Protein 4JIM (pdb70)

B-factor: mean 51.51, std 18.64, range [7.22, 147.42]

InterPro domains:
  IPR000559 Formate-tetrahydrofolate ligase, FTHFS [MF_01543] (4-559)
  IPR000559 Formate-tetrahydrofolate ligase, FTHFS [PF01268] (6-559)
  IPR000559 Formate-tetrahydrofolate ligase, FTHFS [cd00477] (19-558)
  IPR020628 Formate-tetrahydrofolate ligase, FTHFS, conserved site [PS00721] (106-116)
  IPR020628 Formate-tetrahydrofolate ligase, FTHFS, conserved site [PS00722] (331-342)
  IPR027417 P-loop containing nucleoside triphosphate hydrolase [G3DSA:3.40.50.300] (6-428)
  IPR027417 P-loop containing nucleoside triphosphate hydrolase [SSF52540] (7-557)

Solvent-accessible surface area: 37444 Å² total; per-residue (Å²): 245,42,59,62,44,48,44,10,13,135,88,27,82,58,92,44,0,45,103,19,0,140,57,12,44,2,75,86,126,12,19,30,35,37,7,110,67,14,0,3,0,20,26,84,0,40,114,101,27,129,138,114,116,79,17,84,4,0,0,0,0,4,0,0,27,12,87,32,36,16,33,34,35,12,0,0,0,0,0,0,0,0,0,36,127,45,68,71,108,6,0,0,0,4,63,4,47,17,3,1,50,2,1,2,136,42,15,36,19,14,18,5,0,73,0,0,0,2,19,6,29,47,0,5,15,36,16,12,23,2,7,7,3,0,1,1,0,9,1,1,0,0,1,9,1,6,8,35,11,49,59,57,29,128,54,69,0,12,17,200,46,22,88,14,68,1,1,11,1,4,7,5,30,1,4,35,58,4,32,0,1,50,63,49,194,70,22,8,44,86,11,148,15,0,2,22,4,0,11,13,4,26,0,1,3,0,0,0,4,0,47,58,26,49,40,0,33,75,36,0,21,133,0,16,0,0,45,22,115,112,44,128,38,3,26,0,23,70,11,102,0,46,4,0,0,0,1,1,0,50,48,3,6,50,1,0,0,0,0,1,25,60,37,6,19,0,0,0,0,1,6,11,38,7,18,33,6,0,0,0,0,0,6,0,0,0,27,3,0,3,32,4,5,79,30,0,0,0,4,0,3,46,0,5,0,0,0,0,1,0,0,0,0,0,0,2,50,67,35,58,12,142,0,29,0,0,0,0,0,0,12,0,48,0,0,2,20,6,10,64,15,73,136,104,75,6,53,93,79,54,67,144,7,0,129,109,0,10,30,0,0,53,11,0,16,75,4,1,44,87,3,28,6,8,8,0,0,0,0,16,38,88,124,57,19,45,123,48,1,14,69,18,0,59,116,10,0,70,164,29,58,6,78,17,0,43,2,57,1,113,41,106,2,0,105,10,0,44,90,0,0,126,45,0,17,96,4,14,129,84,110,119,29,100,19,110,48,17,3,95,54,110,57,49,0,79,79,0,0,34,70,0,0,53,55,2,3,28,6,92,22,25,87,44,42,86,114,0,58,46,19,7,83,163,28,71,92,69,60,45,10,85,40,3,0,0,0,0,0,27,36,82,1,0,2,46,54,118,107,80,59,5,59,22,162,132,10,60,0,30,0,126,40,6,133,31,18,10,2,0,12,1,0,4,0,8,6,32,95,34,100,35,2,50,20,7,46,81,79,8,13,0,49,102,5,58,0,59,86,130,26,86,46,81,39,3,90,126,49,43,38,96,15,12,126,88,24,86,56,84,46,0,59,97,17,0,124,61,12,43,0,72,45,117,13,16,64,34,37,19,114,63,25,0,2,0,23,39,88,0,58,61,102,38,62,137,36,114,80,18,88,3,0,0,0,0,4,1,0,23,14,113,34,38,18,32,30,37,12,0,0,0,0,0,0,0,0,0,37,128,46,70,81,103,6,0,0,0,5,64,5,51,14,2,1,41,1,1,2,133,37,11,38,21,19,16,5,2,88,0,0,0,2,19,5,41,33,1,8,8,38,15,10,23,2,8,7,4,0,1,0,0,9,4,2,0,0,1,7,0,6,7,33,11,50,64,62,29,125,56,67,0,13,18,195,49,23,82,13,68,2,1,7,1,4,10,5,29,1,0,35,57,3,34,0,0,48,62,41,198,72,22,9,45,82,12,146,14,0,4,22,4,0,12,14,5,24,0,1,5,0,0,0,3,0,47,64,23,46,39,0,34,85,32,0,24,136,0,16,0,0,20,18,119,123,37,46,39,4,25,0,20,74,11,94,0,40,5,0,0,0,2,1,0,70,61,2,5,45,1,0,0,0,0,0,25,57,38,7,20,0,0,0,0,1,6,9,38,8,18,34,6,0,0,0,0,0,5,2,0,0,28,4,0,4,29,3,6,74,31,0,0,0,3,0,3,50,0,5,0,0,0,1,0,0,0,0,0,0,0,1,46,66,36,63,14,81,0,28,0,0,0,0,0,0,8,5,16,0,0,12,20,12,27,58,18,78,59,109,68,26,86,98,47,68,58,80,14,1,47,64,0,17,34,0,0,22,5,0,20,95,4,2,47,84,4,24,6,14,12,0,0,0,6,19,24,115,117,42,22,44,146,74,12,34,92,40,1,85,99,34,0,70,81,51,63,13,58,28,1,38,1,64,0,124,52,130,2,0,51,8,0,42,89,0,0,136,18,0,30,105,0,18,95,80,92,124,30,121,29,114,27,34,8,91,65,128,69,47,0,76,71,0,0,38,31,0,0,60,77,1,1,19,8,98,17,30,80,47,31,86,110,0,58,57,8,6,122,91,16,71,88,61,65,42,11,93,42,3,0,0,0,0,2,28,33,81,1,1,1,42,51,110,106,84,62,12,51,20,153,129,13,64,0,41,0,139,53,6,110,29,16,8,1,0,11,1,0,5,0,8,14,31,112,36,117,22,3,44,24,8,44,171,80,8,16,0,38,107,5,56,3,60,88,129,37,86,37,79,41,5,82

Structure (mmCIF, N/CA/C/O backbone):
data_4JIM
#
_entry.id   4JIM
#
_cell.length_a   161.192
_cell.length_b   161.192
_cell.length_c   256.903
_cell.angle_alpha   90.00
_cell.angle_beta   90.00
_cell.angle_gamma   120.00
#
_symmetry.space_group_name_H-M   'H 3 2'
#
loop_
_entity.id
_entity.type
_entity.pdbx_description
1 polymer 'Formate--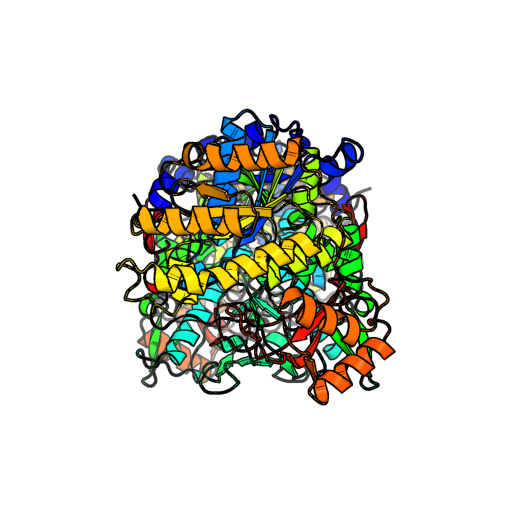tetrahydrofolate ligase'
2 non-polymer 2-[2-(2-METHOXY-ETHOXY)-ETHOXY]-ETHOXYL
3 non-polymer 'SULFATE ION'
4 water water
#
loop_
_atom_site.group_PDB
_atom_site.id
_atom_site.type_symbol
_atom_site.label_atom_id
_atom_site.label_alt_id
_atom_site.label_comp_id
_atom_site.label_asym_id
_atom_site.label_entity_id
_atom_site.label_seq_id
_atom_site.pdbx_PDB_ins_code
_atom_site.Cartn_x
_atom_site.Cartn_y
_atom_site.Cartn_z
_atom_site.occupancy
_atom_site.B_iso_or_equiv
_atom_site.auth_seq_id
_atom_site.auth_comp_id
_atom_site.auth_asym_id
_atom_site.auth_atom_id
_atom_site.pdbx_PDB_model_num
ATOM 1 N N . LYS A 1 3 ? 6.158 92.600 -24.409 1.00 61.92 3 LYS A N 1
ATOM 2 C CA . LYS A 1 3 ? 4.733 92.318 -23.972 1.00 61.71 3 LYS A CA 1
ATOM 3 C C . LYS A 1 3 ? 4.637 91.138 -22.970 1.00 59.29 3 LYS A C 1
ATOM 4 O O . LYS A 1 3 ? 4.653 91.374 -21.743 1.00 60.64 3 LYS A O 1
ATOM 10 N N . VAL A 1 4 ? 4.636 89.887 -23.499 1.00 54.26 4 VAL A N 1
ATOM 11 C CA . VAL A 1 4 ? 4.151 88.663 -22.790 1.00 50.01 4 VAL A CA 1
ATOM 12 C C . VAL A 1 4 ? 4.817 88.368 -21.435 1.00 49.62 4 VAL A C 1
ATOM 13 O O . VAL A 1 4 ? 6.014 88.060 -21.409 1.00 50.27 4 VAL A O 1
ATOM 17 N N . PRO A 1 5 ? 4.027 88.406 -20.317 1.00 48.53 5 PRO A N 1
ATOM 18 C CA . PRO A 1 5 ? 4.540 88.235 -18.958 1.00 47.20 5 PRO A CA 1
ATOM 19 C C . PRO A 1 5 ? 5.131 86.887 -18.843 1.00 46.50 5 PRO A C 1
ATOM 20 O O . PRO A 1 5 ? 5.097 86.142 -19.835 1.00 46.10 5 PRO A O 1
ATOM 24 N N . SER A 1 6 ? 5.597 86.557 -17.638 1.00 46.61 6 SER A N 1
ATOM 25 C CA . SER A 1 6 ? 6.230 85.243 -17.382 1.00 46.25 6 SER A CA 1
ATOM 26 C C . SER A 1 6 ? 5.136 84.258 -17.315 1.00 45.92 6 SER A C 1
ATOM 27 O O . SER A 1 6 ? 3.987 84.703 -17.285 1.00 46.04 6 SER A O 1
ATOM 30 N N . ASP A 1 7 ? 5.458 82.966 -17.180 1.00 45.56 7 ASP A N 1
ATOM 31 C CA . ASP A 1 7 ? 4.437 81.906 -17.211 1.00 45.23 7 ASP A CA 1
ATOM 32 C C . ASP A 1 7 ? 3.692 81.821 -15.905 1.00 45.43 7 ASP A C 1
ATOM 33 O O . ASP A 1 7 ? 2.458 81.616 -15.892 1.00 45.38 7 ASP A O 1
ATOM 38 N N . ILE A 1 8 ? 4.425 81.939 -14.801 1.00 45.66 8 ILE A N 1
ATOM 39 C CA . ILE A 1 8 ? 3.794 81.818 -13.464 1.00 45.88 8 ILE A CA 1
ATOM 40 C C . ILE A 1 8 ? 3.061 83.142 -13.161 1.00 46.35 8 ILE A C 1
ATOM 41 O O . ILE A 1 8 ? 2.054 83.137 -12.432 1.00 46.53 8 ILE A O 1
ATOM 46 N N . GLU A 1 9 ? 3.541 84.266 -13.715 1.00 46.58 9 GLU A N 1
ATOM 47 C CA . GLU A 1 9 ? 2.788 85.531 -13.626 1.00 47.01 9 GLU A CA 1
ATOM 48 C C . GLU A 1 9 ? 1.414 85.329 -14.333 1.00 46.82 9 GLU A C 1
ATOM 49 O O . GLU A 1 9 ? 0.361 85.735 -13.771 1.00 47.10 9 GLU A O 1
ATOM 51 N N . ILE A 1 10 ? 1.420 84.699 -15.534 1.00 46.37 10 ILE A N 1
ATOM 52 C CA . ILE A 1 10 ? 0.188 84.489 -16.319 1.00 46.18 10 ILE A CA 1
ATOM 53 C C . ILE A 1 10 ? -0.758 83.673 -15.494 1.00 46.14 10 ILE A C 1
ATOM 54 O O . ILE A 1 10 ? -1.955 84.016 -15.354 1.00 46.33 10 ILE A O 1
ATOM 59 N N . ALA A 1 11 ? -0.234 82.583 -14.961 1.00 45.91 11 ALA A N 1
ATOM 60 C CA . ALA A 1 11 ? -1.083 81.643 -14.285 1.00 45.82 11 ALA A CA 1
ATOM 61 C C . ALA A 1 11 ? -1.730 82.270 -13.054 1.00 46.31 11 ALA A C 1
ATOM 62 O O . ALA A 1 11 ? -2.903 81.941 -12.789 1.00 46.36 11 ALA A O 1
ATOM 64 N N . GLN A 1 12 ? -0.977 83.126 -12.308 1.00 46.69 12 GLN A N 1
ATOM 65 C CA . GLN A 1 12 ? -1.508 83.839 -11.088 1.00 47.24 12 GLN A CA 1
ATOM 66 C C . GLN A 1 12 ? -2.695 84.714 -11.427 1.00 47.51 12 GLN A C 1
ATOM 67 O O . GLN A 1 12 ? -3.705 84.722 -10.730 1.00 47.78 12 GLN A O 1
ATOM 73 N N . ALA A 1 13 ? -2.545 85.521 -12.463 1.00 47.50 13 ALA A N 1
ATOM 74 C CA . ALA A 1 13 ? -3.645 86.348 -12.950 1.00 47.73 13 ALA A CA 1
ATOM 75 C C . ALA A 1 13 ? -4.832 85.580 -13.554 1.00 47.43 13 ALA A C 1
ATOM 76 O O . ALA A 1 13 ? -5.863 86.206 -13.863 1.00 47.64 13 ALA A O 1
ATOM 78 N N . ALA A 1 14 ? -4.728 84.251 -13.730 1.00 46.96 14 ALA A N 1
ATOM 79 C CA . ALA A 1 14 ? -5.823 83.506 -14.399 1.00 46.68 14 ALA A CA 1
ATOM 80 C C . ALA A 1 14 ? -7.087 83.640 -13.607 1.00 47.05 14 ALA A C 1
ATOM 81 O O . ALA A 1 14 ? -7.046 83.615 -12.384 1.00 47.35 14 ALA A O 1
ATOM 83 N N . LYS A 1 15 ? -8.215 83.745 -14.279 1.00 47.04 15 LYS A N 1
ATOM 84 C CA . LYS A 1 15 ? -9.478 83.719 -13.593 1.00 47.37 15 LYS A CA 1
ATOM 85 C C . LYS A 1 15 ? -10.063 82.358 -13.847 1.00 47.00 15 LYS A C 1
ATOM 86 O O . LYS A 1 15 ? -10.558 82.111 -14.916 1.00 46.73 15 LYS A O 1
ATOM 88 N N . MET A 1 16 ? -10.036 81.491 -12.850 1.00 47.02 16 MET A N 1
ATOM 89 C CA . MET A 1 16 ? -10.562 80.148 -12.983 1.00 46.72 16 MET A CA 1
ATOM 90 C C . MET A 1 16 ? -12.037 80.059 -12.633 1.00 47.03 16 MET A C 1
ATOM 91 O O . MET A 1 16 ? -12.499 80.734 -11.737 1.00 47.53 16 MET A O 1
ATOM 96 N N . LYS A 1 17 ? -12.761 79.185 -13.306 1.00 46.76 17 LYS A N 1
ATOM 97 C CA . LYS A 1 17 ? -14.100 78.865 -12.905 1.00 47.04 17 LYS A CA 1
ATOM 98 C C . LYS A 1 17 ? -14.090 77.699 -11.948 1.00 47.03 17 LYS A C 1
ATOM 99 O O . LYS A 1 17 ? -13.302 76.778 -12.108 1.00 46.63 17 LYS A O 1
ATOM 105 N N . PRO A 1 18 ? -15.012 77.696 -10.972 1.00 47.50 18 PRO A N 1
ATOM 106 C CA . PRO A 1 18 ? -15.129 76.507 -10.129 1.00 47.50 18 PRO A CA 1
ATOM 107 C C . PRO A 1 18 ? -15.390 75.243 -10.978 1.00 47.05 18 PRO A C 1
ATOM 108 O O . PRO A 1 18 ? -16.239 75.267 -11.878 1.00 46.98 18 PRO A O 1
ATOM 112 N N . VAL A 1 19 ? -14.653 74.162 -10.723 1.00 46.75 19 VAL A N 1
ATOM 113 C CA . VAL A 1 19 ? -14.713 73.026 -11.654 1.00 46.29 19 VAL A CA 1
ATOM 114 C C . VAL A 1 19 ? -16.068 72.373 -11.605 1.00 46.49 19 VAL A C 1
ATOM 115 O O . VAL A 1 19 ? -16.470 71.742 -12.584 1.00 46.21 19 VAL A O 1
ATOM 119 N N . MET A 1 20 ? -16.801 72.535 -10.504 1.00 46.99 20 MET A N 1
ATOM 120 C CA . MET A 1 20 ? -18.151 71.984 -10.461 1.00 47.24 20 MET A CA 1
ATOM 121 C C . MET A 1 20 ? -19.042 72.601 -11.531 1.00 47.26 20 MET A C 1
ATOM 122 O O . MET A 1 20 ? -19.899 71.903 -12.106 1.00 47.20 20 MET A O 1
ATOM 127 N N . GLU A 1 21 ? -18.850 73.884 -11.834 1.00 47.35 21 GLU A N 1
ATOM 128 C CA . GLU A 1 21 ? -19.636 74.505 -12.934 1.00 47.34 21 GLU A CA 1
ATOM 129 C C . GLU A 1 21 ? -19.208 73.872 -14.252 1.00 46.76 21 GLU A C 1
ATOM 130 O O . GLU A 1 21 ? -20.041 73.552 -15.083 1.00 46.69 21 GLU A O 1
ATOM 136 N N . LEU A 1 22 ? -17.899 73.647 -14.437 1.00 46.36 22 LEU A N 1
ATOM 137 C CA . LEU A 1 22 ? -17.461 73.068 -15.706 1.00 45.85 22 LEU A CA 1
ATOM 138 C C . LEU A 1 22 ? -18.043 71.670 -15.849 1.00 45.73 22 LEU A C 1
ATOM 139 O O . LEU A 1 22 ? -18.520 71.279 -16.899 1.00 45.53 22 LEU A O 1
ATOM 144 N N . ALA A 1 23 ? -18.044 70.927 -14.761 1.00 45.89 23 ALA A N 1
ATOM 145 C CA . ALA A 1 23 ? -18.551 69.580 -14.809 1.00 45.82 23 ALA A CA 1
ATOM 146 C C . ALA A 1 23 ? -20.050 69.514 -15.142 1.00 46.09 23 ALA A C 1
ATOM 147 O O . ALA A 1 23 ? -20.489 68.751 -15.984 1.00 45.91 23 ALA A O 1
ATOM 149 N N . ARG A 1 24 ? -20.855 70.283 -14.442 1.00 46.58 24 ARG A N 1
ATOM 150 C CA . ARG A 1 24 ? -22.266 70.285 -14.764 1.00 46.87 24 ARG A CA 1
ATOM 151 C C . ARG A 1 24 ? -22.456 70.764 -16.201 1.00 46.61 24 ARG A C 1
ATOM 152 O O . ARG A 1 24 ? -23.283 70.224 -16.922 1.00 46.59 24 ARG A O 1
ATOM 160 N N . GLY A 1 25 ? -21.625 71.687 -16.655 1.00 46.40 25 GLY A N 1
ATOM 161 C CA . GLY A 1 25 ? -21.675 72.091 -18.051 1.00 46.12 25 GLY A CA 1
ATOM 162 C C . GLY A 1 25 ? -21.469 70.986 -19.078 1.00 45.69 25 GLY A C 1
ATOM 163 O O . GLY A 1 25 ? -21.923 71.111 -20.218 1.00 45.56 25 GLY A O 1
ATOM 164 N N . LEU A 1 26 ? -20.697 69.955 -18.688 1.00 45.46 26 LEU A N 1
ATOM 165 C CA . LEU A 1 26 ? -20.345 68.841 -19.559 1.00 45.07 26 LEU A CA 1
ATOM 166 C C . LEU A 1 26 ? -21.391 67.784 -19.457 1.00 45.25 26 LEU A C 1
ATOM 167 O O . LEU A 1 26 ? -21.361 66.812 -20.203 1.00 45.00 26 LEU A O 1
ATOM 172 N N . GLY A 1 27 ? -22.329 67.983 -18.531 1.00 45.71 27 GLY A N 1
ATOM 173 C CA . GLY A 1 27 ? -23.365 67.009 -18.215 1.00 45.97 27 GLY A CA 1
ATOM 174 C C . GLY A 1 27 ? -22.949 65.993 -17.170 1.00 46.02 27 GLY A C 1
ATOM 175 O O . GLY A 1 27 ? -23.572 64.958 -17.036 1.00 46.15 27 GLY A O 1
ATOM 176 N N . ILE A 1 28 ? -21.886 66.275 -16.414 1.00 45.93 28 ILE A N 1
ATOM 177 C CA . ILE A 1 28 ? -21.512 65.414 -15.317 1.00 46.02 28 ILE A CA 1
ATOM 178 C C . ILE A 1 28 ? -22.367 65.833 -14.144 1.00 46.59 28 ILE A C 1
ATOM 179 O O . ILE A 1 28 ? -22.536 67.046 -13.889 1.00 46.81 28 ILE A O 1
ATOM 184 N N . GLN A 1 29 ? -22.860 64.823 -13.417 1.00 46.84 29 GLN A N 1
ATOM 185 C CA . GLN A 1 29 ? -23.698 64.997 -12.240 1.00 47.42 29 GLN A CA 1
ATOM 186 C C . GLN A 1 29 ? -22.923 65.356 -10.999 1.00 47.57 29 GLN A C 1
ATOM 187 O O . GLN A 1 29 ? -21.740 64.985 -10.835 1.00 47.22 29 GLN A O 1
ATOM 193 N N . GLU A 1 30 ? -23.591 66.043 -10.094 1.00 48.10 30 GLU A N 1
ATOM 194 C CA . GLU A 1 30 ? -22.953 66.487 -8.871 1.00 48.32 30 GLU A CA 1
ATOM 195 C C . GLU A 1 30 ? -22.397 65.300 -8.080 1.00 48.27 30 GLU A C 1
ATOM 196 O O . GLU A 1 30 ? -21.297 65.393 -7.502 1.00 48.11 30 GLU A O 1
ATOM 202 N N . ASP A 1 31 ? -23.093 64.173 -8.099 1.00 48.38 31 ASP A N 1
ATOM 203 C CA . ASP A 1 31 ? -22.615 62.993 -7.338 1.00 48.36 31 ASP A CA 1
ATOM 204 C C . ASP A 1 31 ? -21.459 62.188 -8.001 1.00 47.73 31 ASP A C 1
ATOM 205 O O . ASP A 1 31 ? -21.001 61.209 -7.459 1.00 47.68 31 ASP A O 1
ATOM 210 N N . GLU A 1 32 ? -21.047 62.612 -9.186 1.00 47.29 32 GLU A N 1
ATOM 211 C CA . GLU A 1 32 ? -19.973 62.007 -9.923 1.00 46.73 32 GLU A CA 1
ATOM 212 C C . GLU A 1 32 ? -18.750 62.849 -9.742 1.00 46.49 32 GLU A C 1
ATOM 213 O O . GLU A 1 32 ? -17.755 62.527 -10.311 1.00 46.04 32 GLU A O 1
ATOM 219 N N . VAL A 1 33 ? -18.818 63.922 -8.956 1.00 46.81 33 VAL A N 1
ATOM 220 C CA . VAL A 1 33 ? -17.714 64.869 -8.805 1.00 46.65 33 VAL A CA 1
ATOM 221 C C . VAL A 1 33 ? -17.189 64.868 -7.366 1.00 46.92 33 VAL A C 1
ATOM 222 O O . VAL A 1 33 ? -17.965 65.116 -6.454 1.00 47.43 33 VAL A O 1
ATOM 226 N N . GLU A 1 34 ? -15.885 64.628 -7.163 1.00 46.60 34 GLU A N 1
ATOM 227 C CA . GLU A 1 34 ? -15.229 64.777 -5.854 1.00 46.83 34 GLU A CA 1
ATOM 228 C C . GLU A 1 34 ? -14.246 65.926 -5.899 1.00 46.71 34 GLU A C 1
ATOM 229 O O . GLU A 1 34 ? -13.154 65.828 -6.493 1.00 46.27 34 GLU A O 1
ATOM 231 N N . LEU A 1 35 ? -14.596 66.999 -5.218 1.00 47.15 35 LEU A N 1
ATOM 232 C CA . LEU A 1 35 ? -13.793 68.205 -5.237 1.00 47.12 35 LEU A CA 1
ATOM 233 C C . LEU A 1 35 ? -12.532 68.060 -4.402 1.00 47.06 35 LEU A C 1
ATOM 234 O O . LEU A 1 35 ? -12.515 67.349 -3.418 1.00 47.24 35 LEU A O 1
ATOM 239 N N . TYR A 1 36 ? -11.480 68.735 -4.844 1.00 46.79 36 TYR A N 1
ATOM 240 C CA . TYR A 1 36 ? -10.242 68.940 -4.109 1.00 46.78 36 TYR A CA 1
ATOM 241 C C . TYR A 1 36 ? -10.049 70.441 -4.209 1.00 46.98 36 TYR A C 1
ATOM 242 O O . TYR A 1 36 ? -9.462 70.964 -5.203 1.00 46.66 36 TYR A O 1
ATOM 251 N N . GLY A 1 37 ? -10.599 71.163 -3.245 1.00 47.53 37 GLY A N 1
ATOM 252 C CA . GLY A 1 37 ? -10.755 72.606 -3.404 1.00 47.81 37 GLY A CA 1
ATOM 253 C C . GLY A 1 37 ? -11.772 72.906 -4.499 1.00 47.74 37 GLY A C 1
ATOM 254 O O . GLY A 1 37 ? -12.499 72.007 -4.993 1.00 47.56 37 GLY A O 1
ATOM 255 N N . LYS A 1 38 ? -11.853 74.168 -4.908 1.00 47.89 38 LYS A N 1
ATOM 256 C CA . LYS A 1 38 ? -12.853 74.466 -5.888 1.00 47.86 38 LYS A CA 1
ATOM 257 C C . LYS A 1 38 ? -12.375 74.387 -7.329 1.00 47.30 38 LYS A C 1
ATOM 258 O O . LYS A 1 38 ? -13.221 74.443 -8.216 1.00 47.22 38 LYS A O 1
ATOM 264 N N . TYR A 1 39 ? -11.074 74.193 -7.566 1.00 46.93 39 TYR A N 1
ATOM 265 C CA . TYR A 1 39 ? -10.537 74.271 -8.919 1.00 46.46 39 TYR A CA 1
ATOM 266 C C . TYR A 1 39 ? -9.911 72.974 -9.446 1.00 45.94 39 TYR A C 1
ATOM 267 O O . TYR A 1 39 ? -9.204 72.986 -10.472 1.00 45.56 39 TYR A O 1
ATOM 276 N N . LYS A 1 40 ? -10.156 71.881 -8.716 1.00 45.98 40 LYS A N 1
ATOM 277 C CA . LYS A 1 40 ? -9.741 70.525 -9.124 1.00 45.55 40 LYS A CA 1
ATOM 278 C C . LYS A 1 40 ? -10.820 69.572 -8.710 1.00 45.70 40 LYS A C 1
ATOM 279 O O . LYS A 1 40 ? -11.401 69.778 -7.666 1.00 46.13 40 LYS A O 1
ATOM 285 N N . ALA A 1 41 ? -11.094 68.545 -9.500 1.00 45.39 41 ALA A N 1
ATOM 286 C CA . ALA A 1 41 ? -12.000 67.475 -9.088 1.00 45.53 41 ALA A CA 1
ATOM 287 C C . ALA A 1 41 ? -11.654 66.133 -9.695 1.00 45.13 41 ALA A C 1
ATOM 288 O O . ALA A 1 41 ? -11.041 66.086 -10.743 1.00 44.75 41 ALA A O 1
ATOM 290 N N . LYS A 1 42 ? -12.076 65.052 -9.045 1.00 45.25 42 LYS A N 1
ATOM 291 C CA . LYS A 1 42 ? -11.956 63.722 -9.593 1.00 44.95 42 LYS A CA 1
ATOM 292 C C . LYS A 1 42 ? -13.333 63.326 -10.038 1.00 45.10 42 LYS A C 1
ATOM 293 O O . LYS A 1 42 ? -14.283 63.564 -9.324 1.00 45.52 42 LYS A O 1
ATOM 299 N N . ILE A 1 43 ? -13.432 62.762 -11.237 1.00 44.79 43 ILE A N 1
ATOM 300 C CA . ILE A 1 43 ? -14.698 62.382 -11.828 1.00 44.91 43 ILE A CA 1
ATOM 301 C C . ILE A 1 43 ? -14.881 60.885 -11.864 1.00 44.85 43 ILE A C 1
ATOM 302 O O . ILE A 1 43 ? -13.974 60.150 -12.244 1.00 44.52 43 ILE A O 1
ATOM 307 N N . SER A 1 44 ? -16.086 60.424 -11.555 1.00 45.18 44 SER A N 1
ATOM 308 C CA . SER A 1 44 ? -16.331 59.005 -11.407 1.00 45.21 44 SER A CA 1
ATOM 309 C C . SER A 1 44 ? -16.333 58.278 -12.745 1.00 44.89 44 SER A C 1
ATOM 310 O O . SER A 1 44 ? -16.782 58.814 -13.771 1.00 44.80 44 SER A O 1
ATOM 313 N N . LEU A 1 45 ? -15.892 57.034 -12.721 1.00 44.76 45 LEU A N 1
ATOM 314 C CA . LEU A 1 45 ? -15.940 56.202 -13.901 1.00 44.53 45 LEU A CA 1
ATOM 315 C C . LEU A 1 45 ? -17.377 55.793 -14.194 1.00 44.83 45 LEU A C 1
ATOM 316 O O . LEU A 1 45 ? -17.652 55.171 -15.202 1.00 44.71 45 LEU A O 1
ATOM 321 N N . ASP A 1 46 ? -18.294 56.122 -13.304 1.00 45.25 46 ASP A N 1
ATOM 322 C CA . ASP A 1 46 ? -19.716 55.969 -13.667 1.00 45.56 46 ASP A CA 1
ATOM 323 C C . ASP A 1 46 ? -20.165 56.811 -14.849 1.00 45.43 46 ASP A C 1
ATOM 324 O O . ASP A 1 46 ? -21.140 56.454 -15.521 1.00 45.56 46 ASP A O 1
ATOM 329 N N . VAL A 1 47 ? -19.482 57.925 -15.087 1.00 45.20 47 VAL A N 1
ATOM 330 C CA . VAL A 1 47 ? -19.841 58.797 -16.180 1.00 45.07 47 VAL A CA 1
ATOM 331 C C . VAL A 1 47 ? -19.644 58.040 -17.468 1.00 44.76 47 VAL A C 1
ATOM 332 O O . VAL A 1 47 ? -20.553 57.989 -18.287 1.00 44.85 47 VAL A O 1
ATOM 336 N N . TYR A 1 48 ? -18.465 57.415 -17.624 1.00 44.44 48 TYR A N 1
ATOM 337 C CA . TYR A 1 48 ? -18.217 56.622 -18.824 1.00 44.18 48 TYR A CA 1
ATOM 338 C C . TYR A 1 48 ? -19.255 55.546 -18.962 1.00 44.43 48 TYR A C 1
ATOM 339 O O . TYR A 1 48 ? -19.796 55.337 -20.031 1.00 44.40 48 TYR A O 1
ATOM 348 N N . ARG A 1 49 ? -19.519 54.856 -17.867 1.00 44.71 49 ARG A N 1
ATOM 349 C CA . ARG A 1 49 ? -20.448 53.736 -17.882 1.00 44.99 49 ARG A CA 1
ATOM 350 C C . ARG A 1 49 ? -21.783 54.181 -18.304 1.00 45.27 49 ARG A C 1
ATOM 351 O O . ARG A 1 49 ? -22.348 53.565 -19.199 1.00 45.30 49 ARG A O 1
ATOM 356 N N . ARG A 1 50 ? -22.318 55.252 -17.738 1.00 45.48 50 ARG A N 1
ATOM 357 C CA . ARG A 1 50 ? -23.664 55.607 -18.178 1.00 45.78 50 ARG A CA 1
ATOM 358 C C . ARG A 1 50 ? -23.702 56.228 -19.598 1.00 45.50 50 ARG A C 1
ATOM 359 O O . ARG A 1 50 ? -24.744 56.222 -20.226 1.00 45.69 50 ARG A O 1
ATOM 367 N N . LEU A 1 51 ? -22.568 56.686 -20.138 1.00 45.07 51 LEU A N 1
ATOM 368 C CA . LEU A 1 51 ? -22.529 57.256 -21.491 1.00 44.82 51 LEU A CA 1
ATOM 369 C C . LEU A 1 51 ? -21.924 56.324 -22.550 1.00 44.52 51 LEU A C 1
ATOM 370 O O . LEU A 1 51 ? -21.644 56.756 -23.676 1.00 44.27 51 LEU A O 1
ATOM 375 N N . LYS A 1 52 ? -21.781 55.053 -22.167 1.00 44.59 52 LYS A N 1
ATOM 376 C CA . LYS A 1 52 ? -20.997 54.037 -22.866 1.00 44.35 52 LYS A CA 1
ATOM 377 C C . LYS A 1 52 ? -21.484 53.837 -24.279 1.00 44.30 52 LYS A C 1
ATOM 378 O O . LYS A 1 52 ? -20.697 53.550 -25.150 1.00 44.02 52 LYS A O 1
ATOM 384 N N . ASP A 1 53 ? -22.782 53.981 -24.501 1.00 44.59 53 ASP A N 1
ATOM 385 C CA . ASP A 1 53 ? -23.353 53.762 -25.814 1.00 44.60 53 ASP A CA 1
ATOM 386 C C . ASP A 1 53 ? -23.541 55.048 -26.619 1.00 44.46 53 ASP A C 1
ATOM 387 O O . ASP A 1 53 ? -23.959 54.973 -27.769 1.00 44.44 53 ASP A O 1
ATOM 392 N N . LYS A 1 54 ? -23.288 56.226 -26.034 1.00 44.40 54 LYS A N 1
ATOM 393 C CA . LYS A 1 54 ? -23.219 57.451 -26.850 1.00 44.22 54 LYS A CA 1
ATOM 394 C C . LYS A 1 54 ? -22.046 57.410 -27.859 1.00 43.82 54 LYS A C 1
ATOM 395 O O . LYS A 1 54 ? -21.043 56.727 -27.684 1.00 43.64 54 LYS A O 1
ATOM 401 N N . PRO A 1 55 ? -22.168 58.166 -28.936 1.00 43.70 55 PRO A N 1
ATOM 402 C CA . PRO A 1 55 ? -21.073 58.189 -29.896 1.00 43.37 55 PRO A CA 1
ATOM 403 C C . PRO A 1 55 ? -19.854 59.007 -29.393 1.00 43.13 55 PRO A C 1
ATOM 404 O O . PRO A 1 55 ? -19.979 59.934 -28.603 1.00 43.21 55 PRO A O 1
ATOM 408 N N . ASP A 1 56 ? -18.688 58.598 -29.829 1.00 42.88 56 ASP A N 1
ATOM 409 C CA . ASP A 1 56 ? -17.441 59.266 -29.511 1.00 42.65 56 ASP A CA 1
ATOM 410 C C . ASP A 1 56 ? -17.286 60.536 -30.309 1.00 42.54 56 ASP A C 1
ATOM 411 O O . ASP A 1 56 ? -17.616 60.556 -31.446 1.00 42.52 56 ASP A O 1
ATOM 416 N N . GLY A 1 57 ? -16.726 61.574 -29.716 1.00 42.49 57 GLY A N 1
ATOM 417 C CA . GLY A 1 57 ? -16.313 62.763 -30.472 1.00 42.36 57 GLY A CA 1
ATOM 418 C C . GLY A 1 57 ? -15.121 62.501 -31.378 1.00 42.12 57 GLY A C 1
ATOM 419 O O . GLY A 1 57 ? -14.666 61.393 -31.511 1.00 42.05 57 GLY A O 1
ATOM 420 N N . LYS A 1 58 ? -14.642 63.529 -32.032 1.00 42.03 58 LYS A N 1
ATOM 421 C CA . LYS A 1 58 ? -13.473 63.444 -32.830 1.00 41.84 58 LYS A CA 1
ATOM 422 C C . LYS A 1 58 ? -12.221 63.464 -31.953 1.00 41.73 58 LYS A C 1
ATOM 423 O O . LYS A 1 58 ? -12.141 64.208 -30.986 1.00 41.79 58 LYS A O 1
ATOM 429 N N . LEU A 1 59 ? -11.261 62.636 -32.316 1.00 41.60 59 LEU A N 1
ATOM 430 C CA . LEU A 1 59 ? -10.005 62.508 -31.582 1.00 41.51 59 LEU A CA 1
ATOM 431 C C . LEU A 1 59 ? -8.803 63.096 -32.354 1.00 41.39 59 LEU A C 1
ATOM 432 O O . LEU A 1 59 ? -8.432 62.669 -33.456 1.00 41.33 59 LEU A O 1
ATOM 437 N N . ILE A 1 60 ? -8.192 64.089 -31.736 1.00 41.39 60 ILE A N 1
ATOM 438 C CA . ILE A 1 60 ? -7.073 64.788 -32.324 1.00 41.32 60 ILE A CA 1
ATOM 439 C C . ILE A 1 60 ? -5.824 64.592 -31.499 1.00 41.27 60 ILE A C 1
ATOM 440 O O . ILE A 1 60 ? -5.723 65.067 -30.351 1.00 41.32 60 ILE A O 1
ATOM 445 N N . LEU A 1 61 ? -4.880 63.860 -32.056 1.00 41.19 61 LEU A N 1
ATOM 446 C CA . LEU A 1 61 ? -3.610 63.694 -31.384 1.00 41.15 61 LEU A CA 1
ATOM 447 C C . LEU A 1 61 ? -2.689 64.860 -31.756 1.00 41.17 61 LEU A C 1
ATOM 448 O O . LEU A 1 61 ? -2.587 65.195 -32.921 1.00 41.18 61 LEU A O 1
ATOM 453 N N . VAL A 1 62 ? -2.004 65.409 -30.764 1.00 41.21 62 VAL A N 1
ATOM 454 C CA . VAL A 1 62 ? -0.904 66.315 -30.985 1.00 41.25 62 VAL A CA 1
ATOM 455 C C . VAL A 1 62 ? 0.448 65.672 -30.722 1.00 41.22 62 VAL A C 1
ATOM 456 O O . VAL A 1 62 ? 0.683 65.100 -29.674 1.00 41.19 62 VAL A O 1
ATOM 460 N N . THR A 1 63 ? 1.330 65.805 -31.694 1.00 41.24 63 THR A N 1
ATOM 461 C CA . THR A 1 63 ? 2.701 65.265 -31.611 1.00 41.24 63 THR A CA 1
ATOM 462 C C . THR A 1 63 ? 3.675 66.323 -32.134 1.00 41.36 63 THR A C 1
ATOM 463 O O . THR A 1 63 ? 3.267 67.474 -32.355 1.00 41.43 63 THR A O 1
ATOM 467 N N . ALA A 1 64 ? 4.941 65.946 -32.321 1.00 41.40 64 ALA A N 1
ATOM 468 C CA . ALA A 1 64 ? 5.986 66.873 -32.777 1.00 41.56 64 ALA A CA 1
ATOM 469 C C . ALA A 1 64 ? 7.088 66.217 -33.609 1.00 41.63 64 ALA A C 1
ATOM 470 O O . ALA A 1 64 ? 7.174 64.999 -33.714 1.00 41.56 64 ALA A O 1
ATOM 472 N N . ILE A 1 65 ? 7.903 67.051 -34.197 1.00 41.80 65 ILE A N 1
ATOM 473 C CA . ILE A 1 65 ? 9.094 66.615 -34.796 1.00 41.92 65 ILE A CA 1
ATOM 474 C C . ILE A 1 65 ? 10.089 66.140 -33.728 1.00 41.93 65 ILE A C 1
ATOM 475 O O . ILE A 1 65 ? 9.847 66.250 -32.535 1.00 41.85 65 ILE A O 1
ATOM 480 N N . THR A 1 66 ? 11.199 65.602 -34.189 1.00 42.06 66 THR A N 1
ATOM 481 C CA . THR A 1 66 ? 12.205 65.072 -33.307 1.00 42.09 66 THR A CA 1
ATOM 482 C C . THR A 1 66 ? 12.644 66.227 -32.383 1.00 42.18 66 THR A C 1
ATOM 483 O O . THR A 1 66 ? 13.034 67.287 -32.856 1.00 42.36 66 THR A O 1
ATOM 487 N N . PRO A 1 67 ? 12.567 66.016 -31.073 1.00 42.08 67 PRO A N 1
ATOM 488 C CA . PRO A 1 67 ? 13.003 67.064 -30.170 1.00 42.19 67 PRO A CA 1
ATOM 489 C C . PRO A 1 67 ? 14.510 67.437 -30.315 1.00 42.45 67 PRO A C 1
ATOM 490 O O . PRO A 1 67 ? 15.322 66.645 -30.726 1.00 42.51 67 PRO A O 1
ATOM 494 N N . THR A 1 68 ? 14.775 68.706 -30.055 1.00 42.62 68 THR A N 1
ATOM 495 C CA . THR A 1 68 ? 16.100 69.361 -30.183 1.00 42.92 68 THR A CA 1
ATOM 496 C C . THR A 1 68 ? 16.335 70.375 -29.063 1.00 43.05 68 THR A C 1
ATOM 497 O O . THR A 1 68 ? 15.390 70.827 -28.459 1.00 42.95 68 THR A O 1
ATOM 501 N N . PRO A 1 69 ? 17.604 70.793 -28.839 1.00 43.32 69 PRO A N 1
ATOM 502 C CA . PRO A 1 69 ? 17.842 71.929 -27.901 1.00 43.51 69 PRO A CA 1
ATOM 503 C C . PRO A 1 69 ? 17.033 73.195 -28.164 1.00 43.60 69 PRO A C 1
ATOM 504 O O . PRO A 1 69 ? 16.686 73.869 -27.192 1.00 43.65 69 PRO A O 1
ATOM 508 N N . ALA A 1 70 ? 16.654 73.488 -29.418 1.00 43.62 70 ALA A N 1
ATOM 509 C CA . ALA A 1 70 ? 15.799 74.652 -29.707 1.00 43.69 70 ALA A CA 1
ATOM 510 C C . ALA A 1 70 ? 14.361 74.643 -29.162 1.00 43.45 70 ALA A C 1
ATOM 511 O O . ALA A 1 70 ? 13.758 75.702 -28.992 1.00 43.56 70 ALA A O 1
ATOM 513 N N . GLY A 1 71 ? 13.777 73.479 -28.945 1.00 43.15 71 GLY A N 1
ATOM 514 C CA . GLY A 1 71 ? 12.423 73.398 -28.390 1.00 42.95 71 GLY A CA 1
ATOM 515 C C . GLY A 1 71 ? 11.436 73.540 -29.563 1.00 42.86 71 GLY A C 1
ATOM 516 O O . GLY A 1 71 ? 11.719 74.231 -30.609 1.00 43.02 71 GLY A O 1
ATOM 517 N N . GLU A 1 72 ? 10.266 72.907 -29.380 1.00 42.62 72 GLU A N 1
ATOM 518 C CA . GLU A 1 72 ? 9.206 72.874 -30.426 1.00 42.51 72 GLU A CA 1
ATOM 519 C C . GLU A 1 72 ? 7.789 73.405 -29.963 1.00 42.45 72 GLU A C 1
ATOM 520 O O . GLU A 1 72 ? 6.947 73.741 -30.825 1.00 42.43 72 GLU A O 1
ATOM 526 N N . GLY A 1 73 ? 7.552 73.499 -28.636 1.00 42.46 73 GLY A N 1
ATOM 527 C CA . GLY A 1 73 ? 6.261 73.981 -28.062 1.00 42.46 73 GLY A CA 1
ATOM 528 C C . GLY A 1 73 ? 5.004 73.054 -28.155 1.00 42.24 73 GLY A C 1
ATOM 529 O O . GLY A 1 73 ? 3.830 73.576 -28.354 1.00 42.25 73 GLY A O 1
ATOM 530 N N . LYS A 1 74 ? 5.201 71.737 -27.963 1.00 42.05 74 LYS A N 1
ATOM 531 C CA . LYS A 1 74 ? 4.057 70.757 -28.078 1.00 41.86 74 LYS A CA 1
ATOM 532 C C . LYS A 1 74 ? 2.833 70.919 -27.161 1.00 41.88 74 LYS A C 1
ATOM 533 O O . LYS A 1 74 ? 1.735 71.051 -27.632 1.00 41.85 74 LYS A O 1
ATOM 539 N N . THR A 1 75 ? 2.991 70.829 -25.851 1.00 41.94 75 THR A N 1
ATOM 540 C CA . THR A 1 75 ? 1.836 70.975 -24.957 1.00 42.00 75 THR A CA 1
ATOM 541 C C . THR A 1 75 ? 1.140 72.339 -25.076 1.00 42.19 75 THR A C 1
ATOM 542 O O . THR A 1 75 ? -0.048 72.424 -24.944 1.00 42.22 75 THR A O 1
ATOM 546 N N . THR A 1 76 ? 1.913 73.378 -25.329 1.00 42.34 76 THR A N 1
ATOM 547 C CA . THR A 1 76 ? 1.380 74.708 -25.560 1.00 42.54 76 THR A CA 1
ATOM 548 C C . THR A 1 76 ? 0.463 74.678 -26.738 1.00 42.44 76 THR A C 1
ATOM 549 O O . THR A 1 76 ? -0.617 75.228 -26.694 1.00 42.54 76 THR A O 1
ATOM 553 N N . THR A 1 77 ? 0.897 73.992 -27.783 1.00 42.26 77 THR A N 1
ATOM 554 C CA . THR A 1 77 ? 0.068 73.838 -28.945 1.00 42.16 77 THR A CA 1
ATOM 555 C C . THR A 1 77 ? -1.203 73.085 -28.659 1.00 42.06 77 THR A C 1
ATOM 556 O O . THR A 1 77 ? -2.235 73.521 -29.059 1.00 42.11 77 THR A O 1
ATOM 560 N N . SER A 1 78 ? -1.110 71.994 -27.914 1.00 41.95 78 SER A N 1
ATOM 561 C CA . SER A 1 78 ? -2.291 71.238 -27.493 1.00 41.90 78 SER A CA 1
ATOM 562 C C . SER A 1 78 ? -3.333 72.113 -26.786 1.00 42.10 78 SER A C 1
ATOM 563 O O . SER A 1 78 ? -4.539 72.035 -27.092 1.00 42.11 78 SER A O 1
ATOM 566 N N . VAL A 1 79 ? -2.861 72.898 -25.816 1.00 42.28 79 VAL A N 1
ATOM 567 C CA . VAL A 1 79 ? -3.796 73.695 -25.019 1.00 42.51 79 VAL A CA 1
ATOM 568 C C . VAL A 1 79 ? -4.391 74.794 -25.887 1.00 42.63 79 VAL A C 1
ATOM 569 O O . VAL A 1 79 ? -5.557 75.032 -25.845 1.00 42.73 79 VAL A O 1
ATOM 573 N N . GLY A 1 80 ? -3.518 75.396 -26.681 1.00 42.62 80 GLY A N 1
ATOM 574 C CA . GLY A 1 80 ? -3.818 76.479 -27.588 1.00 42.73 80 GLY A CA 1
ATOM 575 C C . GLY A 1 80 ? -4.823 76.091 -28.656 1.00 42.60 80 GLY A C 1
ATOM 576 O O . GLY A 1 80 ? -5.753 76.816 -28.912 1.00 42.74 80 GLY A O 1
ATOM 577 N N . LEU A 1 81 ? -4.633 74.922 -29.233 1.00 42.36 81 LEU A N 1
ATOM 578 C CA . LEU A 1 81 ? -5.604 74.348 -30.155 1.00 42.24 81 LEU A CA 1
ATOM 579 C C . LEU A 1 81 ? -7.014 74.176 -29.540 1.00 42.33 81 LEU A C 1
ATOM 580 O O . LEU A 1 81 ? -8.032 74.443 -30.202 1.00 42.37 81 LEU A O 1
ATOM 585 N N . THR A 1 82 ? -7.020 73.692 -28.300 1.00 42.36 82 THR A N 1
ATOM 586 C CA . THR A 1 82 ? -8.187 73.392 -27.531 1.00 42.48 82 THR A CA 1
ATOM 587 C C . THR A 1 82 ? -8.992 74.674 -27.301 1.00 42.75 82 THR A C 1
ATOM 588 O O . THR A 1 82 ? -10.183 74.718 -27.568 1.00 42.83 82 THR A O 1
ATOM 592 N N . ASP A 1 83 ? -8.290 75.706 -26.863 1.00 42.91 83 ASP A N 1
ATOM 593 C CA . ASP A 1 83 ? -8.845 77.024 -26.661 1.00 43.20 83 ASP A CA 1
ATOM 594 C C . ASP A 1 83 ? -9.373 77.669 -27.933 1.00 43.21 83 ASP A C 1
ATOM 595 O O . ASP A 1 83 ? -10.438 78.305 -27.916 1.00 43.41 83 ASP A O 1
ATOM 600 N N . ALA A 1 84 ? -8.633 77.495 -29.019 1.00 43.00 84 ALA A N 1
ATOM 601 C CA . ALA A 1 84 ? -9.078 77.961 -30.310 1.00 42.98 84 ALA A CA 1
ATOM 602 C C . ALA A 1 84 ? -10.378 77.266 -30.721 1.00 42.92 84 ALA A C 1
ATOM 603 O O . ALA A 1 84 ? -11.351 77.933 -31.137 1.00 43.06 84 ALA A O 1
ATOM 605 N N . LEU A 1 85 ? -10.415 75.953 -30.602 1.00 42.72 85 LEU A N 1
ATOM 606 C CA . LEU A 1 85 ? -11.650 75.228 -30.896 1.00 42.69 85 LEU A CA 1
ATOM 607 C C . LEU A 1 85 ? -12.841 75.699 -30.052 1.00 42.96 85 LEU A C 1
ATOM 608 O O . LEU A 1 85 ? -13.915 75.918 -30.583 1.00 43.05 85 LEU A O 1
ATOM 613 N N . ALA A 1 86 ? -12.644 75.817 -28.752 1.00 43.11 86 ALA A N 1
ATOM 614 C CA . ALA A 1 86 ? -13.627 76.457 -27.894 1.00 43.43 86 ALA A CA 1
ATOM 615 C C . ALA A 1 86 ? -14.105 77.864 -28.379 1.00 43.66 86 ALA A C 1
ATOM 616 O O . ALA A 1 86 ? -15.291 78.091 -28.471 1.00 43.83 86 ALA A O 1
ATOM 618 N N . ARG A 1 87 ? -13.199 78.776 -28.705 1.00 43.67 87 ARG A N 1
ATOM 619 C CA . ARG A 1 87 ? -13.565 80.085 -29.304 1.00 43.87 87 ARG A CA 1
ATOM 620 C C . ARG A 1 87 ? -14.389 79.949 -30.591 1.00 43.77 87 ARG A C 1
ATOM 621 O O . ARG A 1 87 ? -15.191 80.813 -30.889 1.00 43.99 87 ARG A O 1
ATOM 629 N N . LEU A 1 88 ? -14.181 78.871 -31.347 1.00 43.47 88 LEU A N 1
ATOM 630 C CA . LEU A 1 88 ? -14.943 78.612 -32.567 1.00 43.37 88 LEU A CA 1
ATOM 631 C C . LEU A 1 88 ? -16.263 77.917 -32.291 1.00 43.44 88 LEU A C 1
ATOM 632 O O . LEU A 1 88 ? -16.929 77.479 -33.214 1.00 43.36 88 LEU A O 1
ATOM 637 N N . GLY A 1 89 ? -16.602 77.801 -31.012 1.00 43.62 89 GLY A N 1
ATOM 638 C CA . GLY A 1 89 ? -17.905 77.359 -30.607 1.00 43.79 89 GLY A CA 1
ATOM 639 C C . GLY A 1 89 ? -18.011 75.862 -30.417 1.00 43.61 89 GLY A C 1
ATOM 640 O O . GLY A 1 89 ? -19.083 75.345 -30.138 1.00 43.75 89 GLY A O 1
ATOM 641 N N . LYS A 1 90 ? -16.883 75.164 -30.517 1.00 43.34 90 LYS A N 1
ATOM 642 C CA . LYS A 1 90 ? -16.889 73.716 -30.421 1.00 43.16 90 LYS A CA 1
ATOM 643 C C . LYS A 1 90 ? -16.935 73.209 -28.995 1.00 43.29 90 LYS A C 1
ATOM 644 O O . LYS A 1 90 ? -16.408 73.810 -28.082 1.00 43.40 90 LYS A O 1
ATOM 650 N N . ARG A 1 91 ? -17.576 72.072 -28.822 1.00 43.28 91 ARG A N 1
ATOM 651 C CA . ARG A 1 91 ? -17.611 71.406 -27.523 1.00 43.39 91 ARG A CA 1
ATOM 652 C C . ARG A 1 91 ? -16.363 70.478 -27.392 1.00 43.11 91 ARG A C 1
ATOM 653 O O . ARG A 1 91 ? -16.283 69.388 -28.001 1.00 42.92 91 ARG A O 1
ATOM 661 N N . VAL A 1 92 ? -15.390 70.945 -26.626 1.00 43.10 92 VAL A N 1
ATOM 662 C CA . VAL A 1 92 ? -14.044 70.390 -26.677 1.00 42.84 92 VAL A CA 1
ATOM 663 C C . VAL A 1 92 ? -13.433 70.224 -25.292 1.00 42.92 92 VAL A C 1
ATOM 664 O O . VAL A 1 92 ? -13.714 71.010 -24.397 1.00 43.17 92 VAL A O 1
ATOM 668 N N . MET A 1 93 ? -12.591 69.200 -25.168 1.00 42.71 93 MET A N 1
ATOM 669 C CA . MET A 1 93 ? -11.741 68.993 -24.012 1.00 42.73 93 MET A CA 1
ATOM 670 C C . MET A 1 93 ? -10.333 68.640 -24.470 1.00 42.46 93 MET A C 1
ATOM 671 O O . MET A 1 93 ? -10.163 68.036 -25.510 1.00 42.26 93 MET A O 1
ATOM 676 N N . VAL A 1 94 ? -9.359 68.971 -23.647 1.00 42.48 94 VAL A N 1
ATOM 677 C CA . VAL A 1 94 ? -8.006 68.475 -23.802 1.00 42.26 94 VAL A CA 1
ATOM 678 C C . VAL A 1 94 ? -7.689 67.484 -22.683 1.00 42.27 94 VAL A C 1
ATOM 679 O O . VAL A 1 94 ? -8.053 67.680 -21.546 1.00 42.47 94 VAL A O 1
ATOM 683 N N . CYS A 1 95 ? -6.982 66.425 -23.018 1.00 42.06 95 CYS A N 1
ATOM 684 C CA . CYS A 1 95 ? -6.419 65.472 -22.039 1.00 42.03 95 CYS A CA 1
ATOM 685 C C . CYS A 1 95 ? -4.885 65.520 -22.060 1.00 41.90 95 CYS A C 1
ATOM 686 O O . CYS A 1 95 ? -4.250 65.509 -23.134 1.00 41.74 95 CYS A O 1
ATOM 689 N N . LEU A 1 96 ? -4.317 65.610 -20.865 1.00 41.99 96 LEU A N 1
ATOM 690 C CA . LEU A 1 96 ? -2.904 65.737 -20.693 1.00 41.92 96 LEU A CA 1
ATOM 691 C C . LEU A 1 96 ? -2.359 64.874 -19.562 1.00 41.92 96 LEU A C 1
ATOM 692 O O . LEU A 1 96 ? -3.116 64.417 -18.710 1.00 42.04 96 LEU A O 1
ATOM 697 N N . ARG A 1 97 ? -1.032 64.713 -19.560 1.00 41.83 97 ARG A N 1
ATOM 698 C CA . ARG A 1 97 ? -0.297 63.974 -18.525 1.00 41.83 97 ARG A CA 1
ATOM 699 C C . ARG A 1 97 ? -0.009 64.819 -17.309 1.00 42.04 97 ARG A C 1
ATOM 700 O O . ARG A 1 97 ? 0.203 66.055 -17.416 1.00 42.15 97 ARG A O 1
ATOM 708 N N . GLU A 1 98 ? 0.042 64.149 -16.157 1.00 42.12 98 GLU A N 1
ATOM 709 C CA . GLU A 1 98 ? 0.484 64.797 -14.917 1.00 42.33 98 GLU A CA 1
ATOM 710 C C . GLU A 1 98 ? 2.009 64.764 -14.864 1.00 42.24 98 GLU A C 1
ATOM 711 O O . GLU A 1 98 ? 2.579 63.745 -15.046 1.00 42.08 98 GLU A O 1
ATOM 717 N N . PRO A 1 99 ? 2.656 65.915 -14.656 1.00 42.38 99 PRO A N 1
ATOM 718 C CA . PRO A 1 99 ? 4.118 65.846 -14.490 1.00 42.34 99 PRO A CA 1
ATOM 719 C C . PRO A 1 99 ? 4.580 65.199 -13.185 1.00 42.42 99 PRO A C 1
ATOM 720 O O . PRO A 1 99 ? 3.899 65.233 -12.147 1.00 42.60 99 PRO A O 1
ATOM 724 N N . SER A 1 100 ? 5.777 64.663 -13.261 1.00 42.31 100 SER A N 1
ATOM 725 C CA . SER A 1 100 ? 6.447 64.178 -12.083 1.00 42.39 100 SER A CA 1
ATOM 726 C C . SER A 1 100 ? 6.776 65.378 -11.205 1.00 42.67 100 SER A C 1
ATOM 727 O O . SER A 1 100 ? 7.090 66.471 -11.712 1.00 42.75 100 SER A O 1
ATOM 730 N N . LEU A 1 101 ? 6.727 65.156 -9.891 1.00 42.85 101 LEU A N 1
ATOM 731 C CA . LEU A 1 101 ? 7.111 66.161 -8.933 1.00 43.14 101 LEU A CA 1
ATOM 732 C C . LEU A 1 101 ? 8.627 66.434 -8.986 1.00 43.15 101 LEU A C 1
ATOM 733 O O . LEU A 1 101 ? 9.055 67.567 -8.843 1.00 43.36 101 LEU A O 1
ATOM 738 N N . GLY A 1 102 ? 9.430 65.410 -9.231 1.00 42.94 102 GLY A N 1
ATOM 739 C CA . GLY A 1 102 ? 10.863 65.563 -9.115 1.00 42.99 102 GLY A CA 1
ATOM 740 C C . GLY A 1 102 ? 11.551 66.729 -9.836 1.00 43.08 102 GLY A C 1
ATOM 741 O O . GLY A 1 102 ? 12.332 67.447 -9.221 1.00 43.32 102 GLY A O 1
ATOM 742 N N . PRO A 1 103 ? 11.298 66.911 -11.140 1.00 42.93 103 PRO A N 1
ATOM 743 C CA . PRO A 1 103 ? 11.913 68.005 -11.905 1.00 43.03 103 PRO A CA 1
ATOM 744 C C . PRO A 1 103 ? 11.722 69.404 -11.347 1.00 43.35 103 PRO A C 1
ATOM 745 O O . PRO A 1 103 ? 12.605 70.257 -11.548 1.00 43.52 103 PRO A O 1
ATOM 749 N N . SER A 1 104 ? 10.636 69.650 -10.618 1.00 43.47 104 SER A N 1
ATOM 750 C CA . SER A 1 104 ? 10.493 70.946 -9.942 1.00 43.83 104 SER A CA 1
ATOM 751 C C . SER A 1 104 ? 11.711 71.308 -9.076 1.00 44.08 104 SER A C 1
ATOM 752 O O . SER A 1 104 ? 12.066 72.492 -8.947 1.00 44.37 104 SER A O 1
ATOM 755 N N . PHE A 1 105 ? 12.325 70.313 -8.447 1.00 43.99 105 PHE A N 1
ATOM 756 C CA . PHE A 1 105 ? 13.405 70.585 -7.519 1.00 44.23 105 PHE A CA 1
ATOM 757 C C . PHE A 1 105 ? 14.789 70.443 -8.144 1.00 44.16 105 PHE A C 1
ATOM 758 O O . PHE A 1 105 ? 15.791 70.771 -7.519 1.00 44.39 105 PHE A O 1
ATOM 766 N N . GLY A 1 106 ? 14.802 70.078 -9.415 1.00 43.90 106 GLY A N 1
ATOM 767 C CA . GLY A 1 106 ? 16.019 69.825 -10.156 1.00 43.82 106 GLY A CA 1
ATOM 768 C C . GLY A 1 106 ? 16.253 70.956 -11.096 1.00 43.95 106 GLY A C 1
ATOM 769 O O . GLY A 1 106 ? 17.029 71.846 -10.810 1.00 44.25 106 GLY A O 1
ATOM 770 N N . ILE A 1 107 ? 15.598 70.932 -12.231 1.00 43.76 107 ILE A N 1
ATOM 771 C CA . ILE A 1 107 ? 15.747 72.030 -13.168 1.00 43.90 107 ILE A CA 1
ATOM 772 C C . ILE A 1 107 ? 14.472 72.874 -13.304 1.00 44.44 107 ILE A C 1
ATOM 773 O O . ILE A 1 107 ? 14.541 74.116 -13.292 1.00 46.88 107 ILE A O 1
ATOM 778 N N . LYS A 1 108 ? 13.325 72.199 -13.498 1.00 46.04 108 LYS A N 1
ATOM 779 C CA . LYS A 1 108 ? 12.021 72.835 -13.822 1.00 45.35 108 LYS A CA 1
ATOM 780 C C . LYS A 1 108 ? 11.443 73.471 -12.522 1.00 46.45 108 LYS A C 1
ATOM 781 O O . LYS A 1 108 ? 12.241 74.011 -11.734 1.00 49.28 108 LYS A O 1
ATOM 783 N N . GLY A 1 109 ? 10.120 73.493 -12.254 1.00 45.10 109 GLY A N 1
ATOM 784 C CA . GLY A 1 109 ? 9.054 72.961 -13.133 1.00 43.73 109 GLY A CA 1
ATOM 785 C C . GLY A 1 109 ? 8.681 74.060 -14.115 1.00 43.82 109 GLY A C 1
ATOM 786 O O . GLY A 1 109 ? 9.421 75.043 -14.288 1.00 44.04 109 GLY A O 1
ATOM 787 N N . GLY A 1 110 ? 7.539 73.916 -14.767 1.00 43.67 110 GLY A N 1
ATOM 788 C CA . GLY A 1 110 ? 7.111 74.912 -15.755 1.00 43.74 110 GLY A CA 1
ATOM 789 C C . GLY A 1 110 ? 5.642 74.694 -15.980 1.00 43.64 110 GLY A C 1
ATOM 790 O O . GLY A 1 110 ? 5.060 73.733 -15.454 1.00 43.51 110 GLY A O 1
ATOM 791 N N . ALA A 1 111 ? 5.018 75.571 -16.759 1.00 43.72 111 ALA A N 1
ATOM 792 C CA . ALA A 1 111 ? 3.548 75.431 -16.972 1.00 43.66 111 ALA A CA 1
ATOM 793 C C . ALA A 1 111 ? 3.188 74.122 -17.624 1.00 43.29 111 ALA A C 1
ATOM 794 O O . ALA A 1 111 ? 4.032 73.496 -18.258 1.00 43.08 111 ALA A O 1
ATOM 796 N N . ALA A 1 112 ? 1.934 73.685 -17.451 1.00 43.25 112 ALA A N 1
ATOM 797 C CA . ALA A 1 112 ? 1.380 72.660 -18.331 1.00 42.95 112 ALA A CA 1
ATOM 798 C C . ALA A 1 112 ? 0.926 73.447 -19.538 1.00 42.95 112 ALA A C 1
ATOM 799 O O . ALA A 1 112 ? -0.237 73.869 -19.621 1.00 43.05 112 ALA A O 1
ATOM 801 N N . GLY A 1 113 ? 1.892 73.679 -20.437 1.00 42.86 113 GLY A N 1
ATOM 802 C CA . GLY A 1 113 ? 1.734 74.490 -21.607 1.00 42.88 113 GLY A CA 1
ATOM 803 C C . GLY A 1 113 ? 2.774 75.580 -21.500 1.00 43.10 113 GLY A C 1
ATOM 804 O O . GLY A 1 113 ? 3.904 75.322 -21.139 1.00 43.10 113 GLY A O 1
ATOM 805 N N . GLY A 1 114 ? 2.407 76.805 -21.795 1.00 43.32 114 GLY A N 1
ATOM 806 C CA . GLY A 1 114 ? 3.331 77.909 -21.745 1.00 43.58 114 GLY A CA 1
ATOM 807 C C . GLY A 1 114 ? 2.571 79.181 -22.088 1.00 43.82 114 GLY A C 1
ATOM 808 O O . GLY A 1 114 ? 1.534 79.122 -22.749 1.00 43.72 114 GLY A O 1
ATOM 809 N N . GLY A 1 115 ? 3.092 80.325 -21.657 1.00 44.16 115 GLY A N 1
ATOM 810 C CA . GLY A 1 115 ? 2.508 81.642 -21.978 1.00 44.44 115 GLY A CA 1
ATOM 811 C C . GLY A 1 115 ? 0.995 81.687 -21.813 1.00 44.46 115 GLY A C 1
ATOM 812 O O . GLY A 1 115 ? 0.506 81.282 -20.786 1.00 44.51 115 GLY A O 1
ATOM 813 N N . TYR A 1 116 ? 0.268 82.121 -22.849 1.00 44.43 116 TYR A N 1
ATOM 814 C CA . TYR A 1 116 ? -1.226 82.190 -22.771 1.00 44.47 116 TYR A CA 1
ATOM 815 C C . TYR A 1 116 ? -1.982 80.862 -23.089 1.00 44.12 116 TYR A C 1
ATOM 816 O O . TYR A 1 116 ? -3.244 80.853 -23.198 1.00 44.14 116 TYR A O 1
ATOM 825 N N . ALA A 1 117 ? -1.225 79.758 -23.202 1.00 43.83 117 ALA A N 1
ATOM 826 C CA . ALA A 1 117 ? -1.802 78.406 -23.396 1.00 43.51 117 ALA A CA 1
ATOM 827 C C . ALA A 1 117 ? -1.433 77.452 -22.258 1.00 43.44 117 ALA A C 1
ATOM 828 O O . ALA A 1 117 ? -0.484 76.669 -22.367 1.00 43.25 117 ALA A O 1
ATOM 830 N N . GLN A 1 118 ? -2.149 77.539 -21.150 1.00 43.64 118 GLN A N 1
ATOM 831 C CA . GLN A 1 118 ? -1.844 76.737 -20.002 1.00 43.62 118 GLN A CA 1
ATOM 832 C C . GLN A 1 118 ? -3.056 76.088 -19.410 1.00 43.64 118 GLN A C 1
ATOM 833 O O . GLN A 1 118 ? -4.162 76.606 -19.516 1.00 43.80 118 GLN A O 1
ATOM 839 N N . VAL A 1 119 ? -2.812 75.003 -18.690 1.00 43.53 119 VAL A N 1
ATOM 840 C CA . VAL A 1 119 ? -3.765 74.381 -17.826 1.00 43.62 119 VAL A CA 1
ATOM 841 C C . VAL A 1 119 ? -3.390 74.691 -16.382 1.00 43.90 119 VAL A C 1
ATOM 842 O O . VAL A 1 119 ? -2.171 74.672 -16.012 1.00 43.87 119 VAL A O 1
ATOM 846 N N . VAL A 1 120 ? -4.440 74.937 -15.582 1.00 44.19 120 VAL A N 1
ATOM 847 C CA . VAL A 1 120 ? -4.326 75.462 -14.196 1.00 44.56 120 VAL A CA 1
ATOM 848 C C . VAL A 1 120 ? -5.302 74.791 -13.232 1.00 44.73 120 VAL A C 1
ATOM 849 O O . VAL A 1 120 ? -6.297 74.227 -13.653 1.00 44.64 120 VAL A O 1
ATOM 853 N N . PRO A 1 121 ? -5.010 74.853 -11.910 1.00 45.01 121 PRO A N 1
ATOM 854 C CA . PRO A 1 121 ? -3.886 75.538 -11.206 1.00 45.19 121 PRO A CA 1
ATOM 855 C C . PRO A 1 121 ? -2.480 74.950 -11.372 1.00 44.89 121 PRO A C 1
ATOM 856 O O . PRO A 1 121 ? -2.250 73.776 -11.065 1.00 44.68 121 PRO A O 1
ATOM 860 N N . MET A 1 122 ? -1.546 75.802 -11.784 1.00 44.91 122 MET A N 1
ATOM 861 C CA . MET A 1 122 ? -0.209 75.359 -12.191 1.00 44.62 122 MET A CA 1
ATOM 862 C C . MET A 1 122 ? 0.613 74.754 -11.050 1.00 44.67 122 MET A C 1
ATOM 863 O O . MET A 1 122 ? 1.242 73.688 -11.241 1.00 44.36 122 MET A O 1
ATOM 868 N N . GLU A 1 123 ? 0.632 75.432 -9.891 1.00 45.07 123 GLU A N 1
ATOM 869 C CA . GLU A 1 123 ? 1.440 74.978 -8.768 1.00 45.17 123 GLU A CA 1
ATOM 870 C C . GLU A 1 123 ? 0.991 73.616 -8.297 1.00 44.99 123 GLU A C 1
ATOM 871 O O . GLU A 1 123 ? 1.839 72.735 -8.060 1.00 44.79 123 GLU A O 1
ATOM 873 N N . ASP A 1 124 ? -0.317 73.422 -8.175 1.00 45.08 124 ASP A N 1
ATOM 874 C CA . ASP A 1 124 ? -0.840 72.156 -7.706 1.00 44.97 124 ASP A CA 1
ATOM 875 C C . ASP A 1 124 ? -0.505 71.009 -8.653 1.00 44.50 124 ASP A C 1
ATOM 876 O O . ASP A 1 124 ? -0.164 69.916 -8.226 1.00 44.35 124 ASP A O 1
ATOM 881 N N . ILE A 1 125 ? -0.677 71.277 -9.949 1.00 44.28 125 ILE A N 1
ATOM 882 C CA . ILE A 1 125 ? -0.415 70.278 -11.002 1.00 43.85 125 ILE A CA 1
ATOM 883 C C . ILE A 1 125 ? 1.006 69.752 -10.935 1.00 43.67 125 ILE A C 1
ATOM 884 O O . ILE A 1 125 ? 1.219 68.565 -11.086 1.00 43.42 125 ILE A O 1
ATOM 889 N N . ASN A 1 126 ? 1.950 70.643 -10.679 1.00 43.82 126 ASN A N 1
ATOM 890 C CA . ASN A 1 126 ? 3.346 70.325 -10.574 1.00 43.70 126 ASN A CA 1
ATOM 891 C C . ASN A 1 126 ? 3.806 69.681 -9.306 1.00 43.80 126 ASN A C 1
ATOM 892 O O . ASN A 1 126 ? 4.906 69.095 -9.290 1.00 43.65 126 ASN A O 1
ATOM 897 N N . LEU A 1 127 ? 3.035 69.825 -8.241 1.00 44.08 127 LEU A N 1
ATOM 898 C CA . LEU A 1 127 ? 3.434 69.269 -6.979 1.00 44.22 127 LEU A CA 1
ATOM 899 C C . LEU A 1 127 ? 2.631 68.030 -6.664 1.00 44.12 127 LEU A C 1
ATOM 900 O O . LEU A 1 127 ? 2.714 67.052 -7.401 1.00 43.79 127 LEU A O 1
ATOM 905 N N . HIS A 1 128 ? 1.853 68.049 -5.579 1.00 44.43 128 HIS A N 1
ATOM 906 C CA . HIS A 1 128 ? 1.133 66.844 -5.170 1.00 44.38 128 HIS A CA 1
ATOM 907 C C . HIS A 1 128 ? -0.110 66.534 -6.005 1.00 44.27 128 HIS A C 1
ATOM 908 O O . HIS A 1 128 ? -0.581 65.392 -6.058 1.00 44.14 128 HIS A O 1
ATOM 915 N N . PHE A 1 129 ? -0.649 67.589 -6.617 1.00 44.36 129 PHE A N 1
ATOM 916 C CA . PHE A 1 129 ? -1.898 67.575 -7.378 1.00 44.32 129 PHE A CA 1
ATOM 917 C C . PHE A 1 129 ? -3.020 66.919 -6.591 1.00 44.54 129 PHE A C 1
ATOM 918 O O . PHE A 1 129 ? -3.315 67.382 -5.505 1.00 44.92 129 PHE A O 1
ATOM 926 N N . THR A 1 130 ? -3.634 65.866 -7.092 1.00 44.35 130 THR A N 1
ATOM 927 C CA . THR A 1 130 ? -4.645 65.161 -6.350 1.00 44.58 130 THR A CA 1
ATOM 928 C C . THR A 1 130 ? -4.134 63.854 -5.765 1.00 44.47 130 THR A C 1
ATOM 929 O O . THR A 1 130 ? -4.928 62.983 -5.437 1.00 44.57 130 THR A O 1
ATOM 933 N N . GLY A 1 131 ? -2.810 63.711 -5.686 1.00 44.28 131 GLY A N 1
ATOM 934 C CA . GLY A 1 131 ? -2.190 62.553 -5.020 1.00 44.21 131 GLY A CA 1
ATOM 935 C C . GLY A 1 131 ? -2.002 61.240 -5.802 1.00 43.86 131 GLY A C 1
ATOM 936 O O . GLY A 1 131 ? -1.601 60.232 -5.210 1.00 43.84 131 GLY A O 1
ATOM 937 N N . ASP A 1 132 ? -2.290 61.263 -7.103 1.00 43.62 132 ASP A N 1
ATOM 938 C CA . ASP A 1 132 ? -2.200 60.069 -7.955 1.00 43.32 132 ASP A CA 1
ATOM 939 C C . ASP A 1 132 ? -0.796 59.466 -7.977 1.00 43.09 132 ASP A C 1
ATOM 940 O O . ASP A 1 132 ? -0.671 58.266 -7.928 1.00 43.00 132 ASP A O 1
ATOM 945 N N . ILE A 1 133 ? 0.236 60.292 -8.018 1.00 43.04 133 ILE A N 1
ATOM 946 C CA . ILE A 1 133 ? 1.595 59.728 -8.070 1.00 42.85 133 ILE A CA 1
ATOM 947 C C . ILE A 1 133 ? 1.961 59.125 -6.716 1.00 43.01 133 ILE A C 1
ATOM 948 O O . ILE A 1 133 ? 2.734 58.152 -6.670 1.00 42.87 133 ILE A O 1
ATOM 953 N N . HIS A 1 134 ? 1.391 59.643 -5.612 1.00 43.33 134 HIS A N 1
ATOM 954 C CA . HIS A 1 134 ? 1.653 59.000 -4.332 1.00 43.51 134 HIS A CA 1
ATOM 955 C C . HIS A 1 134 ? 1.029 57.646 -4.245 1.00 43.48 134 HIS A C 1
ATOM 956 O O . HIS A 1 134 ? 1.636 56.708 -3.727 1.00 43.45 134 HIS A O 1
ATOM 963 N N . ALA A 1 135 ? -0.154 57.525 -4.816 1.00 43.50 135 ALA A N 1
ATOM 964 C CA . ALA A 1 135 ? -0.820 56.240 -4.890 1.00 43.49 135 ALA A CA 1
ATOM 965 C C . ALA A 1 135 ? -0.001 55.230 -5.685 1.00 43.17 135 ALA A C 1
ATOM 966 O O . ALA A 1 135 ? 0.156 54.125 -5.260 1.00 43.19 135 ALA A O 1
ATOM 968 N N . VAL A 1 136 ? 0.466 55.633 -6.861 1.00 42.91 136 VAL A N 1
ATOM 969 C CA . VAL A 1 136 ? 1.329 54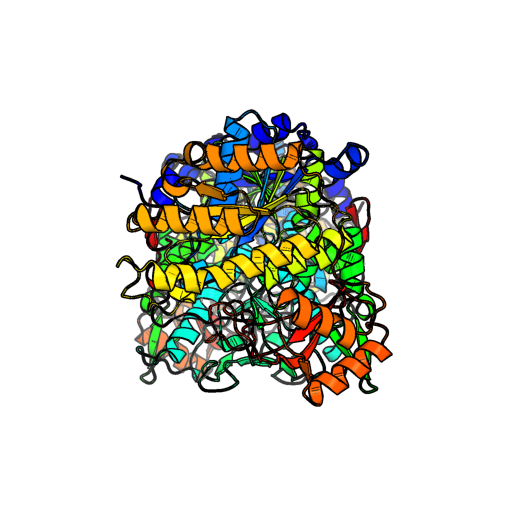.807 -7.721 1.00 42.63 136 VAL A CA 1
ATOM 970 C C . VAL A 1 136 ? 2.568 54.357 -6.898 1.00 42.63 136 VAL A C 1
ATOM 971 O O . VAL A 1 136 ? 2.850 53.211 -6.864 1.00 42.57 136 VAL A O 1
ATOM 975 N N . THR A 1 137 ? 3.223 55.296 -6.223 1.00 42.72 137 THR A N 1
ATOM 976 C CA . THR A 1 137 ? 4.425 55.039 -5.454 1.00 42.73 137 THR A CA 1
ATOM 977 C C . THR A 1 137 ? 4.214 53.976 -4.389 1.00 42.89 137 THR A C 1
ATOM 978 O O . THR A 1 137 ? 5.007 53.053 -4.215 1.00 42.81 137 THR A O 1
ATOM 982 N N . TYR A 1 138 ? 3.107 54.109 -3.686 1.00 43.14 138 TYR A N 1
ATOM 983 C CA . TYR A 1 138 ? 2.790 53.196 -2.615 1.00 43.35 138 TYR A CA 1
ATOM 984 C C . TYR A 1 138 ? 2.299 51.848 -3.063 1.00 43.27 138 TYR A C 1
ATOM 985 O O . TYR A 1 138 ? 2.662 50.882 -2.476 1.00 43.32 138 TYR A O 1
ATOM 994 N N . ALA A 1 139 ? 1.503 51.761 -4.103 1.00 43.17 139 ALA A N 1
ATOM 995 C CA . ALA A 1 139 ? 1.127 50.485 -4.672 1.00 43.10 139 ALA A CA 1
ATOM 996 C C . ALA A 1 139 ? 2.376 49.687 -5.120 1.00 42.87 139 ALA A C 1
ATOM 997 O O . ALA A 1 139 ? 2.505 48.487 -4.890 1.00 42.90 139 ALA A O 1
ATOM 999 N N . HIS A 1 140 ? 3.247 50.397 -5.807 1.00 42.66 140 HIS A N 1
ATOM 1000 C CA . HIS A 1 140 ? 4.505 49.862 -6.291 1.00 42.46 140 HIS A CA 1
ATOM 1001 C C . HIS A 1 140 ? 5.394 49.379 -5.144 1.00 42.56 140 HIS A C 1
ATOM 1002 O O . HIS A 1 140 ? 5.873 48.247 -5.173 1.00 42.52 140 HIS A O 1
ATOM 1009 N N . ASN A 1 141 ? 5.569 50.237 -4.145 1.00 42.70 141 ASN A N 1
ATOM 1010 C CA . ASN A 1 141 ? 6.430 49.909 -3.025 1.00 42.81 141 ASN A CA 1
ATOM 1011 C C . ASN A 1 141 ? 5.799 48.880 -2.081 1.00 43.03 141 ASN A C 1
ATOM 1012 O O . ASN A 1 141 ? 6.505 48.117 -1.455 1.00 43.07 141 ASN A O 1
ATOM 1017 N N . LEU A 1 142 ? 4.474 48.833 -2.008 1.00 43.18 142 LEU A N 1
ATOM 1018 C CA . LEU A 1 142 ? 3.830 47.750 -1.273 1.00 43.39 142 LEU A CA 1
ATOM 1019 C C . LEU A 1 142 ? 4.178 46.393 -1.870 1.00 43.26 142 LEU A C 1
ATOM 1020 O O . LEU A 1 142 ? 4.498 45.475 -1.161 1.00 43.37 142 LEU A O 1
ATOM 1025 N N . LEU A 1 143 ? 4.131 46.303 -3.189 1.00 43.04 143 LEU A N 1
ATOM 1026 C CA . LEU A 1 143 ? 4.484 45.078 -3.836 1.00 42.94 143 LEU A CA 1
ATOM 1027 C C . LEU A 1 143 ? 5.933 44.701 -3.522 1.00 42.86 143 LEU A C 1
ATOM 1028 O O . LEU A 1 143 ? 6.208 43.544 -3.203 1.00 42.93 143 LEU A O 1
ATOM 1033 N N . ALA A 1 144 ? 6.844 45.657 -3.596 1.00 42.72 144 ALA A N 1
ATOM 1034 C CA . ALA A 1 144 ? 8.251 45.345 -3.255 1.00 42.67 144 ALA A CA 1
ATOM 1035 C C . ALA A 1 144 ? 8.365 44.854 -1.817 1.00 42.89 144 ALA A C 1
ATOM 1036 O O . ALA A 1 144 ? 9.026 43.886 -1.570 1.00 42.91 144 ALA A O 1
ATOM 1038 N N . ALA A 1 145 ? 7.709 45.527 -0.874 1.00 43.08 145 ALA A N 1
ATOM 1039 C CA . ALA A 1 145 ? 7.728 45.120 0.530 1.00 43.33 145 ALA A CA 1
ATOM 1040 C C . ALA A 1 145 ? 7.251 43.692 0.716 1.00 43.45 145 ALA A C 1
ATOM 1041 O O . ALA A 1 145 ? 7.812 42.959 1.498 1.00 43.56 145 ALA A O 1
ATOM 1043 N N . MET A 1 146 ? 6.265 43.302 -0.086 1.00 43.44 146 MET A N 1
ATOM 1044 C CA . MET A 1 146 ? 5.679 41.981 -0.013 1.00 43.59 146 MET A CA 1
ATOM 1045 C C . MET A 1 146 ? 6.597 40.924 -0.572 1.00 43.45 146 MET A C 1
ATOM 1046 O O . MET A 1 146 ? 6.620 39.852 -0.077 1.00 43.61 146 MET A O 1
ATOM 1051 N N . VAL A 1 147 ? 7.318 41.242 -1.623 1.00 43.19 147 VAL A N 1
ATOM 1052 C CA . VAL A 1 147 ? 8.318 40.335 -2.192 1.00 43.08 147 VAL A CA 1
ATOM 1053 C C . VAL A 1 147 ? 9.410 40.058 -1.160 1.00 43.15 147 VAL A C 1
ATOM 1054 O O . VAL A 1 147 ? 9.732 38.932 -0.898 1.00 43.25 147 VAL A O 1
ATOM 1058 N N . ASP A 1 148 ? 9.930 41.126 -0.572 1.00 43.12 148 ASP A N 1
ATOM 1059 C CA . ASP A 1 148 ? 10.938 41.005 0.450 1.00 43.20 148 ASP A CA 1
ATOM 1060 C C . ASP A 1 148 ? 10.478 40.259 1.681 1.00 43.47 148 ASP A C 1
ATOM 1061 O O . ASP A 1 148 ? 11.217 39.389 2.165 1.00 43.54 148 ASP A O 1
ATOM 1066 N N . ASN A 1 149 ? 9.263 40.535 2.123 1.00 43.64 149 ASN A N 1
ATOM 1067 C CA . ASN A 1 149 ? 8.700 39.797 3.220 1.00 43.94 149 ASN A CA 1
ATOM 1068 C C . ASN A 1 149 ? 8.561 38.305 2.903 1.00 44.00 149 ASN A C 1
ATOM 1069 O O . ASN A 1 149 ? 8.803 37.461 3.734 1.00 44.19 149 ASN A O 1
ATOM 1074 N N . HIS A 1 150 ? 8.209 38.002 1.674 1.00 43.86 150 HIS A N 1
ATOM 1075 C CA . HIS A 1 150 ? 8.050 36.631 1.274 1.00 43.95 150 HIS A CA 1
ATOM 1076 C C . HIS A 1 150 ? 9.358 35.818 1.444 1.00 43.92 150 HIS A C 1
ATOM 1077 O O . HIS A 1 150 ? 9.321 34.707 1.917 1.00 44.12 150 HIS A O 1
ATOM 1084 N N . LEU A 1 151 ? 10.456 36.424 1.011 1.00 43.69 151 LEU A N 1
ATOM 1085 C CA . LEU A 1 151 ? 11.784 35.911 1.198 1.00 43.65 151 LEU A CA 1
ATOM 1086 C C . LEU A 1 151 ? 12.032 35.716 2.669 1.00 43.86 151 LEU A C 1
ATOM 1087 O O . LEU A 1 151 ? 12.473 34.686 3.064 1.00 43.99 151 LEU A O 1
ATOM 1092 N N . GLN A 1 152 ? 11.700 36.715 3.468 1.00 43.92 152 GLN A N 1
ATOM 1093 C CA . GLN A 1 152 ? 11.990 36.681 4.874 1.00 44.12 152 GLN A CA 1
ATOM 1094 C C . GLN A 1 152 ? 11.231 35.561 5.539 1.00 44.41 152 GLN A C 1
ATOM 1095 O O . GLN A 1 152 ? 11.769 34.928 6.388 1.00 44.56 152 GLN A O 1
ATOM 1101 N N . GLN A 1 153 ? 10.010 35.279 5.107 1.00 44.50 153 GLN A N 1
ATOM 1102 C CA . GLN A 1 153 ? 9.164 34.371 5.850 1.00 44.83 153 GLN A CA 1
ATOM 1103 C C . GLN A 1 153 ? 9.351 32.950 5.401 1.00 44.89 153 GLN A C 1
ATOM 1104 O O . GLN A 1 153 ? 8.449 32.206 5.532 1.00 45.12 153 GLN A O 1
ATOM 1110 N N . GLY A 1 154 ? 10.485 32.581 4.829 1.00 44.70 154 GLY A N 1
ATOM 1111 C CA . GLY A 1 154 ? 10.702 31.219 4.385 1.00 44.79 154 GLY A CA 1
ATOM 1112 C C . GLY A 1 154 ? 10.640 30.922 2.897 1.00 44.63 154 GLY A C 1
ATOM 1113 O O . GLY A 1 154 ? 10.852 29.798 2.487 1.00 44.73 154 GLY A O 1
ATOM 1114 N N . ASN A 1 155 ? 10.325 31.933 2.084 1.00 44.40 155 ASN A N 1
ATOM 1115 C CA . ASN A 1 155 ? 10.463 31.867 0.626 1.00 44.21 155 ASN A CA 1
ATOM 1116 C C . ASN A 1 155 ? 9.803 30.646 0.074 1.00 44.40 155 ASN A C 1
ATOM 1117 O O . ASN A 1 155 ? 10.417 29.863 -0.614 1.00 44.39 155 ASN A O 1
ATOM 1122 N N . VAL A 1 156 ? 8.530 30.491 0.422 1.00 44.60 156 VAL A N 1
ATOM 1123 C CA . VAL A 1 156 ? 7.715 29.359 -0.011 1.00 44.84 156 VAL A CA 1
ATOM 1124 C C . VAL A 1 156 ? 7.623 29.226 -1.524 1.00 44.71 156 VAL A C 1
ATOM 1125 O O . VAL A 1 156 ? 7.609 28.152 -2.057 1.00 44.86 156 VAL A O 1
ATOM 1129 N N . LEU A 1 157 ? 7.557 30.346 -2.222 1.00 44.43 157 LEU A N 1
ATOM 1130 C CA . LEU A 1 157 ? 7.495 30.323 -3.694 1.00 44.30 157 LEU A CA 1
ATOM 1131 C C . LEU A 1 157 ? 8.865 30.026 -4.309 1.00 44.17 157 LEU A C 1
ATOM 1132 O O . LEU A 1 157 ? 8.986 29.812 -5.518 1.00 44.11 157 LEU A O 1
ATOM 1137 N N . ASN A 1 158 ? 9.904 30.026 -3.462 1.00 44.14 158 ASN A N 1
ATOM 1138 C CA . ASN A 1 158 ? 11.223 29.685 -3.944 1.00 44.07 158 ASN A CA 1
ATOM 1139 C C . ASN A 1 158 ? 11.733 30.664 -5.034 1.00 43.78 158 ASN A C 1
ATOM 1140 O O . ASN A 1 158 ? 12.288 30.248 -6.042 1.00 43.77 158 ASN A O 1
ATOM 1145 N N . ILE A 1 159 ? 11.532 31.945 -4.777 1.00 43.59 159 ILE A N 1
ATOM 1146 C CA . ILE A 1 159 ? 12.074 33.004 -5.609 1.00 43.34 159 ILE A CA 1
ATOM 1147 C C . ILE A 1 159 ? 13.594 33.057 -5.465 1.00 43.27 159 ILE A C 1
ATOM 1148 O O . ILE A 1 159 ? 14.082 33.078 -4.357 1.00 43.32 159 ILE A O 1
ATOM 1153 N N . ASP A 1 160 ? 14.334 33.072 -6.560 1.00 43.19 160 ASP A N 1
ATOM 1154 C CA . ASP A 1 160 ? 15.764 33.415 -6.486 1.00 43.12 160 ASP A CA 1
ATOM 1155 C C . ASP A 1 160 ? 15.913 34.959 -6.371 1.00 42.91 160 ASP A C 1
ATOM 1156 O O . ASP A 1 160 ? 15.652 35.661 -7.330 1.00 42.78 160 ASP A O 1
ATOM 1161 N N . PRO A 1 161 ? 16.389 35.463 -5.198 1.00 42.90 161 PRO A N 1
ATOM 1162 C CA . PRO A 1 161 ? 16.343 36.920 -4.960 1.00 42.75 161 PRO A CA 1
ATOM 1163 C C . PRO A 1 161 ? 17.171 37.689 -5.939 1.00 42.61 161 PRO A C 1
ATOM 1164 O O . PRO A 1 161 ? 16.903 38.832 -6.201 1.00 42.49 161 PRO A O 1
ATOM 1168 N N . ARG A 1 162 ? 18.137 37.007 -6.529 1.00 42.67 162 ARG A N 1
ATOM 1169 C CA . ARG A 1 162 ? 19.053 37.614 -7.455 1.00 42.60 162 ARG A CA 1
ATOM 1170 C C . ARG A 1 162 ? 18.480 37.822 -8.823 1.00 42.52 162 ARG A C 1
ATOM 1171 O O . ARG A 1 162 ? 19.151 38.391 -9.660 1.00 42.47 162 ARG A O 1
ATOM 1179 N N . THR A 1 163 ? 17.267 37.353 -9.027 1.00 42.53 163 THR A N 1
ATOM 1180 C CA . THR A 1 163 ? 16.538 37.477 -10.288 1.00 42.47 163 THR A CA 1
ATOM 1181 C C . THR A 1 163 ? 15.351 38.424 -10.238 1.00 42.34 163 THR A C 1
ATOM 1182 O O . THR A 1 163 ? 14.660 38.590 -11.246 1.00 42.29 163 THR A O 1
ATOM 1186 N N . ILE A 1 164 ? 15.161 39.056 -9.085 1.00 42.31 164 ILE A N 1
ATOM 1187 C CA . ILE A 1 164 ? 14.076 39.993 -8.904 1.00 42.23 164 ILE A CA 1
ATOM 1188 C C . ILE A 1 164 ? 14.259 41.264 -9.743 1.00 42.07 164 ILE A C 1
ATOM 1189 O O . ILE A 1 164 ? 15.241 41.969 -9.654 1.00 42.03 164 ILE A O 1
ATOM 1194 N N . THR A 1 165 ? 13.270 41.522 -10.580 1.00 42.01 165 THR A N 1
ATOM 1195 C CA . THR A 1 165 ? 13.263 42.649 -11.498 1.00 41.88 165 THR A CA 1
ATOM 1196 C C . THR A 1 165 ? 12.412 43.813 -10.991 1.00 41.82 165 THR A C 1
ATOM 1197 O O . THR A 1 165 ? 12.535 44.923 -11.465 1.00 41.73 165 THR A O 1
ATOM 1201 N N . TRP A 1 166 ? 11.542 43.538 -10.023 1.00 41.90 166 TRP A N 1
ATOM 1202 C CA . TRP A 1 166 ? 10.711 44.576 -9.419 1.00 41.90 166 TRP A CA 1
ATOM 1203 C C . TRP A 1 166 ? 11.541 45.470 -8.496 1.00 41.91 166 TRP A C 1
ATOM 1204 O O . TRP A 1 166 ? 11.972 45.046 -7.421 1.00 42.01 166 TRP A O 1
ATOM 1215 N N . ARG A 1 167 ? 11.794 46.700 -8.921 1.00 41.83 167 ARG A N 1
ATOM 1216 C CA . ARG A 1 167 ? 12.588 47.636 -8.119 1.00 41.86 167 ARG A CA 1
ATOM 1217 C C . ARG A 1 167 ? 11.660 48.438 -7.211 1.00 41.96 167 ARG A C 1
ATOM 1218 O O . ARG A 1 167 ? 10.537 48.103 -7.089 1.00 42.00 167 ARG A O 1
ATOM 1226 N N . ARG A 1 168 ? 12.142 49.443 -6.539 1.00 42.02 168 ARG A N 1
ATOM 1227 C CA . ARG A 1 168 ? 11.300 50.378 -5.781 1.00 42.14 168 ARG A CA 1
ATOM 1228 C C . ARG A 1 168 ? 11.220 51.686 -6.534 1.00 42.07 168 ARG A C 1
ATOM 1229 O O . ARG A 1 168 ? 11.891 51.827 -7.531 1.00 41.95 168 ARG A O 1
ATOM 1237 N N . VAL A 1 169 ? 10.361 52.604 -6.083 1.00 42.18 169 VAL A N 1
ATOM 1238 C CA . VAL A 1 169 ? 10.277 53.931 -6.676 1.00 42.16 169 VAL A CA 1
ATOM 1239 C C . VAL A 1 169 ? 10.147 55.051 -5.655 1.00 42.37 169 VAL A C 1
ATOM 1240 O O . VAL A 1 169 ? 9.746 54.830 -4.511 1.00 42.54 169 VAL A O 1
ATOM 1244 N N . ILE A 1 170 ? 10.527 56.243 -6.104 1.00 42.37 170 ILE A N 1
ATOM 1245 C CA . ILE A 1 170 ? 10.303 57.480 -5.407 1.00 42.58 170 ILE A CA 1
ATOM 1246 C C . ILE A 1 170 ? 10.236 58.593 -6.459 1.00 42.52 170 ILE A C 1
ATOM 1247 O O . ILE A 1 170 ? 10.936 58.512 -7.490 1.00 42.35 170 ILE A O 1
ATOM 1252 N N . ASP A 1 171 ? 9.395 59.609 -6.247 1.00 42.67 171 ASP A N 1
ATOM 1253 C CA . ASP A 1 171 ? 9.217 60.634 -7.289 1.00 42.62 171 ASP A CA 1
ATOM 1254 C C . ASP A 1 171 ? 10.156 61.830 -7.203 1.00 42.76 171 ASP A C 1
ATOM 1255 O O . ASP A 1 171 ? 9.769 62.963 -7.407 1.00 42.88 171 ASP A O 1
ATOM 1260 N N . LEU A 1 172 ? 11.407 61.554 -6.879 1.00 42.77 172 LEU A N 1
ATOM 1261 C CA . LEU A 1 172 ? 12.446 62.553 -6.758 1.00 42.92 172 LEU A CA 1
ATOM 1262 C C . LEU A 1 172 ? 13.630 62.068 -7.574 1.00 42.76 172 LEU A C 1
ATOM 1263 O O . LEU A 1 172 ? 13.853 60.860 -7.714 1.00 42.59 172 LEU A O 1
ATOM 1268 N N . ASN A 1 173 ? 14.417 63.023 -8.043 1.00 42.84 173 ASN A N 1
ATOM 1269 C CA . ASN A 1 173 ? 15.606 62.722 -8.795 1.00 42.76 173 ASN A CA 1
ATOM 1270 C C . ASN A 1 173 ? 16.720 62.369 -7.861 1.00 42.88 173 ASN A C 1
ATOM 1271 O O . ASN A 1 173 ? 17.319 63.250 -7.291 1.00 43.11 173 ASN A O 1
ATOM 1276 N N . ASP A 1 174 ? 16.980 61.075 -7.671 1.00 42.75 174 ASP A N 1
ATOM 1277 C CA . ASP A 1 174 ? 17.977 60.719 -6.688 1.00 42.88 174 ASP A CA 1
ATOM 1278 C C . ASP A 1 174 ? 18.878 59.621 -7.190 1.00 42.74 174 ASP A C 1
ATOM 1279 O O . ASP A 1 174 ? 18.566 58.436 -7.050 1.00 42.60 174 ASP A O 1
ATOM 1284 N N . ARG A 1 175 ? 20.021 60.028 -7.734 1.00 42.82 175 ARG A N 1
ATOM 1285 C CA . ARG A 1 175 ? 20.897 59.102 -8.396 1.00 42.73 175 ARG A CA 1
ATOM 1286 C C . ARG A 1 175 ? 21.504 58.057 -7.419 1.00 42.75 175 ARG A C 1
ATOM 1287 O O . ARG A 1 175 ? 21.832 56.963 -7.807 1.00 42.64 175 ARG A O 1
ATOM 1295 N N . ALA A 1 176 ? 21.612 58.410 -6.149 1.00 42.92 176 ALA A N 1
ATOM 1296 C CA . ALA A 1 176 ? 22.197 57.499 -5.159 1.00 42.98 176 ALA A CA 1
ATOM 1297 C C . ALA A 1 176 ? 21.331 56.286 -4.892 1.00 42.81 176 ALA A C 1
ATOM 1298 O O . ALA A 1 176 ? 21.781 55.334 -4.305 1.00 42.82 176 ALA A O 1
ATOM 1300 N N . LEU A 1 177 ? 20.091 56.305 -5.335 1.00 42.68 177 LEU A N 1
ATOM 1301 C CA . LEU A 1 177 ? 19.208 55.168 -5.170 1.00 42.55 177 LEU A CA 1
ATOM 1302 C C . LEU A 1 177 ? 19.171 54.287 -6.430 1.00 42.35 177 LEU A C 1
ATOM 1303 O O . LEU A 1 177 ? 18.443 53.312 -6.451 1.00 42.25 177 LEU A O 1
ATOM 1308 N N . ARG A 1 178 ? 19.959 54.594 -7.452 1.00 42.33 178 ARG A N 1
ATOM 1309 C CA . ARG A 1 178 ? 19.968 53.758 -8.658 1.00 42.18 178 ARG A CA 1
ATOM 1310 C C . ARG A 1 178 ? 20.450 52.345 -8.391 1.00 42.17 178 ARG A C 1
ATOM 1311 O O . ARG A 1 178 ? 19.870 51.414 -8.873 1.00 42.06 178 ARG A O 1
ATOM 1319 N N . ASN A 1 179 ? 21.521 52.201 -7.624 1.00 42.30 179 ASN A N 1
ATOM 1320 C CA . ASN A 1 179 ? 22.120 50.879 -7.354 1.00 42.32 179 ASN A CA 1
ATOM 1321 C C . ASN A 1 179 ? 22.383 50.785 -5.865 1.00 42.44 179 ASN A C 1
ATOM 1322 O O . ASN A 1 179 ? 23.199 51.520 -5.329 1.00 42.58 179 ASN A O 1
ATOM 1327 N N . ILE A 1 180 ? 21.614 49.947 -5.205 1.00 42.40 180 ILE A N 1
ATOM 1328 C CA . ILE A 1 180 ? 21.712 49.738 -3.790 1.00 42.53 180 ILE A CA 1
ATOM 1329 C C . ILE A 1 180 ? 21.749 48.228 -3.445 1.00 42.52 180 ILE A C 1
ATOM 1330 O O . ILE A 1 180 ? 21.462 47.378 -4.268 1.00 42.42 180 ILE A O 1
ATOM 1335 N N . VAL A 1 181 ? 22.080 47.955 -2.195 1.00 42.65 181 VAL A N 1
ATOM 1336 C CA . VAL A 1 181 ? 21.959 46.675 -1.589 1.00 42.68 181 VAL A CA 1
ATOM 1337 C C . VAL A 1 181 ? 21.117 46.829 -0.337 1.00 42.78 181 VAL A C 1
ATOM 1338 O O . VAL A 1 181 ? 21.428 47.643 0.526 1.00 42.92 181 VAL A O 1
ATOM 1342 N N . ILE A 1 182 ? 20.052 46.050 -0.263 1.00 42.75 182 ILE A N 1
ATOM 1343 C CA . ILE A 1 182 ? 19.128 46.086 0.862 1.00 42.88 182 ILE A CA 1
ATOM 1344 C C . ILE A 1 182 ? 19.190 44.756 1.650 1.00 42.98 182 ILE A C 1
ATOM 1345 O O . ILE A 1 182 ? 19.880 43.847 1.286 1.00 42.94 182 ILE A O 1
ATOM 1350 N N . GLY A 1 183 ? 18.401 44.668 2.706 1.00 43.13 183 GLY A N 1
ATOM 1351 C CA . GLY A 1 183 ? 18.241 43.434 3.470 1.00 43.25 183 GLY A CA 1
ATOM 1352 C C . GLY A 1 183 ? 19.398 43.089 4.354 1.00 43.37 183 GLY A C 1
ATOM 1353 O O . GLY A 1 183 ? 19.617 41.944 4.624 1.00 43.43 183 GLY A O 1
ATOM 1354 N N . LEU A 1 184 ? 20.111 44.101 4.804 1.00 43.44 184 LEU A N 1
ATOM 1355 C CA . LEU A 1 184 ? 21.272 43.931 5.637 1.00 43.57 184 LEU A CA 1
ATOM 1356 C C . LEU A 1 184 ? 20.966 44.004 7.143 1.00 43.82 184 LEU A C 1
ATOM 1357 O O . LEU A 1 184 ? 19.884 44.472 7.560 1.00 43.91 184 LEU A O 1
ATOM 1362 N N . GLY A 1 185 ? 21.898 43.518 7.942 1.00 43.95 185 GLY A N 1
ATOM 1363 C CA . GLY A 1 185 ? 21.730 43.540 9.382 1.00 44.21 185 GLY A CA 1
ATOM 1364 C C . GLY A 1 185 ? 21.494 42.204 10.083 1.00 44.33 185 GLY A C 1
ATOM 1365 O O . GLY A 1 185 ? 21.438 42.171 11.285 1.00 44.56 185 GLY A O 1
ATOM 1366 N N . GLY A 1 186 ? 21.380 41.105 9.345 1.00 44.20 186 GLY A N 1
ATOM 1367 C CA . GLY A 1 186 ? 21.326 39.794 9.945 1.00 44.32 186 GLY A CA 1
ATOM 1368 C C . GLY A 1 186 ? 19.923 39.251 9.816 1.00 44.35 186 GLY A C 1
ATOM 1369 O O . GLY A 1 186 ? 19.077 39.862 9.181 1.00 44.25 186 GLY A O 1
ATOM 1370 N N . LYS A 1 187 ? 19.680 38.106 10.435 1.00 44.51 187 LYS A N 1
ATOM 1371 C CA . LYS A 1 187 ? 18.484 37.332 10.134 1.00 44.55 187 LYS A CA 1
ATOM 1372 C C . LYS A 1 187 ? 17.168 37.961 10.550 1.00 44.68 187 LYS A C 1
ATOM 1373 O O . LYS A 1 187 ? 16.136 37.585 10.025 1.00 44.66 187 LYS A O 1
ATOM 1379 N N . ALA A 1 188 ? 17.187 38.954 11.410 1.00 44.81 188 ALA A N 1
ATOM 1380 C CA . ALA A 1 188 ? 15.941 39.643 11.694 1.00 44.95 188 ALA A CA 1
ATOM 1381 C C . ALA A 1 188 ? 15.573 40.709 10.663 1.00 44.73 188 ALA A C 1
ATOM 1382 O O . ALA A 1 188 ? 14.472 41.246 10.705 1.00 44.82 188 ALA A O 1
ATOM 1384 N N . ASN A 1 189 ? 16.482 41.047 9.762 1.00 44.47 189 ASN A N 1
ATOM 1385 C CA . ASN A 1 189 ? 16.284 42.229 8.950 1.00 44.30 189 ASN A CA 1
ATOM 1386 C C . ASN A 1 189 ? 16.151 42.017 7.459 1.00 44.02 189 ASN A C 1
ATOM 1387 O O . ASN A 1 189 ? 16.369 42.973 6.679 1.00 43.85 189 ASN A O 1
ATOM 1392 N N . GLY A 1 190 ? 15.797 40.813 7.052 1.00 43.99 190 GLY A N 1
ATOM 1393 C CA . GLY A 1 190 ? 15.600 40.522 5.642 1.00 43.76 190 GLY A CA 1
ATOM 1394 C C . GLY A 1 190 ? 16.699 39.760 4.970 1.00 43.63 190 GLY A C 1
ATOM 1395 O O . GLY A 1 190 ? 17.573 39.216 5.627 1.00 43.72 190 GLY A O 1
ATOM 1396 N N . VAL A 1 191 ? 16.622 39.724 3.650 1.00 43.43 191 VAL A N 1
ATOM 1397 C CA . VAL A 1 191 ? 17.526 38.940 2.839 1.00 43.33 191 VAL A CA 1
ATOM 1398 C C . VAL A 1 191 ? 18.376 39.910 2.045 1.00 43.16 191 VAL A C 1
ATOM 1399 O O . VAL A 1 191 ? 17.843 40.682 1.258 1.00 43.03 191 VAL A O 1
ATOM 1403 N N . PRO A 1 192 ? 19.691 39.877 2.243 1.00 43.17 192 PRO A N 1
ATOM 1404 C CA . PRO A 1 192 ? 20.534 40.695 1.404 1.00 43.05 192 PRO A CA 1
ATOM 1405 C C . PRO A 1 192 ? 20.308 40.533 -0.118 1.00 42.89 192 PRO A C 1
ATOM 1406 O O . PRO A 1 192 ? 20.299 39.413 -0.660 1.00 42.90 192 PRO A O 1
ATOM 1410 N N . ARG A 1 193 ? 20.103 41.647 -0.780 1.00 42.77 193 ARG A N 1
ATOM 1411 C CA . ARG A 1 193 ? 19.962 41.638 -2.202 1.00 42.63 193 ARG A CA 1
ATOM 1412 C C . ARG A 1 193 ? 20.200 42.984 -2.904 1.00 42.53 193 ARG A C 1
ATOM 1413 O O . ARG A 1 193 ? 20.103 44.016 -2.297 1.00 42.55 193 ARG A O 1
ATOM 1421 N N . GLU A 1 194 ? 20.552 42.878 -4.192 1.00 42.45 194 GLU A N 1
ATOM 1422 C CA . GLU A 1 194 ? 20.871 44.001 -5.057 1.00 42.36 194 GLU A CA 1
ATOM 1423 C C . GLU A 1 194 ? 19.604 44.484 -5.775 1.00 42.24 194 GLU A C 1
ATOM 1424 O O . GLU A 1 194 ? 18.867 43.692 -6.342 1.00 42.20 194 GLU A O 1
ATOM 1430 N N . THR A 1 195 ? 19.364 45.776 -5.711 1.00 42.21 195 THR A N 1
ATOM 1431 C CA . THR A 1 195 ? 18.176 46.350 -6.272 1.00 42.11 195 THR A CA 1
ATOM 1432 C C . THR A 1 195 ? 18.418 47.856 -6.460 1.00 42.10 195 THR A C 1
ATOM 1433 O O . THR A 1 195 ? 19.541 48.263 -6.636 1.00 42.14 195 THR A O 1
ATOM 1437 N N . GLY A 1 196 ? 17.361 48.660 -6.444 1.00 42.06 196 GLY A N 1
ATOM 1438 C CA . GLY A 1 196 ? 17.459 50.113 -6.637 1.00 42.07 196 GLY A CA 1
ATOM 1439 C C . GLY A 1 196 ? 16.081 50.737 -6.797 1.00 42.03 196 GLY A C 1
ATOM 1440 O O . GLY A 1 196 ? 15.070 50.040 -6.726 1.00 42.00 196 GLY A O 1
ATOM 1441 N N . PHE A 1 197 ? 16.079 52.044 -6.971 1.00 42.05 197 PHE A N 1
ATOM 1442 C CA . PHE A 1 197 ? 14.848 52.819 -7.170 1.00 42.03 197 PHE A CA 1
ATOM 1443 C C . PHE A 1 197 ? 14.796 53.386 -8.590 1.00 41.91 197 PHE A C 1
ATOM 1444 O O . PHE A 1 197 ? 15.790 53.762 -9.142 1.00 41.91 197 PHE A O 1
ATOM 1452 N N . ASP A 1 198 ? 13.613 53.457 -9.146 1.00 41.84 198 ASP A N 1
ATOM 1453 C CA . ASP A 1 198 ? 13.341 54.289 -10.314 1.00 41.76 198 ASP A CA 1
ATOM 1454 C C . ASP A 1 198 ? 12.467 55.441 -9.917 1.00 41.84 198 ASP A C 1
ATOM 1455 O O . ASP A 1 198 ? 11.921 55.482 -8.818 1.00 41.96 198 ASP A O 1
ATOM 1460 N N . ILE A 1 199 ? 12.440 56.437 -10.767 1.00 41.82 199 ILE A N 1
ATOM 1461 C CA . ILE A 1 199 ? 11.516 57.558 -10.538 1.00 41.90 199 ILE A CA 1
ATOM 1462 C C . ILE A 1 199 ? 10.061 57.017 -10.692 1.00 41.84 199 ILE A C 1
ATOM 1463 O O . ILE A 1 199 ? 9.772 56.198 -11.566 1.00 41.71 199 ILE A O 1
ATOM 1468 N N . SER A 1 200 ? 9.181 57.423 -9.784 1.00 41.99 200 SER A N 1
ATOM 1469 C CA . SER A 1 200 ? 7.781 56.901 -9.741 1.00 41.99 200 SER A CA 1
ATOM 1470 C C . SER A 1 200 ? 7.008 56.886 -11.074 1.00 41.85 200 SER A C 1
ATOM 1471 O O . SER A 1 200 ? 6.279 55.969 -11.311 1.00 41.80 200 SER A O 1
ATOM 1474 N N . VAL A 1 201 ? 7.183 57.888 -11.919 1.00 41.81 201 VAL A N 1
ATOM 1475 C CA . VAL A 1 201 ? 6.481 57.972 -13.199 1.00 41.69 201 VAL A CA 1
ATOM 1476 C C . VAL A 1 201 ? 6.991 56.940 -14.208 1.00 41.52 201 VAL A C 1
ATOM 1477 O O . VAL A 1 201 ? 6.289 56.600 -15.141 1.00 41.44 201 VAL A O 1
ATOM 1481 N N . ALA A 1 202 ? 8.182 56.400 -13.963 1.00 41.50 202 ALA A N 1
ATOM 1482 C CA . ALA A 1 202 ? 8.689 55.270 -14.729 1.00 41.40 202 ALA A CA 1
ATOM 1483 C C . ALA A 1 202 ? 8.106 53.922 -14.258 1.00 41.40 202 ALA A C 1
ATOM 1484 O O . ALA A 1 202 ? 8.344 52.902 -14.880 1.00 41.34 202 ALA A O 1
ATOM 1486 N N . SER A 1 203 ? 7.324 53.924 -13.179 1.00 41.51 203 SER A N 1
ATOM 1487 C CA . SER A 1 203 ? 6.728 52.687 -12.655 1.00 41.56 203 SER A CA 1
ATOM 1488 C C . SER A 1 203 ? 5.815 51.914 -13.635 1.00 41.50 203 SER A C 1
ATOM 1489 O O . SER A 1 203 ? 4.963 52.485 -14.295 1.00 41.48 203 SER A O 1
ATOM 1492 N N . GLU A 1 204 ? 5.980 50.592 -13.704 1.00 41.50 204 GLU A N 1
ATOM 1493 C CA . GLU A 1 204 ? 5.020 49.820 -14.456 1.00 41.51 204 GLU A CA 1
ATOM 1494 C C . GLU A 1 204 ? 3.581 50.093 -13.903 1.00 41.62 204 GLU A C 1
ATOM 1495 O O . GLU A 1 204 ? 2.607 49.983 -14.630 1.00 41.63 204 GLU A O 1
ATOM 1501 N N . VAL A 1 205 ? 3.482 50.380 -12.602 1.00 41.75 205 VAL A N 1
ATOM 1502 C CA . VAL A 1 205 ? 2.196 50.692 -12.017 1.00 41.90 205 VAL A CA 1
ATOM 1503 C C . VAL A 1 205 ? 1.562 51.939 -12.721 1.00 41.86 205 VAL A C 1
ATOM 1504 O O . VAL A 1 205 ? 0.381 51.954 -13.062 1.00 41.93 205 VAL A O 1
ATOM 1508 N N . MET A 1 206 ? 2.368 52.952 -12.961 1.00 41.77 206 MET A N 1
ATOM 1509 C CA . MET A 1 206 ? 1.942 54.101 -13.732 1.00 41.72 206 MET A CA 1
ATOM 1510 C C . MET A 1 206 ? 1.456 53.707 -15.121 1.00 41.61 206 MET A C 1
ATOM 1511 O O . MET A 1 206 ? 0.422 54.199 -15.545 1.00 41.65 206 MET A O 1
ATOM 1516 N N . ALA A 1 207 ? 2.203 52.847 -15.831 1.00 41.50 207 ALA A N 1
ATOM 1517 C CA . ALA A 1 207 ? 1.816 52.376 -17.166 1.00 41.42 207 ALA A CA 1
ATOM 1518 C C . ALA A 1 207 ? 0.518 51.598 -17.082 1.00 41.53 207 ALA A C 1
ATOM 1519 O O . ALA A 1 207 ? -0.328 51.726 -17.952 1.00 41.53 207 ALA A O 1
ATOM 1521 N N . CYS A 1 208 ? 0.349 50.828 -16.021 1.00 41.66 208 CYS A N 1
ATOM 1522 C CA . CYS A 1 208 ? -0.896 50.092 -15.803 1.00 41.82 208 CYS A CA 1
ATOM 1523 C C . CYS A 1 208 ? -2.131 50.980 -15.638 1.00 41.93 208 CYS A C 1
ATOM 1524 O O . CYS A 1 208 ? -3.170 50.718 -16.180 1.00 42.00 208 CYS A O 1
ATOM 1527 N N . LEU A 1 209 ? -1.956 52.010 -14.846 1.00 41.97 209 LEU A N 1
ATOM 1528 C CA . LEU A 1 209 ? -2.992 52.979 -14.594 1.00 42.10 209 LEU A CA 1
ATOM 1529 C C . LEU A 1 209 ? -3.408 53.601 -15.925 1.00 41.98 209 LEU A C 1
ATOM 1530 O O . LEU A 1 209 ? -4.597 53.713 -16.201 1.00 42.09 209 LEU A O 1
ATOM 1535 N N . CYS A 1 210 ? -2.419 53.978 -16.735 1.00 41.78 210 CYS A N 1
ATOM 1536 C CA . CYS A 1 210 ? -2.682 54.670 -17.988 1.00 41.68 210 CYS A CA 1
ATOM 1537 C C . CYS A 1 210 ? -3.315 53.795 -19.054 1.00 41.66 210 CYS A C 1
ATOM 1538 O O . CYS A 1 210 ? -3.822 54.312 -20.042 1.00 41.61 210 CYS A O 1
ATOM 1541 N N . LEU A 1 211 ? -3.271 52.479 -18.869 1.00 41.70 211 LEU A N 1
ATOM 1542 C CA . LEU A 1 211 ? -3.812 51.546 -19.868 1.00 41.71 211 LEU A CA 1
ATOM 1543 C C . LEU A 1 211 ? -5.042 50.761 -19.408 1.00 41.93 211 LEU A C 1
ATOM 1544 O O . LEU A 1 211 ? -5.652 50.036 -20.195 1.00 41.98 211 LEU A O 1
ATOM 1549 N N . ALA A 1 212 ? -5.390 50.903 -18.135 1.00 42.08 212 ALA A N 1
ATOM 1550 C CA . ALA A 1 212 ? -6.515 50.176 -17.561 1.00 42.33 212 ALA A CA 1
ATOM 1551 C C . ALA A 1 212 ? -7.835 50.811 -18.009 1.00 42.44 212 ALA A C 1
ATOM 1552 O O . ALA A 1 212 ? -7.911 52.014 -18.173 1.00 42.38 212 ALA A O 1
ATOM 1554 N N . SER A 1 213 ? -8.856 49.984 -18.152 1.00 42.64 213 SER A N 1
ATOM 1555 C CA . SER A 1 213 ? -10.229 50.412 -18.486 1.00 42.81 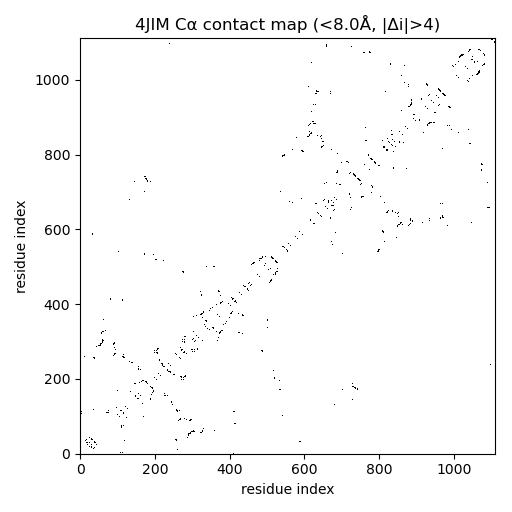213 SER A CA 1
ATOM 1556 C C . SER A 1 213 ? -11.036 50.821 -17.265 1.00 43.07 213 SER A C 1
ATOM 1557 O O . SER A 1 213 ? -11.918 51.670 -17.375 1.00 43.18 213 SER A O 1
ATOM 1560 N N . ASP A 1 214 ? -10.766 50.171 -16.137 1.00 43.21 214 ASP A N 1
ATOM 1561 C CA . ASP A 1 214 ? -11.428 50.438 -14.855 1.00 43.51 214 ASP A CA 1
ATOM 1562 C C . ASP A 1 214 ? -10.615 49.848 -13.672 1.00 43.55 214 ASP A C 1
ATOM 1563 O O . ASP A 1 214 ? -9.531 49.258 -13.856 1.00 43.34 214 ASP A O 1
ATOM 1568 N N . LEU A 1 215 ? -11.154 49.979 -12.472 1.00 43.85 215 LEU A N 1
ATOM 1569 C CA . LEU A 1 215 ? -10.435 49.525 -11.302 1.00 43.92 215 LEU A CA 1
ATOM 1570 C C . LEU A 1 215 ? -10.230 48.007 -11.314 1.00 43.96 215 LEU A C 1
ATOM 1571 O O . LEU A 1 215 ? -9.110 47.550 -11.032 1.00 43.80 215 LEU A O 1
ATOM 1576 N N . MET A 1 216 ? -11.257 47.238 -11.710 1.00 44.17 216 MET A N 1
ATOM 1577 C CA . MET A 1 216 ? -11.105 45.774 -11.808 1.00 44.23 216 MET A CA 1
ATOM 1578 C C . MET A 1 216 ? -10.089 45.317 -12.880 1.00 43.90 216 MET A C 1
ATOM 1579 O O . MET A 1 216 ? -9.410 44.288 -12.705 1.00 43.88 216 MET A O 1
ATOM 1584 N N . ASP A 1 217 ? -9.985 46.078 -13.958 1.00 43.65 217 ASP A N 1
ATOM 1585 C CA . ASP A 1 217 ? -8.996 45.793 -14.976 1.00 43.36 217 ASP A CA 1
ATOM 1586 C C . ASP A 1 217 ? -7.581 46.102 -14.448 1.00 43.14 217 ASP A C 1
ATOM 1587 O O . ASP A 1 217 ? -6.683 45.351 -14.685 1.00 43.02 217 ASP A O 1
ATOM 1592 N N . LEU A 1 218 ? -7.433 47.215 -13.747 1.00 43.11 218 LEU A N 1
ATOM 1593 C CA . LEU A 1 218 ? -6.200 47.564 -13.105 1.00 42.96 218 LEU A CA 1
ATOM 1594 C C . LEU A 1 218 ? -5.718 46.446 -12.162 1.00 43.08 218 LEU A C 1
ATOM 1595 O O . LEU A 1 218 ? -4.522 46.072 -12.181 1.00 42.91 218 LEU A O 1
ATOM 1600 N N . LYS A 1 219 ? -6.664 45.885 -11.394 1.00 43.39 219 LYS A N 1
ATOM 1601 C CA . LYS A 1 219 ? -6.380 44.821 -10.451 1.00 43.56 219 LYS A CA 1
ATOM 1602 C C . LYS A 1 219 ? -5.880 43.549 -11.170 1.00 43.49 219 LYS A C 1
ATOM 1603 O O . LYS A 1 219 ? -4.908 42.911 -10.728 1.00 43.44 219 LYS A O 1
ATOM 1609 N N . GLU A 1 220 ? -6.535 43.222 -12.281 1.00 43.50 220 GLU A N 1
ATOM 1610 C CA . GLU A 1 220 ? -6.131 42.094 -13.076 1.00 43.46 220 GLU A CA 1
ATOM 1611 C C . GLU A 1 220 ? -4.715 42.278 -13.600 1.00 43.15 220 GLU A C 1
ATOM 1612 O O . GLU A 1 220 ? -3.895 41.367 -13.495 1.00 43.14 220 GLU A O 1
ATOM 1618 N N . ARG A 1 221 ? -4.447 43.459 -14.133 1.00 42.92 221 ARG A N 1
ATOM 1619 C CA . ARG A 1 221 ? -3.144 43.768 -14.721 1.00 42.64 221 ARG A CA 1
ATOM 1620 C C . ARG A 1 221 ? -2.069 43.630 -13.622 1.00 42.61 221 ARG A C 1
ATOM 1621 O O . ARG A 1 221 ? -1.065 42.993 -13.843 1.00 42.53 221 ARG A O 1
ATOM 1629 N N . PHE A 1 222 ? -2.346 44.188 -12.434 1.00 42.72 222 PHE A N 1
ATOM 1630 C CA . PHE A 1 222 ? -1.481 44.055 -11.283 1.00 42.74 222 PHE A CA 1
ATOM 1631 C C . PHE A 1 222 ? -1.158 42.578 -11.049 1.00 42.86 222 PHE A C 1
ATOM 1632 O O . PHE A 1 222 ? -0.007 42.245 -10.853 1.00 42.76 222 PHE A O 1
ATOM 1640 N N . SER A 1 223 ? -2.152 41.692 -11.119 1.00 43.09 223 SER A N 1
ATOM 1641 C CA . SER A 1 223 ? -1.911 40.279 -10.798 1.00 43.25 223 SER A CA 1
ATOM 1642 C C . SER A 1 223 ? -0.960 39.614 -11.799 1.00 43.10 223 SER A C 1
ATOM 1643 O O . SER A 1 223 ? -0.338 38.573 -11.473 1.00 43.19 223 SER A O 1
ATOM 1646 N N . ARG A 1 224 ? -0.831 40.209 -12.990 1.00 42.90 224 ARG A N 1
ATOM 1647 C CA . ARG A 1 224 ? 0.032 39.661 -14.036 1.00 42.79 224 ARG A CA 1
ATOM 1648 C C . ARG A 1 224 ? 1.460 40.139 -14.056 1.00 42.57 224 ARG A C 1
ATOM 1649 O O . ARG A 1 224 ? 2.252 39.627 -14.801 1.00 42.53 224 ARG A O 1
ATOM 1657 N N . ILE A 1 225 ? 1.738 41.179 -13.296 1.00 42.47 225 ILE A N 1
ATOM 1658 C CA . ILE A 1 225 ? 3.087 41.726 -13.128 1.00 42.29 225 ILE A CA 1
ATOM 1659 C C . ILE A 1 225 ? 4.063 40.650 -12.686 1.00 42.36 225 ILE A C 1
ATOM 1660 O O . ILE A 1 225 ? 3.850 40.021 -11.668 1.00 42.52 225 ILE A O 1
ATOM 1665 N N . VAL A 1 226 ? 5.112 40.453 -13.474 1.00 42.26 226 VAL A N 1
ATOM 1666 C CA . VAL A 1 226 ? 6.204 39.541 -13.108 1.00 42.32 226 VAL A CA 1
ATOM 1667 C C . VAL A 1 226 ? 7.273 40.268 -12.281 1.00 42.22 226 VAL A C 1
ATOM 1668 O O . VAL A 1 226 ? 7.858 41.269 -12.719 1.00 42.06 226 VAL A O 1
ATOM 1672 N N . VAL A 1 227 ? 7.516 39.745 -11.097 1.00 42.33 227 VAL A N 1
ATOM 1673 C CA . VAL A 1 227 ? 8.454 40.336 -10.181 1.00 42.27 227 VAL A CA 1
ATOM 1674 C C . VAL A 1 227 ? 9.838 39.694 -10.180 1.00 42.28 227 VAL A C 1
ATOM 1675 O O . VAL A 1 227 ? 10.775 40.324 -9.751 1.00 42.20 227 VAL A O 1
ATOM 1679 N N . GLY A 1 228 ? 9.932 38.439 -10.590 1.00 42.40 228 GLY A N 1
ATOM 1680 C CA . GLY A 1 228 ? 11.206 37.704 -10.646 1.00 42.44 228 GLY A CA 1
ATOM 1681 C C . GLY A 1 228 ? 10.958 36.258 -11.046 1.00 42.63 228 GLY A C 1
ATOM 1682 O O . GLY A 1 228 ? 9.892 35.929 -11.588 1.00 42.70 228 GLY A O 1
ATOM 1683 N N . TYR A 1 229 ? 11.923 35.404 -10.728 1.00 42.74 229 TYR A N 1
ATOM 1684 C CA . TYR A 1 229 ? 11.894 33.980 -11.093 1.00 42.96 229 TYR A CA 1
ATOM 1685 C C . TYR A 1 229 ? 12.259 33.065 -9.944 1.00 43.13 229 TYR A C 1
ATOM 1686 O O . TYR A 1 229 ? 12.951 33.488 -9.003 1.00 43.07 229 TYR A O 1
ATOM 1695 N N . THR A 1 230 ? 11.778 31.827 -10.025 1.00 43.36 230 THR A N 1
ATOM 1696 C CA . THR A 1 230 ? 12.201 30.804 -9.080 1.00 43.56 230 THR A CA 1
ATOM 1697 C C . THR A 1 230 ? 13.626 30.313 -9.370 1.00 43.60 230 THR A C 1
ATOM 1698 O O . THR A 1 230 ? 14.207 30.620 -10.388 1.00 43.53 230 THR A O 1
ATOM 1702 N N . TYR A 1 231 ? 14.182 29.558 -8.447 1.00 43.75 231 TYR A N 1
ATOM 1703 C CA . TYR A 1 231 ? 15.478 28.947 -8.683 1.00 43.85 231 TYR A CA 1
ATOM 1704 C C . TYR A 1 231 ? 15.452 28.074 -9.931 1.00 44.03 231 TYR A C 1
ATOM 1705 O O . TYR A 1 231 ? 16.477 27.989 -10.592 1.00 44.06 231 TYR A O 1
ATOM 1714 N N . ASP A 1 232 ? 14.319 27.468 -10.281 1.00 44.18 232 ASP A N 1
ATOM 1715 C CA . ASP A 1 232 ? 14.210 26.752 -11.578 1.00 44.36 232 ASP A CA 1
ATOM 1716 C C . ASP A 1 232 ? 13.899 27.587 -12.795 1.00 44.20 232 ASP A C 1
ATOM 1717 O O . ASP A 1 232 ? 13.725 27.031 -13.863 1.00 44.36 232 ASP A O 1
ATOM 1722 N N . GLY A 1 233 ? 13.755 28.886 -12.657 1.00 43.90 233 GLY A N 1
ATOM 1723 C CA . GLY A 1 233 ? 13.503 29.741 -13.841 1.00 43.75 233 GLY A CA 1
ATOM 1724 C C . GLY A 1 233 ? 12.031 29.985 -14.193 1.00 43.72 233 GLY A C 1
ATOM 1725 O O . GLY A 1 233 ? 11.734 30.577 -15.233 1.00 43.62 233 GLY A O 1
ATOM 1726 N N . LYS A 1 234 ? 11.090 29.541 -13.369 1.00 43.82 234 LYS A N 1
ATOM 1727 C CA . LYS A 1 234 ? 9.675 29.931 -13.580 1.00 43.79 234 LYS A CA 1
ATOM 1728 C C . LYS A 1 234 ? 9.340 31.359 -13.117 1.00 43.50 234 LYS A C 1
ATOM 1729 O O . LYS A 1 234 ? 9.782 31.771 -12.071 1.00 43.41 234 LYS A O 1
ATOM 1735 N N . PRO A 1 235 ? 8.492 32.075 -13.868 1.00 43.39 235 PRO A N 1
ATOM 1736 C CA . PRO A 1 235 ? 8.106 33.420 -13.442 1.00 43.16 235 PRO A CA 1
ATOM 1737 C C . PRO A 1 235 ? 7.269 33.431 -12.183 1.00 43.23 235 PRO A C 1
ATOM 1738 O O . PRO A 1 235 ? 6.453 32.570 -11.978 1.00 43.45 235 PRO A O 1
ATOM 1742 N N . VAL A 1 236 ? 7.505 34.424 -11.360 1.00 43.07 236 VAL A N 1
ATOM 1743 C CA . VAL A 1 236 ? 6.707 34.653 -10.205 1.00 43.14 236 VAL A CA 1
ATOM 1744 C C . VAL A 1 236 ? 5.999 35.998 -10.351 1.00 42.98 236 VAL A C 1
ATOM 1745 O O . VAL A 1 236 ? 6.630 36.992 -10.675 1.00 42.76 236 VAL A O 1
ATOM 1749 N N . THR A 1 237 ? 4.712 36.014 -10.068 1.00 43.11 237 THR A N 1
ATOM 1750 C CA . THR A 1 237 ? 3.891 37.202 -10.253 1.00 43.00 237 THR A CA 1
ATOM 1751 C C . THR A 1 237 ? 3.395 37.812 -8.956 1.00 43.07 237 THR A C 1
ATOM 1752 O O . THR A 1 237 ? 3.420 37.194 -7.883 1.00 43.25 237 THR A O 1
ATOM 1756 N N . ALA A 1 238 ? 2.894 39.029 -9.086 1.00 42.96 238 ALA A N 1
ATOM 1757 C CA . ALA A 1 238 ? 2.172 39.676 -8.024 1.00 43.07 238 ALA A CA 1
ATOM 1758 C C . ALA A 1 238 ? 0.945 38.843 -7.598 1.00 43.38 238 ALA A C 1
ATOM 1759 O O . ALA A 1 238 ? 0.665 38.715 -6.419 1.00 43.58 238 ALA A O 1
ATOM 1761 N N . GLY A 1 239 ? 0.253 38.259 -8.557 1.00 43.44 239 GLY A N 1
ATOM 1762 C CA . GLY A 1 239 ? -0.868 37.366 -8.289 1.00 43.76 239 GLY A CA 1
ATOM 1763 C C . GLY A 1 239 ? -0.456 36.199 -7.403 1.00 43.97 239 GLY A C 1
ATOM 1764 O O . GLY A 1 239 ? -1.209 35.831 -6.486 1.00 44.26 239 GLY A O 1
ATOM 1765 N N . ASP A 1 240 ? 0.746 35.655 -7.653 1.00 43.85 240 ASP A N 1
ATOM 1766 C CA . ASP A 1 240 ? 1.315 34.572 -6.838 1.00 44.02 240 ASP A CA 1
ATOM 1767 C C . ASP A 1 240 ? 1.514 35.033 -5.381 1.00 44.09 240 ASP A C 1
ATOM 1768 O O . ASP A 1 240 ? 1.402 34.226 -4.482 1.00 44.34 240 ASP A O 1
ATOM 1773 N N . LEU A 1 241 ? 1.811 36.311 -5.174 1.00 43.89 241 LEU A N 1
ATOM 1774 C CA . LEU A 1 241 ? 2.004 36.857 -3.845 1.00 43.96 241 LEU A CA 1
ATOM 1775 C C . LEU A 1 241 ? 0.736 37.440 -3.263 1.00 44.17 241 LEU A C 1
ATOM 1776 O O . LEU A 1 241 ? 0.789 37.926 -2.148 1.00 44.28 241 LEU A O 1
ATOM 1781 N N . GLU A 1 242 ? -0.360 37.442 -4.037 1.00 44.23 242 GLU A N 1
ATOM 1782 C CA . GLU A 1 242 ? -1.655 37.974 -3.591 1.00 44.46 242 GLU A CA 1
ATOM 1783 C C . GLU A 1 242 ? -1.664 39.429 -3.180 1.00 44.36 242 GLU A C 1
ATOM 1784 O O . GLU A 1 242 ? -2.347 39.825 -2.246 1.00 44.62 242 GLU A O 1
ATOM 1790 N N . ALA A 1 243 ? -0.897 40.214 -3.926 1.00 44.02 243 ALA A N 1
ATOM 1791 C CA . ALA A 1 243 ? -0.726 41.634 -3.691 1.00 43.90 243 ALA A CA 1
ATOM 1792 C C . ALA A 1 243 ? -1.749 42.543 -4.447 1.00 43.87 243 ALA A C 1
ATOM 1793 O O . ALA A 1 243 ? -1.917 43.695 -4.112 1.00 43.88 243 ALA A O 1
ATOM 1795 N N . GLN A 1 244 ? -2.388 42.023 -5.473 1.00 43.86 244 GLN A N 1
ATOM 1796 C CA . GLN A 1 244 ? -3.169 42.857 -6.384 1.00 43.78 244 GLN A CA 1
ATOM 1797 C C . GLN A 1 244 ? -4.393 43.546 -5.735 1.00 44.05 244 GLN A C 1
ATOM 1798 O O . GLN A 1 244 ? -4.775 44.650 -6.138 1.00 43.97 244 GLN A O 1
ATOM 1804 N N . GLY A 1 245 ? -4.993 42.897 -4.752 1.00 44.39 245 GLY A N 1
ATOM 1805 C CA . GLY A 1 245 ? -6.105 43.497 -4.058 1.00 44.71 245 GLY A CA 1
ATOM 1806 C C . GLY A 1 245 ? -5.700 44.741 -3.297 1.00 44.69 245 GLY A C 1
ATOM 1807 O O . GLY A 1 245 ? -6.355 45.762 -3.378 1.00 44.76 245 GLY A O 1
ATOM 1808 N N . SER A 1 246 ? -4.609 44.637 -2.552 1.00 44.62 246 SER A N 1
ATOM 1809 C CA . SER A 1 246 ? -4.064 45.788 -1.824 1.00 44.61 246 SER A CA 1
ATOM 1810 C C . SER A 1 246 ? -3.569 46.927 -2.700 1.00 44.29 246 SER A C 1
ATOM 1811 O O . SER A 1 246 ? -3.804 48.088 -2.395 1.00 44.36 246 SER A O 1
ATOM 1814 N N . MET A 1 247 ? -2.851 46.578 -3.773 1.00 43.95 247 MET A N 1
ATOM 1815 C CA . MET A 1 247 ? -2.454 47.545 -4.795 1.00 43.65 247 MET A CA 1
ATOM 1816 C C . MET A 1 247 ? -3.665 48.287 -5.366 1.00 43.73 247 MET A C 1
ATOM 1817 O O . MET A 1 247 ? -3.678 49.497 -5.450 1.00 43.69 247 MET A O 1
ATOM 1822 N N . ALA A 1 248 ? -4.665 47.537 -5.778 1.00 43.86 248 ALA A N 1
ATOM 1823 C CA . ALA A 1 248 ? -5.924 48.111 -6.269 1.00 43.98 248 ALA A CA 1
ATOM 1824 C C . ALA A 1 248 ? -6.535 49.072 -5.263 1.00 44.27 248 ALA A C 1
ATOM 1825 O O . ALA A 1 248 ? -6.910 50.177 -5.620 1.00 44.25 248 ALA A O 1
ATOM 1827 N N . LEU A 1 249 ? -6.601 48.650 -4.006 1.00 44.56 249 LEU A N 1
ATOM 1828 C CA . LEU A 1 249 ? -7.164 49.485 -2.958 1.00 44.90 249 LEU A CA 1
ATOM 1829 C C . LEU A 1 249 ? -6.423 50.811 -2.838 1.00 44.76 249 LEU A C 1
ATOM 1830 O O . LEU A 1 249 ? -7.028 51.875 -2.850 1.00 44.89 249 LEU A O 1
ATOM 1835 N N . LEU A 1 250 ? -5.111 50.756 -2.767 1.00 44.51 250 LEU A N 1
ATOM 1836 C CA . LEU A 1 250 ? -4.303 51.974 -2.785 1.00 44.36 250 LEU A CA 1
ATOM 1837 C C . LEU A 1 250 ? -4.551 52.951 -3.971 1.00 44.16 250 LEU A C 1
ATOM 1838 O O . LEU A 1 250 ? -4.253 54.124 -3.889 1.00 44.16 250 LEU A O 1
ATOM 1843 N N . MET A 1 251 ? -5.052 52.407 -5.072 1.00 44.00 251 MET A N 1
ATOM 1844 C CA . MET A 1 251 ? -5.303 53.106 -6.332 1.00 43.79 251 MET A CA 1
ATOM 1845 C C . MET A 1 251 ? -6.807 53.463 -6.533 1.00 44.04 251 MET A C 1
ATOM 1846 O O . MET A 1 251 ? -7.223 53.907 -7.616 1.00 43.90 251 MET A O 1
ATOM 1851 N N . LYS A 1 252 ? -7.620 53.283 -5.499 1.00 44.42 252 LYS A N 1
ATOM 1852 C CA . LYS A 1 252 ? -9.080 53.400 -5.696 1.00 44.69 252 LYS A CA 1
ATOM 1853 C C . LYS A 1 252 ? -9.560 54.837 -5.992 1.00 44.75 252 LYS A C 1
ATOM 1854 O O . LYS A 1 252 ? -10.556 55.016 -6.659 1.00 44.82 252 LYS A O 1
ATOM 1860 N N . ASP A 1 253 ? -8.820 55.845 -5.538 1.00 44.73 253 ASP A N 1
ATOM 1861 C CA . ASP A 1 253 ? -9.042 57.187 -6.023 1.00 44.72 253 ASP A CA 1
ATOM 1862 C C . ASP A 1 253 ? -8.186 57.632 -7.219 1.00 44.29 253 ASP A C 1
ATOM 1863 O O . ASP A 1 253 ? -8.681 58.403 -8.077 1.00 44.23 253 ASP A O 1
ATOM 1868 N N . ALA A 1 254 ? -6.921 57.196 -7.250 1.00 44.02 254 ALA A N 1
ATOM 1869 C CA . ALA A 1 254 ? -6.059 57.419 -8.410 1.00 43.63 254 ALA A CA 1
ATOM 1870 C C . ALA A 1 254 ? -6.623 56.945 -9.768 1.00 43.44 254 ALA A C 1
ATOM 1871 O O . ALA A 1 254 ? -6.261 57.505 -10.782 1.00 43.21 254 ALA A O 1
ATOM 1873 N N . ILE A 1 255 ? -7.481 55.934 -9.780 1.00 43.55 255 ILE A N 1
ATOM 1874 C CA . ILE A 1 255 ? -8.104 55.452 -11.012 1.00 43.42 255 ILE A CA 1
ATOM 1875 C C . ILE A 1 255 ? -9.041 56.505 -11.666 1.00 43.49 255 ILE A C 1
ATOM 1876 O O . ILE A 1 255 ? -9.330 56.423 -12.842 1.00 43.33 255 ILE A O 1
ATOM 1881 N N . LYS A 1 256 ? -9.477 57.512 -10.915 1.00 43.75 256 LYS A N 1
ATOM 1882 C CA . LYS A 1 256 ? -10.329 58.600 -11.457 1.00 43.85 256 LYS A CA 1
ATOM 1883 C C . LYS A 1 256 ? -9.566 59.761 -12.099 1.00 43.63 256 LYS A C 1
ATOM 1884 O O . LYS A 1 256 ? -8.643 60.252 -11.519 1.00 43.61 256 LYS A O 1
ATOM 1890 N N . PRO A 1 257 ? -10.009 60.241 -13.266 1.00 43.51 257 PRO A N 1
ATOM 1891 C CA . PRO A 1 257 ? -9.320 61.377 -13.892 1.00 43.34 257 PRO A CA 1
ATOM 1892 C C . PRO A 1 257 ? -9.643 62.683 -13.226 1.00 43.62 257 PRO A C 1
ATOM 1893 O O . PRO A 1 257 ? -10.685 62.809 -12.677 1.00 43.92 257 PRO A O 1
ATOM 1897 N N . ASN A 1 258 ? -8.718 63.620 -13.319 1.00 43.52 258 ASN A N 1
ATOM 1898 C CA . ASN A 1 258 ? -8.766 64.875 -12.641 1.00 43.79 258 ASN A CA 1
ATOM 1899 C C . ASN A 1 258 ? -9.251 66.006 -13.568 1.00 43.80 258 ASN A C 1
ATOM 1900 O O . ASN A 1 258 ? -8.614 66.333 -14.532 1.00 43.54 258 ASN A O 1
ATOM 1905 N N . LEU A 1 259 ? -10.391 66.591 -13.269 1.00 44.12 259 LEU A N 1
ATOM 1906 C CA . LEU A 1 259 ? -10.879 67.717 -14.041 1.00 44.17 259 LEU A CA 1
ATOM 1907 C C . LEU A 1 259 ? -10.280 69.036 -13.587 1.00 44.34 259 LEU A C 1
ATOM 1908 O O . LEU A 1 259 ? -10.329 69.391 -12.395 1.00 44.67 259 LEU A O 1
ATOM 1913 N N . VAL A 1 260 ? -9.706 69.750 -14.548 1.00 44.15 260 VAL A N 1
ATOM 1914 C CA . VAL A 1 260 ? -9.116 71.082 -14.379 1.00 44.30 260 VAL A CA 1
ATOM 1915 C C . VAL A 1 260 ? -9.475 71.918 -15.652 1.00 44.22 260 VAL A C 1
ATOM 1916 O O . VAL A 1 260 ? -10.452 71.601 -16.354 1.00 44.17 260 VAL A O 1
ATOM 1920 N N . GLN A 1 261 ? -8.717 72.951 -15.969 1.00 44.22 261 GLN A N 1
ATOM 1921 C CA . GLN A 1 261 ? -9.086 73.813 -17.069 1.00 44.20 261 GLN A CA 1
ATOM 1922 C C . GLN A 1 261 ? -7.935 74.600 -17.598 1.00 44.10 261 GLN A C 1
ATOM 1923 O O . GLN A 1 261 ? -6.948 74.799 -16.916 1.00 44.16 261 GLN A O 1
ATOM 1929 N N . THR A 1 262 ? -8.138 75.104 -18.812 1.00 43.99 262 THR A N 1
ATOM 1930 C CA . THR A 1 262 ? -7.257 76.056 -19.432 1.00 43.97 262 THR A CA 1
ATOM 1931 C C . THR A 1 262 ? -7.430 77.472 -18.835 1.00 44.38 262 THR A C 1
ATOM 1932 O O . THR A 1 262 ? -8.313 77.696 -18.040 1.00 44.68 262 THR A O 1
ATOM 1936 N N . LEU A 1 263 ? -6.520 78.374 -19.198 1.00 44.42 263 LEU A N 1
ATOM 1937 C CA . LEU A 1 263 ? -6.616 79.776 -18.820 1.00 44.82 263 LEU A CA 1
ATOM 1938 C C . LEU A 1 263 ? -7.928 80.379 -19.349 1.00 44.99 263 LEU A C 1
ATOM 1939 O O . LEU A 1 263 ? -8.497 81.273 -18.731 1.00 45.39 263 LEU A O 1
ATOM 1944 N N . GLU A 1 264 ? -8.426 79.886 -20.477 1.00 44.71 264 GLU A N 1
ATOM 1945 C CA . GLU A 1 264 ? -9.690 80.401 -21.012 1.00 44.85 264 GLU A CA 1
ATOM 1946 C C . GLU A 1 264 ? -10.850 79.579 -20.526 1.00 44.90 264 GLU A C 1
ATOM 1947 O O . GLU A 1 264 ? -11.913 79.653 -21.087 1.00 44.94 264 GLU A O 1
ATOM 1953 N N . ASN A 1 265 ? -10.653 78.835 -19.444 1.00 44.92 265 ASN A N 1
ATOM 1954 C CA . ASN A 1 265 ? -11.684 78.004 -18.845 1.00 45.01 265 ASN A CA 1
ATOM 1955 C C . ASN A 1 265 ? -12.239 76.876 -19.726 1.00 44.68 265 ASN A C 1
ATOM 1956 O O . ASN A 1 265 ? -13.354 76.440 -19.512 1.00 44.81 265 ASN A O 1
ATOM 1961 N N . THR A 1 266 ? -11.491 76.404 -20.701 1.00 44.30 266 THR A N 1
ATOM 1962 C CA . THR A 1 266 ? -11.921 75.201 -21.409 1.00 44.01 266 THR A CA 1
ATOM 1963 C C . THR A 1 266 ? -11.610 73.976 -20.528 1.00 43.92 266 THR A C 1
ATOM 1964 O O . THR A 1 266 ? -10.520 73.869 -19.986 1.00 43.85 266 THR A O 1
ATOM 1968 N N . PRO A 1 267 ? -12.550 73.046 -20.384 1.00 43.93 267 PRO A N 1
ATOM 1969 C CA . PRO A 1 267 ? -12.289 71.931 -19.473 1.00 43.89 267 PRO A CA 1
ATOM 1970 C C . PRO A 1 267 ? -11.178 71.024 -19.960 1.00 43.51 267 PRO A C 1
ATOM 1971 O O . PRO A 1 267 ? -10.983 70.884 -21.155 1.00 43.27 267 PRO A O 1
ATOM 1975 N N . ALA A 1 268 ? -10.490 70.415 -18.998 1.00 43.50 268 ALA A N 1
ATOM 1976 C CA . ALA A 1 268 ? -9.283 69.606 -19.230 1.00 43.19 268 ALA A CA 1
ATOM 1977 C C . ALA A 1 268 ? -9.155 68.500 -18.207 1.00 43.21 268 ALA A C 1
ATOM 1978 O O . ALA A 1 268 ? -9.491 68.686 -17.032 1.00 43.48 268 ALA A O 1
ATOM 1980 N N . PHE A 1 269 ? -8.699 67.355 -18.675 1.00 42.94 269 PHE A N 1
ATOM 1981 C CA . PHE A 1 269 ? -8.381 66.252 -17.814 1.00 42.92 269 PHE A CA 1
ATOM 1982 C C . PHE A 1 269 ? -6.890 66.125 -17.782 1.00 42.72 269 PHE A C 1
ATOM 1983 O O . PHE A 1 269 ? -6.227 66.196 -18.813 1.00 42.50 269 PHE A O 1
ATOM 1991 N N . ILE A 1 270 ? -6.393 65.866 -16.598 1.00 42.82 270 ILE A N 1
ATOM 1992 C CA . ILE A 1 270 ? -5.007 65.498 -16.358 1.00 42.66 270 ILE A CA 1
ATOM 1993 C C . ILE A 1 270 ? -5.021 64.190 -15.580 1.00 42.66 270 ILE A C 1
ATOM 1994 O O . ILE A 1 270 ? -5.620 64.106 -14.496 1.00 42.90 270 ILE A O 1
ATOM 1999 N N . HIS A 1 271 ? -4.416 63.157 -16.160 1.00 42.41 271 HIS A N 1
ATOM 2000 C CA . HIS A 1 271 ? -4.465 61.851 -15.580 1.00 42.40 271 HIS A CA 1
ATOM 2001 C C . HIS A 1 271 ? -3.374 60.892 -16.062 1.00 42.15 271 HIS A C 1
ATOM 2002 O O . HIS A 1 271 ? -3.386 60.439 -17.202 1.00 41.97 271 HIS A O 1
ATOM 2009 N N . GLY A 1 272 ? -2.481 60.541 -15.148 1.00 42.16 272 GLY A N 1
ATOM 2010 C CA . GLY A 1 272 ? -1.382 59.673 -15.469 1.00 41.97 272 GLY A CA 1
ATOM 2011 C C . GLY A 1 272 ? -0.291 60.391 -16.208 1.00 41.83 272 GLY A C 1
ATOM 2012 O O . GLY A 1 272 ? -0.473 61.473 -16.754 1.00 41.85 272 GLY A O 1
ATOM 2013 N N . GLY A 1 273 ? 0.863 59.767 -16.232 1.00 41.71 273 GLY A N 1
ATOM 2014 C CA . GLY A 1 273 ? 1.983 60.388 -16.887 1.00 41.61 273 GLY A CA 1
ATOM 2015 C C . GLY A 1 273 ? 3.172 59.446 -16.890 1.00 41.50 273 GLY A C 1
ATOM 2016 O O . GLY A 1 273 ? 4.022 59.607 -16.046 1.00 41.57 273 GLY A O 1
ATOM 2017 N N . PRO A 1 274 ? 3.228 58.464 -17.828 1.00 41.37 274 PRO A N 1
ATOM 2018 C CA . PRO A 1 274 ? 4.307 57.453 -17.928 1.00 41.29 274 PRO A CA 1
ATOM 2019 C C . PRO A 1 274 ? 5.476 58.006 -18.693 1.00 41.24 274 PRO A C 1
ATOM 2020 O O . PRO A 1 274 ? 5.369 59.048 -19.306 1.00 41.24 274 PRO A O 1
ATOM 2024 N N . PHE A 1 275 ? 6.591 57.335 -18.617 1.00 41.21 275 PHE A N 1
ATOM 2025 C CA . PHE A 1 275 ? 7.713 57.575 -19.509 1.00 41.18 275 PHE A CA 1
ATOM 2026 C C . PHE A 1 275 ? 7.274 57.210 -20.964 1.00 41.10 275 PHE A C 1
ATOM 2027 O O . PHE A 1 275 ? 6.334 56.456 -21.199 1.00 41.07 275 PHE A O 1
ATOM 2035 N N . ALA A 1 276 ? 8.008 57.736 -21.913 1.00 41.11 276 ALA A N 1
ATOM 2036 C CA . ALA A 1 276 ? 7.707 57.551 -23.330 1.00 41.07 276 ALA A CA 1
ATOM 2037 C C . ALA A 1 276 ? 8.768 56.716 -24.060 1.00 41.09 276 ALA A C 1
ATOM 2038 O O . ALA A 1 276 ? 8.694 56.587 -25.269 1.00 41.10 276 ALA A O 1
ATOM 2040 N N . ASN A 1 277 ? 9.774 56.217 -23.338 1.00 41.13 277 ASN A N 1
ATOM 2041 C CA . ASN A 1 277 ? 10.747 55.264 -23.898 1.00 41.18 277 ASN A CA 1
ATOM 2042 C C . ASN A 1 277 ? 10.457 53.825 -23.435 1.00 41.16 277 ASN A C 1
ATOM 2043 O O . ASN A 1 277 ? 10.132 52.966 -24.246 1.00 41.17 277 ASN A O 1
ATOM 2048 N N . ILE A 1 278 ? 10.559 53.569 -22.136 1.00 41.16 278 ILE A N 1
ATOM 2049 C CA . ILE A 1 278 ? 10.169 52.279 -21.549 1.00 41.16 278 ILE A CA 1
ATOM 2050 C C . ILE A 1 278 ? 8.660 52.115 -21.356 1.00 41.12 278 ILE A C 1
ATOM 2051 O O . ILE A 1 278 ? 8.185 51.070 -20.940 1.00 41.14 278 ILE A O 1
ATOM 2056 N N . ALA A 1 279 ? 7.907 53.179 -21.583 1.00 41.08 279 ALA A N 1
ATOM 2057 C CA . ALA A 1 279 ? 6.451 53.036 -21.726 1.00 41.06 279 ALA A CA 1
ATOM 2058 C C . ALA A 1 279 ? 5.955 53.902 -22.931 1.00 41.03 279 ALA A C 1
ATOM 2059 O O . ALA A 1 279 ? 6.759 54.399 -23.728 1.00 41.03 279 ALA A O 1
ATOM 2061 N N . HIS A 1 280 ? 4.653 54.123 -22.999 1.00 41.02 280 HIS A N 1
ATOM 2062 C CA . HIS A 1 280 ? 4.014 54.614 -24.201 1.00 41.00 280 HIS A CA 1
ATOM 2063 C C . HIS A 1 280 ? 3.740 56.113 -24.200 1.00 40.99 280 HIS A C 1
ATOM 2064 O O . HIS A 1 280 ? 3.343 56.700 -25.191 1.00 40.98 280 HIS A O 1
ATOM 2071 N N . GLY A 1 281 ? 3.996 56.763 -23.077 1.00 41.02 281 GLY A N 1
ATOM 2072 C CA . GLY A 1 281 ? 4.102 58.208 -23.079 1.00 41.04 281 GLY A CA 1
ATOM 2073 C C . GLY A 1 281 ? 2.799 58.976 -23.322 1.00 41.06 281 GLY A C 1
ATOM 2074 O O . GLY A 1 281 ? 2.840 60.085 -23.855 1.00 41.08 281 GLY A O 1
ATOM 2075 N N . CYS A 1 282 ? 1.688 58.394 -22.882 1.00 41.09 282 CYS A N 1
ATOM 2076 C CA . CYS A 1 282 ? 0.362 58.979 -23.036 1.00 41.14 282 CYS A CA 1
ATOM 2077 C C . CYS A 1 282 ? -0.343 59.226 -21.725 1.00 41.26 282 CYS A C 1
ATOM 2078 O O . CYS A 1 282 ? -0.028 58.580 -20.756 1.00 41.29 282 CYS A O 1
ATOM 2081 N N . ASN A 1 283 ? -1.359 60.087 -21.700 1.00 41.34 283 ASN A N 1
ATOM 2082 C CA . ASN A 1 283 ? -2.244 60.067 -20.536 1.00 41.50 283 ASN A CA 1
ATOM 2083 C C . ASN A 1 283 ? -3.188 58.862 -20.593 1.00 41.53 283 ASN A C 1
ATOM 2084 O O . ASN A 1 283 ? -3.264 58.126 -21.584 1.00 41.43 283 ASN A O 1
ATOM 2089 N N . SER A 1 284 ? -3.932 58.700 -19.521 1.00 41.69 284 SER A N 1
ATOM 2090 C CA . SER A 1 284 ? -4.799 57.566 -19.329 1.00 41.78 284 SER A CA 1
ATOM 2091 C C . SER A 1 284 ? -5.887 57.370 -20.389 1.00 41.79 284 SER A C 1
ATOM 2092 O O . SER A 1 284 ? -6.470 58.319 -20.907 1.00 41.81 284 SER A O 1
A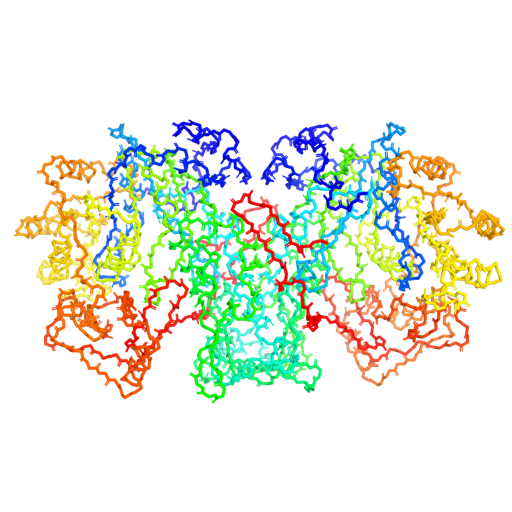TOM 2095 N N . ILE A 1 285 ? -6.141 56.099 -20.661 1.00 41.79 285 ILE A N 1
ATOM 2096 C CA . ILE A 1 285 ? -7.263 55.649 -21.450 1.00 41.86 285 ILE A CA 1
ATOM 2097 C C . ILE A 1 285 ? -8.563 56.105 -20.766 1.00 42.09 285 ILE A C 1
ATOM 2098 O O . ILE A 1 285 ? -9.461 56.581 -21.444 1.00 42.14 285 ILE A O 1
ATOM 2103 N N . ILE A 1 286 ? -8.606 56.006 -19.437 1.00 42.24 286 ILE A N 1
ATOM 2104 C CA . ILE A 1 286 ? -9.763 56.405 -18.695 1.00 42.51 286 ILE A CA 1
ATOM 2105 C C . ILE A 1 286 ? -10.164 57.848 -18.964 1.00 42.54 286 ILE A C 1
ATOM 2106 O O . ILE A 1 286 ? -11.321 58.115 -19.266 1.00 42.69 286 ILE A O 1
ATOM 2111 N N . ALA A 1 287 ? -9.189 58.742 -18.937 1.00 42.41 287 ALA A N 1
ATOM 2112 C CA . ALA A 1 287 ? -9.422 60.151 -19.237 1.00 42.44 287 ALA A CA 1
ATOM 2113 C C . ALA A 1 287 ? -9.887 60.358 -20.689 1.00 42.33 287 ALA A C 1
ATOM 2114 O O . ALA A 1 287 ? -10.948 60.930 -20.913 1.00 42.48 287 ALA A O 1
ATOM 2116 N N . THR A 1 288 ? -9.093 59.865 -21.648 1.00 42.09 288 THR A N 1
ATOM 2117 C CA . THR A 1 288 ? -9.412 60.056 -23.058 1.00 41.99 288 THR A CA 1
ATOM 2118 C C . THR A 1 288 ? -10.805 59.495 -23.403 1.00 42.13 288 THR A C 1
ATOM 2119 O O . THR A 1 288 ? -11.565 60.152 -24.060 1.00 42.18 288 THR A O 1
ATOM 2123 N N . LYS A 1 289 ? -11.135 58.284 -22.945 1.00 42.22 289 LYS A N 1
ATOM 2124 C CA . LYS A 1 289 ? -12.437 57.652 -23.284 1.00 42.39 289 LYS A CA 1
ATOM 2125 C C . LYS A 1 289 ? -13.650 58.377 -22.671 1.00 42.66 289 LYS A C 1
ATOM 2126 O O . LYS A 1 289 ? -14.737 58.414 -23.292 1.00 42.79 289 LYS A O 1
ATOM 2132 N N . THR A 1 290 ? -13.447 58.914 -21.468 1.00 42.78 290 THR A N 1
ATOM 2133 C CA . THR A 1 290 ? -14.451 59.740 -20.809 1.00 43.06 290 THR A CA 1
ATOM 2134 C C . THR A 1 290 ? -14.658 61.048 -21.573 1.00 43.02 290 THR A C 1
ATOM 2135 O O . THR A 1 290 ? -15.818 61.455 -21.826 1.00 43.21 290 THR A O 1
ATOM 2139 N N . ALA A 1 291 ? -13.542 61.679 -21.941 1.00 42.79 291 ALA A N 1
ATOM 2140 C CA . ALA A 1 291 ? -13.562 62.932 -22.683 1.00 42.74 291 ALA A CA 1
ATOM 2141 C C . ALA A 1 291 ? -14.307 62.827 -24.037 1.00 42.68 291 ALA A C 1
ATOM 2142 O O . ALA A 1 291 ? -15.089 63.678 -24.388 1.00 42.81 291 ALA A O 1
ATOM 2144 N N . LEU A 1 292 ? -14.144 61.697 -24.697 1.00 42.55 292 LEU A N 1
ATOM 2145 C CA . LEU A 1 292 ? -14.760 61.413 -25.964 1.00 42.50 292 LEU A CA 1
ATOM 2146 C C . LEU A 1 292 ? -16.301 61.233 -25.911 1.00 42.78 292 LEU A C 1
ATOM 2147 O O . LEU A 1 292 ? -16.990 61.467 -26.924 1.00 42.79 292 LEU A O 1
ATOM 2152 N N . LYS A 1 293 ? -16.805 60.788 -24.758 1.00 43.00 293 LYS A N 1
ATOM 2153 C CA . LYS A 1 293 ? -18.245 60.783 -24.505 1.00 43.32 293 LYS A CA 1
ATOM 2154 C C . LYS A 1 293 ? -18.802 62.148 -24.130 1.00 43.51 293 LYS A C 1
ATOM 2155 O O . LYS A 1 293 ? -19.945 62.447 -24.450 1.00 43.72 293 LYS A O 1
ATOM 2161 N N . LEU A 1 294 ? -18.019 62.950 -23.419 1.00 43.47 294 LEU A N 1
ATOM 2162 C CA . LEU A 1 294 ? -18.450 64.233 -22.940 1.00 43.68 294 LEU A CA 1
ATOM 2163 C C . LEU A 1 294 ? -18.362 65.350 -23.973 1.00 43.56 294 LEU A C 1
ATOM 2164 O O . LEU A 1 294 ? -19.106 66.323 -23.861 1.00 43.79 294 LEU A O 1
ATOM 2169 N N . ALA A 1 295 ? -17.449 65.231 -24.941 1.00 43.23 295 ALA A N 1
ATOM 2170 C CA . ALA A 1 295 ? -17.120 66.311 -25.865 1.00 43.11 295 ALA A CA 1
ATOM 2171 C C . ALA A 1 295 ? -17.249 65.838 -27.305 1.00 42.92 295 ALA A C 1
ATOM 2172 O O . ALA A 1 295 ? -17.144 64.653 -27.553 1.00 42.82 295 ALA A O 1
ATOM 2174 N N . ASP A 1 296 ? -17.478 66.760 -28.241 1.00 42.90 296 ASP A N 1
ATOM 2175 C CA . ASP A 1 296 ? -17.482 66.455 -29.676 1.00 42.73 296 ASP A CA 1
ATOM 2176 C C . ASP A 1 296 ? -16.068 66.468 -30.242 1.00 42.45 296 ASP A C 1
ATOM 2177 O O . ASP A 1 296 ? -15.868 66.011 -31.368 1.00 42.31 296 ASP A O 1
ATOM 2182 N N . TYR A 1 297 ? -15.124 67.023 -29.491 1.00 42.41 297 TYR A N 1
ATOM 2183 C CA . TYR A 1 297 ? -13.739 67.099 -29.926 1.00 42.19 297 TYR A CA 1
ATOM 2184 C C . TYR A 1 297 ? -12.806 66.919 -28.755 1.00 42.16 297 TYR A C 1
ATOM 2185 O O . TYR A 1 297 ? -12.958 67.579 -27.736 1.00 42.33 297 TYR A O 1
ATOM 2194 N N . VAL A 1 298 ? -11.848 66.010 -28.911 1.00 41.98 298 VAL A N 1
ATOM 2195 C CA . VAL A 1 298 ? -10.888 65.747 -27.852 1.00 41.94 298 VAL A CA 1
ATOM 2196 C C . VAL A 1 298 ? -9.444 65.855 -28.379 1.00 41.76 298 VAL A C 1
ATOM 2197 O O . VAL A 1 298 ? -9.060 65.187 -29.338 1.00 41.62 298 VAL A O 1
ATOM 2201 N N . VAL A 1 299 ? -8.676 66.713 -27.740 1.00 41.79 299 VAL A N 1
ATOM 2202 C CA . VAL A 1 299 ? -7.278 66.930 -28.059 1.00 41.67 299 VAL A CA 1
ATOM 2203 C C . VAL A 1 299 ? -6.418 66.261 -26.972 1.00 41.63 299 VAL A C 1
ATOM 2204 O O . VAL A 1 299 ? -6.605 66.466 -25.779 1.00 41.76 299 VAL A O 1
ATOM 2208 N N . THR A 1 300 ? -5.495 65.437 -27.404 1.00 42.16 300 THR A N 1
ATOM 2209 C CA . THR A 1 300 ? -4.546 64.817 -26.499 1.00 42.11 300 THR A CA 1
ATOM 2210 C C . THR A 1 300 ? -3.159 64.813 -27.167 1.00 41.99 300 THR A C 1
ATOM 2211 O O . THR A 1 300 ? -3.003 65.109 -28.344 1.00 41.94 300 THR A O 1
ATOM 2215 N N . GLU A 1 301 ? -2.152 64.506 -26.375 1.00 41.96 301 GLU A N 1
ATOM 2216 C CA . GLU A 1 301 ? -0.837 64.401 -26.888 1.00 41.86 301 GLU A CA 1
ATOM 2217 C C . GLU A 1 301 ? -0.068 63.200 -26.338 1.00 41.83 301 GLU A C 1
ATOM 2218 O O . GLU A 1 301 ? -0.517 62.496 -25.419 1.00 41.89 301 GLU A O 1
ATOM 2224 N N . ALA A 1 302 ? 1.093 62.987 -26.943 1.00 41.75 302 ALA A N 1
ATOM 2225 C CA . ALA A 1 302 ? 2.003 61.936 -26.558 1.00 41.72 302 ALA A CA 1
ATOM 2226 C C . ALA A 1 302 ? 3.467 62.456 -26.456 1.00 41.69 302 ALA A C 1
ATOM 2227 O O . ALA A 1 302 ? 3.879 63.376 -27.155 1.00 41.66 302 ALA A O 1
ATOM 2229 N N . GLY A 1 303 ? 4.212 61.869 -25.532 1.00 41.71 303 GLY A N 1
ATOM 2230 C CA . GLY A 1 303 ? 5.606 62.197 -25.308 1.00 41.70 303 GLY A CA 1
ATOM 2231 C C . GLY A 1 303 ? 6.553 62.052 -26.483 1.00 41.64 303 GLY A C 1
ATOM 2232 O O . GLY A 1 303 ? 6.346 61.260 -27.370 1.00 41.61 303 GLY A O 1
ATOM 2233 N N . PHE A 1 304 ? 7.617 62.862 -26.457 1.00 41.64 304 PHE A N 1
ATOM 2234 C CA . PHE A 1 304 ? 8.689 62.797 -27.443 1.00 41.61 304 PHE A CA 1
ATOM 2235 C C . PHE A 1 304 ? 8.185 63.149 -28.859 1.00 41.58 304 PHE A C 1
ATOM 2236 O O . PHE A 1 304 ? 7.122 63.741 -29.002 1.00 41.58 304 PHE A O 1
ATOM 2244 N N . GLY A 1 305 ? 8.967 62.808 -29.887 1.00 41.57 305 GLY A N 1
ATOM 2245 C CA . GLY A 1 305 ? 8.567 63.076 -31.242 1.00 41.57 305 GLY A CA 1
ATOM 2246 C C . GLY A 1 305 ? 7.572 62.011 -31.692 1.00 41.55 305 GLY A C 1
ATOM 2247 O O . GLY A 1 305 ? 7.293 61.058 -30.965 1.00 41.54 305 GLY A O 1
ATOM 2248 N N . ALA A 1 306 ? 7.090 62.177 -32.905 1.00 41.56 306 ALA A N 1
ATOM 2249 C CA . ALA A 1 306 ? 6.109 61.280 -33.489 1.00 41.57 306 ALA A CA 1
ATOM 2250 C C . ALA A 1 306 ? 6.629 59.856 -33.720 1.00 41.57 306 ALA A C 1
ATOM 2251 O O . ALA A 1 306 ? 5.865 58.940 -33.705 1.00 41.57 306 ALA A O 1
ATOM 2253 N N . ASP A 1 307 ? 7.925 59.703 -33.932 1.00 41.58 307 ASP A N 1
ATOM 2254 C CA . ASP A 1 307 ? 8.576 58.396 -33.992 1.00 41.59 307 ASP A CA 1
ATOM 2255 C C . ASP A 1 307 ? 8.412 57.511 -32.748 1.00 41.58 307 ASP A C 1
ATOM 2256 O O . ASP A 1 307 ? 8.337 56.298 -32.858 1.00 41.60 307 ASP A O 1
ATOM 2261 N N . LEU A 1 308 ? 8.294 58.125 -31.581 1.00 41.56 308 LEU A N 1
ATOM 2262 C CA . LEU A 1 308 ? 8.069 57.425 -30.322 1.00 41.57 308 LEU A CA 1
ATOM 2263 C C . LEU A 1 308 ? 6.615 57.562 -29.764 1.00 41.57 308 LEU A C 1
ATOM 2264 O O . LEU A 1 308 ? 5.892 56.602 -29.735 1.00 41.59 308 LEU A O 1
ATOM 2269 N N . GLY A 1 309 ? 6.264 58.758 -29.307 1.00 41.56 309 GLY A N 1
ATOM 2270 C CA . GLY A 1 309 ? 4.982 59.030 -28.733 1.00 41.58 309 GLY A CA 1
ATOM 2271 C C . GLY A 1 309 ? 3.799 58.676 -29.629 1.00 41.59 309 GLY A C 1
ATOM 2272 O O . GLY A 1 309 ? 2.958 57.937 -29.224 1.00 41.62 309 GLY A O 1
ATOM 2273 N N . ALA A 1 310 ? 3.795 59.197 -30.862 1.00 41.57 310 ALA A N 1
ATOM 2274 C CA . ALA A 1 310 ? 2.680 58.964 -31.770 1.00 41.59 310 ALA A CA 1
ATOM 2275 C C . ALA A 1 310 ? 2.582 57.489 -32.112 1.00 41.61 310 ALA A C 1
ATOM 2276 O O . ALA A 1 310 ? 1.503 56.956 -32.067 1.00 41.64 310 ALA A O 1
ATOM 2278 N N . GLU A 1 311 ? 3.699 56.854 -32.462 1.00 41.60 311 GLU A N 1
ATOM 2279 C CA . GLU A 1 311 ? 3.685 55.404 -32.767 1.00 41.62 311 GLU A CA 1
ATOM 2280 C C . GLU A 1 311 ? 3.072 54.552 -31.631 1.00 41.65 311 GLU A C 1
ATOM 2281 O O . GLU A 1 311 ? 2.278 53.675 -31.873 1.00 41.69 311 GLU A O 1
ATOM 2287 N N . LYS A 1 312 ? 3.432 54.873 -30.405 1.00 41.64 312 LYS A N 1
ATOM 2288 C CA . LYS A 1 312 ? 2.936 54.168 -29.272 1.00 41.69 312 LYS A CA 1
ATOM 2289 C C . LYS A 1 312 ? 1.481 54.564 -28.918 1.00 41.73 312 LYS A C 1
ATOM 2290 O O . LYS A 1 312 ? 0.696 53.737 -28.482 1.00 41.79 312 LYS A O 1
ATOM 2296 N N . PHE A 1 313 ? 1.141 55.829 -29.113 1.00 41.71 313 PHE A N 1
ATOM 2297 C CA . PHE A 1 313 ? -0.251 56.252 -29.021 1.00 41.76 313 PHE A CA 1
ATOM 2298 C C . PHE A 1 313 ? -1.118 55.383 -29.941 1.00 41.79 313 PHE A C 1
ATOM 2299 O O . PHE A 1 313 ? -2.124 54.842 -29.509 1.00 41.87 313 PHE A O 1
ATOM 2307 N N . TYR A 1 314 ? -0.686 55.227 -31.183 1.00 41.76 314 TYR A N 1
ATOM 2308 C CA . TYR A 1 314 ? -1.436 54.445 -32.154 1.00 41.81 314 TYR A CA 1
ATOM 2309 C C . TYR A 1 314 ? -1.396 52.935 -31.813 1.00 41.85 314 TYR A C 1
ATOM 2310 O O . TYR A 1 314 ? -2.415 52.253 -31.796 1.00 41.92 314 TYR A O 1
ATOM 2319 N N . ASP A 1 315 ? -0.205 52.440 -31.561 1.00 41.81 315 ASP A N 1
ATOM 2320 C CA . ASP A 1 315 ? 0.032 50.989 -31.544 1.00 41.86 315 ASP A CA 1
ATOM 2321 C C . ASP A 1 315 ? -0.200 50.333 -30.175 1.00 41.91 315 ASP A C 1
ATOM 2322 O O . ASP A 1 315 ? -0.225 49.102 -30.084 1.00 41.97 315 ASP A O 1
ATOM 2327 N N . VAL A 1 316 ? -0.239 51.132 -29.115 1.00 41.90 316 VAL A N 1
ATOM 2328 C CA . VAL A 1 316 ? -0.585 50.629 -27.787 1.00 41.98 316 VAL A CA 1
ATOM 2329 C C . VAL A 1 316 ? -1.931 51.196 -27.304 1.00 42.05 316 VAL A C 1
ATOM 2330 O O . VAL A 1 316 ? -2.895 50.489 -27.194 1.00 42.14 316 VAL A O 1
ATOM 2334 N N . LYS A 1 317 ? -1.978 52.482 -27.018 1.00 42.02 317 LYS A N 1
ATOM 2335 C CA . LYS A 1 317 ? -3.190 53.091 -26.426 1.00 42.10 317 LYS A CA 1
ATOM 2336 C C . LYS A 1 317 ? -4.443 52.896 -27.289 1.00 42.14 317 LYS A C 1
ATOM 2337 O O . LYS A 1 317 ? -5.425 52.392 -26.808 1.00 42.26 317 LYS A O 1
ATOM 2343 N N . CYS A 1 318 ? -4.380 53.309 -28.549 1.00 42.08 318 CYS A N 1
ATOM 2344 C CA . CYS A 1 318 ? -5.509 53.161 -29.449 1.00 42.13 318 CYS A CA 1
ATOM 2345 C C . CYS A 1 318 ? -5.837 51.689 -29.674 1.00 42.20 318 CYS A C 1
ATOM 2346 O O . CYS A 1 318 ? -6.996 51.341 -29.796 1.00 42.30 318 CYS A O 1
ATOM 2349 N N . ARG A 1 319 ? -4.825 50.835 -29.707 1.00 42.16 319 ARG A N 1
ATOM 2350 C CA . ARG A 1 319 ? -5.062 49.429 -29.971 1.00 42.23 319 ARG A CA 1
ATOM 2351 C C . ARG A 1 319 ? -5.906 48.835 -28.790 1.00 42.36 319 ARG A C 1
ATOM 2352 O O . ARG A 1 319 ? -6.944 48.240 -28.998 1.00 42.46 319 ARG A O 1
ATOM 2360 N N . TYR A 1 320 ? -5.485 49.107 -27.567 1.00 42.36 320 TYR A N 1
ATOM 2361 C CA . TYR A 1 320 ? -6.182 48.627 -26.385 1.00 42.50 320 TYR A CA 1
ATOM 2362 C C . TYR A 1 320 ? -7.562 49.228 -26.248 1.00 42.60 320 TYR A C 1
ATOM 2363 O O . TYR A 1 320 ? -8.441 48.570 -25.858 1.00 42.73 320 TYR A O 1
ATOM 2372 N N . ALA A 1 321 ? -7.695 50.514 -26.516 1.00 42.53 321 ALA A N 1
ATOM 2373 C CA . ALA A 1 321 ? -8.929 51.233 -26.235 1.00 42.64 321 ALA A CA 1
ATOM 2374 C C . ALA A 1 321 ? -10.002 51.116 -27.314 1.00 42.69 321 ALA A C 1
ATOM 2375 O O . ALA A 1 321 ? -11.152 51.498 -27.093 1.00 42.81 321 ALA A O 1
ATOM 2377 N N . GLY A 1 322 ? -9.596 50.677 -28.487 1.00 42.61 322 GLY A N 1
ATOM 2378 C CA . GLY A 1 322 ? -10.431 50.737 -29.654 1.00 42.65 322 GLY A CA 1
ATOM 2379 C C . GLY A 1 322 ? -10.593 52.132 -30.216 1.00 42.60 322 GLY A C 1
ATOM 2380 O O . GLY A 1 322 ? -11.554 52.373 -30.906 1.00 42.68 322 GLY A O 1
ATOM 2381 N N . PHE A 1 323 ? -9.680 53.056 -29.957 1.00 42.48 323 PHE A N 1
ATOM 2382 C CA . PHE A 1 323 ? -9.832 54.396 -30.554 1.00 42.45 323 PHE A CA 1
ATOM 2383 C C . PHE A 1 323 ? -9.465 54.381 -32.023 1.00 42.39 323 PHE A C 1
ATOM 2384 O O . PHE A 1 323 ? -8.663 53.544 -32.466 1.00 42.33 323 PHE A O 1
ATOM 2392 N N . LYS A 1 324 ? -10.002 55.360 -32.741 1.00 42.42 324 LYS A N 1
ATOM 2393 C CA . LYS A 1 324 ? -9.648 55.608 -34.127 1.00 42.38 324 LYS A CA 1
ATOM 2394 C C . LYS A 1 324 ? -9.456 57.105 -34.341 1.00 42.34 324 LYS A C 1
ATOM 2395 O O . LYS A 1 324 ? -10.408 57.826 -34.630 1.00 42.43 324 LYS A O 1
ATOM 2401 N N . PRO A 1 325 ? -8.223 57.567 -34.190 1.00 42.22 325 PRO A N 1
ATOM 2402 C CA . PRO A 1 325 ? -7.971 59.000 -34.282 1.00 42.19 325 PRO A CA 1
ATOM 2403 C C . PRO A 1 325 ? -8.346 59.545 -35.622 1.00 42.25 325 PRO A C 1
ATOM 2404 O O . PRO A 1 325 ? -8.163 58.890 -36.648 1.00 42.26 325 PRO A O 1
ATOM 2408 N N . ASP A 1 326 ? -8.857 60.761 -35.567 1.00 42.30 326 ASP A N 1
ATOM 2409 C CA . ASP A 1 326 ? -9.407 61.435 -36.716 1.00 42.38 326 ASP A CA 1
ATOM 2410 C C . ASP A 1 326 ? -8.434 62.327 -37.438 1.00 42.33 326 ASP A C 1
ATOM 2411 O O . ASP A 1 326 ? -8.501 62.425 -38.670 1.00 42.40 326 ASP A O 1
ATOM 2416 N N . ALA A 1 327 ? -7.541 62.949 -36.679 1.00 42.24 327 ALA A N 1
ATOM 2417 C CA . ALA A 1 327 ? -6.481 63.793 -37.212 1.00 42.19 327 ALA A CA 1
ATOM 2418 C C . ALA A 1 327 ? -5.302 63.809 -36.288 1.00 42.07 327 ALA A C 1
ATOM 2419 O O . ALA A 1 327 ? -5.415 63.432 -35.130 1.00 42.04 327 ALA A O 1
ATOM 2421 N N . THR A 1 328 ? -4.193 64.291 -36.799 1.00 42.03 328 THR A N 1
ATOM 2422 C CA . THR A 1 328 ? -2.987 64.451 -35.991 1.00 41.93 328 THR A CA 1
ATOM 2423 C C . THR A 1 328 ? -2.274 65.734 -36.377 1.00 41.94 328 THR A C 1
ATOM 2424 O O . THR A 1 328 ? -2.090 66.000 -37.555 1.00 41.99 328 THR A O 1
ATOM 2428 N N . VAL A 1 329 ? -1.947 66.545 -35.380 1.00 41.92 329 VAL A N 1
ATOM 2429 C CA . VAL A 1 329 ? -1.197 67.761 -35.547 1.00 41.93 329 VAL A CA 1
ATOM 2430 C C . VAL A 1 329 ? 0.272 67.502 -35.186 1.00 41.84 329 VAL A C 1
ATOM 2431 O O . VAL A 1 329 ? 0.557 66.968 -34.157 1.00 41.79 329 VAL A O 1
ATOM 2435 N N . ILE A 1 330 ? 1.171 67.850 -36.078 1.00 41.86 330 ILE A N 1
ATOM 2436 C CA . ILE A 1 330 ? 2.621 67.776 -35.872 1.00 41.81 330 ILE A CA 1
ATOM 2437 C C . ILE A 1 330 ? 3.184 69.188 -35.653 1.00 41.84 330 ILE A C 1
ATOM 2438 O O . ILE A 1 330 ? 3.087 70.019 -36.527 1.00 41.92 330 ILE A O 1
ATOM 2443 N N . VAL A 1 331 ? 3.768 69.400 -34.492 1.00 41.80 331 VAL A N 1
ATOM 2444 C CA . VAL A 1 331 ? 4.299 70.684 -34.091 1.00 41.84 331 VAL A CA 1
ATOM 2445 C C . VAL A 1 331 ? 5.728 70.758 -34.525 1.00 41.85 331 VAL A C 1
ATOM 2446 O O . VAL A 1 331 ? 6.480 69.840 -34.315 1.00 41.80 331 VAL A O 1
ATOM 2450 N N . ALA A 1 332 ? 6.081 71.855 -35.157 1.00 41.92 332 ALA A N 1
ATOM 2451 C CA . ALA A 1 332 ? 7.454 72.110 -35.541 1.00 41.95 332 ALA A CA 1
ATOM 2452 C C . ALA A 1 332 ? 7.817 73.589 -35.347 1.00 42.03 332 ALA A C 1
ATOM 2453 O O . ALA A 1 332 ? 6.933 74.414 -35.304 1.00 42.08 332 ALA A O 1
ATOM 2455 N N . THR A 1 333 ? 9.114 73.886 -35.259 1.00 42.06 333 THR A N 1
ATOM 2456 C CA . THR A 1 333 ? 9.632 75.248 -35.309 1.00 42.16 333 THR A CA 1
ATOM 2457 C C . THR A 1 333 ? 10.722 75.403 -36.349 1.00 42.25 333 THR A C 1
ATOM 2458 O O . THR A 1 333 ? 11.452 74.454 -36.654 1.00 42.22 333 THR A O 1
ATOM 2462 N N . VAL A 1 334 ? 10.826 76.623 -36.868 1.00 42.36 334 VAL A N 1
ATOM 2463 C CA . VAL A 1 334 ? 11.944 77.008 -37.722 1.00 42.48 334 VAL A CA 1
ATOM 2464 C C . VAL A 1 334 ? 13.306 76.711 -37.074 1.00 42.47 334 VAL A C 1
ATOM 2465 O O . VAL A 1 334 ? 14.119 76.055 -37.718 1.00 42.50 334 VAL A O 1
ATOM 2469 N N . ARG A 1 335 ? 13.504 77.123 -35.841 0.50 42.44 335 ARG A N 1
ATOM 2470 C CA A ARG A 1 335 ? 14.754 76.941 -35.358 0.00 17.60 335 ARG A CA 1
ATOM 2471 C CA B ARG A 1 335 ? 14.768 76.961 -35.214 0.50 42.45 335 ARG A CA 1
ATOM 2472 C C . ARG A 1 335 ? 15.140 75.509 -35.067 0.50 42.36 335 ARG A C 1
ATOM 2473 O O . ARG A 1 335 ? 16.252 75.122 -35.311 0.50 42.41 335 ARG A O 1
ATOM 2488 N N . ALA A 1 336 ? 14.172 74.700 -34.703 1.00 42.25 336 ALA A N 1
ATOM 2489 C CA . ALA A 1 336 ? 14.407 73.246 -34.515 1.00 42.16 336 ALA A CA 1
ATOM 2490 C C . ALA A 1 336 ? 14.768 72.571 -35.823 1.00 42.20 336 ALA A C 1
ATOM 2491 O O . ALA A 1 336 ? 15.658 71.767 -35.858 1.00 42.21 336 ALA A O 1
ATOM 2493 N N . LEU A 1 337 ? 14.095 72.940 -36.894 1.00 42.25 337 LEU A N 1
ATOM 2494 C CA . LEU A 1 337 ? 14.396 72.383 -38.176 1.00 42.31 337 LEU A CA 1
ATOM 2495 C C . LEU A 1 337 ? 15.790 72.792 -38.655 1.00 42.45 337 LEU A C 1
ATOM 2496 O O . LEU A 1 337 ? 16.484 71.994 -39.279 1.00 42.49 337 LEU A O 1
ATOM 2501 N N . LYS A 1 338 ? 16.208 74.022 -38.342 1.00 42.52 338 LYS A N 1
ATOM 2502 C CA . LYS A 1 338 ? 17.569 74.467 -38.693 1.00 42.67 338 LYS A CA 1
ATOM 2503 C C . LYS A 1 338 ? 18.595 73.644 -37.960 1.00 42.63 338 LYS A C 1
ATOM 2504 O O . LYS A 1 338 ? 19.598 73.309 -38.520 1.00 42.74 338 LYS A O 1
ATOM 2510 N N . MET A 1 339 ? 18.292 73.259 -36.733 1.00 42.51 339 MET A N 1
ATOM 2511 C CA . MET A 1 339 ? 19.176 72.392 -35.977 1.00 42.48 339 MET A CA 1
ATOM 2512 C C . MET A 1 339 ? 19.297 71.050 -36.667 1.00 42.46 339 MET A C 1
ATOM 2513 O O . MET A 1 339 ? 20.387 70.519 -36.755 1.00 42.53 339 MET A O 1
ATOM 2518 N N . HIS A 1 340 ? 18.172 70.525 -37.135 1.00 42.38 340 HIS A N 1
ATOM 2519 C CA . HIS A 1 340 ? 18.142 69.285 -37.896 1.00 42.38 340 HIS A CA 1
ATOM 2520 C C . HIS A 1 340 ? 18.858 69.392 -39.227 1.00 42.54 340 HIS A C 1
ATOM 2521 O O . HIS A 1 340 ? 19.138 68.376 -39.838 1.00 42.57 340 HIS A O 1
ATOM 2528 N N . GLY A 1 341 ? 19.112 70.616 -39.676 1.00 42.65 341 GLY A N 1
ATOM 2529 C CA . GLY A 1 341 ? 19.865 70.846 -40.873 1.00 42.83 341 GLY A CA 1
ATOM 2530 C C . GLY A 1 341 ? 21.273 71.290 -40.547 1.00 42.95 341 GLY A C 1
ATOM 2531 O O . GLY A 1 341 ? 21.901 71.846 -41.373 1.00 43.12 341 GLY A O 1
ATOM 2532 N N . GLY A 1 342 ? 21.736 71.054 -39.319 1.00 42.87 342 GLY A N 1
ATOM 2533 C CA . GLY A 1 342 ? 23.130 71.253 -38.952 1.00 42.99 342 GLY A CA 1
ATOM 2534 C C . GLY A 1 342 ? 23.521 72.610 -38.319 1.00 43.05 342 GLY A C 1
ATOM 2535 O O . GLY A 1 342 ? 24.674 72.804 -38.009 1.00 43.16 342 GLY A O 1
ATOM 2536 N N . VAL A 1 343 ? 22.575 73.528 -38.118 1.00 42.99 343 VAL A N 1
ATOM 2537 C CA . VAL A 1 343 ? 22.878 74.791 -37.442 1.00 43.05 343 VAL A CA 1
ATOM 2538 C C . VAL A 1 343 ? 23.078 74.600 -35.924 1.00 42.95 343 VAL A C 1
ATOM 2539 O O . VAL A 1 343 ? 22.278 73.936 -35.251 1.00 42.80 343 VAL A O 1
ATOM 2543 N N . PRO A 1 344 ? 24.202 75.127 -35.388 1.00 43.07 344 PRO A N 1
ATOM 2544 C CA . PRO A 1 344 ? 24.353 74.951 -33.947 1.00 43.01 344 PRO A CA 1
ATOM 2545 C C . PRO A 1 344 ? 23.400 75.874 -33.215 1.00 42.94 344 PRO A C 1
ATOM 2546 O O . PRO A 1 344 ? 22.967 76.890 -33.768 1.00 42.99 344 PRO A O 1
ATOM 2550 N N . LYS A 1 345 ? 23.120 75.516 -31.977 1.00 42.85 345 LYS A N 1
ATOM 2551 C CA . LYS A 1 345 ? 22.152 76.240 -31.153 1.00 42.78 345 LYS A CA 1
ATOM 2552 C C . LYS A 1 345 ? 22.442 77.744 -31.075 1.00 42.92 345 LYS A C 1
ATOM 2553 O O . LYS A 1 345 ? 21.554 78.590 -31.274 1.00 42.91 345 LYS A O 1
ATOM 2559 N N . SER A 1 346 ? 23.702 78.064 -30.910 1.00 43.06 346 SER A N 1
ATOM 2560 C CA . SER A 1 346 ? 24.156 79.470 -30.791 1.00 43.21 346 SER A CA 1
ATOM 2561 C C . SER A 1 346 ? 23.904 80.375 -32.016 1.00 43.30 346 SER A C 1
ATOM 2562 O O . SER A 1 346 ? 23.962 81.567 -31.870 1.00 43.40 346 SER A O 1
ATOM 2565 N N . ASP A 1 347 ? 23.617 79.815 -33.191 1.00 43.26 347 ASP A N 1
ATOM 2566 C CA . ASP A 1 347 ? 23.467 80.561 -34.465 1.00 43.37 347 ASP A CA 1
ATOM 2567 C C . ASP A 1 347 ? 22.039 80.427 -35.097 1.00 43.25 347 ASP A C 1
ATOM 2568 O O . ASP A 1 347 ? 21.827 80.665 -36.289 1.00 43.32 347 ASP A O 1
ATOM 2573 N N . LEU A 1 348 ? 21.057 80.062 -34.302 1.00 43.09 348 LEU A N 1
ATOM 2574 C CA . LEU A 1 348 ? 19.734 79.764 -34.823 1.00 42.98 348 LEU A CA 1
ATOM 2575 C C . LEU A 1 348 ? 18.899 80.950 -35.292 1.00 43.04 348 LEU A C 1
ATOM 2576 O O . LEU A 1 348 ? 17.982 80.781 -36.098 1.00 43.01 348 LEU A O 1
ATOM 2581 N N . ALA A 1 349 ? 19.228 82.147 -34.792 1.00 43.16 349 ALA A N 1
ATOM 2582 C CA . ALA A 1 349 ? 18.538 83.379 -35.197 1.00 43.25 349 ALA A CA 1
ATOM 2583 C C . ALA A 1 349 ? 18.891 83.824 -36.598 1.00 43.40 349 ALA A C 1
ATOM 2584 O O . ALA A 1 349 ? 18.113 84.507 -37.229 1.00 43.46 349 ALA A O 1
ATOM 2586 N N . THR A 1 350 ? 20.074 83.470 -37.067 1.00 43.49 350 THR A N 1
ATOM 2587 C CA . THR A 1 350 ? 20.500 83.913 -38.386 1.00 43.67 350 THR A CA 1
ATOM 2588 C C . THR A 1 350 ? 19.704 83.149 -39.421 1.00 43.61 350 THR A C 1
ATOM 2589 O O . THR A 1 350 ? 19.622 81.922 -39.337 1.00 43.48 350 THR A O 1
ATOM 2593 N N . GLU A 1 351 ? 19.133 83.873 -40.388 1.00 43.73 351 GLU A N 1
ATOM 2594 C CA . GLU A 1 351 ? 18.364 83.253 -41.458 1.00 43.72 351 GLU A CA 1
ATOM 2595 C C . GLU A 1 351 ? 19.241 82.295 -42.206 1.00 43.77 351 GLU A C 1
ATOM 2596 O O . GLU A 1 351 ? 20.382 82.593 -42.473 1.00 43.93 351 GLU A O 1
ATOM 2602 N N . ASN A 1 352 ? 18.720 81.115 -42.483 1.00 43.64 352 ASN A N 1
ATOM 2603 C CA . ASN A 1 352 ? 19.441 80.154 -43.247 1.00 43.70 352 ASN A CA 1
ATOM 2604 C C . ASN A 1 352 ? 18.435 79.213 -43.942 1.00 43.62 352 ASN A C 1
ATOM 2605 O O . ASN A 1 352 ? 18.021 78.208 -43.407 1.00 43.44 352 ASN A O 1
ATOM 2610 N N . LEU A 1 353 ? 18.048 79.593 -45.142 1.00 43.78 353 LEU A N 1
ATOM 2611 C CA . LEU A 1 353 ? 17.010 78.899 -45.865 1.00 43.74 353 LEU A CA 1
ATOM 2612 C C . LEU A 1 353 ? 17.480 77.498 -46.275 1.00 43.71 353 LEU A C 1
ATOM 2613 O O . LEU A 1 353 ? 16.709 76.561 -46.267 1.00 43.58 353 LEU A O 1
ATOM 2618 N N . GLU A 1 354 ? 18.760 77.385 -46.634 1.00 43.86 354 GLU A N 1
ATOM 2619 C CA . GLU A 1 354 ? 19.358 76.129 -47.030 1.00 43.87 354 GLU A CA 1
ATOM 2620 C C . GLU A 1 354 ? 19.358 75.123 -45.872 1.00 43.63 354 GLU A C 1
ATOM 2621 O O . GLU A 1 354 ? 19.097 73.936 -46.093 1.00 43.56 354 GLU A O 1
ATOM 2627 N N . ALA A 1 355 ? 19.689 75.559 -44.660 1.00 43.53 355 ALA A N 1
ATOM 2628 C CA . ALA A 1 355 ? 19.653 74.619 -43.548 1.00 43.32 355 ALA A CA 1
ATOM 2629 C C . ALA A 1 355 ? 18.201 74.276 -43.185 1.00 43.14 355 ALA A C 1
ATOM 2630 O O . ALA A 1 355 ? 17.936 73.199 -42.678 1.00 42.99 355 ALA A O 1
ATOM 2632 N N . LEU A 1 356 ? 17.288 75.224 -43.383 1.00 43.15 356 LEU A N 1
ATOM 2633 C CA . LEU A 1 356 ? 15.864 74.974 -43.106 1.00 43.01 356 LEU A CA 1
ATOM 2634 C C . LEU A 1 356 ? 15.296 73.932 -44.070 1.00 43.02 356 LEU A C 1
ATOM 2635 O O . LEU A 1 356 ? 14.601 73.019 -43.647 1.00 42.87 356 LEU A O 1
ATOM 2640 N N . ARG A 1 357 ? 15.617 74.099 -45.350 1.00 43.21 357 ARG A N 1
ATOM 2641 C CA . ARG A 1 357 ? 15.252 73.127 -46.391 1.00 43.26 357 ARG A CA 1
ATOM 2642 C C . ARG A 1 357 ? 15.794 71.726 -46.045 1.00 43.17 357 ARG A C 1
ATOM 2643 O O . ARG A 1 357 ? 15.055 70.792 -46.088 1.00 43.08 357 ARG A O 1
ATOM 2651 N N . GLU A 1 358 ? 17.064 71.637 -45.650 1.00 43.20 358 GLU A N 1
ATOM 2652 C CA . GLU A 1 358 ? 17.673 70.377 -45.324 1.00 43.14 358 GLU A CA 1
ATOM 2653 C C . GLU A 1 358 ? 17.009 69.747 -44.080 1.00 42.90 358 GLU A C 1
ATOM 2654 O O . GLU A 1 358 ? 16.718 68.583 -44.085 1.00 42.83 358 GLU A O 1
ATOM 2660 N N . GLY A 1 359 ? 16.772 70.536 -43.039 1.00 42.80 359 GLY A N 1
ATOM 2661 C CA . GLY A 1 359 ? 16.213 70.033 -41.777 1.00 42.61 359 GLY A CA 1
ATOM 2662 C C . GLY A 1 359 ? 14.742 69.626 -41.877 1.00 42.51 359 GLY A C 1
ATOM 2663 O O . GLY A 1 359 ? 14.276 68.827 -41.116 1.00 42.38 359 GLY A O 1
ATOM 2664 N N . PHE A 1 360 ? 14.055 70.180 -42.855 1.00 42.60 360 PHE A N 1
ATOM 2665 C CA . PHE A 1 360 ? 12.686 69.855 -43.094 1.00 42.54 360 PHE A CA 1
ATOM 2666 C C . PHE A 1 360 ? 12.575 68.354 -43.358 1.00 42.50 360 PHE A C 1
ATOM 2667 O O . PHE A 1 360 ? 11.547 67.829 -43.130 1.00 42.41 360 PHE A O 1
ATOM 2675 N N . ALA A 1 361 ? 13.631 67.699 -43.850 1.00 42.58 361 ALA A N 1
ATOM 2676 C CA . ALA A 1 361 ? 13.590 66.227 -44.020 1.00 42.55 361 ALA A CA 1
ATOM 2677 C C . ALA A 1 361 ? 13.105 65.474 -42.764 1.00 42.37 361 ALA A C 1
ATOM 2678 O O . ALA A 1 361 ? 12.440 64.436 -42.895 1.00 42.32 361 ALA A O 1
ATOM 2680 N N . ASN A 1 362 ? 13.395 66.029 -41.582 1.00 42.28 362 ASN A N 1
ATOM 2681 C CA . ASN A 1 362 ? 12.901 65.485 -40.324 1.00 42.13 362 ASN A CA 1
ATOM 2682 C C . ASN A 1 362 ? 11.369 65.542 -40.295 1.00 42.07 362 ASN A C 1
ATOM 2683 O O . ASN A 1 362 ? 10.719 64.541 -40.079 1.00 42.00 362 ASN A O 1
ATOM 2688 N N . LEU A 1 363 ? 10.828 66.721 -40.570 1.00 42.10 363 LEU A N 1
ATOM 2689 C CA . LEU A 1 363 ? 9.414 66.938 -40.553 1.00 42.07 363 LEU A CA 1
ATOM 2690 C C . LEU A 1 363 ? 8.749 66.097 -41.625 1.00 42.12 363 LEU A C 1
ATOM 2691 O O . LEU A 1 363 ? 7.741 65.493 -41.389 1.00 42.07 363 LEU A O 1
ATOM 2696 N N . GLU A 1 364 ? 9.348 66.053 -42.795 1.00 42.25 364 GLU A N 1
ATOM 2697 C CA . GLU A 1 364 ? 8.757 65.307 -43.872 1.00 42.33 364 GLU A CA 1
ATOM 2698 C C . GLU A 1 364 ? 8.550 63.826 -43.508 1.00 42.25 364 GLU A C 1
ATOM 2699 O O . GLU A 1 364 ? 7.543 63.277 -43.795 1.00 42.25 364 GLU A O 1
ATOM 2705 N N . LYS A 1 365 ? 9.533 63.225 -42.868 1.00 42.19 365 LYS A N 1
ATOM 2706 C CA . LYS A 1 365 ? 9.474 61.834 -42.474 1.00 42.13 365 LYS A CA 1
ATOM 2707 C C . LYS A 1 365 ? 8.391 61.598 -41.415 1.00 42.01 365 LYS A C 1
ATOM 2708 O O . LYS A 1 365 ? 7.635 60.640 -41.527 1.00 42.00 365 LYS A O 1
ATOM 2714 N N . HIS A 1 366 ? 8.279 62.492 -40.424 1.00 41.93 366 HIS A N 1
ATOM 2715 C CA . HIS A 1 366 ? 7.147 62.393 -39.475 1.00 41.85 366 HIS A CA 1
ATOM 2716 C C . HIS A 1 366 ? 5.781 62.469 -40.176 1.00 41.89 366 HIS A C 1
ATOM 2717 O O . HIS A 1 366 ? 4.898 61.679 -39.885 1.00 41.86 366 HIS A O 1
ATOM 2724 N N . ILE A 1 367 ? 5.645 63.366 -41.129 1.00 41.98 367 ILE A N 1
ATOM 2725 C CA . ILE A 1 367 ? 4.418 63.511 -41.916 1.00 42.05 367 ILE A CA 1
ATOM 2726 C C . ILE A 1 367 ? 4.106 62.178 -42.635 1.00 42.10 367 ILE A C 1
ATOM 2727 O O . ILE A 1 367 ? 3.065 61.613 -42.447 1.00 42.08 367 ILE A O 1
ATOM 2732 N N . GLU A 1 368 ? 5.046 61.678 -43.412 1.00 42.17 368 GLU A N 1
ATOM 2733 C CA . GLU A 1 368 ? 4.932 60.365 -44.020 1.00 42.22 368 GLU A CA 1
ATOM 2734 C C . GLU A 1 368 ? 4.525 59.281 -43.057 1.00 42.12 368 GLU A C 1
ATOM 2735 O O . GLU A 1 368 ? 3.634 58.529 -43.343 1.00 42.15 368 GLU A O 1
ATOM 2741 N N . ASN A 1 369 ? 5.165 59.225 -41.906 1.00 42.01 369 ASN A N 1
ATOM 2742 C CA . ASN A 1 369 ? 4.858 58.215 -40.925 1.00 41.93 369 ASN A CA 1
ATOM 2743 C C . ASN A 1 369 ? 3.426 58.242 -40.389 1.00 41.90 369 ASN A C 1
ATOM 2744 O O . ASN A 1 369 ? 2.815 57.201 -40.270 1.00 41.91 369 ASN A O 1
ATOM 2749 N N . ILE A 1 370 ? 2.914 59.438 -40.071 1.00 41.88 370 ILE A N 1
ATOM 2750 C CA . ILE A 1 370 ? 1.562 59.598 -39.610 1.00 41.88 370 ILE A CA 1
ATOM 2751 C C . ILE A 1 370 ? 0.602 59.031 -40.663 1.00 41.97 370 ILE A C 1
ATOM 2752 O O . ILE A 1 370 ? -0.371 58.377 -40.337 1.00 41.98 370 ILE A O 1
ATOM 2757 N N . GLY A 1 371 ? 0.908 59.309 -41.928 1.00 42.07 371 GLY A N 1
ATOM 2758 C CA . GLY A 1 371 ? 0.164 58.739 -43.047 1.00 42.19 371 GLY A CA 1
ATOM 2759 C C . GLY A 1 371 ? 0.115 57.228 -43.051 1.00 42.19 371 GLY A C 1
ATOM 2760 O O . GLY A 1 371 ? -0.831 56.671 -43.523 1.00 42.27 371 GLY A O 1
ATOM 2761 N N . LYS A 1 372 ? 1.136 56.561 -42.513 1.00 42.13 372 LYS A N 1
ATOM 2762 C CA . LYS A 1 372 ? 1.177 55.106 -42.515 1.00 42.15 372 LYS A CA 1
ATOM 2763 C C . LYS A 1 372 ? 0.113 54.484 -41.603 1.00 42.11 372 LYS A C 1
ATOM 2764 O O . LYS A 1 372 ? -0.189 53.348 -41.730 1.00 42.16 372 LYS A O 1
ATOM 2770 N N . PHE A 1 373 ? -0.392 55.239 -40.635 1.00 42.04 373 PHE A N 1
ATOM 2771 C CA . PHE A 1 373 ? -1.481 54.782 -39.780 1.00 42.03 373 PHE A CA 1
ATOM 2772 C C . PHE A 1 373 ? -2.864 55.194 -40.358 1.00 42.12 373 PHE A C 1
ATOM 2773 O O . PHE A 1 373 ? -3.859 54.994 -39.742 1.00 42.14 373 PHE A O 1
ATOM 2781 N N . GLY A 1 374 ? -2.870 55.774 -41.556 1.00 42.20 374 GLY A N 1
ATOM 2782 C CA . GLY A 1 374 ? -4.095 56.232 -42.228 1.00 42.31 374 GLY A CA 1
ATOM 2783 C C . GLY A 1 374 ? -4.808 57.444 -41.607 1.00 42.29 374 GLY A C 1
ATOM 2784 O O . GLY A 1 374 ? -6.044 57.567 -41.658 1.00 42.37 374 GLY A O 1
ATOM 2785 N N . VAL A 1 375 ? -4.020 58.305 -40.987 1.00 42.19 375 VAL A N 1
ATOM 2786 C CA . VAL A 1 375 ? -4.496 59.489 -40.304 1.00 42.17 375 VAL A CA 1
ATOM 2787 C C . VAL A 1 375 ? -3.983 60.717 -41.054 1.00 42.20 375 VAL A C 1
ATOM 2788 O O . VAL A 1 375 ? -2.815 60.786 -41.388 1.00 42.17 375 VAL A O 1
ATOM 2792 N N . PRO A 1 376 ? -4.869 61.688 -41.325 1.00 42.28 376 PRO A N 1
ATOM 2793 C CA . PRO A 1 376 ? -4.438 62.909 -41.967 1.00 42.32 376 PRO A CA 1
ATOM 2794 C C . PRO A 1 376 ? -3.752 63.868 -40.965 1.00 42.23 376 PRO A C 1
ATOM 2795 O O . PRO A 1 376 ? -4.144 63.944 -39.778 1.00 42.17 376 PRO A O 1
ATOM 2799 N N . ALA A 1 377 ? -2.736 64.549 -41.486 1.00 42.23 377 ALA A N 1
ATOM 2800 C CA . ALA A 1 377 ? -1.786 65.255 -40.689 1.00 42.14 377 ALA A CA 1
ATOM 2801 C C . ALA A 1 377 ? -1.880 66.747 -41.002 1.00 42.22 377 ALA A C 1
ATOM 2802 O O . ALA A 1 377 ? -1.986 67.119 -42.140 1.00 42.33 377 ALA A O 1
ATOM 2804 N N . VAL A 1 378 ? -1.752 67.577 -39.982 1.00 42.17 378 VAL A N 1
ATOM 2805 C CA . VAL A 1 378 ? -1.727 69.027 -40.128 1.00 42.23 378 VAL A CA 1
ATOM 2806 C C . VAL A 1 378 ? -0.499 69.550 -39.350 1.00 42.15 378 VAL A C 1
ATOM 2807 O O . VAL A 1 378 ? -0.278 69.160 -38.206 1.00 42.06 378 VAL A O 1
ATOM 2811 N N . VAL A 1 379 ? 0.277 70.427 -39.957 1.00 42.21 379 VAL A N 1
ATOM 2812 C CA . VAL A 1 379 ? 1.477 70.932 -39.349 1.00 42.16 379 VAL A CA 1
ATOM 2813 C C . VAL A 1 379 ? 1.171 72.240 -38.633 1.00 42.19 379 VAL A C 1
ATOM 2814 O O . VAL A 1 379 ? 0.536 73.107 -39.206 1.00 42.30 379 VAL A O 1
ATOM 2818 N N . ALA A 1 380 ? 1.555 72.322 -37.374 1.00 42.11 380 ALA A N 1
ATOM 2819 C CA . ALA A 1 380 ? 1.457 73.529 -36.582 1.00 42.15 380 ALA A CA 1
ATOM 2820 C C . ALA A 1 380 ? 2.889 74.155 -36.427 1.00 42.14 380 ALA A C 1
ATOM 2821 O O . ALA A 1 380 ? 3.757 73.539 -35.853 1.00 42.07 380 ALA A O 1
ATOM 2823 N N . ILE A 1 381 ? 3.129 75.334 -36.997 1.00 42.25 381 ILE A N 1
ATOM 2824 C CA . ILE A 1 381 ? 4.420 76.023 -36.850 1.00 42.27 381 ILE A CA 1
ATOM 2825 C C . ILE A 1 381 ? 4.318 77.004 -35.697 1.00 42.29 381 ILE A C 1
ATOM 2826 O O . ILE A 1 381 ? 3.677 78.014 -35.800 1.00 42.38 381 ILE A O 1
ATOM 2831 N N . ASN A 1 382 ? 4.943 76.650 -34.604 1.00 42.21 382 ASN A N 1
ATOM 2832 C CA . ASN A 1 382 ? 5.136 77.530 -33.476 1.00 42.25 382 ASN A CA 1
ATOM 2833 C C . ASN A 1 382 ? 5.966 78.791 -33.770 1.00 42.35 382 ASN A C 1
ATOM 2834 O O . ASN A 1 382 ? 7.184 78.731 -33.972 1.00 42.35 382 ASN A O 1
ATOM 2839 N N . ALA A 1 383 ? 5.292 79.929 -33.764 1.00 42.45 383 ALA A N 1
ATOM 2840 C CA . ALA A 1 383 ? 5.914 81.203 -34.083 1.00 42.57 383 ALA A CA 1
ATOM 2841 C C . ALA A 1 383 ? 7.027 81.494 -33.138 1.00 42.57 383 ALA A C 1
ATOM 2842 O O . ALA A 1 383 ? 6.919 81.213 -31.937 1.00 42.52 383 ALA A O 1
ATOM 2844 N N . PHE A 1 384 ? 8.106 82.077 -33.668 1.00 42.65 384 PHE A N 1
ATOM 2845 C CA . PHE A 1 384 ? 9.171 82.613 -32.802 1.00 42.69 384 PHE A CA 1
ATOM 2846 C C . PHE A 1 384 ? 9.666 83.959 -33.351 1.00 42.85 384 PHE A C 1
ATOM 2847 O O . PHE A 1 384 ? 9.790 84.121 -34.594 1.00 42.91 384 PHE A O 1
ATOM 2855 N N . PRO A 1 385 ? 9.965 84.933 -32.447 1.00 42.93 385 PRO A N 1
ATOM 2856 C CA . PRO A 1 385 ? 10.252 86.339 -32.918 1.00 43.11 385 PRO A CA 1
ATOM 2857 C C . PRO A 1 385 ? 11.338 86.460 -34.006 1.00 43.18 385 PRO A C 1
ATOM 2858 O O . PRO A 1 385 ? 11.176 87.247 -34.943 1.00 43.31 385 PRO A O 1
ATOM 2862 N N . THR A 1 386 ? 12.364 85.621 -33.937 1.00 43.11 386 THR A N 1
ATOM 2863 C CA . THR A 1 386 ? 13.492 85.710 -34.881 1.00 43.20 386 THR A CA 1
ATOM 2864 C C . THR A 1 386 ? 13.300 85.113 -36.266 1.00 43.20 386 THR A C 1
ATOM 2865 O O . THR A 1 386 ? 14.091 85.375 -37.160 1.00 43.32 386 THR A O 1
ATOM 2869 N N . ASP A 1 387 ? 12.261 84.300 -36.449 1.00 43.08 387 ASP A N 1
ATOM 2870 C CA . ASP A 1 387 ? 11.998 83.751 -37.742 1.00 43.10 387 ASP A CA 1
ATOM 2871 C C . ASP A 1 387 ? 11.745 84.865 -38.729 1.00 43.28 387 ASP A C 1
ATOM 2872 O O . ASP A 1 387 ? 11.059 85.773 -38.411 1.00 43.34 387 ASP A O 1
ATOM 2877 N N . THR A 1 388 ? 12.271 84.748 -39.935 1.00 43.38 388 THR A N 1
ATOM 2878 C CA . THR A 1 388 ? 12.015 85.702 -40.993 1.00 43.58 388 THR A CA 1
ATOM 2879 C C . THR A 1 388 ? 10.832 85.239 -41.772 1.00 43.56 388 THR A C 1
ATOM 2880 O O . THR A 1 388 ? 10.483 84.077 -41.761 1.00 43.42 388 THR A O 1
ATOM 2884 N N . GLU A 1 389 ? 10.248 86.160 -42.506 1.00 43.73 389 GLU A N 1
ATOM 2885 C CA . GLU A 1 389 ? 9.170 85.829 -43.419 1.00 43.77 389 GLU A CA 1
ATOM 2886 C C . GLU A 1 389 ? 9.602 84.859 -44.510 1.00 43.79 389 GLU A C 1
ATOM 2887 O O . GLU A 1 389 ? 8.873 83.940 -44.878 1.00 43.72 389 GLU A O 1
ATOM 2893 N N . ALA A 1 390 ? 10.789 85.099 -45.042 1.00 43.92 390 ALA A N 1
ATOM 2894 C CA . ALA A 1 390 ? 11.300 84.212 -46.036 1.00 43.97 390 ALA A CA 1
ATOM 2895 C C . ALA A 1 390 ? 11.425 82.737 -45.514 1.00 43.75 390 ALA A C 1
ATOM 2896 O O . ALA A 1 390 ? 11.219 81.794 -46.260 1.00 43.74 390 ALA A O 1
ATOM 2898 N N . GLU A 1 391 ? 11.790 82.575 -44.243 1.00 43.58 391 GLU A N 1
ATOM 2899 C CA . GLU A 1 391 ? 11.925 81.231 -43.632 1.00 43.38 391 GLU A CA 1
ATOM 2900 C C . GLU A 1 391 ? 10.537 80.583 -43.516 1.00 43.26 391 GLU A C 1
ATOM 2901 O O . GLU A 1 391 ? 10.293 79.475 -43.958 1.00 43.20 391 GLU A O 1
ATOM 2907 N N . LEU A 1 392 ? 9.633 81.341 -42.933 1.00 43.24 392 LEU A N 1
ATOM 2908 C CA . LEU A 1 392 ? 8.274 80.881 -42.777 1.00 43.15 392 LEU A CA 1
ATOM 2909 C C . LEU A 1 392 ? 7.665 80.530 -44.122 1.00 43.26 392 LEU A C 1
ATOM 2910 O O . LEU A 1 392 ? 7.114 79.443 -44.242 1.00 43.16 392 LEU A O 1
ATOM 2915 N N . ASN A 1 393 ? 7.824 81.388 -45.140 1.00 43.47 393 ASN A N 1
ATOM 2916 C CA . ASN A 1 393 ? 7.170 81.092 -46.400 1.00 43.59 393 ASN A CA 1
ATOM 2917 C C . ASN A 1 393 ? 7.762 79.841 -47.027 1.00 43.57 393 ASN A C 1
ATOM 2918 O O . ASN A 1 393 ? 7.010 78.996 -47.520 1.00 43.55 393 ASN A O 1
ATOM 2923 N N . LEU A 1 394 ? 9.077 79.654 -46.921 1.00 43.56 394 LEU A N 1
ATOM 2924 C CA . LEU A 1 394 ? 9.682 78.432 -47.443 1.00 43.55 394 LEU A CA 1
ATOM 2925 C C . LEU A 1 394 ? 9.097 77.202 -46.726 1.00 43.33 394 LEU A C 1
ATOM 2926 O O . LEU A 1 394 ? 8.627 76.234 -47.356 1.00 43.33 394 LEU A O 1
ATOM 2931 N N . LEU A 1 395 ? 9.076 77.263 -45.405 1.00 43.16 39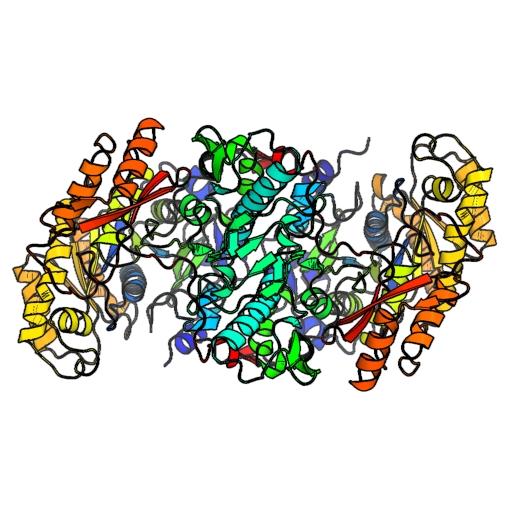5 LEU A N 1
ATOM 2932 C CA . LEU A 1 395 ? 8.482 76.188 -44.645 1.00 42.96 395 LEU A CA 1
ATOM 2933 C C . LEU A 1 395 ? 7.037 75.858 -45.051 1.00 42.97 395 LEU A C 1
ATOM 2934 O O . LEU A 1 395 ? 6.684 74.677 -45.237 1.00 42.90 395 LEU A O 1
ATOM 2939 N N . TYR A 1 396 ? 6.198 76.873 -45.220 1.00 43.06 396 TYR A N 1
ATOM 2940 C CA . TYR A 1 396 ? 4.831 76.621 -45.727 1.00 43.10 396 TYR A CA 1
ATOM 2941 C C . TYR A 1 396 ? 4.821 75.927 -47.084 1.00 43.22 396 TYR A C 1
ATOM 2942 O O . TYR A 1 396 ? 4.032 75.001 -47.261 1.00 43.18 396 TYR A O 1
ATOM 2951 N N . GLU A 1 397 ? 5.678 76.358 -48.010 1.00 43.39 397 GLU A N 1
ATOM 2952 C CA . GLU A 1 397 ? 5.762 75.773 -49.365 1.00 43.55 397 GLU A CA 1
ATOM 2953 C C . GLU A 1 397 ? 6.254 74.310 -49.274 1.00 43.43 397 GLU A C 1
ATOM 2954 O O . GLU A 1 397 ? 5.731 73.435 -49.942 1.00 43.47 397 GLU A O 1
ATOM 2960 N N . LEU A 1 398 ? 7.225 74.041 -48.404 1.00 43.29 398 LEU A N 1
ATOM 2961 C CA . LEU A 1 398 ? 7.699 72.673 -48.231 1.00 43.19 398 LEU A CA 1
ATOM 2962 C C . LEU A 1 398 ? 6.600 71.728 -47.665 1.00 43.03 398 LEU A C 1
ATOM 2963 O O . LEU A 1 398 ? 6.469 70.589 -48.103 1.00 43.03 398 LEU A O 1
ATOM 2968 N N . CYS A 1 399 ? 5.815 72.228 -46.713 1.00 42.92 399 CYS A N 1
ATOM 2969 C CA . CYS A 1 399 ? 4.701 71.484 -46.140 1.00 42.80 399 CYS A CA 1
ATOM 2970 C C . CYS A 1 399 ? 3.638 71.158 -47.214 1.00 42.93 399 CYS A C 1
ATOM 2971 O O . CYS A 1 399 ? 3.204 70.018 -47.355 1.00 42.89 399 CYS A O 1
ATOM 2974 N N . ALA A 1 400 ? 3.288 72.156 -48.017 1.00 43.10 400 ALA A N 1
ATOM 2975 C CA . ALA A 1 400 ? 2.310 71.931 -49.091 1.00 43.25 400 ALA A CA 1
ATOM 2976 C C . ALA A 1 400 ? 2.843 70.966 -50.118 1.00 43.35 400 ALA A C 1
ATOM 2977 O O . ALA A 1 400 ? 2.085 70.115 -50.599 1.00 43.39 400 ALA A O 1
ATOM 2979 N N . LYS A 1 401 ? 4.138 71.060 -50.449 1.00 43.40 401 LYS A N 1
ATOM 2980 C CA . LYS A 1 401 ? 4.743 70.077 -51.346 1.00 43.50 401 LYS A CA 1
ATOM 2981 C C . LYS A 1 401 ? 4.632 68.654 -50.802 1.00 43.34 401 LYS A C 1
ATOM 2982 O O . LYS A 1 401 ? 4.504 67.676 -51.566 1.00 43.43 401 LYS A O 1
ATOM 2988 N N . ALA A 1 402 ? 4.658 68.540 -49.478 1.00 43.13 402 ALA A N 1
ATOM 2989 C CA . ALA A 1 402 ? 4.551 67.278 -48.802 1.00 42.97 402 ALA A CA 1
ATOM 2990 C C . ALA A 1 402 ? 3.121 66.795 -48.581 1.00 42.93 402 ALA A C 1
ATOM 2991 O O . ALA A 1 402 ? 2.940 65.743 -47.981 1.00 42.81 402 ALA A O 1
ATOM 2993 N N . GLY A 1 403 ? 2.124 67.586 -49.005 1.00 43.03 403 GLY A N 1
ATOM 2994 C CA . GLY A 1 403 ? 0.724 67.165 -48.971 1.00 43.03 403 GLY A CA 1
ATOM 2995 C C . GLY A 1 403 ? 0.049 67.424 -47.640 1.00 42.87 403 GLY A C 1
ATOM 2996 O O . GLY A 1 403 ? -1.011 66.873 -47.332 1.00 42.84 403 GLY A O 1
ATOM 2997 N N . ALA A 1 404 ? 0.634 68.307 -46.849 1.00 42.79 404 ALA A N 1
ATOM 2998 C CA . ALA A 1 404 ? 0.052 68.598 -45.560 1.00 42.66 404 ALA A CA 1
ATOM 2999 C C . ALA A 1 404 ? -0.409 70.044 -45.482 1.00 42.73 404 ALA A C 1
ATOM 3000 O O . ALA A 1 404 ? 0.317 70.951 -45.825 1.00 42.80 404 ALA A O 1
ATOM 3002 N N . GLU A 1 405 ? -1.592 70.251 -44.953 1.00 42.72 405 GLU A N 1
ATOM 3003 C CA . GLU A 1 405 ? -1.951 71.588 -44.476 1.00 42.76 405 GLU A CA 1
ATOM 3004 C C . GLU A 1 405 ? -0.946 72.056 -43.356 1.00 42.63 405 GLU A C 1
ATOM 3005 O O . GLU A 1 405 ? -0.321 71.215 -42.652 1.00 42.49 405 GLU A O 1
ATOM 3011 N N . VAL A 1 406 ? -0.819 73.382 -43.238 1.00 42.69 406 VAL A N 1
ATOM 3012 C CA . VAL A 1 406 ? 0.058 74.013 -42.269 1.00 42.61 406 VAL A CA 1
ATOM 3013 C C . VAL A 1 406 ? -0.513 75.340 -41.774 1.00 42.68 406 VAL A C 1
ATOM 3014 O O . VAL A 1 406 ? -1.122 76.071 -42.530 1.00 42.82 406 VAL A O 1
ATOM 3018 N N . ALA A 1 407 ? -0.311 75.628 -40.505 1.00 42.59 407 ALA A N 1
ATOM 3019 C CA . ALA A 1 407 ? -0.766 76.848 -39.935 1.00 42.65 407 ALA A CA 1
ATOM 3020 C C . ALA A 1 407 ? 0.282 77.348 -38.988 1.00 42.59 407 ALA A C 1
ATOM 3021 O O . ALA A 1 407 ? 0.941 76.558 -38.276 1.00 42.46 407 ALA A O 1
ATOM 3023 N N . LEU A 1 408 ? 0.409 78.668 -38.969 1.00 42.69 408 LEU A N 1
ATOM 3024 C CA . LEU A 1 408 ? 1.243 79.353 -38.006 1.00 42.66 408 LEU A CA 1
ATOM 3025 C C . LEU A 1 408 ? 0.442 79.389 -36.722 1.00 42.63 408 LEU A C 1
ATOM 3026 O O . LEU A 1 408 ? -0.750 79.703 -36.760 1.00 42.70 408 LEU A O 1
ATOM 3031 N N . SER A 1 409 ? 1.078 79.113 -35.603 1.00 42.53 409 SER A N 1
ATOM 3032 C CA . SER A 1 409 ? 0.431 79.117 -34.324 1.00 42.51 409 SER A CA 1
ATOM 3033 C C . SER A 1 409 ? 1.061 80.155 -33.400 1.00 42.56 409 SER A C 1
ATOM 3034 O O . SER A 1 409 ? 2.248 80.127 -33.132 1.00 42.51 409 SER A O 1
ATOM 3037 N N . GLU A 1 410 ? 0.264 81.022 -32.858 1.00 42.66 410 GLU A N 1
ATOM 3038 C CA . GLU A 1 410 ? 0.796 82.030 -31.962 1.00 42.72 410 GLU A CA 1
ATOM 3039 C C . GLU A 1 410 ? 0.051 81.969 -30.681 1.00 42.74 410 GLU A C 1
ATOM 3040 O O . GLU A 1 410 ? -0.257 82.990 -30.091 1.00 42.86 410 GLU A O 1
ATOM 3046 N N . VAL A 1 411 ? -0.238 80.761 -30.227 1.00 42.65 411 VAL A N 1
ATOM 3047 C CA . VAL A 1 411 ? -1.012 80.590 -28.989 1.00 42.68 411 VAL A CA 1
ATOM 3048 C C . VAL A 1 411 ? -0.269 81.000 -27.693 1.00 42.71 411 VAL A C 1
ATOM 3049 O O . VAL A 1 411 ? -0.876 81.331 -26.695 1.00 42.81 411 VAL A O 1
ATOM 3053 N N . TRP A 1 412 ? 1.050 80.888 -27.717 1.00 42.64 412 TRP A N 1
ATOM 3054 C CA . TRP A 1 412 ? 1.895 81.260 -26.591 1.00 42.68 412 TRP A CA 1
ATOM 3055 C C . TRP A 1 412 ? 1.643 82.729 -26.227 1.00 42.84 412 TRP A C 1
ATOM 3056 O O . TRP A 1 412 ? 1.402 83.058 -25.080 1.00 42.93 412 TRP A O 1
ATOM 3067 N N . ALA A 1 413 ? 1.614 83.569 -27.251 1.00 42.89 413 ALA A N 1
ATOM 3068 C CA . ALA A 1 413 ? 1.495 85.017 -27.105 1.00 43.06 413 ALA A CA 1
ATOM 3069 C C . ALA A 1 413 ? 0.050 85.500 -27.054 1.00 43.17 413 ALA A C 1
ATOM 3070 O O . ALA A 1 413 ? -0.271 86.488 -26.378 1.00 43.33 413 ALA A O 1
ATOM 3072 N N . LYS A 1 414 ? -0.811 84.805 -27.789 1.00 43.12 414 LYS A N 1
ATOM 3073 C CA . LYS A 1 414 ? -2.165 85.294 -28.029 1.00 43.24 414 LYS A CA 1
ATOM 3074 C C . LYS A 1 414 ? -3.233 84.352 -27.598 1.00 43.22 414 LYS A C 1
ATOM 3075 O O . LYS A 1 414 ? -4.388 84.600 -27.856 1.00 43.32 414 LYS A O 1
ATOM 3081 N N . GLY A 1 415 ? -2.869 83.277 -26.913 1.00 43.11 415 GLY A N 1
ATOM 3082 C CA . GLY A 1 415 ? -3.823 82.312 -26.494 1.00 43.09 415 GLY A CA 1
ATOM 3083 C C . GLY A 1 415 ? -4.642 81.746 -27.644 1.00 43.06 415 GLY A C 1
ATOM 3084 O O . GLY A 1 415 ? -4.172 81.573 -28.770 1.00 42.97 415 GLY A O 1
ATOM 3085 N N . GLY A 1 416 ? -5.879 81.441 -27.342 1.00 43.14 416 GLY A N 1
ATOM 3086 C CA . GLY A 1 416 ? -6.769 80.846 -28.307 1.00 43.12 416 GLY A CA 1
ATOM 3087 C C . GLY A 1 416 ? -6.896 81.572 -29.631 1.00 43.17 416 GLY A C 1
ATOM 3088 O O . GLY A 1 416 ? -7.046 80.957 -30.696 1.00 43.11 416 GLY A O 1
ATOM 3089 N N . GLU A 1 417 ? -6.850 82.898 -29.560 1.00 43.30 417 GLU A N 1
ATOM 3090 C CA . GLU A 1 417 ? -6.835 83.702 -30.751 1.00 43.37 417 GLU A CA 1
ATOM 3091 C C . GLU A 1 417 ? -5.692 83.284 -31.670 1.00 43.23 417 GLU A C 1
ATOM 3092 O O . GLU A 1 417 ? -5.842 83.288 -32.868 1.00 43.25 417 GLU A O 1
ATOM 3098 N N . GLY A 1 418 ? -4.549 82.914 -31.105 1.00 43.10 418 GLY A N 1
ATOM 3099 C CA . GLY A 1 418 ? -3.409 82.500 -31.899 1.00 42.99 418 GLY A CA 1
ATOM 3100 C C . GLY A 1 418 ? -3.517 81.130 -32.531 1.00 42.86 418 GLY A C 1
ATOM 3101 O O . GLY A 1 418 ? -2.672 80.760 -33.316 1.00 42.79 418 GLY A O 1
ATOM 3102 N N . GLY A 1 419 ? -4.548 80.392 -32.163 1.00 42.86 419 GLY A N 1
ATOM 3103 C CA . GLY A 1 419 ? -4.769 79.023 -32.627 1.00 42.76 419 GLY A CA 1
ATOM 3104 C C . GLY A 1 419 ? -5.865 78.883 -33.674 1.00 42.84 419 GLY A C 1
ATOM 3105 O O . GLY A 1 419 ? -6.190 77.768 -34.085 1.00 42.78 419 GLY A O 1
ATOM 3106 N N . LEU A 1 420 ? -6.471 80.017 -34.050 1.00 43.00 420 LEU A N 1
ATOM 3107 C CA . LEU A 1 420 ? -7.702 79.958 -34.859 1.00 43.11 420 LEU A CA 1
ATOM 3108 C C . LEU A 1 420 ? -7.405 79.408 -36.247 1.00 43.08 420 LEU A C 1
ATOM 3109 O O . LEU A 1 420 ? -8.168 78.631 -36.758 1.00 43.10 420 LEU A O 1
ATOM 3114 N N . GLU A 1 421 ? -6.277 79.812 -36.823 1.00 43.05 421 GLU A N 1
ATOM 3115 C CA . GLU A 1 421 ? -5.938 79.346 -38.168 1.00 43.04 421 GLU A CA 1
ATOM 3116 C C . GLU A 1 421 ? -5.659 77.825 -38.130 1.00 42.89 421 GLU A C 1
ATOM 3117 O O . GLU A 1 421 ? -6.140 77.110 -38.969 1.00 42.92 421 GLU A O 1
ATOM 3123 N N . LEU A 1 422 ? -4.938 77.376 -37.125 1.00 42.76 422 LEU A N 1
ATOM 3124 C CA . LEU A 1 422 ? -4.693 75.964 -36.937 1.00 42.62 422 LEU A CA 1
ATOM 3125 C C . LEU A 1 422 ? -6.018 75.165 -36.719 1.00 42.65 422 LEU A C 1
ATOM 3126 O O . LEU A 1 422 ? -6.273 74.157 -37.367 1.00 42.63 422 LEU A O 1
ATOM 3131 N N . ALA A 1 423 ? -6.850 75.672 -35.830 1.00 42.72 423 ALA A N 1
ATOM 3132 C CA . ALA A 1 423 ? -8.100 75.027 -35.556 1.00 42.77 423 ALA A CA 1
ATOM 3133 C C . ALA A 1 423 ? -8.955 74.928 -36.810 1.00 42.88 423 ALA A C 1
ATOM 3134 O O . ALA A 1 423 ? -9.500 73.868 -37.084 1.00 42.87 423 ALA A O 1
ATOM 3136 N N . ARG A 1 424 ? -9.046 76.012 -37.578 1.00 43.00 424 ARG A N 1
ATOM 3137 C CA . ARG A 1 424 ? -9.819 75.946 -38.812 1.00 43.13 424 ARG A CA 1
ATOM 3138 C C . ARG A 1 424 ? -9.259 74.898 -39.833 1.00 43.06 424 ARG A C 1
ATOM 3139 O O . ARG A 1 424 ? -10.018 74.208 -40.458 1.00 43.12 424 ARG A O 1
ATOM 3147 N N . LYS A 1 425 ? -7.934 74.808 -39.960 1.00 42.95 425 LYS A N 1
ATOM 3148 C CA . LYS A 1 425 ? -7.304 73.827 -40.834 1.00 42.89 425 LYS A CA 1
ATOM 3149 C C . LYS A 1 425 ? -7.616 72.428 -40.318 1.00 42.79 425 LYS A C 1
ATOM 3150 O O . LYS A 1 425 ? -7.936 71.586 -41.081 1.00 42.82 425 LYS A O 1
ATOM 3156 N N . VAL A 1 426 ? -7.569 72.217 -39.014 1.00 42.69 426 VAL A N 1
ATOM 3157 C CA . VAL A 1 426 ? -7.987 70.961 -38.418 1.00 42.62 426 VAL A CA 1
ATOM 3158 C C . VAL A 1 426 ? -9.455 70.634 -38.726 1.00 42.75 426 VAL A C 1
ATOM 3159 O O . VAL A 1 426 ? -9.749 69.513 -39.154 1.00 42.75 426 VAL A O 1
ATOM 3163 N N . LEU A 1 427 ? -10.349 71.600 -38.554 1.00 42.88 427 LEU A N 1
ATOM 3164 C CA . LEU A 1 427 ? -11.741 71.367 -38.808 1.00 43.02 427 LEU A CA 1
ATOM 3165 C C . LEU A 1 427 ? -11.953 71.078 -40.287 1.00 43.11 427 LEU A C 1
ATOM 3166 O O . LEU A 1 427 ? -12.660 70.140 -40.598 1.00 43.16 427 LEU A O 1
ATOM 3171 N N . GLN A 1 428 ? -11.270 71.804 -41.179 1.00 43.14 428 GLN A N 1
ATOM 3172 C CA . GLN A 1 428 ? -11.398 71.509 -42.609 1.00 43.25 428 GLN A CA 1
ATOM 3173 C C . GLN A 1 428 ? -10.920 70.066 -42.884 1.00 43.15 428 GLN A C 1
ATOM 3174 O O . GLN A 1 428 ? -11.548 69.353 -43.610 1.00 43.24 428 GLN A O 1
ATOM 3180 N N . THR A 1 429 ? -9.839 69.638 -42.235 1.00 42.97 429 THR A N 1
ATOM 3181 C CA . THR A 1 429 ? -9.368 68.258 -42.385 1.00 42.88 429 THR A CA 1
ATOM 3182 C C . THR A 1 429 ? -10.391 67.248 -41.877 1.00 42.89 429 THR A C 1
ATOM 3183 O O . THR A 1 429 ? -10.651 66.252 -42.567 1.00 42.94 429 THR A O 1
ATOM 3187 N N . LEU A 1 430 ? -10.967 67.489 -40.694 1.00 42.87 430 LEU A N 1
ATOM 3188 C CA . LEU A 1 430 ? -11.963 66.548 -40.128 1.00 42.91 430 LEU A CA 1
ATOM 3189 C C . LEU A 1 430 ? -13.191 66.441 -41.000 1.00 43.09 430 LEU A C 1
ATOM 3190 O O . LEU A 1 430 ? -13.793 65.408 -41.086 1.00 43.13 430 LEU A O 1
ATOM 3195 N N . GLU A 1 431 ? -13.556 67.524 -41.652 1.00 43.22 431 GLU A N 1
ATOM 3196 C CA . GLU A 1 431 ? -14.729 67.532 -42.515 1.00 43.42 431 GLU A CA 1
ATOM 3197 C C . GLU A 1 431 ? -14.488 66.875 -43.872 1.00 43.48 431 GLU A C 1
ATOM 3198 O O . GLU A 1 431 ? -15.375 66.236 -44.378 1.00 43.61 431 GLU A O 1
ATOM 3204 N N . SER A 1 432 ? -13.294 66.979 -44.437 1.00 43.40 432 SER A N 1
ATOM 3205 C CA . SER A 1 432 ? -13.120 66.499 -45.796 1.00 43.50 432 SER A CA 1
ATOM 3206 C C . SER A 1 432 ? -12.212 65.314 -46.030 1.00 43.39 432 SER A C 1
ATOM 3207 O O . SER A 1 432 ? -12.213 64.803 -47.127 1.00 43.50 432 SER A O 1
ATOM 3210 N N . ARG A 1 433 ? -11.435 64.886 -45.025 1.00 43.19 433 ARG A N 1
ATOM 3211 C CA . ARG A 1 433 ? -10.532 63.726 -45.109 1.00 43.09 433 ARG A CA 1
ATOM 3212 C C . ARG A 1 433 ? -10.728 62.782 -43.909 1.00 42.97 433 ARG A C 1
ATOM 3213 O O . ARG A 1 433 ? -9.975 62.805 -42.981 1.00 42.82 433 ARG A O 1
ATOM 3221 N N . PRO A 1 434 ? -11.812 62.000 -43.921 1.00 43.06 434 PRO A N 1
ATOM 3222 C CA . PRO A 1 434 ? -12.003 61.074 -42.827 1.00 42.98 434 PRO A CA 1
ATOM 3223 C C . PRO A 1 434 ? -10.752 60.158 -42.698 1.00 42.84 434 PRO A C 1
ATOM 3224 O O . PRO A 1 434 ? -10.158 59.793 -43.719 1.00 42.86 434 PRO A O 1
ATOM 3228 N N . SER A 1 435 ? -10.321 59.867 -41.470 1.00 42.70 435 SER A N 1
ATOM 3229 C CA . SER A 1 435 ? -9.226 58.923 -41.294 1.00 42.59 435 SER A CA 1
ATOM 3230 C C . SER A 1 435 ? -9.646 57.469 -41.610 1.00 42.65 435 SER A C 1
ATOM 3231 O O . SER A 1 435 ? -10.812 57.088 -41.537 1.00 42.76 435 SER A O 1
ATOM 3234 N N . ASN A 1 436 ? -8.633 56.663 -41.901 1.00 42.59 436 ASN A N 1
ATOM 3235 C CA . ASN A 1 436 ? -8.801 55.254 -42.077 1.00 42.64 436 ASN A CA 1
ATOM 3236 C C . ASN A 1 436 ? -7.783 54.547 -41.143 1.00 42.50 436 ASN A C 1
ATOM 3237 O O . ASN A 1 436 ? -6.838 53.932 -41.596 1.00 42.47 436 ASN A O 1
ATOM 3242 N N . PHE A 1 437 ? -7.974 54.705 -39.830 1.00 42.43 437 PHE A N 1
ATOM 3243 C CA . PHE A 1 437 ? -6.947 54.338 -38.884 1.00 42.31 437 PHE A CA 1
ATOM 3244 C C . PHE A 1 437 ? -6.656 52.845 -38.885 1.00 42.32 437 PHE A C 1
ATOM 3245 O O . PHE A 1 437 ? -7.600 52.093 -38.972 1.00 42.42 437 PHE A O 1
ATOM 3253 N N . HIS A 1 438 ? -5.397 52.436 -38.808 0.50 42.25 438 HIS A N 1
ATOM 3254 C CA A HIS A 1 438 ? -5.021 51.220 -38.698 0.00 17.33 438 HIS A CA 1
ATOM 3255 C CA B HIS A 1 438 ? -5.057 51.075 -38.474 0.50 42.25 438 HIS A CA 1
ATOM 3256 C C . HIS A 1 438 ? -3.709 51.097 -37.848 0.50 42.14 438 HIS A C 1
ATOM 3257 O O . HIS A 1 438 ? -2.855 51.867 -38.220 0.50 42.09 438 HIS A O 1
ATOM 3270 N N . VAL A 1 439 ? -3.540 50.195 -36.904 1.00 42.13 439 VAL A N 1
ATOM 3271 C CA . VAL A 1 439 ? -2.226 49.964 -36.256 1.00 42.05 439 VAL A CA 1
ATOM 3272 C C . VAL A 1 439 ? -1.203 49.506 -37.270 1.00 42.06 439 VAL A C 1
ATOM 3273 O O . VAL A 1 439 ? -1.553 49.067 -38.339 1.00 42.14 439 VAL A O 1
ATOM 3277 N N . LEU A 1 440 ? 0.063 49.681 -36.922 1.00 42.00 440 LEU A N 1
ATOM 3278 C CA . LEU A 1 440 ? 1.148 49.429 -37.831 1.00 42.01 440 LEU A CA 1
ATOM 3279 C C . LEU A 1 440 ? 1.452 47.943 -38.023 1.00 42.08 440 LEU A C 1
ATOM 3280 O O . LEU A 1 440 ? 1.918 47.550 -39.067 1.00 42.15 440 LEU A O 1
ATOM 3285 N N . TYR A 1 441 ? 1.185 47.154 -36.992 1.00 42.09 441 TYR A N 1
ATOM 3286 C CA . TYR A 1 441 ? 1.578 45.795 -36.930 1.00 42.16 441 TYR A CA 1
ATOM 3287 C C . TYR A 1 441 ? 0.591 44.947 -36.143 1.00 42.21 441 TYR A C 1
ATOM 3288 O O . TYR A 1 441 ? -0.011 45.353 -35.178 1.00 42.18 441 TYR A O 1
ATOM 3297 N N . ASN A 1 442 ? 0.477 43.729 -36.629 1.00 42.31 442 ASN A N 1
ATOM 3298 C CA . ASN A 1 442 ? -0.322 42.691 -36.037 1.00 42.40 442 ASN A CA 1
ATOM 3299 C C . ASN A 1 442 ? 0.451 42.057 -34.867 1.00 42.39 442 ASN A C 1
ATOM 3300 O O . ASN A 1 442 ? 1.663 41.792 -34.954 1.00 42.38 442 ASN A O 1
ATOM 3305 N N . LEU A 1 443 ? -0.272 41.801 -33.782 1.00 42.42 443 LEU A N 1
ATOM 3306 C CA . LEU A 1 443 ? 0.326 41.260 -32.564 1.00 42.44 443 LEU A CA 1
ATOM 3307 C C . LEU A 1 443 ? 0.880 39.835 -32.738 1.00 42.55 443 LEU A C 1
ATOM 3308 O O . LEU A 1 443 ? 1.701 39.451 -31.999 1.00 42.56 443 LEU A O 1
ATOM 3313 N N . ASP A 1 444 ? 0.438 39.099 -33.748 1.00 42.63 444 ASP A N 1
ATOM 3314 C CA . ASP A 1 444 ? 0.870 37.718 -33.910 1.00 42.75 444 ASP A CA 1
ATOM 3315 C C . ASP A 1 444 ? 2.165 37.564 -34.654 1.00 42.74 444 ASP A C 1
ATOM 3316 O O . ASP A 1 444 ? 2.683 36.492 -34.684 1.00 42.84 444 ASP A O 1
ATOM 3321 N N . LEU A 1 445 ? 2.728 38.635 -35.171 1.00 42.64 445 LEU A N 1
ATOM 3322 C CA . LEU A 1 445 ? 4.102 38.615 -35.581 1.00 42.63 445 LEU A CA 1
ATOM 3323 C C . LEU A 1 445 ? 5.011 38.239 -34.390 1.00 42.64 445 LEU A C 1
ATOM 3324 O O . LEU A 1 445 ? 4.664 38.443 -33.251 1.00 42.60 445 LEU A O 1
ATOM 3329 N N . SER A 1 446 ? 6.157 37.629 -34.674 1.00 42.70 446 SER A N 1
ATOM 3330 C CA . SER A 1 446 ? 7.252 37.512 -33.711 1.00 42.70 446 SER A CA 1
ATOM 3331 C C . SER A 1 446 ? 7.754 38.887 -33.198 1.00 42.57 446 SER A C 1
ATOM 3332 O O . SER A 1 446 ? 7.608 39.923 -33.840 1.00 42.48 446 SER A O 1
ATOM 3335 N N . ILE A 1 447 ? 8.342 38.855 -32.026 1.00 42.57 447 ILE A N 1
ATOM 3336 C CA . ILE A 1 447 ? 8.914 40.019 -31.438 1.00 42.47 447 ILE A CA 1
ATOM 3337 C C . ILE A 1 447 ? 9.903 40.702 -32.402 1.00 42.43 447 ILE A C 1
ATOM 3338 O O . ILE A 1 447 ? 9.824 41.905 -32.588 1.00 42.33 447 ILE A O 1
ATOM 3343 N N . LYS A 1 448 ? 10.791 39.914 -33.035 1.00 42.53 448 LYS A N 1
ATOM 3344 C CA . LYS A 1 448 ? 11.730 40.509 -33.994 1.00 42.52 448 LYS A CA 1
ATOM 3345 C C . LYS A 1 448 ? 11.096 41.149 -35.228 1.00 42.48 448 LYS A C 1
ATOM 3346 O O . LYS A 1 448 ? 11.564 42.227 -35.681 1.00 42.42 448 LYS A O 1
ATOM 3352 N N . ASP A 1 449 ? 10.079 40.467 -35.765 1.00 42.52 449 ASP A N 1
ATOM 3353 C CA . ASP A 1 449 ? 9.326 41.002 -36.872 1.00 42.50 449 ASP A CA 1
ATOM 3354 C C . ASP A 1 449 ? 8.666 42.369 -36.486 1.00 42.36 449 ASP A C 1
ATOM 3355 O O . ASP A 1 449 ? 8.684 43.271 -37.291 1.00 42.33 449 ASP A O 1
ATOM 3360 N N . LYS A 1 450 ? 8.129 42.465 -35.283 1.00 42.30 450 LYS A N 1
ATOM 3361 C CA . LYS A 1 450 ? 7.450 43.665 -34.830 1.00 42.19 450 LYS A CA 1
ATOM 3362 C C . LYS A 1 450 ? 8.440 44.836 -34.653 1.00 42.12 450 LYS A C 1
ATOM 3363 O O . LYS A 1 450 ? 8.195 45.923 -35.143 1.00 42.06 450 LYS A O 1
ATOM 3369 N N . ILE A 1 451 ? 9.566 44.550 -33.998 1.00 42.14 451 ILE A N 1
ATOM 3370 C CA . ILE A 1 451 ? 10.688 45.464 -33.851 1.00 42.11 451 ILE A CA 1
ATOM 3371 C C . ILE A 1 451 ? 11.150 45.974 -35.217 1.00 42.13 451 ILE A C 1
ATOM 3372 O O . ILE A 1 451 ? 11.236 47.190 -35.413 1.00 42.06 451 ILE A O 1
ATOM 3377 N N . ALA A 1 452 ? 11.346 45.074 -36.176 1.00 42.22 452 ALA A N 1
ATOM 3378 C CA . ALA A 1 452 ? 11.771 45.462 -37.497 1.00 42.28 452 ALA A CA 1
ATOM 3379 C C . ALA A 1 452 ? 10.740 46.290 -38.279 1.00 42.23 452 ALA A C 1
ATOM 3380 O O . ALA A 1 452 ? 11.106 47.222 -38.971 1.00 42.23 452 ALA A O 1
ATOM 3382 N N . LYS A 1 453 ? 9.459 45.978 -38.152 1.00 42.21 453 LYS A N 1
ATOM 3383 C CA . LYS A 1 453 ? 8.454 46.848 -38.765 1.00 42.17 453 LYS A CA 1
ATOM 3384 C C . LYS A 1 453 ? 8.555 48.306 -38.295 1.00 42.06 453 LYS A C 1
ATOM 3385 O O . LYS A 1 453 ? 8.522 49.181 -39.075 1.00 42.07 453 LYS A O 1
ATOM 3391 N N . ILE A 1 454 ? 8.611 48.467 -36.986 1.00 41.99 454 ILE A N 1
ATOM 3392 C CA . ILE A 1 454 ? 8.719 49.759 -36.379 1.00 41.90 454 ILE A CA 1
ATOM 3393 C C . ILE A 1 454 ? 10.006 50.445 -36.859 1.00 41.92 454 ILE A C 1
ATOM 3394 O O . ILE A 1 454 ? 9.966 51.536 -37.339 1.00 41.90 454 ILE A O 1
ATOM 3399 N N . ALA A 1 455 ? 11.124 49.739 -36.740 1.00 41.98 455 ALA A N 1
ATOM 3400 C CA . ALA A 1 455 ? 12.441 50.311 -37.050 1.00 42.02 455 ALA A CA 1
ATOM 3401 C C . ALA A 1 455 ? 12.607 50.713 -38.496 1.00 42.09 455 ALA A C 1
ATOM 3402 O O . ALA A 1 455 ? 13.153 51.785 -38.774 1.00 42.09 455 ALA A O 1
ATOM 3404 N N . THR A 1 456 ? 12.143 49.861 -39.396 1.00 42.17 456 THR A N 1
ATOM 3405 C CA . THR A 1 456 ? 12.292 50.119 -40.812 1.00 42.27 456 THR A CA 1
ATOM 3406 C C . THR A 1 456 ? 11.233 51.088 -41.325 1.00 42.23 456 THR A C 1
ATOM 3407 O O . THR A 1 456 ? 11.558 51.986 -42.059 1.00 42.28 456 THR A O 1
ATOM 3411 N N . GLU A 1 457 ? 9.982 50.886 -40.977 1.00 42.17 457 GLU A N 1
ATOM 3412 C CA . GLU A 1 457 ? 8.932 51.780 -41.452 1.00 42.15 457 GLU A CA 1
ATOM 3413 C C . GLU A 1 457 ? 8.891 53.191 -40.804 1.00 42.05 457 GLU A C 1
ATOM 3414 O O . GLU A 1 457 ? 8.616 54.171 -41.496 1.00 42.07 457 GLU A O 1
ATOM 3420 N N . ILE A 1 458 ? 9.106 53.252 -39.492 1.00 41.95 458 ILE A N 1
ATOM 3421 C CA . ILE A 1 458 ? 8.980 54.499 -38.752 1.00 41.87 458 ILE A CA 1
ATOM 3422 C C . ILE A 1 458 ? 10.342 55.217 -38.671 1.00 41.88 458 ILE A C 1
ATOM 3423 O O . ILE A 1 458 ? 10.441 56.357 -39.060 1.00 41.89 458 ILE A O 1
ATOM 3428 N N . TYR A 1 459 ? 11.372 54.526 -38.202 1.00 41.90 459 TYR A N 1
ATOM 3429 C CA . TYR A 1 459 ? 12.689 55.127 -38.035 1.00 41.93 459 TYR A CA 1
ATOM 3430 C C . TYR A 1 459 ? 13.486 55.286 -39.311 1.00 42.05 459 TYR A C 1
ATOM 3431 O O . TYR A 1 459 ? 14.329 56.182 -39.400 1.00 42.08 459 TYR A O 1
ATOM 3440 N N . GLY A 1 460 ? 13.166 54.481 -40.312 1.00 42.13 460 GLY A N 1
ATOM 3441 C CA . GLY A 1 460 ? 13.913 54.414 -41.555 1.00 42.27 460 GLY A CA 1
ATOM 3442 C C . GLY A 1 460 ? 15.225 53.642 -41.442 1.00 42.36 460 GLY A C 1
ATOM 3443 O O . GLY A 1 460 ? 16.128 53.809 -42.227 1.00 42.48 460 GLY A O 1
ATOM 3444 N N . ALA A 1 461 ? 15.344 52.790 -40.445 1.00 42.30 461 ALA A N 1
ATOM 3445 C CA . ALA A 1 461 ? 16.518 52.010 -40.289 1.00 42.39 461 ALA A CA 1
ATOM 3446 C C . ALA A 1 461 ? 16.615 50.976 -41.435 1.00 42.54 461 ALA A C 1
ATOM 3447 O O . ALA A 1 461 ? 15.599 50.587 -42.030 1.00 42.54 461 ALA A O 1
ATOM 3449 N N . ASP A 1 462 ? 17.828 50.567 -41.743 1.00 42.67 462 ASP A N 1
ATOM 3450 C CA . ASP A 1 462 ? 17.982 49.458 -42.667 1.00 42.82 462 ASP A CA 1
ATOM 3451 C C . ASP A 1 462 ? 17.461 48.186 -41.992 1.00 42.78 462 ASP A C 1
ATOM 3452 O O . ASP A 1 462 ? 16.517 47.509 -42.558 1.00 42.80 462 ASP A O 1
ATOM 3457 N N . GLY A 1 463 ? 18.012 47.903 -40.798 1.00 42.72 463 GLY A N 1
ATOM 3458 C CA . GLY A 1 463 ? 17.581 46.802 -39.980 1.00 42.69 463 GLY A CA 1
ATOM 3459 C C . GLY A 1 463 ? 18.016 46.927 -38.520 1.00 42.61 463 GLY A C 1
ATOM 3460 O O . GLY A 1 463 ? 18.411 47.980 -38.065 1.00 42.55 463 GLY A O 1
ATOM 3461 N N . VAL A 1 464 ? 17.952 45.814 -37.827 1.00 42.62 464 VAL A N 1
ATOM 3462 C CA . VAL A 1 464 ? 18.053 45.752 -36.403 1.00 42.56 464 VAL A CA 1
ATOM 3463 C C . VAL A 1 464 ? 18.995 44.626 -36.039 1.00 42.69 464 VAL A C 1
ATOM 3464 O O . VAL A 1 464 ? 18.806 43.531 -36.467 1.00 42.77 464 VAL A O 1
ATOM 3468 N N . ASN A 1 465 ? 19.968 44.928 -35.214 1.00 42.71 465 ASN A N 1
ATOM 3469 C CA . ASN A 1 465 ? 20.884 43.972 -34.641 1.00 42.84 465 ASN A CA 1
ATOM 3470 C C . ASN A 1 465 ? 20.565 43.745 -33.179 1.00 42.79 465 ASN A C 1
ATOM 3471 O O . ASN A 1 465 ? 19.964 44.588 -32.550 1.00 42.66 465 ASN A O 1
ATOM 3476 N N . TYR A 1 466 ? 20.950 42.567 -32.693 1.00 42.90 466 TYR A N 1
ATOM 3477 C CA . TYR A 1 466 ? 20.663 42.121 -31.342 1.00 42.90 466 TYR A CA 1
ATOM 3478 C C . TYR A 1 466 ? 21.913 41.627 -30.644 1.00 43.05 466 TYR A C 1
ATOM 3479 O O . TYR A 1 466 ? 22.645 40.867 -31.203 1.00 43.19 466 TYR A O 1
ATOM 3488 N N . THR A 1 467 ? 22.120 42.024 -29.399 1.00 43.04 467 THR A N 1
ATOM 3489 C CA . THR A 1 467 ? 23.147 41.386 -28.567 1.00 43.20 467 THR A CA 1
ATOM 3490 C C . THR A 1 467 ? 22.705 39.961 -28.230 1.00 43.29 467 THR A C 1
ATOM 3491 O O . THR A 1 467 ? 21.536 39.611 -28.366 1.00 43.21 467 THR A O 1
ATOM 3495 N N . ALA A 1 468 ? 23.652 39.128 -27.794 1.00 43.47 468 ALA A N 1
ATOM 3496 C CA . ALA A 1 468 ? 23.309 37.790 -27.319 1.00 43.58 468 ALA A CA 1
ATOM 3497 C C . ALA A 1 468 ? 22.349 37.818 -26.125 1.00 43.53 468 ALA A C 1
ATOM 3498 O O . ALA A 1 468 ? 21.469 37.004 -26.033 1.00 43.54 468 ALA A O 1
ATOM 3500 N N . GLU A 1 469 ? 22.541 38.755 -25.216 1.00 43.48 469 GLU A N 1
ATOM 3501 C CA . GLU A 1 469 ? 21.616 38.926 -24.104 1.00 43.44 469 GLU A CA 1
ATOM 3502 C C . GLU A 1 469 ? 20.176 39.286 -24.606 1.00 43.26 469 GLU A C 1
ATOM 3503 O O . GLU A 1 469 ? 19.177 38.800 -24.090 1.00 43.26 469 GLU A O 1
ATOM 3509 N N . ALA A 1 470 ? 20.083 40.153 -25.600 1.00 43.12 470 ALA A N 1
ATOM 3510 C CA . ALA A 1 470 ? 18.775 40.506 -26.180 1.00 42.97 470 ALA A CA 1
ATOM 3511 C C . ALA A 1 470 ? 18.103 39.291 -26.842 1.00 43.01 470 ALA A C 1
ATOM 3512 O O . ALA A 1 470 ? 16.925 39.045 -26.625 1.00 42.97 470 ALA A O 1
ATOM 3514 N N . ASP A 1 471 ? 18.896 38.529 -27.603 1.00 43.12 471 ASP A N 1
ATOM 3515 C CA . ASP A 1 471 ? 18.457 37.262 -28.178 1.00 43.20 471 ASP A CA 1
ATOM 3516 C C . ASP A 1 471 ? 17.933 36.297 -27.175 1.00 43.30 471 ASP A C 1
ATOM 3517 O O . ASP A 1 471 ? 16.877 35.750 -27.431 1.00 43.28 471 ASP A O 1
ATOM 3522 N N . LYS A 1 472 ? 18.674 36.034 -26.084 1.00 43.42 472 LYS A N 1
ATOM 3523 C CA . LYS A 1 472 ? 18.223 35.040 -25.072 1.00 43.55 472 LYS A CA 1
ATOM 3524 C C . LYS A 1 472 ? 16.921 35.551 -24.414 1.00 43.44 472 LYS A C 1
ATOM 3525 O O . LYS A 1 472 ? 16.004 34.797 -24.179 1.00 43.49 472 LYS A O 1
ATOM 3527 N N . ALA A 1 473 ? 16.855 36.850 -24.143 1.00 43.31 473 ALA A N 1
ATOM 3528 C CA . ALA A 1 473 ? 15.674 37.392 -23.496 1.00 43.23 473 ALA A CA 1
ATOM 3529 C C . ALA A 1 473 ? 14.433 37.177 -24.384 1.00 43.14 473 ALA A C 1
ATOM 3530 O O . ALA A 1 473 ? 13.412 36.719 -23.910 1.00 43.17 473 ALA A O 1
ATOM 3532 N N . ILE A 1 474 ? 14.586 37.439 -25.678 1.00 43.05 474 ILE A N 1
ATOM 3533 C CA . ILE A 1 474 ? 13.470 37.289 -26.626 1.00 42.97 474 ILE A CA 1
ATOM 3534 C C . ILE A 1 474 ? 13.012 35.832 -26.671 1.00 43.11 474 ILE A C 1
ATOM 3535 O O . ILE A 1 474 ? 11.820 35.531 -26.565 1.00 43.11 474 ILE A O 1
ATOM 3540 N N . GLN A 1 475 ? 13.984 34.932 -26.794 1.00 43.25 475 GLN A N 1
ATOM 3541 C CA . GLN A 1 475 ? 13.658 33.530 -26.838 1.00 43.40 475 GLN A CA 1
ATOM 3542 C C . GLN A 1 475 ? 12.905 33.091 -25.543 1.00 43.48 475 GLN A C 1
ATOM 3543 O O . GLN A 1 475 ? 11.911 32.431 -25.618 1.00 43.53 475 GLN A O 1
ATOM 3546 N N . ARG A 1 476 ? 13.328 33.532 -24.378 1.00 43.51 476 ARG A N 1
ATOM 3547 C CA . ARG A 1 476 ? 12.617 33.172 -23.155 1.00 43.61 476 ARG A CA 1
ATOM 3548 C C . ARG A 1 476 ? 11.214 33.762 -23.096 1.00 43.50 476 ARG A C 1
ATOM 3549 O O . ARG A 1 476 ? 10.257 33.057 -22.757 1.00 43.59 476 ARG A O 1
ATOM 3557 N N . TYR A 1 477 ? 11.084 35.060 -23.371 1.00 43.32 477 TYR A N 1
ATOM 3558 C CA . TYR A 1 477 ? 9.763 35.629 -23.359 1.00 43.24 477 TYR A CA 1
ATOM 3559 C C . TYR A 1 477 ? 8.768 34.904 -24.320 1.00 43.24 477 TYR A C 1
ATOM 3560 O O . TYR A 1 477 ? 7.635 34.622 -23.943 1.00 43.29 477 TYR A O 1
ATOM 3569 N N . GLU A 1 478 ? 9.238 34.561 -25.531 1.00 43.21 478 GLU A N 1
ATOM 3570 C CA . GLU A 1 478 ? 8.415 33.829 -26.530 1.00 43.24 478 GLU A CA 1
ATOM 3571 C C . GLU A 1 478 ? 8.030 32.512 -25.940 1.00 43.43 478 GLU A C 1
ATOM 3572 O O . GLU A 1 478 ? 6.864 32.154 -25.989 1.00 43.47 478 GLU A O 1
ATOM 3578 N N . SER A 1 479 ? 8.983 31.840 -25.297 1.00 43.56 479 SER A N 1
ATOM 3579 C CA . SER A 1 479 ? 8.688 30.590 -24.574 1.00 43.76 479 SER A CA 1
ATOM 3580 C C . SER A 1 479 ? 7.727 30.689 -23.450 1.00 43.82 479 SER A C 1
ATOM 3581 O O . SER A 1 479 ? 6.943 29.792 -23.239 1.00 43.96 479 SER A O 1
ATOM 3584 N N . LEU A 1 480 ? 7.801 31.759 -22.690 1.00 43.74 480 LEU A N 1
ATOM 3585 C CA . LEU A 1 480 ? 6.886 31.916 -21.573 1.00 43.82 480 LEU A CA 1
ATOM 3586 C C . LEU A 1 480 ? 5.502 32.343 -21.998 1.00 43.73 480 LEU A C 1
ATOM 3587 O O . LEU A 1 480 ? 4.616 32.455 -21.178 1.00 43.81 480 LEU A O 1
ATOM 3592 N N . GLY A 1 481 ? 5.323 32.567 -23.295 1.00 43.60 481 GLY A N 1
ATOM 3593 C CA . GLY A 1 481 ? 4.036 32.952 -23.836 1.00 43.53 481 GLY A CA 1
ATOM 3594 C C . GLY A 1 481 ? 3.795 34.430 -23.942 1.00 43.35 481 GLY A C 1
ATOM 3595 O O . GLY A 1 481 ? 2.651 34.804 -24.082 1.00 43.32 481 GLY A O 1
ATOM 3596 N N . TYR A 1 482 ? 4.835 35.273 -23.905 1.00 43.24 482 TYR A N 1
ATOM 3597 C CA . TYR A 1 482 ? 4.658 36.723 -24.055 1.00 43.07 482 TYR A CA 1
ATOM 3598 C C . TYR A 1 482 ? 4.994 37.281 -25.433 1.00 42.92 482 TYR A C 1
ATOM 3599 O O . TYR A 1 482 ? 5.190 38.453 -25.561 1.00 42.79 482 TYR A O 1
ATOM 3608 N N . GLY A 1 483 ? 4.996 36.451 -26.460 1.00 42.95 483 GLY A N 1
ATOM 3609 C CA . GLY A 1 483 ? 5.413 36.878 -27.763 1.00 42.84 483 GLY A CA 1
ATOM 3610 C C . GLY A 1 483 ? 4.416 37.565 -28.652 1.00 42.75 483 GLY A C 1
ATOM 3611 O O . GLY A 1 483 ? 4.791 38.056 -29.702 1.00 42.67 483 GLY A O 1
ATOM 3612 N N . ASN A 1 484 ? 3.155 37.589 -28.221 1.00 42.78 484 ASN A N 1
ATOM 3613 C CA . ASN A 1 484 ? 2.069 38.223 -28.984 1.00 42.72 484 ASN A CA 1
ATOM 3614 C C . ASN A 1 484 ? 1.652 39.598 -28.427 1.00 42.62 484 ASN A C 1
ATOM 3615 O O . ASN A 1 484 ? 0.543 40.057 -28.664 1.00 42.61 484 ASN A O 1
ATOM 3620 N N . LEU A 1 485 ? 2.531 40.205 -27.641 1.00 42.57 485 LEU A N 1
ATOM 3621 C CA . LEU A 1 485 ? 2.297 41.510 -27.060 1.00 42.49 485 LEU A CA 1
ATOM 3622 C C . LEU A 1 485 ? 2.785 42.638 -27.980 1.00 42.35 485 LEU A C 1
ATOM 3623 O O . LEU A 1 485 ? 3.605 42.403 -28.833 1.00 42.32 485 LEU A O 1
ATOM 3628 N N . PRO A 1 486 ? 2.289 43.866 -27.767 1.00 42.27 486 PRO A N 1
ATOM 3629 C CA . PRO A 1 486 ? 2.909 45.023 -28.409 1.00 42.15 486 PRO A CA 1
ATOM 3630 C C . PRO A 1 486 ? 4.389 45.179 -28.007 1.00 42.13 486 PRO A C 1
ATOM 3631 O O . PRO A 1 486 ? 4.814 44.639 -27.006 1.00 42.20 486 PRO A O 1
ATOM 3635 N N . VAL A 1 487 ? 5.112 45.927 -28.822 1.00 42.04 487 VAL A N 1
ATOM 3636 C CA . VAL A 1 487 ? 6.465 46.284 -28.554 1.00 42.02 487 VAL A CA 1
ATOM 3637 C C . VAL A 1 487 ? 6.640 47.793 -28.332 1.00 41.94 487 VAL A C 1
ATOM 3638 O O . VAL A 1 487 ? 6.205 48.643 -29.143 1.00 41.87 487 VAL A O 1
ATOM 3642 N N . VAL A 1 488 ? 7.298 48.100 -27.225 1.00 41.95 488 VAL A N 1
ATOM 3643 C CA . VAL A 1 488 ? 7.546 49.446 -26.761 1.00 41.90 488 VAL A CA 1
ATOM 3644 C C . VAL A 1 488 ? 9.076 49.740 -26.796 1.00 41.90 488 VAL A C 1
ATOM 3645 O O . VAL A 1 488 ? 9.821 49.355 -25.879 1.00 41.96 488 VAL A O 1
ATOM 3649 N N . MET A 1 489 ? 9.513 50.419 -27.868 1.00 41.83 489 MET A N 1
ATOM 3650 C CA . MET A 1 489 ? 10.924 50.666 -28.105 1.00 41.84 489 MET A CA 1
ATOM 3651 C C . MET A 1 489 ? 11.418 51.763 -27.208 1.00 41.84 489 MET A C 1
ATOM 3652 O O . MET A 1 489 ? 10.885 52.859 -27.213 1.00 41.78 489 MET A O 1
ATOM 3657 N N . ALA A 1 490 ? 12.484 51.487 -26.500 1.00 41.90 490 ALA A N 1
ATOM 3658 C CA . ALA A 1 490 ? 13.139 52.466 -25.661 1.00 41.92 490 ALA A CA 1
ATOM 3659 C C . ALA A 1 490 ? 14.461 52.882 -26.315 1.00 41.93 490 ALA A C 1
ATOM 3660 O O . ALA A 1 490 ? 15.486 52.158 -26.279 1.00 42.00 490 ALA A O 1
ATOM 3662 N N . LYS A 1 491 ? 14.431 54.091 -26.828 1.00 41.87 491 LYS A N 1
ATOM 3663 C CA . LYS A 1 491 ? 15.363 54.628 -27.774 1.00 41.87 491 LYS A CA 1
ATOM 3664 C C . LYS A 1 491 ? 15.545 56.104 -27.385 1.00 41.85 491 LYS A C 1
ATOM 3665 O O . LYS A 1 491 ? 14.669 56.712 -26.778 1.00 41.82 491 LYS A O 1
ATOM 3671 N N . THR A 1 492 ? 16.671 56.677 -27.770 1.00 41.89 492 THR A N 1
ATOM 3672 C CA . THR A 1 492 ? 16.793 58.120 -27.692 1.00 41.88 492 THR A CA 1
ATOM 3673 C C . THR A 1 492 ? 15.694 58.784 -28.501 1.00 41.80 492 THR A C 1
ATOM 3674 O O . THR A 1 492 ? 15.394 58.381 -29.605 1.00 41.78 492 THR A O 1
ATOM 3678 N N . GLN A 1 493 ? 15.148 59.836 -27.926 1.00 41.77 493 GLN A N 1
ATOM 3679 C CA . GLN A 1 493 ? 14.158 60.686 -28.576 1.00 41.72 493 GLN A CA 1
ATOM 3680 C C . GLN A 1 493 ? 14.776 61.704 -29.549 1.00 41.74 493 GLN A C 1
ATOM 3681 O O . GLN A 1 493 ? 14.071 62.307 -30.311 1.00 41.71 493 GLN A O 1
ATOM 3687 N N . TYR A 1 494 ? 16.102 61.873 -29.499 1.00 41.80 494 TYR A N 1
ATOM 3688 C CA . TYR A 1 494 ? 16.799 62.978 -30.194 1.00 41.85 494 TYR A CA 1
ATOM 3689 C C . TYR A 1 494 ? 17.205 62.683 -31.638 1.00 41.88 494 TYR A C 1
ATOM 3690 O O . TYR A 1 494 ? 17.802 63.525 -32.297 1.00 41.94 494 TYR A O 1
ATOM 3699 N N . SER A 1 495 ? 16.873 61.489 -32.108 1.00 41.86 495 SER A N 1
ATOM 3700 C CA . SER A 1 495 ? 17.207 61.016 -33.467 1.00 41.91 495 SER A CA 1
ATOM 3701 C C . SER A 1 495 ? 16.225 59.914 -33.903 1.00 41.87 495 SER A C 1
ATOM 3702 O O . SER A 1 495 ? 15.729 59.210 -33.078 1.00 41.82 495 SER A O 1
ATOM 3705 N N . PHE A 1 496 ? 15.964 59.782 -35.208 1.00 41.90 496 PHE A N 1
ATOM 3706 C CA . PHE A 1 496 ? 15.249 58.631 -35.656 1.00 41.88 496 PHE A CA 1
ATOM 3707 C C . PHE A 1 496 ? 16.068 57.372 -35.331 1.00 41.93 496 PHE A C 1
ATOM 3708 O O . PHE A 1 496 ? 15.489 56.348 -35.060 1.00 41.90 496 PHE A O 1
ATOM 3716 N N . SER A 1 497 ? 17.389 57.491 -35.363 1.00 42.01 497 SER A N 1
ATOM 3717 C CA . SER A 1 497 ? 18.294 56.371 -35.076 1.00 42.08 497 SER A CA 1
ATOM 3718 C C . SER A 1 497 ? 18.468 56.230 -33.588 1.00 42.04 497 SER A C 1
ATOM 3719 O O . SER A 1 497 ? 17.849 56.958 -32.842 1.00 41.97 497 SER A O 1
ATOM 3722 N N . ASP A 1 498 ? 19.334 55.318 -33.165 1.00 42.12 498 ASP A N 1
ATOM 3723 C CA . ASP A 1 498 ? 19.614 55.146 -31.749 1.00 42.11 498 ASP A CA 1
ATOM 3724 C C . ASP A 1 498 ? 20.891 55.933 -31.348 1.00 42.20 498 ASP A C 1
ATOM 3725 O O . ASP A 1 498 ? 21.307 55.936 -30.198 1.00 42.22 498 ASP A O 1
ATOM 3730 N N . ASP A 1 499 ? 21.413 56.699 -32.299 1.00 42.24 499 ASP A N 1
ATOM 3731 C CA . ASP A 1 499 ? 22.483 57.639 -32.098 1.00 42.32 499 ASP A CA 1
ATOM 3732 C C . ASP A 1 499 ? 21.949 59.100 -31.983 1.00 42.26 499 ASP A C 1
ATOM 3733 O O . ASP A 1 499 ? 21.630 59.743 -32.963 1.00 42.25 499 ASP A O 1
ATOM 3738 N N . MET A 1 500 ? 21.911 59.594 -30.760 1.00 42.23 500 MET A N 1
ATOM 3739 C CA . MET A 1 500 ? 21.472 60.948 -30.442 1.00 42.19 500 MET A CA 1
ATOM 3740 C C . MET A 1 500 ? 22.126 62.100 -31.223 1.00 42.26 500 MET A C 1
ATOM 3741 O O . MET A 1 500 ? 21.550 63.174 -31.258 1.00 42.21 500 MET A O 1
ATOM 3746 N N . THR A 1 501 ? 23.283 61.862 -31.874 1.00 42.38 501 THR A N 1
ATOM 3747 C CA . THR A 1 501 ? 23.962 62.873 -32.690 1.00 42.48 501 THR A CA 1
ATOM 3748 C C . THR A 1 501 ? 23.513 62.888 -34.158 1.00 42.48 501 THR A C 1
ATOM 3749 O O . THR A 1 501 ? 23.903 63.777 -34.918 1.00 42.57 501 THR A O 1
ATOM 3753 N N . LYS A 1 502 ? 22.697 61.912 -34.559 1.00 42.41 502 LYS A N 1
ATOM 3754 C CA . LYS A 1 502 ? 22.168 61.875 -35.913 1.00 42.42 502 LYS A CA 1
ATOM 3755 C C . LYS A 1 502 ? 20.831 62.601 -36.059 1.00 42.31 502 LYS A C 1
ATOM 3756 O O . LYS A 1 502 ? 19.763 62.007 -36.063 1.00 42.21 502 LYS A O 1
ATOM 3762 N N . LEU A 1 503 ? 20.932 63.916 -36.186 1.00 42.34 503 LEU A N 1
ATOM 3763 C CA . LEU A 1 503 ? 19.796 64.750 -36.433 1.00 42.28 503 LEU A CA 1
ATOM 3764 C C . LEU A 1 503 ? 19.260 64.643 -37.869 1.00 42.32 503 LEU A C 1
ATOM 3765 O O . LEU A 1 503 ? 19.827 63.973 -38.702 1.00 42.41 503 LEU A O 1
ATOM 3770 N N . GLY A 1 504 ? 18.163 65.307 -38.161 1.00 42.27 504 GLY A N 1
ATOM 3771 C CA . GLY A 1 504 ? 17.635 65.313 -39.483 1.00 42.33 504 GLY A CA 1
ATOM 3772 C C . GLY A 1 504 ? 16.982 63.975 -39.797 1.00 42.28 504 GLY A C 1
ATOM 3773 O O . GLY A 1 504 ? 16.251 63.418 -38.975 1.00 42.16 504 GLY A O 1
ATOM 3774 N N . ARG A 1 505 ? 17.280 63.474 -40.991 1.00 42.40 505 ARG A N 1
ATOM 3775 C CA . ARG A 1 505 ? 16.712 62.220 -41.489 1.00 42.39 505 ARG A CA 1
ATOM 3776 C C . ARG A 1 505 ? 17.875 61.316 -41.909 1.00 42.51 505 ARG A C 1
ATOM 3777 O O . ARG A 1 505 ? 18.230 61.249 -43.070 1.00 42.66 505 ARG A O 1
ATOM 3785 N N . PRO A 1 506 ? 18.483 60.669 -40.942 1.00 42.46 506 PRO A N 1
ATOM 3786 C CA . PRO A 1 506 ? 19.619 59.826 -41.211 1.00 42.58 506 PRO A CA 1
ATOM 3787 C C . PRO A 1 506 ? 19.251 58.608 -42.057 1.00 42.63 506 PRO A C 1
ATOM 3788 O O . PRO A 1 506 ? 18.172 58.104 -41.962 1.00 42.54 506 PRO A O 1
ATOM 3792 N N . ARG A 1 507 ? 20.194 58.216 -42.906 1.00 42.81 507 ARG A N 1
ATOM 3793 C CA . ARG A 1 507 ? 20.062 57.064 -43.819 1.00 42.91 507 ARG A CA 1
ATOM 3794 C C . ARG A 1 507 ? 21.186 56.068 -43.538 1.00 43.00 507 ARG A C 1
ATOM 3795 O O . ARG A 1 507 ? 22.150 56.385 -42.827 1.00 43.01 507 ARG A O 1
ATOM 3803 N N . ASN A 1 508 ? 21.050 54.857 -44.088 1.00 43.07 508 ASN A N 1
ATOM 3804 C CA . ASN A 1 508 ? 22.096 53.848 -43.975 1.00 43.19 508 ASN A CA 1
ATOM 3805 C C . ASN A 1 508 ? 22.484 53.641 -42.532 1.00 43.07 508 ASN A C 1
ATOM 3806 O O . ASN A 1 508 ? 23.644 53.745 -42.198 1.00 43.16 508 ASN A O 1
ATOM 3811 N N . PHE A 1 509 ? 21.518 53.426 -41.655 1.00 42.89 509 PHE A N 1
ATOM 3812 C CA . PHE A 1 509 ? 21.871 53.111 -40.269 1.00 42.81 509 PHE A CA 1
ATOM 3813 C C . PHE A 1 509 ? 21.130 51.907 -39.789 1.00 42.73 509 PHE A C 1
ATOM 3814 O O . PHE A 1 509 ? 20.083 51.565 -40.338 1.00 42.69 509 PHE A O 1
ATOM 3822 N N . THR A 1 510 ? 21.654 51.301 -38.732 1.00 42.72 510 THR A N 1
ATOM 3823 C CA . THR A 1 510 ? 21.042 50.133 -38.123 1.00 42.67 510 THR A CA 1
ATOM 3824 C C . THR A 1 510 ? 20.805 50.481 -36.649 1.00 42.54 510 THR A C 1
ATOM 3825 O O . THR A 1 510 ? 21.511 51.283 -36.080 1.00 42.55 510 THR A O 1
ATOM 3829 N N . ILE A 1 511 ? 19.761 49.904 -36.073 1.00 42.45 511 ILE A N 1
ATOM 3830 C CA . ILE A 1 511 ? 19.405 49.979 -34.648 1.00 42.36 511 ILE A CA 1
ATOM 3831 C C . ILE A 1 511 ? 19.962 48.755 -33.958 1.00 42.44 511 ILE A C 1
ATOM 3832 O O . ILE A 1 511 ? 19.899 47.643 -34.518 1.00 42.51 511 ILE A O 1
ATOM 3837 N N . THR A 1 512 ? 20.409 48.916 -32.720 1.00 42.44 512 THR A N 1
ATOM 3838 C CA . THR A 1 512 ? 20.939 47.791 -31.959 1.00 42.53 512 THR A CA 1
ATOM 3839 C C . THR A 1 512 ? 20.193 47.608 -30.661 1.00 42.46 512 THR A C 1
ATOM 3840 O O . THR A 1 512 ? 20.242 48.452 -29.796 1.00 42.42 512 THR A O 1
ATOM 3844 N N . VAL A 1 513 ? 19.512 46.496 -30.534 1.00 42.48 513 VAL A N 1
ATOM 3845 C CA . VAL A 1 513 ? 18.776 46.179 -29.341 1.00 42.45 513 VAL A CA 1
ATOM 3846 C C . VAL A 1 513 ? 19.725 45.403 -28.419 1.00 42.58 513 VAL A C 1
ATOM 3847 O O . VAL A 1 513 ? 20.263 44.341 -28.790 1.00 42.70 513 VAL A O 1
ATOM 3851 N N . ARG A 1 514 ? 19.968 45.984 -27.253 1.00 42.59 514 ARG A N 1
ATOM 3852 C CA . ARG A 1 514 ? 20.966 45.491 -26.300 1.00 42.73 514 ARG A CA 1
ATOM 3853 C C . ARG A 1 514 ? 20.373 44.674 -25.182 1.00 42.78 514 ARG A C 1
ATOM 3854 O O . ARG A 1 514 ? 21.038 43.824 -24.629 1.00 42.93 514 ARG A O 1
ATOM 3862 N N . GLU A 1 515 ? 19.136 44.956 -24.845 1.00 42.69 515 GLU A N 1
ATOM 3863 C CA . GLU A 1 515 ? 18.471 44.334 -23.730 1.00 42.75 515 GLU A CA 1
ATOM 3864 C C . GLU A 1 515 ? 16.993 44.325 -24.055 1.00 42.64 515 GLU A C 1
ATOM 3865 O O . GLU A 1 515 ? 16.528 45.189 -24.756 1.00 42.51 515 GLU A O 1
ATOM 3871 N N . VAL A 1 516 ? 16.267 43.332 -23.554 1.00 42.70 516 VAL A N 1
ATOM 3872 C CA . VAL A 1 516 ? 14.810 43.308 -23.704 1.00 42.62 516 VAL A CA 1
ATOM 3873 C C . VAL A 1 516 ? 14.198 43.018 -22.363 1.00 42.71 516 VAL A C 1
ATOM 3874 O O . VAL A 1 516 ? 14.595 42.061 -21.707 1.00 42.86 516 VAL A O 1
ATOM 3878 N N . ARG A 1 517 ? 13.223 43.831 -21.962 1.00 42.64 517 ARG A N 1
ATOM 3879 C CA . ARG A 1 517 ? 12.512 43.660 -20.712 1.00 42.74 517 ARG A CA 1
ATOM 3880 C C . ARG A 1 517 ? 11.042 43.418 -20.969 1.00 42.70 517 ARG A C 1
ATOM 3881 O O . ARG A 1 517 ? 10.569 43.648 -22.077 1.00 42.58 517 ARG A O 1
ATOM 3889 N N . LEU A 1 518 ? 10.348 42.996 -19.916 1.00 43.37 518 LEU A N 1
ATOM 3890 C CA . LEU A 1 518 ? 8.942 42.623 -19.953 1.00 43.49 518 LEU A CA 1
ATOM 3891 C C . LEU A 1 518 ? 8.160 43.456 -18.946 1.00 43.32 518 LEU A C 1
ATOM 3892 O O . LEU A 1 518 ? 8.571 43.569 -17.801 1.00 43.23 518 LEU A O 1
ATOM 3897 N N . SER A 1 519 ? 7.046 44.040 -19.394 1.00 43.32 519 SER A N 1
ATOM 3898 C CA . SER A 1 519 ? 6.065 44.689 -18.505 1.00 43.28 519 SER A CA 1
ATOM 3899 C C . SER A 1 519 ? 4.766 43.911 -18.672 1.00 43.58 519 SER A C 1
ATOM 3900 O O . SER A 1 519 ? 3.994 44.219 -19.523 1.00 43.66 519 SER A O 1
ATOM 3903 N N . ALA A 1 520 ? 4.592 42.853 -17.893 1.00 43.80 520 ALA A N 1
ATOM 3904 C CA . ALA A 1 520 ? 3.511 41.905 -18.138 1.00 44.18 520 ALA A CA 1
ATOM 3905 C C . ALA A 1 520 ? 2.151 42.423 -17.702 1.00 44.32 520 ALA A C 1
ATOM 3906 O O . ALA A 1 520 ? 1.128 42.010 -18.232 1.00 44.62 520 ALA A O 1
ATOM 3908 N N . GLY A 1 521 ? 2.178 43.336 -16.748 1.00 44.14 521 GLY A N 1
ATOM 3909 C CA . GLY A 1 521 ? 0.985 44.006 -16.283 1.00 44.28 521 GLY A CA 1
ATOM 3910 C C . GLY A 1 521 ? 0.454 45.037 -17.253 1.00 44.20 521 GLY A C 1
ATOM 3911 O O . GLY A 1 521 ? -0.727 45.045 -17.556 1.00 44.49 521 GLY A O 1
ATOM 3912 N N . ALA A 1 522 ? 1.331 45.932 -17.713 1.00 43.85 522 ALA A N 1
ATOM 3913 C CA . ALA A 1 522 ? 0.962 46.912 -18.735 1.00 43.80 522 ALA A CA 1
ATOM 3914 C C . ALA A 1 522 ? 0.684 46.200 -20.064 1.00 43.98 522 ALA A C 1
ATOM 3915 O O . ALA A 1 522 ? -0.112 46.635 -20.856 1.00 44.12 522 ALA A O 1
ATOM 3917 N N . GLY A 1 523 ? 1.358 45.076 -20.245 1.00 44.01 523 GLY A N 1
ATOM 3918 C CA . GLY A 1 523 ? 1.103 44.158 -21.323 1.00 44.24 523 GLY A CA 1
ATOM 3919 C C . GLY A 1 523 ? 1.929 44.334 -22.569 1.00 44.11 523 GLY A C 1
ATOM 3920 O O . GLY A 1 523 ? 1.428 44.117 -23.664 1.00 44.29 523 GLY A O 1
ATOM 3921 N N . PHE A 1 524 ? 3.195 44.671 -22.402 1.00 43.83 524 PHE A N 1
ATOM 3922 C CA . PHE A 1 524 ? 4.074 44.844 -23.512 1.00 43.76 524 PHE A CA 1
ATOM 3923 C C . PHE A 1 524 ? 5.573 44.465 -23.280 1.00 43.63 524 PHE A C 1
ATOM 3924 O O . PHE A 1 524 ? 6.027 44.319 -22.177 1.00 43.52 524 PHE A O 1
ATOM 3932 N N . ILE A 1 525 ? 6.267 44.273 -24.377 1.00 43.69 525 ILE A N 1
ATOM 3933 C CA . ILE A 1 525 ? 7.667 43.976 -24.405 1.00 43.65 525 ILE A CA 1
ATOM 3934 C C . ILE A 1 525 ? 8.423 45.281 -24.612 1.00 43.46 525 ILE A C 1
ATOM 3935 O O . ILE A 1 525 ? 7.985 46.127 -25.402 1.00 43.46 525 ILE A O 1
ATOM 3940 N N . VAL A 1 526 ? 9.576 45.408 -23.972 1.00 43.35 526 VAL A N 1
ATOM 3941 C CA . VAL A 1 526 ? 10.363 46.637 -24.019 1.00 43.20 526 VAL A CA 1
ATOM 3942 C C . VAL A 1 526 ? 11.806 46.395 -24.486 1.00 43.33 526 VAL A C 1
ATOM 3943 O O . VAL A 1 526 ? 12.670 46.115 -23.680 1.00 43.30 526 VAL A O 1
ATOM 3947 N N . PRO A 1 527 ? 12.061 46.471 -25.784 1.00 43.52 527 PRO A N 1
ATOM 3948 C CA . PRO A 1 527 ? 13.439 46.343 -26.230 1.00 43.70 527 PRO A CA 1
ATOM 3949 C C . PRO A 1 527 ? 14.143 47.680 -26.023 1.00 43.60 527 PRO A C 1
ATOM 3950 O O . PRO A 1 527 ? 13.535 48.717 -26.162 1.00 43.49 527 PRO A O 1
ATOM 3954 N N . ILE A 1 528 ? 15.404 47.610 -25.640 1.00 43.69 528 ILE A N 1
ATOM 3955 C CA . ILE A 1 528 ? 16.189 48.754 -25.180 1.00 43.62 528 ILE A CA 1
ATOM 3956 C C . ILE A 1 528 ? 17.413 48.887 -26.046 1.00 43.97 528 ILE A C 1
ATOM 3957 O O . ILE A 1 528 ? 18.210 47.957 -26.146 1.00 44.20 528 ILE A O 1
ATOM 3962 N N . THR A 1 529 ? 17.555 50.042 -26.657 1.00 44.06 529 THR A N 1
ATOM 3963 C CA . THR A 1 529 ? 18.712 50.327 -27.492 1.00 44.45 529 THR A CA 1
ATOM 3964 C C . THR A 1 529 ? 19.950 51.000 -26.837 1.00 44.56 529 THR A C 1
ATOM 3965 O O . THR A 1 529 ? 21.062 50.770 -27.233 1.00 44.93 529 THR A O 1
ATOM 3969 N N . GLY A 1 530 ? 19.823 51.837 -25.860 1.00 44.30 530 GLY A N 1
ATOM 3970 C CA . GLY A 1 530 ? 21.060 52.417 -25.276 1.00 44.46 530 GLY A CA 1
ATOM 3971 C C . GLY A 1 530 ? 20.764 52.410 -23.820 1.00 44.08 530 GLY A C 1
ATOM 3972 O O . GLY A 1 530 ? 19.689 51.941 -23.412 1.00 43.77 530 GLY A O 1
ATOM 3973 N N . ALA A 1 531 ? 21.615 53.008 -23.015 1.00 44.11 531 ALA A N 1
ATOM 3974 C CA . ALA A 1 531 ? 21.290 53.068 -21.591 1.00 43.76 531 ALA A CA 1
ATOM 3975 C C . ALA A 1 531 ? 20.060 53.960 -21.405 1.00 43.46 531 ALA A C 1
ATOM 3976 O O . ALA A 1 531 ? 20.015 55.077 -21.909 1.00 43.56 531 ALA A O 1
ATOM 3978 N N . ILE A 1 532 ? 19.068 53.498 -20.672 1.00 43.14 532 ILE A N 1
ATOM 3979 C CA . ILE A 1 532 ? 17.939 54.368 -20.367 1.00 42.91 532 ILE A CA 1
ATOM 3980 C C . ILE A 1 532 ? 17.998 54.895 -18.937 1.00 42.70 532 ILE A C 1
ATOM 3981 O O . ILE A 1 532 ? 18.207 54.104 -18.051 1.00 42.61 532 ILE A O 1
ATOM 3986 N N . MET A 1 533 ? 17.794 56.194 -18.740 0.50 42.68 533 MET A N 1
ATOM 3987 C CA A MET A 1 533 ? 17.893 56.713 -17.484 0.00 31.36 533 MET A CA 1
ATOM 3988 C CA B MET A 1 533 ? 17.863 56.777 -17.444 0.50 42.52 533 MET A CA 1
ATOM 3989 C C . MET A 1 533 ? 16.487 56.683 -16.832 0.50 42.28 533 MET A C 1
ATOM 3990 O O . MET A 1 533 ? 15.659 57.520 -17.052 0.50 42.26 533 MET A O 1
ATOM 3999 N N . THR A 1 534 ? 16.260 55.632 -16.071 1.00 42.14 534 THR A N 1
ATOM 4000 C CA . THR A 1 534 ? 15.035 55.473 -15.271 1.00 41.96 534 THR A CA 1
ATOM 4001 C C . THR A 1 534 ? 15.027 56.195 -13.904 1.00 41.85 534 THR A C 1
ATOM 4002 O O . THR A 1 534 ? 14.001 56.257 -13.251 1.00 41.76 534 THR A O 1
ATOM 4006 N N . MET A 1 535 ? 16.170 56.761 -13.509 1.00 41.90 535 MET A N 1
ATOM 4007 C CA . MET A 1 535 ? 16.254 57.642 -12.362 1.00 41.84 535 MET A CA 1
ATOM 4008 C C . MET A 1 535 ? 17.221 58.761 -12.618 1.00 41.99 535 MET A C 1
ATOM 4009 O O . MET A 1 535 ? 18.397 58.632 -12.283 1.00 42.08 535 MET A O 1
ATOM 4014 N N . PRO A 1 536 ? 16.742 59.916 -13.090 1.00 42.07 536 PRO A N 1
ATOM 4015 C CA . PRO A 1 536 ? 17.640 61.036 -13.369 1.00 42.29 536 PRO A CA 1
ATOM 4016 C C . PRO A 1 536 ? 18.145 61.588 -12.092 1.00 42.26 536 PRO A C 1
ATOM 4017 O O . PRO A 1 536 ? 17.513 61.326 -11.054 1.00 42.07 536 PRO A O 1
ATOM 4021 N N . GLY A 1 537 ? 19.252 62.331 -12.137 1.00 42.48 537 GLY A N 1
ATOM 4022 C CA . GLY A 1 537 ? 19.867 62.874 -10.922 1.00 42.50 537 GLY A CA 1
ATOM 4023 C C . GLY A 1 537 ? 19.694 64.377 -10.852 1.00 42.67 537 GLY A C 1
ATOM 4024 O O . GLY A 1 537 ? 19.238 64.941 -11.746 1.00 42.80 537 GLY A O 1
ATOM 4025 N N . LEU A 1 538 ? 20.036 65.001 -9.745 1.00 42.70 538 LEU A N 1
ATOM 4026 C CA . LEU A 1 538 ? 19.957 66.438 -9.610 1.00 42.91 538 LEU A CA 1
ATOM 4027 C C . LEU A 1 538 ? 21.215 67.088 -10.202 1.00 43.29 538 LEU A C 1
ATOM 4028 O O . LEU A 1 538 ? 22.281 66.422 -10.252 1.00 43.36 538 LEU A O 1
ATOM 4033 N N . PRO A 1 539 ? 21.130 68.388 -10.608 1.00 43.59 539 PRO A N 1
ATOM 4034 C CA . PRO A 1 539 ? 22.310 69.056 -11.211 1.00 44.04 539 PRO A CA 1
ATOM 4035 C C . PRO A 1 539 ? 23.213 69.764 -10.172 1.00 44.24 539 PRO A C 1
ATOM 4036 O O . PRO A 1 539 ? 22.908 69.741 -8.950 1.00 44.01 539 PRO A O 1
ATOM 4040 N N . LYS A 1 540 ? 24.319 70.355 -10.625 1.00 44.70 540 LYS A N 1
ATOM 4041 C CA . LYS A 1 540 ? 25.252 71.025 -9.690 1.00 44.96 540 LYS A CA 1
ATOM 4042 C C . LYS A 1 540 ? 24.476 71.968 -8.784 1.00 44.88 540 LYS A C 1
ATOM 4043 O O . LYS A 1 540 ? 24.649 72.023 -7.567 1.00 44.77 540 LYS A O 1
ATOM 4045 N N . ARG A 1 541 ? 23.616 72.733 -9.397 1.00 44.99 541 ARG A N 1
ATOM 4046 C CA . ARG A 1 541 ? 22.895 73.757 -8.680 1.00 45.04 541 ARG A CA 1
ATOM 4047 C C . ARG A 1 541 ? 21.411 73.416 -8.886 1.00 44.70 541 ARG A C 1
ATOM 4048 O O . ARG A 1 541 ? 20.805 73.851 -9.883 1.00 44.87 541 ARG A O 1
ATOM 4050 N N . PRO A 1 542 ? 20.830 72.622 -7.958 1.00 44.26 542 PRO A N 1
ATOM 4051 C CA . PRO A 1 542 ? 19.421 72.296 -8.056 1.00 43.99 542 PRO A CA 1
ATOM 4052 C C . PRO A 1 542 ? 18.503 73.507 -7.739 1.00 44.20 542 PRO A C 1
ATOM 4053 O O . PRO A 1 542 ? 18.749 74.253 -6.794 1.00 44.35 542 PRO A O 1
ATOM 4057 N N . ALA A 1 543 ? 17.432 73.648 -8.505 1.00 44.23 543 ALA A N 1
ATOM 4058 C CA . ALA A 1 543 ? 16.374 74.590 -8.178 1.00 44.41 543 ALA A CA 1
ATOM 4059 C C . ALA A 1 543 ? 16.015 74.473 -6.670 1.00 44.21 543 ALA A C 1
ATOM 4060 O O . ALA A 1 543 ? 15.662 75.467 -6.021 1.00 44.45 543 ALA A O 1
ATOM 4062 N N . ALA A 1 544 ? 16.099 73.292 -6.076 1.00 43.82 544 ALA A N 1
ATOM 4063 C CA . ALA A 1 544 ? 15.706 73.203 -4.642 1.00 43.69 544 ALA A CA 1
ATOM 4064 C C . ALA A 1 544 ? 16.407 74.275 -3.779 1.00 43.96 544 ALA A C 1
ATOM 4065 O O . ALA A 1 544 ? 15.758 74.902 -2.885 1.00 44.09 544 ALA A O 1
ATOM 4067 N N . CYS A 1 545 ? 17.694 74.530 -4.048 1.00 44.11 545 CYS A N 1
ATOM 4068 C CA . CYS A 1 545 ? 18.452 75.590 -3.293 1.00 44.44 545 CYS A CA 1
ATOM 4069 C C . CYS A 1 545 ? 17.896 77.028 -3.405 1.00 44.87 545 CYS A C 1
ATOM 4070 O O . CYS A 1 545 ? 18.104 77.923 -2.528 1.00 45.13 545 CYS A O 1
ATOM 4073 N N . ASN A 1 546 ? 17.208 77.305 -4.490 1.00 45.01 546 ASN A N 1
ATOM 4074 C CA . ASN A 1 546 ? 16.780 78.637 -4.700 1.00 45.48 546 ASN A CA 1
ATOM 4075 C C . ASN A 1 546 ? 15.319 78.797 -4.420 1.00 45.47 546 ASN A C 1
ATOM 4076 O O . ASN A 1 546 ? 14.790 79.927 -4.556 1.00 45.91 546 ASN A O 1
ATOM 4081 N N . ILE A 1 547 ? 14.644 77.701 -4.089 1.00 45.05 547 ILE A N 1
ATOM 4082 C CA . ILE A 1 547 ? 13.198 77.775 -3.844 1.00 45.09 547 ILE A CA 1
ATOM 4083 C C . ILE A 1 547 ? 12.931 78.299 -2.412 1.00 45.22 547 ILE A C 1
ATOM 4084 O O . ILE A 1 547 ? 13.572 77.904 -1.420 1.00 45.02 547 ILE A O 1
ATOM 4089 N N . ASP A 1 548 ? 12.004 79.232 -2.318 1.00 45.61 548 ASP A N 1
ATOM 4090 C CA . ASP A 1 548 ? 11.579 79.714 -1.020 1.00 45.78 548 ASP A CA 1
ATOM 4091 C C . ASP A 1 548 ? 10.105 79.965 -1.082 1.00 46.02 548 ASP A C 1
ATOM 4092 O O . ASP A 1 548 ? 9.523 79.977 -2.178 1.00 46.12 548 ASP A O 1
ATOM 4097 N N . ILE A 1 549 ? 9.528 80.187 0.105 1.00 46.17 549 ILE A N 1
ATOM 4098 C CA . ILE A 1 549 ? 8.143 80.631 0.266 1.00 46.55 549 ILE A CA 1
ATOM 4099 C C . ILE A 1 549 ? 8.082 81.515 1.514 1.00 46.92 549 ILE A C 1
ATOM 4100 O O . ILE A 1 549 ? 8.619 81.155 2.599 1.00 46.71 549 ILE A O 1
ATOM 4105 N N . ASP A 1 550 ? 7.477 82.693 1.361 1.00 47.50 550 ASP A N 1
ATOM 4106 C CA . ASP A 1 550 ? 7.455 83.699 2.481 1.00 47.94 550 ASP A CA 1
ATOM 4107 C C . ASP A 1 550 ? 6.194 83.648 3.407 1.00 49.44 550 ASP A C 1
ATOM 4108 O O . ASP A 1 550 ? 5.328 82.743 3.315 1.00 50.13 550 ASP A O 1
ATOM 4113 N N . ALA A 1 551 ? 6.096 84.621 4.313 1.00 50.93 551 ALA A N 1
ATOM 4114 C CA . ALA A 1 551 ? 5.050 84.570 5.295 1.00 51.87 551 ALA A CA 1
ATOM 4115 C C . ALA A 1 551 ? 3.692 84.740 4.615 1.00 53.73 551 ALA A C 1
ATOM 4116 O O . ALA A 1 551 ? 2.647 84.306 5.120 1.00 54.14 551 ALA A O 1
ATOM 4118 N N . ASP A 1 552 ? 3.696 85.333 3.434 1.00 55.74 552 ASP A N 1
ATOM 4119 C CA . ASP A 1 552 ? 2.444 85.563 2.730 1.00 57.10 552 ASP A CA 1
ATOM 4120 C C . ASP A 1 552 ? 2.076 84.394 1.844 1.00 55.37 552 ASP A C 1
ATOM 4121 O O . ASP A 1 552 ? 1.065 84.436 1.187 1.00 55.94 552 ASP A O 1
ATOM 4126 N N . GLY A 1 553 ? 2.893 83.329 1.865 1.00 54.57 553 GLY A N 1
ATOM 4127 C CA . GLY A 1 553 ? 2.748 82.176 0.959 1.00 52.58 553 GLY A CA 1
ATOM 4128 C C . GLY A 1 553 ? 3.197 82.434 -0.489 1.00 51.32 553 GLY A C 1
ATOM 4129 O O . GLY A 1 553 ? 2.812 81.695 -1.390 1.00 52.14 553 GLY A O 1
ATOM 4130 N N . VAL A 1 554 ? 3.971 83.496 -0.730 1.00 49.73 554 VAL A N 1
ATOM 4131 C CA . VAL A 1 554 ? 4.544 83.753 -2.065 1.00 48.54 554 VAL A CA 1
ATOM 4132 C C . VAL A 1 554 ? 5.783 82.889 -2.246 1.00 47.90 554 VAL A C 1
ATOM 4133 O O . VAL A 1 554 ? 6.699 82.839 -1.370 1.00 47.69 554 VAL A O 1
ATOM 4137 N N . ILE A 1 555 ? 5.800 82.230 -3.393 1.00 47.64 555 ILE A N 1
ATOM 4138 C CA . ILE A 1 555 ? 6.758 81.218 -3.693 1.00 47.05 555 ILE A CA 1
ATOM 4139 C C . ILE A 1 555 ? 7.757 81.696 -4.727 1.00 47.13 555 ILE A C 1
ATOM 4140 O O . ILE A 1 555 ? 7.381 81.939 -5.887 1.00 47.35 555 ILE A O 1
ATOM 4145 N N . THR A 1 556 ? 9.034 81.756 -4.348 1.00 46.97 556 THR A N 1
ATOM 4146 C CA . THR A 1 556 ? 10.079 82.118 -5.320 1.00 47.07 556 THR A CA 1
ATOM 4147 C C . THR A 1 556 ? 10.993 80.948 -5.672 1.00 46.53 556 THR A C 1
ATOM 4148 O O . THR A 1 556 ? 11.128 79.959 -4.894 1.00 46.07 556 THR A O 1
ATOM 4152 N N . GLY A 1 557 ? 11.574 81.021 -6.890 1.00 46.62 557 GLY A N 1
ATOM 4153 C CA . GLY A 1 557 ? 12.542 79.975 -7.357 1.00 46.19 557 GLY A CA 1
ATOM 4154 C C . GLY A 1 557 ? 11.967 78.731 -8.019 1.00 45.79 557 GLY A C 1
ATOM 4155 O O . GLY A 1 557 ? 12.716 77.817 -8.451 1.00 45.46 557 GLY A O 1
ATOM 4156 N N . LEU A 1 558 ? 10.643 78.647 -8.057 1.00 45.83 558 LEU A N 1
ATOM 4157 C CA . LEU A 1 558 ? 9.952 77.461 -8.577 1.00 46.20 558 LEU A CA 1
ATOM 4158 C C . LEU A 1 558 ? 9.901 77.430 -10.068 1.00 47.92 558 LEU A C 1
ATOM 4159 O O . LEU A 1 558 ? 9.802 76.365 -10.684 1.00 48.10 558 LEU A O 1
ATOM 4164 N N . PHE A 1 559 ? 9.974 78.592 -10.677 1.00 51.90 559 PHE A N 1
ATOM 4165 C CA . PHE A 1 559 ? 9.755 78.685 -12.136 1.00 54.76 559 PHE A CA 1
ATOM 4166 C C . PHE A 1 559 ? 10.609 79.791 -12.754 1.00 57.49 559 PHE A C 1
ATOM 4167 O O . PHE A 1 559 ? 11.279 79.544 -13.758 1.00 62.35 559 PHE A O 1
ATOM 4175 N N . PRO B 1 5 ? -22.166 44.770 16.427 1.00 71.75 5 PRO B N 1
ATOM 4176 C CA . PRO B 1 5 ? -21.704 45.104 15.077 1.00 69.92 5 PRO B CA 1
ATOM 4177 C C . PRO B 1 5 ? -20.204 45.428 15.109 1.00 66.83 5 PRO B C 1
ATOM 4178 O O . PRO B 1 5 ? -19.677 45.717 16.166 1.00 63.60 5 PRO B O 1
ATOM 4182 N N . SER B 1 6 ? -19.524 45.353 13.970 1.00 66.14 6 SER B N 1
ATOM 4183 C CA . SER B 1 6 ? -18.065 45.652 13.923 1.00 64.74 6 SER B CA 1
ATOM 4184 C C . SER B 1 6 ? -17.807 47.177 13.880 1.00 64.21 6 SER B C 1
ATOM 4185 O O . SER B 1 6 ? -18.726 47.974 13.540 1.00 64.20 6 SER B O 1
ATOM 4188 N N . ASP B 1 7 ? -16.567 47.588 14.196 1.00 61.45 7 ASP B N 1
ATOM 4189 C CA . ASP B 1 7 ? -16.253 49.023 14.153 1.00 59.40 7 ASP B CA 1
ATOM 4190 C C . ASP B 1 7 ? -16.486 49.625 12.762 1.00 58.58 7 ASP B C 1
ATOM 4191 O O . ASP B 1 7 ? -17.060 50.711 12.622 1.00 58.17 7 ASP B O 1
ATOM 4196 N N . ILE B 1 8 ? -16.018 48.928 11.732 1.00 58.19 8 ILE B N 1
ATOM 4197 C CA . ILE B 1 8 ? -16.252 49.372 10.328 1.00 56.32 8 ILE B CA 1
ATOM 4198 C C . ILE B 1 8 ? -17.758 49.443 9.955 1.00 57.38 8 ILE B C 1
ATOM 4199 O O . ILE B 1 8 ? -18.192 50.373 9.283 1.00 54.20 8 ILE B O 1
ATOM 4204 N N . GLU B 1 9 ? -18.535 48.462 10.397 1.00 60.39 9 GLU B N 1
ATOM 4205 C CA . GLU B 1 9 ? -19.979 48.427 10.160 1.00 62.43 9 GLU B CA 1
ATOM 4206 C C . GLU B 1 9 ? -20.607 49.663 10.817 1.00 61.95 9 GLU B C 1
ATOM 4207 O O . GLU B 1 9 ? -21.315 50.438 10.164 1.00 63.09 9 GLU B O 1
ATOM 4213 N N . ILE B 1 10 ? -20.311 49.886 12.094 1.00 60.30 10 ILE B N 1
ATOM 4214 C CA . ILE B 1 10 ? -20.747 51.134 12.737 1.00 60.31 10 ILE B CA 1
ATOM 4215 C C . ILE B 1 10 ? -20.356 52.335 11.857 1.00 59.76 10 ILE B C 1
ATOM 4216 O O . ILE B 1 10 ? -21.197 53.166 11.461 1.00 58.36 10 ILE B O 1
ATOM 4221 N N . ALA B 1 11 ? -19.080 52.383 11.501 1.00 58.77 11 ALA B N 1
ATOM 4222 C CA . ALA B 1 11 ? -18.576 53.445 10.633 1.00 59.76 11 ALA B CA 1
ATOM 4223 C C . ALA B 1 11 ? -19.344 53.590 9.315 1.00 60.52 11 ALA B C 1
ATOM 4224 O O . ALA B 1 11 ? -19.559 54.731 8.879 1.00 60.58 11 ALA B O 1
ATOM 4226 N N . GLN B 1 12 ? -19.723 52.470 8.676 1.00 62.73 12 GLN B N 1
ATOM 4227 C CA . GLN B 1 12 ? -20.470 52.539 7.384 1.00 64.61 12 GLN B CA 1
ATOM 4228 C C . GLN B 1 12 ? -21.832 53.216 7.611 1.00 63.97 12 GLN B C 1
ATOM 4229 O O . GLN B 1 12 ? -22.301 53.974 6.777 1.00 62.33 12 GLN B O 1
ATOM 4235 N N . ALA B 1 13 ? -22.464 52.923 8.748 1.00 63.77 13 ALA B N 1
ATOM 4236 C CA . ALA B 1 13 ? -23.848 53.410 9.040 1.00 64.63 13 ALA B CA 1
ATOM 4237 C C . ALA B 1 13 ? -23.921 54.863 9.542 1.00 64.17 13 ALA B C 1
ATOM 4238 O O . ALA B 1 13 ? -25.014 55.387 9.757 1.00 65.87 13 ALA B O 1
ATOM 4240 N N . ALA B 1 14 ? -22.768 55.492 9.783 1.00 62.40 14 ALA B N 1
ATOM 4241 C CA . ALA B 1 14 ? -22.719 56.900 10.212 1.00 60.32 14 ALA B CA 1
ATOM 4242 C C . ALA B 1 14 ? -23.402 57.759 9.155 1.00 58.21 14 ALA B C 1
ATOM 4243 O O . ALA B 1 14 ? -23.234 57.544 7.962 1.00 57.55 14 ALA B O 1
ATOM 4245 N N . LYS B 1 15 ? -24.234 58.686 9.618 1.00 57.33 15 LYS B N 1
ATOM 4246 C CA . LYS B 1 15 ? -24.876 59.709 8.781 1.00 55.79 15 LYS B CA 1
ATOM 4247 C C . LYS B 1 15 ? -23.893 60.853 9.035 1.00 55.34 15 LYS B C 1
ATOM 4248 O O . LYS B 1 15 ? -23.895 61.510 10.101 1.00 55.87 15 LYS B O 1
ATOM 4250 N N . MET B 1 16 ? -22.985 61.023 8.095 1.00 54.38 16 MET B N 1
ATOM 4251 C CA . MET B 1 16 ? -21.980 62.057 8.227 1.00 53.93 16 MET B CA 1
ATOM 4252 C C . MET B 1 16 ? -22.582 63.396 7.750 1.00 54.45 16 MET B C 1
ATOM 4253 O O . MET B 1 16 ? -23.220 63.432 6.692 1.00 54.51 16 MET B O 1
ATOM 4258 N N . LYS B 1 17 ? -22.343 64.491 8.478 1.00 54.82 17 LYS B N 1
ATOM 4259 C CA . LYS B 1 17 ? -22.631 65.802 7.884 1.00 55.13 17 LYS B CA 1
ATOM 4260 C C . LYS B 1 17 ? -21.546 66.209 6.879 1.00 54.15 17 LYS B C 1
ATOM 4261 O O . LYS B 1 17 ? -20.366 65.900 7.083 1.00 53.39 17 LYS B O 1
ATOM 4267 N N . PRO B 1 18 ? -21.938 66.951 5.826 1.00 54.23 18 PRO B N 1
ATOM 4268 C CA . PRO B 1 18 ? -20.944 67.654 5.046 1.00 53.53 18 PRO B CA 1
ATOM 4269 C C . PRO B 1 18 ? -20.130 68.524 5.982 1.00 53.64 18 PRO B C 1
ATOM 4270 O O . PRO B 1 18 ? -20.653 69.112 6.934 1.00 54.51 18 PRO B O 1
ATOM 4274 N N . VAL B 1 19 ? -18.836 68.531 5.760 1.00 52.79 19 VAL B N 1
ATOM 4275 C CA . VAL B 1 19 ? -17.901 69.103 6.711 1.00 52.78 19 VAL B CA 1
ATOM 4276 C C . VAL B 1 19 ? -17.992 70.634 6.647 1.00 53.37 19 VAL B C 1
ATOM 4277 O O . VAL B 1 19 ? -17.747 71.346 7.636 1.00 53.86 19 VAL B O 1
ATOM 4281 N N . MET B 1 20 ? -18.390 71.142 5.482 1.00 53.37 20 MET B N 1
ATOM 4282 C CA . MET B 1 20 ? -18.608 72.591 5.308 1.00 54.01 20 MET B CA 1
ATOM 4283 C C . MET B 1 20 ? -19.616 73.114 6.347 1.00 55.19 20 MET B C 1
ATOM 4284 O O . MET B 1 20 ? -19.288 74.028 7.109 1.00 55.68 20 MET B O 1
ATOM 4289 N N . GLU B 1 21 ? -20.803 72.502 6.428 1.00 55.68 21 GLU B N 1
ATOM 4290 C CA . GLU B 1 21 ? -21.746 72.809 7.519 1.00 56.81 21 GLU B CA 1
ATOM 4291 C C . GLU B 1 21 ? -21.098 72.874 8.884 1.00 56.97 21 GLU B C 1
ATOM 4292 O O . GLU B 1 21 ? -21.366 73.778 9.688 1.00 57.86 21 GLU B O 1
ATOM 4298 N N . LEU B 1 22 ? -20.257 71.902 9.203 1.00 56.17 22 LEU B N 1
ATOM 4299 C CA . LEU B 1 22 ? -19.629 71.921 10.543 1.00 56.33 22 LEU B CA 1
ATOM 4300 C C . LEU B 1 22 ? -18.735 73.134 10.631 1.00 56.34 22 LEU B C 1
ATOM 4301 O O . LEU B 1 22 ? -18.677 73.802 11.643 1.00 57.02 22 LEU B O 1
ATOM 4306 N N . ALA B 1 23 ? -17.985 73.371 9.564 1.00 55.58 23 ALA B N 1
ATOM 4307 C CA . ALA B 1 23 ? -17.080 74.511 9.517 1.00 55.58 23 ALA B CA 1
ATOM 4308 C C . ALA B 1 23 ? -17.847 75.864 9.753 1.00 56.75 23 ALA B C 1
ATOM 4309 O O . ALA B 1 23 ? -17.496 76.612 10.674 1.00 57.30 23 ALA B O 1
ATOM 4311 N N . ARG B 1 24 ? -18.890 76.161 8.999 0.50 57.19 24 ARG B N 1
ATOM 4312 C CA A ARG B 1 24 ? -19.692 77.422 9.124 0.00 67.99 24 ARG B CA 1
ATOM 4313 C CA B ARG B 1 24 ? -19.578 77.432 9.199 0.50 58.33 24 ARG B CA 1
ATOM 4314 C C . ARG B 1 24 ? -20.155 77.529 10.589 0.50 59.30 24 ARG B C 1
ATOM 4315 O O . ARG B 1 24 ? -20.077 78.576 11.183 0.50 60.07 24 ARG B O 1
ATOM 4330 N N . GLY B 1 25 ? -20.703 76.430 11.111 1.00 59.30 25 GLY B N 1
ATOM 4331 C CA . GLY B 1 25 ? -21.229 76.372 12.491 1.00 60.20 25 GLY B CA 1
ATOM 4332 C C . GLY B 1 25 ? -20.172 76.616 13.551 1.00 60.12 25 GLY B C 1
ATOM 4333 O O . GLY B 1 25 ? -20.449 77.022 14.696 1.00 61.03 25 GLY B O 1
ATOM 4334 N N . LEU B 1 26 ? -18.933 76.317 13.207 1.00 59.06 26 LEU B N 1
ATOM 4335 C CA . LEU B 1 26 ? -17.832 76.692 14.065 1.00 58.97 26 LEU B CA 1
ATOM 4336 C C . LEU B 1 26 ? -17.444 78.169 13.838 1.00 59.45 26 LEU B C 1
ATOM 4337 O O . LEU B 1 26 ? -16.515 78.675 14.470 1.00 59.48 26 LEU B O 1
ATOM 4342 N N . GLY B 1 27 ? -18.137 78.861 12.953 1.00 59.85 27 GLY B N 1
ATOM 4343 C 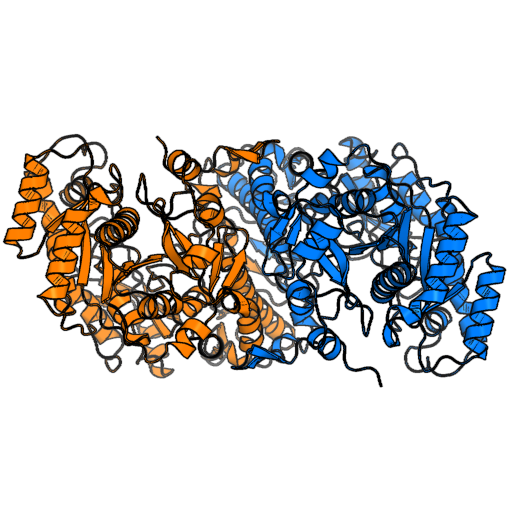CA . GLY B 1 27 ? -17.742 80.221 12.583 1.00 60.25 27 GLY B CA 1
ATOM 4344 C C . GLY B 1 27 ? -16.550 80.310 11.632 1.00 59.24 27 GLY B C 1
ATOM 4345 O O . GLY B 1 27 ? -16.033 81.409 11.378 1.00 59.52 27 GLY B O 1
ATOM 4346 N N . ILE B 1 28 ? -16.123 79.169 11.077 1.00 58.11 28 ILE B N 1
ATOM 4347 C CA . ILE B 1 28 ? -15.127 79.160 10.000 1.00 57.15 28 ILE B CA 1
ATOM 4348 C C . ILE B 1 28 ? -15.809 79.633 8.725 1.00 57.27 28 ILE B C 1
ATOM 4349 O O . ILE B 1 28 ? -16.927 79.197 8.416 1.00 57.48 28 ILE B O 1
ATOM 4354 N N . GLN B 1 29 ? -15.164 80.556 8.000 1.00 57.20 29 GLN B N 1
ATOM 4355 C CA . GLN B 1 29 ? -15.695 81.068 6.744 1.00 57.28 29 GLN B CA 1
ATOM 4356 C C . GLN B 1 29 ? -15.406 80.094 5.615 1.00 56.15 29 GLN B C 1
ATOM 4357 O O . GLN B 1 29 ? -14.472 79.271 5.709 1.00 55.27 29 GLN B O 1
ATOM 4363 N N . GLU B 1 30 ? -16.180 80.211 4.543 1.00 56.20 30 GLU B N 1
ATOM 4364 C CA . GLU B 1 30 ? -16.114 79.268 3.447 1.00 55.24 30 GLU B CA 1
ATOM 4365 C C . GLU B 1 30 ? -14.709 79.289 2.875 1.00 54.39 30 GLU B C 1
ATOM 4366 O O . GLU B 1 30 ? -14.086 78.229 2.709 1.00 53.48 30 GLU B O 1
ATOM 4368 N N . ASP B 1 31 ? -14.188 80.493 2.596 1.00 54.74 31 ASP B N 1
ATOM 4369 C CA . ASP B 1 31 ? -12.857 80.666 1.920 1.00 54.05 31 ASP B CA 1
ATOM 4370 C C . ASP B 1 31 ? -11.692 80.208 2.785 1.00 53.60 31 ASP B C 1
ATOM 4371 O O . ASP B 1 31 ? -10.536 80.251 2.350 1.00 53.04 31 ASP B O 1
ATOM 4376 N N . GLU B 1 32 ? -11.983 79.782 4.014 1.00 53.87 32 GLU B N 1
ATOM 4377 C CA . GLU B 1 32 ? -10.954 79.239 4.903 1.00 53.45 32 GLU B CA 1
ATOM 4378 C C . GLU B 1 32 ? -10.974 77.717 4.925 1.00 52.62 32 GLU B C 1
ATOM 4379 O O . GLU B 1 32 ? -10.190 77.090 5.664 1.00 52.22 32 GLU B O 1
ATOM 4385 N N . VAL B 1 33 ? -11.815 77.121 4.081 1.00 52.37 33 VAL B N 1
ATOM 4386 C CA . VAL B 1 33 ? -12.042 75.665 4.018 1.00 51.71 33 VAL B CA 1
ATOM 4387 C C . VAL B 1 33 ? -11.711 75.151 2.654 1.00 50.90 33 VAL B C 1
ATOM 4388 O O . VAL B 1 33 ? -12.148 75.716 1.660 1.00 51.04 33 VAL B O 1
ATOM 4392 N N . GLU B 1 34 ? -10.990 74.032 2.609 1.00 50.07 34 GLU B N 1
ATOM 4393 C CA . GLU B 1 34 ? -10.521 73.476 1.363 1.00 49.27 34 GLU B CA 1
ATOM 4394 C C . GLU B 1 34 ? -10.982 72.013 1.371 1.00 48.83 34 GLU B C 1
ATOM 4395 O O . GLU B 1 34 ? -10.446 71.172 2.074 1.00 48.48 34 GLU B O 1
ATOM 4401 N N . LEU B 1 35 ? -12.028 71.733 0.612 1.00 48.93 35 LEU B N 1
ATOM 4402 C CA . LEU B 1 35 ? -12.685 70.431 0.632 1.00 48.71 35 LEU B CA 1
ATOM 4403 C C . LEU B 1 35 ? -11.838 69.386 -0.026 1.00 47.80 35 LEU B C 1
ATOM 4404 O O . LEU B 1 35 ? -11.134 69.677 -1.002 1.00 47.36 35 LEU B O 1
ATOM 4409 N N . TYR B 1 36 ? -11.832 68.202 0.585 1.00 47.56 36 TYR B N 1
ATOM 4410 C CA . TYR B 1 36 ? -11.417 66.944 -0.062 1.00 46.82 36 TYR B CA 1
ATOM 4411 C C . TYR B 1 36 ? -12.697 66.116 0.002 1.00 47.14 36 TYR B C 1
ATOM 4412 O O . TYR B 1 36 ? -12.943 65.458 1.011 1.00 47.34 36 TYR B O 1
ATOM 4421 N N . GLY B 1 37 ? -13.584 66.243 -0.977 1.00 47.32 37 GLY B N 1
ATOM 4422 C CA . GLY B 1 37 ? -14.796 65.497 -0.947 1.00 47.69 37 GLY B CA 1
ATOM 4423 C C . GLY B 1 37 ? -15.723 66.226 -0.025 1.00 48.59 37 GLY B C 1
ATOM 4424 O O . GLY B 1 37 ? -15.367 67.303 0.464 1.00 48.86 37 GLY B O 1
ATOM 4425 N N . LYS B 1 38 ? -16.875 65.626 0.277 1.00 49.10 38 LYS B N 1
ATOM 4426 C CA . LYS B 1 38 ? -17.871 66.220 1.138 1.00 50.05 38 LYS B CA 1
ATOM 4427 C C . LYS B 1 38 ? -17.551 66.139 2.625 1.00 50.30 38 LYS B C 1
ATOM 4428 O O . LYS B 1 38 ? -18.027 66.967 3.396 1.00 51.05 38 LYS B O 1
ATOM 4434 N N . TYR B 1 39 ? -16.733 65.159 3.017 1.00 49.72 39 TYR B N 1
ATOM 4435 C CA . TYR B 1 39 ? -16.602 64.761 4.412 1.00 49.98 39 TYR B CA 1
ATOM 4436 C C . TYR B 1 39 ? -15.234 64.955 5.028 1.00 49.49 39 TYR B C 1
ATOM 4437 O O . TYR B 1 39 ? -15.011 64.520 6.160 1.00 49.61 39 TYR B O 1
ATOM 4446 N N . LYS B 1 40 ? -14.316 65.579 4.281 1.00 48.96 40 LYS B N 1
ATOM 4447 C CA . LYS B 1 40 ? -13.000 66.025 4.813 1.00 48.61 40 LYS B CA 1
ATOM 4448 C C . LYS B 1 40 ? -12.684 67.418 4.315 1.00 48.74 40 LYS B C 1
ATOM 4449 O O . LYS B 1 40 ? -13.033 67.753 3.206 1.00 48.68 40 LYS B O 1
ATOM 4455 N N . ALA B 1 41 ? -11.955 68.198 5.100 1.00 48.91 41 ALA B N 1
ATOM 4456 C CA . ALA B 1 41 ? -11.477 69.491 4.618 1.00 49.01 41 ALA B CA 1
ATOM 4457 C C . ALA B 1 41 ? -10.213 69.982 5.305 1.00 48.87 41 ALA B C 1
ATOM 4458 O O . ALA B 1 41 ? -9.948 69.644 6.458 1.00 48.98 41 ALA B O 1
ATOM 4460 N N . LYS B 1 42 ? -9.435 70.821 4.625 1.00 48.68 42 LYS B N 1
ATOM 4461 C CA . LYS B 1 42 ? -8.329 71.480 5.325 1.00 48.73 42 LYS B CA 1
ATOM 4462 C C . LYS B 1 42 ? -8.738 72.872 5.741 1.00 49.62 42 LYS B C 1
ATOM 4463 O O . LYS B 1 42 ? -9.391 73.575 4.964 1.00 49.95 42 LYS B O 1
ATOM 4469 N N . ILE B 1 43 ? -8.332 73.264 6.955 1.00 50.02 43 ILE B N 1
ATOM 4470 C CA . ILE B 1 43 ? -8.657 74.564 7.520 1.00 50.94 43 ILE B CA 1
ATOM 4471 C C . ILE B 1 43 ? -7.474 75.547 7.512 1.00 51.00 43 ILE B C 1
ATOM 4472 O O . ILE B 1 43 ? -6.362 75.205 7.904 1.00 50.56 43 ILE B O 1
ATOM 4477 N N . SER B 1 44 ? -7.714 76.771 7.041 1.00 51.57 44 SER B N 1
ATOM 4478 C CA . SER B 1 44 ? -6.612 77.722 6.824 1.00 51.64 44 SER B CA 1
ATOM 4479 C C . SER B 1 44 ? -6.043 78.212 8.157 1.00 52.17 44 SER B C 1
ATOM 4480 O O . SER B 1 44 ? -6.743 78.251 9.147 1.00 52.75 44 SER B O 1
ATOM 4483 N N . LEU B 1 45 ? -4.744 78.520 8.179 1.00 51.94 45 LEU B N 1
ATOM 4484 C CA . LEU B 1 45 ? -4.096 79.092 9.347 1.00 52.47 45 LEU B CA 1
ATOM 4485 C C . LEU B 1 45 ? -4.516 80.555 9.636 1.00 53.59 45 LEU B C 1
ATOM 4486 O O . LEU B 1 45 ? -4.118 81.142 10.665 1.00 54.20 45 LEU B O 1
ATOM 4491 N N . ASP B 1 46 ? -5.295 81.141 8.731 1.00 53.89 46 ASP B N 1
ATOM 4492 C CA . ASP B 1 46 ? -5.905 82.469 8.941 1.00 55.02 46 ASP B CA 1
ATOM 4493 C C . ASP B 1 46 ? -7.045 82.456 9.972 1.00 55.75 46 ASP B C 1
ATOM 4494 O O . ASP B 1 46 ? -7.486 83.543 10.491 1.00 56.83 46 ASP B O 1
ATOM 4499 N N . VAL B 1 47 ? -7.576 81.262 10.259 1.00 55.26 47 VAL B N 1
ATOM 4500 C CA . VAL B 1 47 ? -8.609 81.155 11.315 1.00 55.97 47 VAL B CA 1
ATOM 4501 C C . VAL B 1 47 ? -7.977 81.456 12.661 1.00 56.44 47 VAL B C 1
ATOM 4502 O O . VAL B 1 47 ? -8.555 82.186 13.477 1.00 57.46 47 VAL B O 1
ATOM 4506 N N . TYR B 1 48 ? -6.786 80.911 12.901 1.00 55.74 48 TYR B N 1
ATOM 4507 C CA . TYR B 1 48 ? -6.004 81.267 14.115 1.00 56.15 48 TYR B CA 1
ATOM 4508 C C . TYR B 1 48 ? -5.519 82.754 14.072 1.00 56.97 48 TYR B C 1
ATOM 4509 O O . TYR B 1 48 ? -5.509 83.452 15.103 1.00 57.85 48 TYR B O 1
ATOM 4518 N N . ARG B 1 49 ? -5.074 83.217 12.901 1.00 56.70 49 ARG B N 1
ATOM 4519 C CA . ARG B 1 49 ? -4.506 84.568 12.760 1.00 59.07 49 ARG B CA 1
ATOM 4520 C C . ARG B 1 49 ? -5.555 85.614 13.143 1.00 62.03 49 ARG B C 1
ATOM 4521 O O . ARG B 1 49 ? -5.330 86.464 14.009 1.00 63.34 49 ARG B O 1
ATOM 4523 N N . ARG B 1 50 ? -6.735 85.503 12.541 1.00 64.06 50 ARG B N 1
ATOM 4524 C CA . ARG B 1 50 ? -7.813 86.428 12.814 1.00 66.26 50 ARG B CA 1
ATOM 4525 C C . ARG B 1 50 ? -8.473 86.246 14.182 1.00 66.83 50 ARG B C 1
ATOM 4526 O O . ARG B 1 50 ? -9.080 87.195 14.695 1.00 69.91 50 ARG B O 1
ATOM 4534 N N . LEU B 1 51 ? -8.377 85.066 14.790 1.00 63.89 51 LEU B N 1
ATOM 4535 C CA . LEU B 1 51 ? -8.916 84.902 16.148 1.00 62.28 51 LEU B CA 1
ATOM 4536 C C . LEU B 1 51 ? -7.805 84.939 17.183 1.00 62.53 51 LEU B C 1
ATOM 4537 O O . LEU B 1 51 ? -7.974 84.448 18.312 1.00 60.82 51 LEU B O 1
ATOM 4542 N N . LYS B 1 52 ? -6.677 85.548 16.799 1.00 63.85 52 LYS B N 1
ATOM 4543 C CA . LYS B 1 52 ? -5.456 85.562 17.625 1.00 65.47 52 LYS B CA 1
ATOM 4544 C C . LYS B 1 52 ? -5.729 85.938 19.066 1.00 67.90 52 LYS B C 1
ATOM 4545 O O . LYS B 1 52 ? -5.158 85.363 19.989 1.00 68.07 52 LYS B O 1
ATOM 4548 N N . ASP B 1 53 ? -6.593 86.923 19.258 1.00 72.30 53 ASP B N 1
ATOM 4549 C CA . ASP B 1 53 ? -6.882 87.448 20.606 1.00 74.66 53 ASP B CA 1
ATOM 4550 C C . ASP B 1 53 ? -8.230 87.013 21.175 1.00 73.65 53 ASP B C 1
ATOM 4551 O O . ASP B 1 53 ? -8.478 87.287 22.333 1.00 76.09 53 ASP B O 1
ATOM 4556 N N . LYS B 1 54 ? -9.108 86.381 20.386 1.00 71.77 54 LYS B N 1
ATOM 4557 C CA . LYS B 1 54 ? -10.312 85.782 20.961 1.00 71.35 54 LYS B CA 1
ATOM 4558 C C . LYS B 1 54 ? -9.785 84.819 21.989 1.00 70.48 54 LYS B C 1
ATOM 4559 O O . LYS B 1 54 ? -8.643 84.319 21.864 1.00 71.46 54 LYS B O 1
ATOM 4561 N N . PRO B 1 55 ? -10.539 84.623 23.076 1.00 70.85 55 PRO B N 1
ATOM 4562 C CA . PRO B 1 55 ? -9.947 83.837 24.159 1.00 70.05 55 PRO B CA 1
ATOM 4563 C C . PRO B 1 55 ? -9.862 82.351 23.853 1.00 67.59 55 PRO B C 1
ATOM 4564 O O . PRO B 1 55 ? -10.623 81.807 23.065 1.00 67.60 55 PRO B O 1
ATOM 4568 N N . ASP B 1 56 ? -8.893 81.708 24.481 1.00 67.09 56 ASP B N 1
ATOM 4569 C CA . ASP B 1 56 ? -8.750 80.260 24.406 1.00 63.95 56 ASP B CA 1
ATOM 4570 C C . ASP B 1 56 ? -9.856 79.645 25.248 1.00 63.35 56 ASP B C 1
ATOM 4571 O O . ASP B 1 56 ? -10.325 80.250 26.229 1.00 65.02 56 ASP B O 1
ATOM 4576 N N . GLY B 1 57 ? -10.299 78.467 24.824 1.00 60.92 57 GLY B N 1
ATOM 4577 C CA . GLY B 1 57 ? -11.290 77.700 25.551 1.00 61.21 57 GLY B CA 1
ATOM 4578 C C . GLY B 1 57 ? -10.552 76.815 26.492 1.00 60.75 57 GLY B C 1
ATOM 4579 O O . GLY B 1 57 ? -9.327 76.967 26.679 1.00 60.31 57 GLY B O 1
ATOM 4580 N N . LYS B 1 58 ? -11.261 75.860 27.075 1.00 60.85 58 LYS B N 1
ATOM 4581 C CA . LYS B 1 58 ? -10.612 74.962 28.049 1.00 60.47 58 LYS B CA 1
ATOM 4582 C C . LYS B 1 58 ? -9.873 73.829 27.381 1.00 59.13 58 LYS B C 1
ATOM 4583 O O . LYS B 1 58 ? -10.344 73.293 26.358 1.00 58.61 58 LYS B O 1
ATOM 4589 N N . LEU B 1 59 ? -8.701 73.462 27.928 1.00 58.60 59 LEU B N 1
ATOM 4590 C CA . LEU B 1 59 ? -7.848 72.399 27.348 1.00 57.34 59 LEU B CA 1
ATOM 4591 C C . LEU B 1 59 ? -7.901 71.091 28.182 1.00 57.10 59 LEU B C 1
ATOM 4592 O O . LEU B 1 59 ? -7.424 71.056 29.320 1.00 57.38 59 LEU B O 1
ATOM 4597 N N . ILE B 1 60 ? -8.418 70.009 27.590 1.00 56.56 60 ILE B N 1
ATOM 4598 C CA . ILE B 1 60 ? -8.468 68.697 28.260 1.00 56.30 60 ILE B CA 1
ATOM 4599 C C . ILE B 1 60 ? -7.580 67.658 27.613 1.00 55.11 60 ILE B C 1
ATOM 4600 O O . ILE B 1 60 ? -7.825 67.237 26.485 1.00 54.55 60 ILE B O 1
ATOM 4605 N N . LEU B 1 61 ? -6.575 67.217 28.345 1.00 54.76 61 LEU B N 1
ATOM 4606 C CA . LEU B 1 61 ? -5.722 66.130 27.912 1.00 53.72 61 LEU B CA 1
ATOM 4607 C C . LEU B 1 61 ? -6.265 64.792 28.370 1.00 53.66 61 LEU B C 1
ATOM 4608 O O . LEU B 1 61 ? -6.623 64.624 29.526 1.00 54.29 61 LEU B O 1
ATOM 4613 N N . VAL B 1 62 ? -6.204 63.821 27.475 1.00 52.89 62 VAL B N 1
ATOM 4614 C CA . VAL B 1 62 ? -6.587 62.467 27.748 1.00 52.74 62 VAL B CA 1
ATOM 4615 C C . VAL B 1 62 ? -5.344 61.659 27.581 1.00 51.82 62 VAL B C 1
ATOM 4616 O O . VAL B 1 62 ? -4.734 61.584 26.486 1.00 51.06 62 VAL B O 1
ATOM 4620 N N . THR B 1 63 ? -4.980 61.035 28.673 1.00 51.91 63 THR B N 1
ATOM 4621 C CA . THR B 1 63 ? -3.880 60.085 28.723 1.00 51.14 63 THR B CA 1
ATOM 4622 C C . THR B 1 63 ? -4.392 58.776 29.327 1.00 51.28 63 THR B C 1
ATOM 4623 O O . THR B 1 63 ? -5.607 58.544 29.461 1.00 51.86 63 THR B O 1
ATOM 4627 N N . ALA B 1 64 ? -3.457 57.913 29.673 1.00 50.77 64 ALA B N 1
ATOM 4628 C CA . ALA B 1 64 ? -3.796 56.585 30.107 1.00 50.79 64 ALA B CA 1
ATOM 4629 C C . ALA B 1 64 ? -2.755 56.060 31.082 1.00 50.59 64 ALA B C 1
ATOM 4630 O O . ALA B 1 64 ? -1.618 56.586 31.196 1.00 50.24 64 ALA B O 1
ATOM 4632 N N . ILE B 1 65 ? -3.153 54.991 31.756 1.00 50.83 65 ILE B N 1
ATOM 4633 C CA . ILE B 1 65 ? -2.211 54.177 32.509 1.00 50.55 65 ILE B CA 1
ATOM 4634 C C . ILE B 1 65 ? -1.298 53.529 31.527 1.00 49.63 65 ILE B C 1
ATOM 4635 O O . ILE B 1 65 ? -1.505 53.622 30.300 1.00 49.25 65 ILE B O 1
ATOM 4640 N N . THR B 1 66 ? -0.317 52.820 32.102 1.00 49.31 66 THR B N 1
ATOM 4641 C CA . THR B 1 66 ? 0.716 52.151 31.377 1.00 48.49 66 THR B CA 1
ATOM 4642 C C . THR B 1 66 ? 0.111 51.105 30.476 1.00 48.27 66 THR B C 1
ATOM 4643 O O . THR B 1 66 ? -0.715 50.317 30.953 1.00 48.71 66 THR B O 1
ATOM 4647 N N . PRO B 1 67 ? 0.472 51.134 29.144 1.00 47.64 67 PRO B N 1
ATOM 4648 C CA . PRO B 1 67 ? -0.182 50.209 28.214 1.00 47.48 67 PRO B CA 1
ATOM 4649 C C . PRO B 1 67 ? 0.119 48.776 28.508 1.00 47.34 67 PRO B C 1
ATOM 4650 O O . PRO B 1 67 ? 1.150 48.460 29.123 1.00 47.15 67 PRO B O 1
ATOM 4654 N N . THR B 1 68 ? -0.777 47.910 28.031 1.00 48.73 68 THR B N 1
ATOM 4655 C CA . THR B 1 68 ? -0.622 46.457 28.196 1.00 49.78 68 THR B CA 1
ATOM 4656 C C . THR B 1 68 ? -1.271 45.759 27.029 1.00 50.62 68 THR B C 1
ATOM 4657 O O . THR B 1 68 ? -2.062 46.396 26.272 1.00 51.22 68 THR B O 1
ATOM 4661 N N . PRO B 1 69 ? -1.044 44.438 26.919 1.00 50.84 69 PRO B N 1
ATOM 4662 C CA . PRO B 1 69 ? -1.790 43.632 25.937 1.00 51.43 69 PRO B CA 1
ATOM 4663 C C . PRO B 1 69 ? -3.314 43.660 26.087 1.00 52.77 69 PRO B C 1
ATOM 4664 O O . PRO B 1 69 ? -4.026 43.314 25.127 1.00 52.32 69 PRO B O 1
ATOM 4668 N N . ALA B 1 70 ? -3.813 44.078 27.255 1.00 53.71 70 ALA B N 1
ATOM 4669 C CA . ALA B 1 70 ? -5.258 44.148 27.488 1.00 55.64 70 ALA B CA 1
ATOM 4670 C C . ALA B 1 70 ? -5.951 45.297 26.755 1.00 57.98 70 ALA B C 1
ATOM 4671 O O . ALA B 1 70 ? -7.164 45.209 26.461 1.00 59.28 70 ALA B O 1
ATOM 4673 N N . GLY B 1 71 ? -5.209 46.368 26.445 1.00 59.79 71 GLY B N 1
ATOM 4674 C CA . GLY B 1 71 ? -5.806 47.551 25.788 1.00 60.63 71 GLY B CA 1
ATOM 4675 C C . GLY B 1 71 ? -6.601 48.385 26.793 1.00 62.69 71 GLY B C 1
ATOM 4676 O O . GLY B 1 71 ? -7.277 47.837 27.682 1.00 65.54 71 GLY B O 1
ATOM 4677 N N . GLU B 1 72 ? -6.515 49.712 26.675 1.00 62.38 72 GLU B N 1
ATOM 4678 C CA . GLU B 1 72 ? -7.092 50.639 27.675 1.00 62.49 72 GLU B CA 1
ATOM 4679 C C . GLU B 1 72 ? -8.157 51.583 27.068 1.00 59.86 72 GLU B C 1
ATOM 4680 O O . GLU B 1 72 ? -8.837 52.280 27.825 1.00 58.62 72 GLU B O 1
ATOM 4686 N N . GLY B 1 73 ? -8.255 51.608 25.720 1.00 55.96 73 GLY B N 1
ATOM 4687 C CA . GLY B 1 73 ? -9.272 52.364 24.955 1.00 55.11 73 GLY B CA 1
ATOM 4688 C C . GLY B 1 73 ? -9.245 53.878 25.186 1.00 53.44 73 GLY B C 1
ATOM 4689 O O . GLY B 1 73 ? -10.307 54.515 25.450 1.00 54.08 73 GLY B O 1
ATOM 4690 N N . LYS B 1 74 ? -8.021 54.433 25.156 1.00 50.55 74 LYS B N 1
ATOM 4691 C CA . LYS B 1 74 ? -7.783 55.888 25.283 1.00 50.71 74 LYS B CA 1
ATOM 4692 C C . LYS B 1 74 ? -8.467 56.721 24.164 1.00 50.78 74 LYS B C 1
ATOM 4693 O O . LYS B 1 74 ? -9.288 57.668 24.444 1.00 51.52 74 LYS B O 1
ATOM 4699 N N . THR B 1 75 ? -8.173 56.407 22.903 1.00 50.09 75 THR B N 1
ATOM 4700 C CA . THR B 1 75 ? -8.773 57.225 21.844 1.00 50.15 75 THR B CA 1
ATOM 4701 C C . THR B 1 75 ? -10.321 57.185 21.931 1.00 51.00 75 THR B C 1
ATOM 4702 O O . THR B 1 75 ? -11.013 58.248 21.821 1.00 51.55 75 THR B O 1
ATOM 4706 N N . THR B 1 76 ? -10.839 55.965 22.154 1.00 51.17 76 THR B N 1
ATOM 4707 C CA . THR B 1 76 ? -12.277 55.727 22.327 1.00 52.03 76 THR B CA 1
ATOM 4708 C C . THR B 1 76 ? -12.868 56.646 23.390 1.00 52.95 76 THR B C 1
ATOM 4709 O O . THR B 1 76 ? -13.878 57.312 23.185 1.00 53.61 76 THR B O 1
ATOM 4713 N N . THR B 1 77 ? -12.218 56.718 24.512 1.00 53.04 77 THR B N 1
ATOM 4714 C CA . THR B 1 77 ? -12.641 57.635 25.524 1.00 53.89 77 THR B CA 1
ATOM 4715 C C . THR B 1 77 ? -12.538 59.115 25.107 1.00 53.96 77 THR B C 1
ATOM 4716 O O . THR B 1 77 ? -13.479 59.870 25.354 1.00 54.82 77 THR B O 1
ATOM 4720 N N . SER B 1 78 ? -11.439 59.551 24.476 1.00 53.15 78 SER B N 1
ATOM 4721 C CA . SER B 1 78 ? -11.307 60.974 24.007 1.00 53.23 78 SER B CA 1
ATOM 4722 C C . SER B 1 78 ? -12.477 61.386 23.129 1.00 53.64 78 SER B C 1
ATOM 4723 O O . SER B 1 78 ? -13.113 62.461 23.335 1.00 54.40 78 SER B O 1
ATOM 4726 N N . VAL B 1 79 ? -12.779 60.517 22.159 1.00 53.20 79 VAL B N 1
ATOM 4727 C CA . VAL B 1 79 ? -13.915 60.771 21.259 1.00 53.56 79 VAL B CA 1
ATOM 4728 C C . VAL B 1 79 ? -15.270 60.730 21.995 1.00 54.69 79 VAL B C 1
ATOM 4729 O O . VAL B 1 79 ? -16.176 61.551 21.748 1.00 55.37 79 VAL B O 1
ATOM 4733 N N . GLY B 1 80 ? -15.407 59.760 22.902 1.00 54.95 80 GLY B N 1
ATOM 4734 C CA . GLY B 1 80 ? -16.663 59.580 23.646 1.00 56.05 80 GLY B CA 1
ATOM 4735 C C . GLY B 1 80 ? -16.903 60.735 24.596 1.00 56.91 80 GLY B C 1
ATOM 4736 O O . GLY B 1 80 ? -18.056 61.219 24.746 1.00 57.89 80 GLY B O 1
ATOM 4737 N N . LEU B 1 81 ? -15.816 61.186 25.243 1.00 56.59 81 LEU B N 1
ATOM 4738 C CA . LEU B 1 81 ? -15.899 62.349 26.177 1.00 57.39 81 LEU B CA 1
ATOM 4739 C C . LEU B 1 81 ? -16.353 63.581 25.355 1.00 57.67 81 LEU B C 1
ATOM 4740 O O . LEU B 1 81 ? -17.233 64.338 25.787 1.00 58.71 81 LEU B O 1
ATOM 4745 N N . THR B 1 82 ? -15.806 63.725 24.132 1.00 56.80 82 THR B N 1
ATOM 4746 C CA . THR B 1 82 ? -16.179 64.834 23.221 1.00 56.97 82 THR B CA 1
ATOM 4747 C C . THR B 1 82 ? -17.680 64.820 22.833 1.00 57.77 82 THR B C 1
ATOM 4748 O O . THR B 1 82 ? -18.378 65.880 22.838 1.00 58.60 82 THR B O 1
ATOM 4752 N N . ASP B 1 83 ? -18.187 63.627 22.500 1.00 57.60 83 ASP B N 1
ATOM 4753 C CA . ASP B 1 83 ? -19.610 63.458 22.167 1.00 58.39 83 ASP B CA 1
ATOM 4754 C C . ASP B 1 83 ? -20.518 63.705 23.388 1.00 59.68 83 ASP B C 1
ATOM 4755 O O . ASP B 1 83 ? -21.618 64.250 23.252 1.00 60.59 83 ASP B O 1
ATOM 4760 N N . ALA B 1 84 ? -20.046 63.323 24.577 1.00 60.42 84 ALA B N 1
ATOM 4761 C CA . ALA B 1 84 ? -20.776 63.599 25.797 1.00 63.35 84 ALA B CA 1
ATOM 4762 C C . ALA B 1 84 ? -20.945 65.117 25.949 1.00 66.49 84 ALA B C 1
ATOM 4763 O O . ALA B 1 84 ? -22.080 65.629 26.034 1.00 67.71 84 ALA B O 1
ATOM 4765 N N . LEU B 1 85 ? -19.824 65.843 25.955 1.00 67.59 85 LEU B N 1
ATOM 4766 C CA . LEU B 1 85 ? -19.875 67.319 26.110 1.00 69.08 85 LEU B CA 1
ATOM 4767 C C . LEU B 1 85 ? -20.767 67.954 25.044 1.00 69.78 85 LEU B C 1
ATOM 4768 O O . LEU B 1 85 ? -21.565 68.892 25.327 1.00 71.68 85 LEU B O 1
ATOM 4773 N N . ALA B 1 86 ? -20.658 67.468 23.809 1.00 67.93 86 ALA B N 1
ATOM 4774 C CA . ALA B 1 86 ? -21.602 67.950 22.783 1.00 67.96 86 ALA B CA 1
ATOM 4775 C C . ALA B 1 86 ? -23.057 67.750 23.242 1.00 69.22 86 ALA B C 1
ATOM 4776 O O . ALA B 1 86 ? -23.906 68.614 22.993 1.00 70.90 86 ALA B O 1
ATOM 4778 N N . ARG B 1 87 ? -23.347 66.623 23.902 1.00 68.90 87 ARG B N 1
ATOM 4779 C CA . ARG B 1 87 ? -24.729 66.300 24.276 1.00 70.21 87 ARG B CA 1
ATOM 4780 C C . ARG B 1 87 ? -25.165 67.230 25.360 1.00 71.35 87 ARG B C 1
ATOM 4781 O O . ARG B 1 87 ? -26.244 67.729 25.320 1.00 72.97 87 ARG B O 1
ATOM 4789 N N . LEU B 1 88 ? -24.283 67.524 26.291 1.00 71.46 88 LEU B N 1
ATOM 4790 C CA . LEU B 1 88 ? -24.550 68.540 27.278 1.00 72.83 88 LEU B CA 1
ATOM 4791 C C . LEU B 1 88 ? -24.509 69.998 26.734 1.00 73.96 88 LEU B C 1
ATOM 4792 O O . LEU B 1 88 ? -24.266 70.956 27.505 1.00 76.03 88 LEU B O 1
ATOM 4797 N N . GLY B 1 89 ? -24.760 70.171 25.434 1.00 73.03 89 GLY B N 1
ATOM 4798 C CA . GLY B 1 89 ? -24.816 71.494 24.820 1.00 73.47 89 GLY B CA 1
ATOM 4799 C C . GLY B 1 89 ? -23.532 72.321 24.742 1.00 72.56 89 GLY B C 1
ATOM 4800 O O . GLY B 1 89 ? -23.590 73.483 24.361 1.00 73.77 89 GLY B O 1
ATOM 4801 N N . LYS B 1 90 ? -22.375 71.761 25.068 1.00 71.82 90 LYS B N 1
ATOM 4802 C CA . LYS B 1 90 ? -21.133 72.520 24.969 1.00 70.78 90 LYS B CA 1
ATOM 4803 C C . LYS B 1 90 ? -20.566 72.545 23.537 1.00 69.73 90 LYS B C 1
ATOM 4804 O O . LYS B 1 90 ? -20.868 71.687 22.685 1.00 69.23 90 LYS B O 1
ATOM 4810 N N . ARG B 1 91 ? -19.721 73.556 23.319 1.00 68.57 91 ARG B N 1
ATOM 4811 C CA . ARG B 1 91 ? -19.056 73.858 22.047 1.00 66.11 91 ARG B CA 1
ATOM 4812 C C . ARG B 1 91 ? -17.712 73.227 22.200 1.00 60.88 91 ARG B C 1
ATOM 4813 O O . ARG B 1 91 ? -16.860 73.667 22.993 1.00 60.94 91 ARG B O 1
ATOM 4821 N N . VAL B 1 92 ? -17.525 72.139 21.479 1.00 59.90 92 VAL B N 1
ATOM 4822 C CA . VAL B 1 92 ? -16.404 71.245 21.781 1.00 58.93 92 VAL B CA 1
ATOM 4823 C C . VAL B 1 92 ? -15.806 70.720 20.499 1.00 57.74 92 VAL B C 1
ATOM 4824 O O . VAL B 1 92 ? -16.517 70.544 19.486 1.00 57.64 92 VAL B O 1
ATOM 4828 N N . MET B 1 93 ? -14.489 70.467 20.545 1.00 56.87 93 MET B N 1
ATOM 4829 C CA . MET B 1 93 ? -13.785 69.772 19.458 1.00 55.70 93 MET B CA 1
ATOM 4830 C C . MET B 1 93 ? -12.801 68.822 20.038 1.00 55.01 93 MET B C 1
ATOM 4831 O O . MET B 1 93 ? -12.169 69.128 21.057 1.00 55.23 93 MET B O 1
ATOM 4836 N N . VAL B 1 94 ? -12.630 67.698 19.340 1.00 54.18 94 VAL B N 1
ATOM 4837 C CA . VAL B 1 94 ? -11.561 66.751 19.663 1.00 53.39 94 VAL B CA 1
ATOM 4838 C C . VAL B 1 94 ? -10.498 66.840 18.580 1.00 52.44 94 VAL B C 1
ATOM 4839 O O . VAL B 1 94 ? -10.802 67.059 17.411 1.00 52.21 94 VAL B O 1
ATOM 4843 N N . CYS B 1 95 ? -9.250 66.740 18.997 1.00 51.95 95 CYS B N 1
ATOM 4844 C CA . CYS B 1 95 ? -8.105 66.752 18.143 1.00 51.09 95 CYS B CA 1
ATOM 4845 C C . CYS B 1 95 ? -7.381 65.443 18.300 1.00 50.35 95 CYS B C 1
ATOM 4846 O O . CYS B 1 95 ? -7.056 65.098 19.431 1.00 50.51 95 CYS B O 1
ATOM 4849 N N . LEU B 1 96 ? -7.067 64.768 17.181 1.00 49.58 96 LEU B N 1
ATOM 4850 C CA . LEU B 1 96 ? -6.334 63.467 17.191 1.00 48.85 96 LEU B CA 1
ATOM 4851 C C . LEU B 1 96 ? -5.192 63.335 16.188 1.00 48.00 96 LEU B C 1
ATOM 4852 O O . LEU B 1 96 ? -5.093 64.117 15.221 1.00 47.88 96 LEU B O 1
ATOM 4857 N N . ARG B 1 97 ? -4.353 62.318 16.397 1.00 47.44 97 ARG B N 1
ATOM 4858 C CA . ARG B 1 97 ? -3.270 62.037 15.448 1.00 46.65 97 ARG B CA 1
ATOM 4859 C C . ARG B 1 97 ? -3.721 61.269 14.203 1.00 46.22 97 ARG B C 1
ATOM 4860 O O . ARG B 1 97 ? -4.760 60.590 14.234 1.00 46.45 97 ARG B O 1
ATOM 4868 N N . GLU B 1 98 ? -2.957 61.388 13.122 1.00 45.66 98 GLU B N 1
ATOM 4869 C CA . GLU B 1 98 ? -3.214 60.598 11.893 1.00 45.20 98 GLU B CA 1
ATOM 4870 C C . GLU B 1 98 ? -2.408 59.337 11.956 1.00 44.66 98 GLU B C 1
ATOM 4871 O O . GLU B 1 98 ? -1.176 59.407 12.188 1.00 44.33 98 GLU B O 1
ATOM 4877 N N . PRO B 1 99 ? -3.062 58.184 11.730 1.00 44.58 99 PRO B N 1
ATOM 4878 C CA . PRO B 1 99 ? -2.307 56.947 11.735 1.00 44.11 99 PRO B CA 1
ATOM 4879 C C . PRO B 1 99 ? -1.537 56.714 10.457 1.00 43.49 99 PRO B C 1
ATOM 4880 O O . PRO B 1 99 ? -1.957 57.165 9.358 1.00 43.43 99 PRO B O 1
ATOM 4884 N N . SER B 1 100 ? -0.452 55.950 10.616 1.00 43.07 100 SER B N 1
ATOM 4885 C CA . SER B 1 100 ? 0.381 55.530 9.525 1.00 42.52 100 SER B CA 1
ATOM 4886 C C . SER B 1 100 ? -0.429 54.658 8.572 1.00 42.43 100 SER B C 1
ATOM 4887 O O . SER B 1 100 ? -1.293 53.929 8.953 1.00 42.70 100 SER B O 1
ATOM 4890 N N . LEU B 1 101 ? -0.151 54.768 7.300 1.00 42.09 101 LEU B N 1
ATOM 4891 C CA . LEU B 1 101 ? -0.735 53.867 6.314 1.00 41.96 101 LEU B CA 1
ATOM 4892 C C . LEU B 1 101 ? -0.251 52.417 6.440 1.00 41.74 101 LEU B C 1
ATOM 4893 O O . LEU B 1 101 ? -1.013 51.496 6.241 1.00 41.87 101 LEU B O 1
ATOM 4898 N N . GLY B 1 102 ? 1.018 52.230 6.777 1.00 41.44 102 GLY B N 1
ATOM 4899 C CA . GLY B 1 102 ? 1.634 50.887 6.843 1.00 41.23 102 GLY B CA 1
ATOM 4900 C C . GLY B 1 102 ? 0.894 49.755 7.556 1.00 41.52 102 GLY B C 1
ATOM 4901 O O . GLY B 1 102 ? 0.677 48.677 6.980 1.00 41.47 102 GLY B O 1
ATOM 4902 N N . PRO B 1 103 ? 0.531 49.977 8.807 1.00 41.87 103 PRO B N 1
ATOM 4903 C CA . PRO B 1 103 ? -0.214 48.982 9.594 1.00 42.24 103 PRO B CA 1
ATOM 4904 C C . PRO B 1 103 ? -1.456 48.416 8.911 1.00 42.50 103 PRO B C 1
ATOM 4905 O O . PRO B 1 103 ? -1.795 47.270 9.120 1.00 42.69 103 PRO B O 1
ATOM 4909 N N . SER B 1 104 ? -2.130 49.214 8.091 1.00 42.55 104 SER B N 1
ATOM 4910 C CA . SER B 1 104 ? -3.307 48.745 7.362 1.00 42.82 104 SER B CA 1
ATOM 4911 C C . SER B 1 104 ? -3.011 47.497 6.550 1.00 42.59 104 SER B C 1
ATOM 4912 O O . SER B 1 104 ? -3.890 46.682 6.337 1.00 42.91 104 SER B O 1
ATOM 4915 N N . PHE B 1 105 ? -1.785 47.383 6.070 1.00 42.09 105 PHE B N 1
ATOM 4916 C CA . PHE B 1 105 ? -1.400 46.263 5.212 1.00 41.88 105 PHE B CA 1
ATOM 4917 C C . PHE B 1 105 ? -0.612 45.150 5.955 1.00 41.84 105 PHE B C 1
ATOM 4918 O O . PHE B 1 105 ? -0.263 44.103 5.376 1.00 41.74 105 PHE B O 1
ATOM 4926 N N . GLY B 1 106 ? -0.373 45.375 7.237 1.00 41.97 106 GLY B N 1
ATOM 4927 C CA . GLY B 1 106 ? 0.441 44.489 8.023 1.00 41.93 106 GLY B CA 1
ATOM 4928 C C . GLY B 1 106 ? -0.476 43.756 8.941 1.00 42.45 106 GLY B C 1
ATOM 4929 O O . GLY B 1 106 ? -0.960 42.700 8.629 1.00 42.68 106 GLY B O 1
ATOM 4930 N N . ILE B 1 107 ? -0.713 44.328 10.091 1.00 42.70 107 ILE B N 1
ATOM 4931 C CA . ILE B 1 107 ? -1.647 43.734 11.073 1.00 48.31 107 ILE B CA 1
ATOM 4932 C C . ILE B 1 107 ? -3.004 44.454 11.076 1.00 52.49 107 ILE B C 1
ATOM 4933 O O . ILE B 1 107 ? -4.074 43.824 10.935 1.00 54.38 107 ILE B O 1
ATOM 4938 N N . LYS B 1 108 ? -2.936 45.790 11.197 1.00 54.97 108 LYS B N 1
ATOM 4939 C CA . LYS B 1 108 ? -4.045 46.607 11.734 1.00 54.08 108 LYS B CA 1
ATOM 4940 C C . LYS B 1 108 ? -4.901 47.084 10.626 1.00 52.50 108 LYS B C 1
ATOM 4941 O O . LYS B 1 108 ? -5.219 46.303 9.723 1.00 54.75 108 LYS B O 1
ATOM 4943 N N . GLY B 1 109 ? -5.205 48.387 10.661 1.00 51.48 109 GLY B N 1
ATOM 4944 C CA . GLY B 1 109 ? -6.423 48.934 10.086 1.00 50.32 109 GLY B CA 1
ATOM 4945 C C . GLY B 1 109 ? -7.407 48.952 11.243 1.00 51.23 109 GLY B C 1
ATOM 4946 O O . GLY B 1 109 ? -8.104 47.936 11.466 1.00 53.43 109 GLY B O 1
ATOM 4947 N N . GLY B 1 110 ? -7.481 50.074 11.990 1.00 49.23 110 GLY B N 1
ATOM 4948 C CA . GLY B 1 110 ? -8.516 50.252 13.033 1.00 48.88 110 GLY B CA 1
ATOM 4949 C C . GLY B 1 110 ? -9.380 51.521 12.946 1.00 47.81 110 GLY B C 1
ATOM 4950 O O . GLY B 1 110 ? -9.098 52.451 12.177 1.00 46.78 110 GLY B O 1
ATOM 4951 N N . ALA B 1 111 ? -10.438 51.589 13.741 1.00 47.61 111 ALA B N 1
ATOM 4952 C CA . ALA B 1 111 ? -11.195 52.850 13.838 1.00 48.11 111 ALA B CA 1
ATOM 4953 C C . ALA B 1 111 ? -10.314 53.925 14.534 1.00 47.95 111 ALA B C 1
ATOM 4954 O O . ALA B 1 111 ? -9.428 53.587 15.303 1.00 47.71 111 ALA B O 1
ATOM 4956 N N . ALA B 1 112 ? -10.557 55.203 14.246 1.00 48.11 112 ALA B N 1
ATOM 4957 C CA . ALA B 1 112 ? -10.066 56.262 15.095 1.00 48.28 112 ALA B CA 1
ATOM 4958 C C . ALA B 1 112 ? -10.985 56.308 16.353 1.00 49.18 112 ALA B C 1
ATOM 4959 O O . ALA B 1 112 ? -12.041 56.985 16.367 1.00 49.86 112 ALA B O 1
ATOM 4961 N N . GLY B 1 113 ? -10.581 55.594 17.404 1.00 49.23 113 GLY B N 1
ATOM 4962 C CA . GLY B 1 113 ? -11.449 55.297 18.547 1.00 50.07 113 GLY B CA 1
ATOM 4963 C C . GLY B 1 113 ? -11.966 53.870 18.418 1.00 50.15 113 GLY B C 1
ATOM 4964 O O . GLY B 1 113 ? -11.278 53.013 17.872 1.00 49.49 113 GLY B O 1
ATOM 4965 N N . GLY B 1 114 ? -13.199 53.622 18.873 1.00 51.01 114 GLY B N 1
ATOM 4966 C CA . GLY B 1 114 ? -13.772 52.261 18.880 1.00 51.25 114 GLY B CA 1
ATOM 4967 C C . GLY B 1 114 ? -15.276 52.272 19.118 1.00 52.28 114 GLY B C 1
ATOM 4968 O O . GLY B 1 114 ? -15.815 53.219 19.757 1.00 53.10 114 GLY B O 1
ATOM 4969 N N . GLY B 1 115 ? -15.959 51.235 18.597 1.00 52.48 115 GLY B N 1
ATOM 4970 C CA . GLY B 1 115 ? -17.413 51.036 18.819 1.00 53.53 115 GLY B CA 1
ATOM 4971 C C . GLY B 1 115 ? -18.210 52.267 18.437 1.00 53.98 115 GLY B C 1
ATOM 4972 O O . GLY B 1 115 ? -18.030 52.758 17.362 1.00 53.47 115 GLY B O 1
ATOM 4973 N N . TYR B 1 116 ? -19.057 52.774 19.348 1.00 54.96 116 TYR B N 1
ATOM 4974 C CA . TYR B 1 116 ? -19.849 54.012 19.103 1.00 55.54 116 TYR B CA 1
ATOM 4975 C C . TYR B 1 116 ? -19.106 55.344 19.407 1.00 55.23 116 TYR B C 1
ATOM 4976 O O . TYR B 1 116 ? -19.714 56.408 19.413 1.00 55.79 116 TYR B O 1
ATOM 4985 N N . ALA B 1 117 ? -17.788 55.270 19.612 1.00 54.39 117 ALA B N 1
ATOM 4986 C CA . ALA B 1 117 ? -16.920 56.453 19.809 1.00 54.04 117 ALA B CA 1
ATOM 4987 C C . ALA B 1 117 ? -15.779 56.459 18.769 1.00 52.89 117 ALA B C 1
ATOM 4988 O O . ALA B 1 117 ? -14.626 56.102 19.057 1.00 52.23 117 ALA B O 1
ATOM 4990 N N . GLN B 1 118 ? -16.120 56.897 17.562 1.00 52.70 118 GLN B N 1
ATOM 4991 C CA . GLN B 1 118 ? -15.178 57.001 16.474 1.00 51.72 118 GLN B CA 1
ATOM 4992 C C . GLN B 1 118 ? -15.220 58.377 15.806 1.00 51.71 118 GLN B C 1
ATOM 4993 O O . GLN B 1 118 ? -16.279 59.092 15.814 1.00 52.49 118 GLN B O 1
ATOM 4999 N N . VAL B 1 119 ? -14.087 58.700 15.163 1.00 50.87 119 VAL B N 1
ATOM 5000 C CA . VAL B 1 119 ? -14.022 59.744 14.145 1.00 50.66 119 VAL B CA 1
ATOM 5001 C C . VAL B 1 119 ? -13.971 59.130 12.748 1.00 50.03 119 VAL B C 1
ATOM 5002 O O . VAL B 1 119 ? -13.279 58.153 12.561 1.00 49.42 119 VAL B O 1
ATOM 5006 N N . VAL B 1 120 ? -14.706 59.738 11.790 1.00 50.23 120 VAL B N 1
ATOM 5007 C CA . VAL B 1 120 ? -14.939 59.210 10.408 1.00 49.80 120 VAL B CA 1
ATOM 5008 C C . VAL B 1 120 ? -14.627 60.291 9.327 1.00 49.47 120 VAL B C 1
ATOM 5009 O O . VAL B 1 120 ? -14.620 61.503 9.637 1.00 49.81 120 VAL B O 1
ATOM 5013 N N . PRO B 1 121 ? -14.415 59.888 8.062 1.00 48.87 121 PRO B N 1
ATOM 5014 C CA . PRO B 1 121 ? -14.468 58.550 7.447 1.00 48.50 121 PRO B CA 1
ATOM 5015 C C . PRO B 1 121 ? -13.259 57.686 7.742 1.00 47.82 121 PRO B C 1
ATOM 5016 O O . PRO B 1 121 ? -12.129 58.039 7.362 1.00 47.18 121 PRO B O 1
ATOM 5020 N N . MET B 1 122 ? -13.528 56.559 8.406 1.00 48.02 122 MET B N 1
ATOM 5021 C CA . MET B 1 122 ? -12.517 55.665 8.966 1.00 47.56 122 MET B CA 1
ATOM 5022 C C . MET B 1 122 ? -11.583 55.176 7.922 1.00 46.73 122 MET B C 1
ATOM 5023 O O . MET B 1 122 ? -10.368 55.220 8.109 1.00 46.20 122 MET B O 1
ATOM 5028 N N . GLU B 1 123 ? -12.132 54.716 6.808 1.00 46.66 123 GLU B N 1
ATOM 5029 C CA . GLU B 1 123 ? -11.295 54.221 5.714 1.00 45.93 123 GLU B CA 1
ATOM 5030 C C . GLU B 1 123 ? -10.253 55.211 5.080 1.00 45.35 123 GLU B C 1
ATOM 5031 O O . GLU B 1 123 ? -9.094 54.873 4.830 1.00 44.74 123 GLU B O 1
ATOM 5037 N N . ASP B 1 124 ? -10.681 56.438 4.808 1.00 45.60 124 ASP B N 1
ATOM 5038 C CA . ASP B 1 124 ? -9.780 57.462 4.265 1.00 45.18 124 ASP B CA 1
ATOM 5039 C C . ASP B 1 124 ? -8.742 57.850 5.301 1.00 45.04 124 ASP B C 1
ATOM 5040 O O . ASP B 1 124 ? -7.599 58.021 4.995 1.00 44.52 124 ASP B O 1
ATOM 5045 N N . ILE B 1 125 ? -9.168 57.999 6.545 1.00 45.57 125 ILE B N 1
ATOM 5046 C CA . ILE B 1 125 ? -8.213 58.234 7.659 1.00 45.49 125 ILE B CA 1
ATOM 5047 C C . ILE B 1 125 ? -7.076 57.219 7.682 1.00 44.87 125 ILE B C 1
ATOM 5048 O O . ILE B 1 125 ? -5.915 57.564 7.961 1.00 44.54 125 ILE B O 1
ATOM 5053 N N . ASN B 1 126 ? -7.391 55.962 7.430 1.00 44.77 126 ASN B N 1
ATOM 5054 C CA . ASN B 1 126 ? -6.382 54.897 7.545 1.00 44.28 126 ASN B CA 1
ATOM 5055 C C . ASN B 1 126 ? -5.398 54.810 6.347 1.00 43.60 126 ASN B C 1
ATOM 5056 O O . ASN B 1 126 ? -4.329 54.200 6.466 1.00 43.18 126 ASN B O 1
ATOM 5061 N N . LEU B 1 127 ? -5.739 55.459 5.225 1.00 43.54 127 LEU B N 1
ATOM 5062 C CA . LEU B 1 127 ? -5.006 55.309 3.985 1.00 42.98 127 LEU B CA 1
ATOM 5063 C C . LEU B 1 127 ? -4.324 56.599 3.631 1.00 42.82 127 LEU B C 1
ATOM 5064 O O . LEU B 1 127 ? -3.503 57.069 4.419 1.00 42.78 127 LEU B O 1
ATOM 5069 N N . HIS B 1 128 ? -4.661 57.195 2.480 1.00 42.77 128 HIS B N 1
ATOM 5070 C CA . HIS B 1 128 ? -3.993 58.422 2.043 1.00 42.65 128 HIS B CA 1
ATOM 5071 C C . HIS B 1 128 ? -4.475 59.655 2.789 1.00 43.17 128 HIS B C 1
ATOM 5072 O O . HIS B 1 128 ? -3.772 60.674 2.804 1.00 43.15 128 HIS B O 1
ATOM 5079 N N . PHE B 1 129 ? -5.684 59.558 3.364 1.00 43.68 129 PHE B N 1
ATOM 5080 C CA . PHE B 1 129 ? -6.399 60.680 4.025 1.00 44.30 129 PHE B CA 1
ATOM 5081 C C . PHE B 1 129 ? -6.285 61.939 3.173 1.00 44.33 129 PHE B C 1
ATOM 5082 O O . PHE B 1 129 ? -6.663 61.891 2.033 1.00 44.19 129 PHE B O 1
ATOM 5090 N N . THR B 1 130 ? -5.736 63.040 3.672 1.00 44.52 130 THR B N 1
ATOM 5091 C CA . THR B 1 130 ? -5.586 64.254 2.843 1.00 44.60 130 THR B CA 1
ATOM 5092 C C . THR B 1 130 ? -4.153 64.433 2.346 1.00 44.08 130 THR B C 1
ATOM 5093 O O . THR B 1 130 ? -3.744 65.532 1.981 1.00 44.20 130 THR B O 1
ATOM 5097 N N . GLY B 1 131 ? -3.374 63.365 2.333 1.00 43.56 131 GLY B N 1
ATOM 5098 C CA . GLY B 1 131 ? -1.983 63.441 1.892 1.00 43.11 131 GLY B CA 1
ATOM 5099 C C . GLY B 1 131 ? -0.834 64.003 2.736 1.00 43.15 131 GLY B C 1
ATOM 5100 O O . GLY B 1 131 ? 0.270 64.151 2.201 1.00 42.83 131 GLY B O 1
ATOM 5101 N N . ASP B 1 132 ? -1.067 64.296 4.019 1.00 43.57 132 ASP B N 1
ATOM 5102 C CA . ASP B 1 132 ? -0.057 64.930 4.849 1.00 43.70 132 ASP B CA 1
ATOM 5103 C C . ASP B 1 132 ? 1.186 64.035 5.022 1.00 43.19 132 ASP B C 1
ATOM 5104 O O . ASP B 1 132 ? 2.323 64.508 5.056 1.00 43.11 132 ASP B O 1
ATOM 5109 N N . ILE B 1 133 ? 0.989 62.734 5.137 1.00 42.88 133 ILE B N 1
ATOM 5110 C CA . ILE B 1 133 ? 2.160 61.850 5.289 1.00 42.43 133 ILE B CA 1
ATOM 5111 C C . ILE B 1 133 ? 2.995 61.752 4.006 1.00 41.99 133 ILE B C 1
ATOM 5112 O O . ILE B 1 133 ? 4.234 61.658 4.070 1.00 41.77 133 ILE B O 1
ATOM 5117 N N . HIS B 1 134 ? 2.351 61.862 2.847 1.00 41.92 134 HIS B N 1
ATOM 5118 C CA . HIS B 1 134 ? 3.144 61.936 1.604 1.00 41.58 134 HIS B CA 1
ATOM 5119 C C . HIS B 1 134 ? 3.949 63.211 1.555 1.00 41.78 134 HIS B C 1
ATOM 5120 O O . HIS B 1 134 ? 5.089 63.193 1.132 1.00 41.56 134 HIS B O 1
ATOM 5127 N N . ALA B 1 135 ? 3.383 64.307 2.030 1.00 42.27 135 ALA B N 1
ATOM 5128 C CA . ALA B 1 135 ? 4.132 65.554 2.066 1.00 42.56 135 ALA B CA 1
ATOM 5129 C C . ALA B 1 135 ? 5.341 65.445 3.005 1.00 42.53 135 ALA B C 1
ATOM 5130 O O . ALA B 1 135 ? 6.477 65.870 2.655 1.00 42.49 135 ALA B O 1
ATOM 5132 N N . VAL B 1 136 ? 5.105 64.835 4.166 1.00 42.58 136 VAL B N 1
ATOM 5133 C CA . VAL B 1 136 ? 6.196 64.512 5.095 1.00 42.51 136 VAL B CA 1
ATOM 5134 C C . VAL B 1 136 ? 7.279 63.653 4.408 1.00 42.00 136 VAL B C 1
ATOM 5135 O O . VAL B 1 136 ? 8.447 64.002 4.418 1.00 42.01 136 VAL B O 1
ATOM 5139 N N . THR B 1 137 ? 6.851 62.576 3.775 1.00 41.62 137 THR B N 1
ATOM 5140 C CA . THR B 1 137 ? 7.769 61.619 3.162 1.00 41.17 137 THR B CA 1
ATOM 5141 C C . THR B 1 137 ? 8.679 62.338 2.171 1.00 41.15 137 THR B C 1
ATOM 5142 O O . THR B 1 137 ? 9.893 62.152 2.178 1.00 41.04 137 THR B O 1
ATOM 5146 N N . TYR B 1 138 ? 8.073 63.164 1.328 1.00 41.30 138 TYR B N 1
ATOM 5147 C CA . TYR B 1 138 ? 8.794 63.898 0.278 1.00 41.33 138 TYR B CA 1
ATOM 5148 C C . TYR B 1 138 ? 9.698 65.009 0.804 1.00 41.72 138 TYR B C 1
ATOM 5149 O O . TYR B 1 138 ? 10.774 65.173 0.308 1.00 41.69 138 TYR B O 1
ATOM 5158 N N . ALA B 1 139 ? 9.250 65.745 1.818 1.00 42.13 139 ALA B N 1
ATOM 5159 C CA . ALA B 1 139 ? 10.066 66.782 2.405 1.00 42.56 139 ALA B CA 1
ATOM 5160 C C . ALA B 1 139 ? 11.337 66.138 2.980 1.00 42.40 139 ALA B C 1
ATOM 5161 O O . ALA B 1 139 ? 12.425 66.610 2.774 1.00 42.55 139 ALA B O 1
ATOM 5163 N N . HIS B 1 140 ? 11.154 65.059 3.700 1.00 42.13 140 HIS B N 1
ATOM 5164 C CA . HIS B 1 140 ? 12.262 64.315 4.298 1.00 41.95 140 HIS B CA 1
ATOM 5165 C C . HIS B 1 140 ? 13.234 63.724 3.232 1.00 41.62 140 HIS B C 1
ATOM 5166 O O . HIS B 1 140 ? 14.450 63.833 3.334 1.00 41.71 140 HIS B O 1
ATOM 5173 N N . ASN B 1 141 ? 12.674 63.070 2.220 1.00 41.28 141 ASN B N 1
ATOM 5174 C CA . ASN B 1 141 ? 13.469 62.363 1.229 1.00 40.97 141 ASN B CA 1
ATOM 5175 C C . ASN B 1 141 ? 14.120 63.324 0.275 1.00 41.18 141 ASN B C 1
ATOM 5176 O O . ASN B 1 141 ? 15.190 63.032 -0.236 1.00 41.12 141 ASN B O 1
ATOM 5181 N N . LEU B 1 142 ? 13.529 64.496 0.074 1.00 41.50 142 LEU B N 1
ATOM 5182 C CA . LEU B 1 142 ? 14.207 65.521 -0.705 1.00 41.81 142 LEU B CA 1
ATOM 5183 C C . LEU B 1 142 ? 15.502 65.953 -0.033 1.00 42.13 142 LEU B C 1
ATOM 5184 O O . LEU B 1 142 ? 16.538 66.021 -0.668 1.00 42.20 142 LEU B O 1
ATOM 5189 N N . LEU B 1 143 ? 15.430 66.243 1.261 1.00 42.37 143 LEU B N 1
ATOM 5190 C CA . LEU B 1 143 ? 16.614 66.628 1.993 1.00 42.71 143 LEU B CA 1
ATOM 5191 C C . LEU B 1 143 ? 17.732 65.576 1.821 1.00 42.42 143 LEU B C 1
ATOM 5192 O O . LEU B 1 143 ? 18.862 65.925 1.533 1.00 42.67 143 LEU B O 1
ATOM 5197 N N . ALA B 1 144 ? 17.375 64.305 1.980 1.00 41.94 144 ALA B N 1
ATOM 5198 C CA . ALA B 1 144 ? 18.316 63.178 1.773 1.00 41.66 144 ALA B CA 1
ATOM 5199 C C . ALA B 1 144 ? 18.887 63.166 0.350 1.00 41.62 144 ALA B C 1
ATOM 5200 O O . ALA B 1 144 ? 20.062 62.965 0.161 1.00 41.72 144 ALA B O 1
ATOM 5202 N N . ALA B 1 145 ? 18.048 63.405 -0.637 1.00 41.50 145 ALA B N 1
ATOM 5203 C CA . ALA B 1 145 ? 18.511 63.430 -1.992 1.00 41.48 145 ALA B CA 1
ATOM 5204 C C . ALA B 1 145 ? 19.473 64.617 -2.191 1.00 42.01 145 ALA B C 1
ATOM 5205 O O . ALA B 1 145 ? 20.469 64.526 -2.940 1.00 42.13 145 ALA B O 1
ATOM 5207 N N . MET B 1 146 ? 19.189 65.699 -1.480 1.00 42.39 146 MET B N 1
ATOM 5208 C CA . MET B 1 146 ? 20.048 66.857 -1.548 1.00 42.97 146 MET B CA 1
ATOM 5209 C C . MET B 1 146 ? 21.391 66.642 -0.856 1.00 43.20 146 MET B C 1
ATOM 5210 O O . MET B 1 146 ? 22.415 67.115 -1.351 1.00 43.58 146 MET B O 1
ATOM 5215 N N . VAL B 1 147 ? 21.388 65.944 0.265 1.00 43.01 147 VAL B N 1
ATOM 5216 C CA . VAL B 1 147 ? 22.611 65.561 0.936 1.00 43.16 147 VAL B CA 1
ATOM 5217 C C . VAL B 1 147 ? 23.464 64.743 0.003 1.00 43.00 147 VAL B C 1
ATOM 5218 O O . VAL B 1 147 ? 24.646 65.038 -0.166 1.00 43.39 147 VAL B O 1
ATOM 5222 N N . ASP B 1 148 ? 22.858 63.758 -0.642 1.00 42.48 148 ASP B N 1
ATOM 5223 C CA . ASP B 1 148 ? 23.586 62.864 -1.506 1.00 42.32 148 ASP B CA 1
ATOM 5224 C C . ASP B 1 148 ? 24.128 63.546 -2.744 1.00 42.65 148 ASP B C 1
ATOM 5225 O O . ASP B 1 148 ? 25.290 63.347 -3.108 1.00 42.89 148 ASP B O 1
ATOM 5230 N N . ASN B 1 149 ? 23.301 64.401 -3.364 1.00 42.70 149 ASN B N 1
ATOM 5231 C CA . ASN B 1 149 ? 23.764 65.243 -4.465 1.00 43.09 149 ASN B CA 1
ATOM 5232 C C . ASN B 1 149 ? 24.965 66.137 -4.070 1.00 43.77 149 ASN B C 1
ATOM 5233 O O . ASN B 1 149 ? 25.942 66.219 -4.785 1.00 44.09 149 ASN B O 1
ATOM 5238 N N . HIS B 1 150 ? 24.894 66.741 -2.899 1.00 44.01 150 HIS B N 1
ATOM 5239 C CA . HIS B 1 150 ? 25.987 67.535 -2.374 1.00 44.67 150 HIS B CA 1
ATOM 5240 C C . HIS B 1 150 ? 27.314 66.774 -2.343 1.00 44.78 150 HIS B C 1
ATOM 5241 O O . HIS B 1 150 ? 28.326 67.288 -2.763 1.00 45.33 150 HIS B O 1
ATOM 5248 N N . LEU B 1 151 ? 27.286 65.540 -1.864 1.00 44.30 151 LEU B N 1
ATOM 5249 C CA . LEU B 1 151 ? 28.479 64.676 -1.894 1.00 44.37 151 LEU B CA 1
ATOM 5250 C C . LEU B 1 151 ? 28.987 64.463 -3.321 1.00 44.47 151 LEU B C 1
ATOM 5251 O O . LEU B 1 151 ? 30.181 64.598 -3.595 1.00 44.96 151 LEU B O 1
ATOM 5256 N N . GLN B 1 152 ? 28.054 64.134 -4.207 1.00 44.03 152 GLN B N 1
ATOM 5257 C CA . GLN B 1 152 ? 28.357 63.836 -5.610 1.00 44.05 152 GLN B CA 1
ATOM 5258 C C . GLN B 1 152 ? 28.919 65.068 -6.294 1.00 44.70 152 GLN B C 1
ATOM 5259 O O . GLN B 1 152 ? 29.735 64.919 -7.178 1.00 44.99 152 GLN B O 1
ATOM 5265 N N . GLN B 1 153 ? 28.470 66.262 -5.912 1.00 44.97 153 GLN B N 1
ATOM 5266 C CA . GLN B 1 153 ? 28.870 67.465 -6.650 1.00 45.62 153 GLN B CA 1
ATOM 5267 C C . GLN B 1 153 ? 30.165 68.063 -6.125 1.00 46.37 153 GLN B C 1
ATOM 5268 O O . GLN B 1 153 ? 30.319 69.233 -6.204 1.00 46.95 153 GLN B O 1
ATOM 5274 N N . GLY B 1 154 ? 31.064 67.293 -5.547 1.00 46.41 154 GLY B N 1
ATOM 5275 C CA . GLY B 1 154 ? 32.303 67.871 -4.990 1.00 47.17 154 GLY B CA 1
ATOM 5276 C C . GLY B 1 154 ? 32.375 67.987 -3.468 1.00 47.23 154 GLY B C 1
ATOM 5277 O O . GLY B 1 154 ? 33.408 68.399 -2.956 1.00 47.86 154 GLY B O 1
ATOM 5278 N N . ASN B 1 155 ? 31.306 67.646 -2.741 1.00 46.62 155 ASN B N 1
ATOM 5279 C CA . ASN B 1 155 ? 31.293 67.762 -1.290 1.00 46.67 155 ASN B CA 1
ATOM 5280 C C . ASN B 1 155 ? 31.906 69.082 -0.739 1.00 47.53 155 ASN B C 1
ATOM 5281 O O . ASN B 1 155 ? 32.831 69.093 0.116 1.00 47.93 155 ASN B O 1
ATOM 5286 N N . VAL B 1 156 ? 31.328 70.201 -1.174 1.00 47.82 156 VAL B N 1
ATOM 5287 C CA . VAL B 1 156 ? 31.838 71.525 -0.760 1.00 48.71 156 VAL B CA 1
ATOM 5288 C C . VAL B 1 156 ? 31.886 71.718 0.775 1.00 48.88 156 VAL B C 1
ATOM 5289 O O . VAL B 1 156 ? 32.797 72.362 1.296 1.00 49.62 156 VAL B O 1
ATOM 5293 N N . LEU B 1 157 ? 30.968 71.104 1.509 1.00 48.22 157 LEU B N 1
ATOM 5294 C CA . LEU B 1 157 ? 30.848 71.332 2.928 1.00 48.36 157 LEU B CA 1
ATOM 5295 C C . LEU B 1 157 ? 31.689 70.354 3.666 1.00 48.21 157 LEU B C 1
ATOM 5296 O O . LEU B 1 157 ? 31.769 70.350 4.906 1.00 48.31 157 LEU B O 1
ATOM 5301 N N . ASN B 1 158 ? 32.308 69.485 2.893 1.00 47.99 158 ASN B N 1
ATOM 5302 C CA . ASN B 1 158 ? 33.210 68.562 3.456 1.00 47.93 158 ASN B CA 1
ATOM 5303 C C . ASN B 1 158 ? 32.570 67.554 4.455 1.00 47.24 158 ASN B C 1
ATOM 5304 O O . ASN B 1 158 ? 33.139 67.183 5.499 1.00 47.34 158 ASN B O 1
ATOM 5309 N N . ILE B 1 159 ? 31.383 67.100 4.095 1.00 46.56 159 ILE B N 1
ATOM 5310 C CA . ILE B 1 159 ? 30.647 66.141 4.911 1.00 45.92 159 ILE B CA 1
ATOM 5311 C C . ILE B 1 159 ? 31.344 64.811 4.877 1.00 45.61 159 ILE B C 1
ATOM 5312 O O . ILE B 1 159 ? 31.712 64.388 3.787 1.00 45.53 159 ILE B O 1
ATOM 5317 N N . ASP B 1 160 ? 31.536 64.160 6.037 1.00 45.47 160 ASP B N 1
ATOM 5318 C CA . ASP B 1 160 ? 31.979 62.772 6.096 1.00 45.11 160 ASP B CA 1
ATOM 5319 C C . ASP B 1 160 ? 30.766 61.897 5.925 1.00 44.37 160 ASP B C 1
ATOM 5320 O O . ASP B 1 160 ? 29.966 61.813 6.863 1.00 44.13 160 ASP B O 1
ATOM 5325 N N . PRO B 1 161 ? 30.608 61.262 4.737 1.00 44.05 161 PRO B N 1
ATOM 5326 C CA . PRO B 1 161 ? 29.394 60.469 4.429 1.00 43.40 161 PRO B CA 1
ATOM 5327 C C . PRO B 1 161 ? 29.091 59.455 5.475 1.00 43.04 161 PRO B C 1
ATOM 5328 O O . PRO B 1 161 ? 27.939 59.123 5.659 1.00 42.63 161 PRO B O 1
ATOM 5332 N N . ARG B 1 162 ? 30.116 58.977 6.155 1.00 43.25 162 ARG B N 1
ATOM 5333 C CA . ARG B 1 162 ? 29.969 57.898 7.142 1.00 42.95 162 ARG B CA 1
ATOM 5334 C C . ARG B 1 162 ? 29.373 58.377 8.457 1.00 42.98 162 ARG B C 1
ATOM 5335 O O . ARG B 1 162 ? 29.108 57.536 9.313 1.00 42.73 162 ARG B O 1
ATOM 5343 N N . THR B 1 163 ? 29.183 59.703 8.618 1.00 43.32 163 THR B N 1
ATOM 5344 C CA . THR B 1 163 ? 28.602 60.271 9.836 1.00 43.43 163 THR B CA 1
ATOM 5345 C C . THR B 1 163 ? 27.150 60.708 9.638 1.00 43.19 163 THR B C 1
ATOM 5346 O O . THR B 1 163 ? 26.485 61.219 10.582 1.00 43.30 163 THR B O 1
ATOM 5350 N N . ILE B 1 164 ? 26.666 60.607 8.410 1.00 42.93 164 ILE B N 1
ATOM 5351 C CA . ILE B 1 164 ? 25.337 61.151 8.091 1.00 42.78 164 ILE B CA 1
ATOM 5352 C C . ILE B 1 164 ? 24.265 60.438 8.961 1.00 42.42 164 ILE B C 1
ATOM 5353 O O . ILE B 1 164 ? 24.217 59.226 9.019 1.00 42.06 164 ILE B O 1
ATOM 5358 N N . THR B 1 165 ? 23.475 61.222 9.692 1.00 42.61 165 THR B N 1
ATOM 5359 C CA . THR B 1 165 ? 22.427 60.709 10.556 1.00 42.38 165 THR B CA 1
ATOM 5360 C C . THR B 1 165 ? 21.074 60.814 9.856 1.00 42.14 165 THR B C 1
ATOM 5361 O O . THR B 1 165 ? 20.147 60.156 10.264 1.00 41.89 165 THR B O 1
ATOM 5365 N N . TRP B 1 166 ? 20.953 61.613 8.808 1.00 42.25 166 TRP B N 1
ATOM 5366 C CA . TRP B 1 166 ? 19.678 61.736 8.103 1.00 42.04 166 TRP B CA 1
ATOM 5367 C C . TRP B 1 166 ? 19.399 60.510 7.211 1.00 41.53 166 TRP B C 1
ATOM 5368 O O . TRP B 1 166 ? 20.047 60.291 6.202 1.00 41.44 166 TRP B O 1
ATOM 5379 N N . ARG B 1 167 ? 18.426 59.710 7.626 1.00 41.27 167 ARG B N 1
ATOM 5380 C CA . ARG B 1 167 ? 18.028 58.516 6.889 1.00 40.84 167 ARG B CA 1
ATOM 5381 C C . ARG B 1 167 ? 16.932 58.914 5.897 1.00 40.75 167 ARG B C 1
ATOM 5382 O O . ARG B 1 167 ? 16.609 60.093 5.780 1.00 41.02 167 ARG B O 1
ATOM 5390 N N . ARG B 1 168 ? 16.353 57.953 5.188 1.00 40.41 168 ARG B N 1
ATOM 5391 C CA . ARG B 1 168 ? 15.198 58.221 4.323 1.00 40.33 168 ARG B CA 1
ATOM 5392 C C . ARG B 1 168 ? 13.960 57.658 4.995 1.00 40.26 168 ARG B C 1
ATOM 5393 O O . ARG B 1 168 ? 14.077 57.013 6.029 1.00 40.25 168 ARG B O 1
ATOM 5401 N N . VAL B 1 169 ? 12.765 57.898 4.439 1.00 40.24 169 VAL B N 1
ATOM 5402 C CA . VAL B 1 169 ? 11.538 57.326 5.017 1.00 40.23 169 VAL B CA 1
ATOM 5403 C C . VAL B 1 169 ? 10.605 56.733 3.983 1.00 40.03 169 VAL B C 1
ATOM 5404 O O . VAL B 1 169 ? 10.677 57.092 2.824 1.00 39.94 169 VAL B O 1
ATOM 5408 N N . ILE B 1 170 ? 9.709 55.856 4.426 1.00 40.00 170 ILE B N 1
ATOM 5409 C CA . ILE B 1 170 ? 8.581 55.463 3.612 1.00 39.92 170 ILE B CA 1
ATOM 5410 C C . ILE B 1 170 ? 7.507 54.987 4.558 1.00 40.10 170 ILE B C 1
ATOM 5411 O O . ILE B 1 170 ? 7.812 54.500 5.653 1.00 40.17 170 ILE B O 1
ATOM 5416 N N . ASP B 1 171 ? 6.251 55.171 4.210 1.00 40.24 171 ASP B N 1
ATOM 5417 C CA . ASP B 1 171 ? 5.175 54.790 5.157 1.00 40.51 171 ASP B CA 1
ATOM 5418 C C . ASP B 1 171 ? 4.588 53.395 5.051 1.00 40.44 171 ASP B C 1
ATOM 5419 O O . ASP B 1 171 ? 3.407 53.205 5.234 1.00 40.68 171 ASP B O 1
ATOM 5424 N N . LEU B 1 172 ? 5.443 52.437 4.776 1.00 40.17 172 LEU B N 1
ATOM 5425 C CA . LEU B 1 172 ? 5.149 51.033 4.720 1.00 40.13 172 LEU B CA 1
ATOM 5426 C C . LEU B 1 172 ? 6.062 50.326 5.689 1.00 40.08 172 LEU B C 1
ATOM 5427 O O . LEU B 1 172 ? 7.210 50.777 5.919 1.00 39.95 172 LEU B O 1
ATOM 5432 N N . ASN B 1 173 ? 5.592 49.203 6.233 1.00 40.21 173 ASN B N 1
ATOM 5433 C CA . ASN B 1 173 ? 6.407 48.380 7.149 1.00 40.20 173 ASN B CA 1
ATOM 5434 C C . ASN B 1 173 ? 7.312 47.499 6.341 1.00 39.94 173 ASN B C 1
ATOM 5435 O O . ASN B 1 173 ? 6.881 46.470 5.838 1.00 39.97 173 ASN B O 1
ATOM 5440 N N . ASP B 1 174 ? 8.562 47.882 6.198 1.00 39.74 174 ASP B N 1
ATOM 5441 C CA . ASP B 1 174 ? 9.473 47.154 5.325 1.00 39.53 174 ASP B CA 1
ATOM 5442 C C . ASP B 1 174 ? 10.813 46.969 5.965 1.00 39.47 174 ASP B C 1
ATOM 5443 O O . ASP B 1 174 ? 11.665 47.825 5.854 1.00 39.39 174 ASP B O 1
ATOM 5448 N N . ARG B 1 175 ? 11.021 45.801 6.543 1.00 39.54 175 ARG B N 1
ATOM 5449 C CA . ARG B 1 175 ? 12.237 45.551 7.311 1.00 39.54 175 ARG B CA 1
ATOM 5450 C C . ARG B 1 175 ? 13.479 45.495 6.432 1.00 39.38 175 ARG B C 1
ATOM 5451 O O . ARG B 1 175 ? 14.569 45.840 6.879 1.00 39.37 175 ARG B O 1
ATOM 5459 N N . ALA B 1 176 ? 13.308 45.094 5.174 1.00 39.29 176 ALA B N 1
ATOM 5460 C CA . ALA B 1 176 ? 14.437 45.017 4.230 1.00 39.19 176 ALA B CA 1
ATOM 5461 C C . ALA B 1 176 ? 15.062 46.378 3.950 1.00 39.12 176 ALA B C 1
ATOM 5462 O O . ALA B 1 176 ? 16.181 46.441 3.467 1.00 39.10 176 ALA B O 1
ATOM 5464 N N . LEU B 1 177 ? 14.370 47.466 4.258 1.00 39.13 177 LEU B N 1
ATOM 5465 C CA . LEU B 1 177 ? 14.974 48.809 4.134 1.00 39.14 177 LEU B CA 1
ATOM 5466 C C . LEU B 1 177 ? 15.679 49.374 5.386 1.00 39.27 177 LEU B C 1
ATOM 5467 O O . LEU B 1 177 ? 16.254 50.467 5.339 1.00 39.34 177 LEU B O 1
ATOM 5472 N N . ARG B 1 178 ? 15.651 48.644 6.489 1.00 39.34 178 ARG B N 1
ATOM 5473 C CA . ARG B 1 178 ? 16.309 49.097 7.740 1.00 39.48 178 ARG B CA 1
ATOM 5474 C C . ARG B 1 178 ? 17.773 49.429 7.563 1.00 39.52 178 ARG B C 1
ATOM 5475 O O . ARG B 1 178 ? 18.223 50.486 7.958 1.00 39.65 178 ARG B O 1
ATOM 5483 N N . ASN B 1 179 ? 18.508 48.508 6.974 1.00 39.46 179 ASN B N 1
ATOM 5484 C CA . ASN B 1 179 ? 19.952 48.693 6.756 1.00 39.55 179 ASN B CA 1
ATOM 5485 C C . ASN B 1 179 ? 20.305 48.397 5.282 1.00 39.48 179 ASN B C 1
ATOM 5486 O O . ASN B 1 179 ? 20.113 47.275 4.796 1.00 39.40 179 ASN B O 1
ATOM 5491 N N . ILE B 1 180 ? 20.775 49.424 4.600 1.00 39.54 180 ILE B N 1
ATOM 5492 C CA . ILE B 1 180 ? 21.113 49.346 3.207 1.00 39.52 180 ILE B CA 1
ATOM 5493 C C . ILE B 1 180 ? 22.431 50.055 2.873 1.00 39.74 180 ILE B C 1
ATOM 5494 O O . ILE B 1 180 ? 22.912 50.840 3.652 1.00 39.91 180 ILE B O 1
ATOM 5499 N N . VAL B 1 181 ? 22.969 49.765 1.704 1.00 39.78 181 VAL B N 1
ATOM 5500 C CA . VAL B 1 181 ? 24.062 50.503 1.130 1.00 40.03 181 VAL B CA 1
ATOM 5501 C C . VAL B 1 181 ? 23.614 51.155 -0.153 1.00 39.99 181 VAL B C 1
ATOM 5502 O O . VAL B 1 181 ? 23.105 50.473 -1.006 1.00 39.83 181 VAL B O 1
ATOM 5506 N N . ILE B 1 182 ? 23.753 52.469 -0.260 1.00 40.15 182 ILE B N 1
ATOM 5507 C CA . ILE B 1 182 ? 23.361 53.202 -1.462 1.00 40.14 182 ILE B CA 1
ATOM 5508 C C . ILE B 1 182 ? 24.584 53.766 -2.150 1.00 40.49 182 ILE B C 1
ATOM 5509 O O . ILE B 1 182 ? 25.683 53.645 -1.655 1.00 40.74 182 ILE B O 1
ATOM 5514 N N . GLY B 1 183 ? 24.367 54.408 -3.274 1.00 40.54 183 GLY B N 1
ATOM 5515 C CA . GLY B 1 183 ? 25.378 55.154 -3.931 1.00 40.92 183 GLY B CA 1
ATOM 5516 C C . GLY B 1 183 ? 26.326 54.304 -4.710 1.00 41.08 183 GLY B C 1
ATOM 5517 O O . GLY B 1 183 ? 27.471 54.697 -4.941 1.00 41.49 183 GLY B O 1
ATOM 5518 N N . LEU B 1 184 ? 25.849 53.149 -5.140 1.00 40.81 184 LEU B N 1
ATOM 5519 C CA . LEU B 1 184 ? 26.704 52.176 -5.848 1.00 40.98 184 LEU B CA 1
ATOM 5520 C C . LEU B 1 184 ? 26.692 52.362 -7.387 1.00 41.09 184 LEU B C 1
ATOM 5521 O O . LEU B 1 184 ? 25.806 53.043 -7.938 1.00 40.93 184 LEU B O 1
ATOM 5526 N N . GLY B 1 185 ? 27.642 51.745 -8.053 1.00 41.38 185 GLY B N 1
ATOM 5527 C CA . GLY B 1 185 ? 27.713 51.735 -9.492 1.00 41.52 185 GLY B CA 1
ATOM 5528 C C . GLY B 1 185 ? 28.764 52.644 -10.090 1.00 42.02 185 GLY B C 1
ATOM 5529 O O . GLY B 1 185 ? 28.910 52.660 -11.255 1.00 42.19 185 GLY B O 1
ATOM 5530 N N . GLY B 1 186 ? 29.474 53.459 -9.340 1.00 42.29 186 GLY B N 1
ATOM 5531 C CA . GLY B 1 186 ? 30.536 54.202 -9.949 1.00 42.85 186 GLY B CA 1
ATOM 5532 C C . GLY B 1 186 ? 30.374 55.697 -9.876 1.00 43.01 186 GLY B C 1
ATOM 5533 O O . GLY B 1 186 ? 29.392 56.249 -9.331 1.00 42.67 186 GLY B O 1
ATOM 5534 N N . LYS B 1 187 ? 31.431 56.328 -10.351 1.00 43.59 187 LYS B N 1
ATOM 5535 C CA . LYS B 1 187 ? 31.547 57.790 -10.470 1.00 43.94 187 LYS B CA 1
ATOM 5536 C C . LYS B 1 187 ? 30.268 58.508 -10.833 1.00 43.59 187 LYS B C 1
ATOM 5537 O O . LYS B 1 187 ? 29.986 59.588 -10.360 1.00 43.68 187 LYS B O 1
ATOM 5543 N N . ALA B 1 188 ? 29.542 57.906 -11.746 1.00 43.25 188 ALA B N 1
ATOM 5544 C CA . ALA B 1 188 ? 28.347 58.464 -12.261 1.00 42.95 188 ALA B CA 1
ATOM 5545 C C . ALA B 1 188 ? 27.164 58.342 -11.342 1.00 42.42 188 ALA B C 1
ATOM 5546 O O . ALA B 1 188 ? 26.225 59.056 -11.533 1.00 42.26 188 ALA B O 1
ATOM 5548 N N . ASN B 1 189 ? 27.193 57.466 -10.343 1.00 42.18 189 ASN B N 1
ATOM 5549 C CA . ASN B 1 189 ? 25.981 57.151 -9.577 1.00 41.67 189 ASN B CA 1
ATOM 5550 C C . ASN B 1 189 ? 25.918 57.400 -8.088 1.00 41.62 189 ASN B C 1
ATOM 5551 O O . ASN B 1 189 ? 25.084 56.785 -7.380 1.00 41.22 189 ASN B O 1
ATOM 5556 N N . GLY B 1 190 ? 26.779 58.280 -7.610 1.00 42.04 190 GLY B N 1
ATOM 5557 C CA . GLY B 1 190 ? 26.788 58.682 -6.248 1.00 42.08 190 GLY B CA 1
ATOM 5558 C C . GLY B 1 190 ? 28.004 58.176 -5.494 1.00 42.34 190 GLY B C 1
ATOM 5559 O O . GLY B 1 190 ? 28.987 57.744 -6.081 1.00 42.60 190 GLY B O 1
ATOM 5560 N N . VAL B 1 191 ? 27.920 58.288 -4.175 1.00 42.29 191 VAL B N 1
ATOM 5561 C CA . VAL B 1 191 ? 29.037 58.010 -3.288 1.00 42.58 191 VAL B CA 1
ATOM 5562 C C . VAL B 1 191 ? 28.563 56.871 -2.401 1.00 42.15 191 VAL B C 1
ATOM 5563 O O . VAL B 1 191 ? 27.590 57.010 -1.692 1.00 41.86 191 VAL B O 1
ATOM 5567 N N . PRO B 1 192 ? 29.231 55.749 -2.451 1.00 42.14 192 PRO B N 1
ATOM 5568 C CA . PRO B 1 192 ? 28.735 54.660 -1.595 1.00 41.77 192 PRO B CA 1
ATOM 5569 C C . PRO B 1 192 ? 28.685 55.006 -0.105 1.00 41.79 192 PRO B C 1
ATOM 5570 O O . PRO B 1 192 ? 29.615 55.617 0.430 1.00 42.19 192 PRO B O 1
ATOM 5574 N N . ARG B 1 193 ? 27.566 54.691 0.505 1.00 41.40 193 ARG B N 1
ATOM 5575 C CA . ARG B 1 193 ? 27.383 54.835 1.924 1.00 41.38 193 ARG B CA 1
ATOM 5576 C C . ARG B 1 193 ? 26.247 53.992 2.503 1.00 40.95 193 ARG B C 1
ATOM 5577 O O . ARG B 1 193 ? 25.336 53.547 1.796 1.00 40.66 193 ARG B O 1
ATOM 5585 N N . GLU B 1 194 ? 26.352 53.799 3.821 1.00 40.98 194 GLU B N 1
ATOM 5586 C CA . GLU B 1 194 ? 25.429 53.005 4.611 1.00 40.67 194 GLU B CA 1
ATOM 5587 C C . GLU B 1 194 ? 24.334 53.889 5.184 1.00 40.61 194 GLU B C 1
ATOM 5588 O O . GLU B 1 194 ? 24.598 54.925 5.749 1.00 40.87 194 GLU B O 1
ATOM 5594 N N . THR B 1 195 ? 23.112 53.434 5.103 1.00 40.32 195 THR B N 1
ATOM 5595 C CA . THR B 1 195 ? 22.019 54.220 5.575 1.00 40.30 195 THR B CA 1
ATOM 5596 C C . THR B 1 195 ? 20.843 53.258 5.678 1.00 40.00 195 THR B C 1
ATOM 5597 O O . THR B 1 195 ? 21.042 52.066 5.910 1.00 39.89 195 THR B O 1
ATOM 5601 N N . GLY B 1 196 ? 19.640 53.786 5.536 1.00 39.93 196 GLY B N 1
ATOM 5602 C CA . GLY B 1 196 ? 18.432 52.998 5.667 1.00 39.73 196 GLY B CA 1
ATOM 5603 C C . GLY B 1 196 ? 17.207 53.853 5.680 1.00 39.77 196 GLY B C 1
ATOM 5604 O O . GLY B 1 196 ? 17.288 55.068 5.503 1.00 39.94 196 GLY B O 1
ATOM 5605 N N . PHE B 1 197 ? 16.077 53.216 5.893 1.00 39.65 197 PHE B N 1
ATOM 5606 C CA . PHE B 1 197 ? 14.779 53.915 5.956 1.00 39.73 197 PHE B CA 1
ATOM 5607 C C . PHE B 1 197 ? 14.124 53.763 7.326 1.00 39.87 197 PHE B C 1
ATOM 5608 O O . PHE B 1 197 ? 14.324 52.757 7.988 1.00 39.82 197 PHE B O 1
ATOM 5616 N N . ASP B 1 198 ? 13.333 54.750 7.723 1.00 40.08 198 ASP B N 1
ATOM 5617 C CA . ASP B 1 198 ? 12.401 54.600 8.808 1.00 40.25 198 ASP B CA 1
ATOM 5618 C C . ASP B 1 198 ? 10.967 54.800 8.341 1.00 40.30 198 ASP B C 1
ATOM 5619 O O . ASP B 1 198 ? 10.744 55.337 7.263 1.00 40.24 198 ASP B O 1
ATOM 5624 N N . ILE B 1 199 ? 10.004 54.338 9.122 1.00 40.44 199 ILE B N 1
ATOM 5625 C CA . ILE B 1 199 ? 8.630 54.584 8.776 1.00 40.57 199 ILE B CA 1
ATOM 5626 C C . ILE B 1 199 ? 8.399 56.108 8.802 1.00 40.85 199 ILE B C 1
ATOM 5627 O O . ILE B 1 199 ? 8.991 56.843 9.597 1.00 41.05 199 ILE B O 1
ATOM 5632 N N . SER B 1 200 ? 7.597 56.590 7.870 1.00 40.87 200 SER B N 1
ATOM 5633 C CA . SER B 1 200 ? 7.465 58.029 7.656 1.00 41.12 200 SER B CA 1
ATOM 5634 C C . SER B 1 200 ? 7.012 58.796 8.885 1.00 41.57 200 SER B C 1
ATOM 5635 O O . SER B 1 200 ? 7.471 59.921 9.110 1.00 41.82 200 SER B O 1
ATOM 5638 N N . VAL B 1 201 ? 6.119 58.195 9.656 1.00 41.73 201 VAL B N 1
ATOM 5639 C CA . VAL B 1 201 ? 5.639 58.825 10.893 1.00 42.21 201 VAL B CA 1
ATOM 5640 C C . VAL B 1 201 ? 6.709 59.021 11.980 1.00 42.31 201 VAL B C 1
ATOM 5641 O O . VAL B 1 201 ? 6.517 59.783 12.906 1.00 42.74 201 VAL B O 1
ATOM 5645 N N . ALA B 1 202 ? 7.842 58.331 11.858 1.00 41.95 202 ALA B N 1
ATOM 5646 C CA . ALA B 1 202 ? 9.003 58.496 12.738 1.00 42.01 202 ALA B CA 1
ATOM 5647 C C . ALA B 1 202 ? 9.874 59.691 12.363 1.00 42.13 202 ALA B C 1
ATOM 5648 O O . ALA B 1 202 ? 10.776 60.032 13.088 1.00 42.29 202 ALA B O 1
ATOM 5650 N N . SER B 1 203 ? 9.622 60.284 11.200 1.00 42.08 203 SER B N 1
ATOM 5651 C CA . SER B 1 203 ? 10.481 61.324 10.684 1.00 42.19 203 SER B CA 1
ATOM 5652 C C . SER B 1 203 ? 10.548 62.531 11.591 1.00 42.73 203 SER B C 1
ATOM 5653 O O . SER B 1 203 ? 9.539 62.925 12.117 1.00 43.06 203 SER B O 1
ATOM 5656 N N . GLU B 1 204 ? 11.738 63.139 11.735 1.00 42.88 204 GLU B N 1
ATOM 5657 C CA . GLU B 1 204 ? 11.873 64.476 12.399 1.00 43.48 204 GLU B CA 1
ATOM 5658 C C . GLU B 1 204 ? 10.986 65.565 11.776 1.00 43.80 204 GLU B C 1
ATOM 5659 O O . GLU B 1 204 ? 10.495 66.498 12.470 1.00 44.35 204 GLU B O 1
ATOM 5665 N N . VAL B 1 205 ? 10.761 65.445 10.460 1.00 43.49 205 VAL B N 1
ATOM 5666 C CA . VAL B 1 205 ? 9.894 66.336 9.726 1.00 43.73 205 VAL B CA 1
ATOM 5667 C C . VAL B 1 205 ? 8.480 66.245 10.251 1.00 43.93 205 VAL B C 1
ATOM 5668 O O . VAL B 1 205 ? 7.795 67.288 10.323 1.00 44.43 205 VAL B O 1
ATOM 5672 N N . MET B 1 206 ? 8.057 65.019 10.613 1.00 43.60 206 MET B N 1
ATOM 5673 C CA . MET B 1 206 ? 6.724 64.830 11.233 1.00 43.85 206 MET B CA 1
ATOM 5674 C C . MET B 1 206 ? 6.644 65.498 12.606 1.00 44.43 206 MET B C 1
ATOM 5675 O O . MET B 1 206 ? 5.645 66.127 12.916 1.00 44.90 206 MET B O 1
ATOM 5680 N N . ALA B 1 207 ? 7.685 65.345 13.404 1.00 44.42 207 ALA B N 1
ATOM 5681 C CA . ALA B 1 207 ? 7.781 65.998 14.710 1.00 44.99 207 ALA B CA 1
ATOM 5682 C C . ALA B 1 207 ? 7.826 67.517 14.574 1.00 45.56 207 ALA B C 1
ATOM 5683 O O . ALA B 1 207 ? 7.194 68.249 15.370 1.00 46.18 207 ALA B O 1
ATOM 5685 N N . CYS B 1 208 ? 8.513 68.002 13.542 1.00 45.42 208 CYS B N 1
ATOM 5686 C CA . CYS B 1 208 ? 8.527 69.420 13.254 1.00 45.97 208 CYS B CA 1
ATOM 5687 C C . CYS B 1 208 ? 7.161 69.943 12.866 1.00 46.27 208 CYS B C 1
ATOM 5688 O O . CYS B 1 208 ? 6.789 71.017 13.284 1.00 46.94 208 CYS B O 1
ATOM 5691 N N . LEU B 1 209 ? 6.454 69.217 11.996 1.00 45.81 209 LEU B N 1
ATOM 5692 C CA . LEU B 1 209 ? 5.100 69.607 11.602 1.00 46.09 209 LEU B CA 1
ATOM 5693 C C . LEU B 1 209 ? 4.218 69.812 12.828 1.00 46.66 209 LEU B C 1
ATOM 5694 O O . LEU B 1 209 ? 3.423 70.785 12.908 1.00 47.28 209 LEU B O 1
ATOM 5699 N N . CYS B 1 210 ? 4.322 68.853 13.748 1.00 46.47 210 CYS B N 1
ATOM 5700 C CA . CYS B 1 210 ? 3.445 68.859 14.911 1.00 46.99 210 CYS B CA 1
ATOM 5701 C C . CYS B 1 210 ? 3.837 69.937 15.955 1.00 47.70 210 CYS B C 1
ATOM 5702 O O . CYS B 1 210 ? 3.020 70.229 16.853 1.00 48.29 210 CYS B O 1
ATOM 5705 N N . LEU B 1 211 ? 5.068 70.475 15.878 1.00 47.69 211 LEU B N 1
ATOM 5706 C CA . LEU B 1 211 ? 5.516 71.496 16.837 1.00 48.40 211 LEU B CA 1
ATOM 5707 C C . LEU B 1 211 ? 5.655 72.880 16.193 1.00 48.89 211 LEU B C 1
ATOM 5708 O O . LEU B 1 211 ? 6.063 73.843 16.845 1.00 49.54 211 LEU B O 1
ATOM 5713 N N . ALA B 1 212 ? 5.288 73.023 14.937 1.00 48.65 212 ALA B N 1
ATOM 5714 C CA . ALA B 1 212 ? 5.463 74.309 14.320 1.00 49.13 212 ALA B CA 1
ATOM 5715 C C . ALA B 1 212 ? 4.262 75.190 14.656 1.00 49.92 212 ALA B C 1
ATOM 5716 O O . ALA B 1 212 ? 3.158 74.686 14.773 1.00 49.88 212 ALA B O 1
ATOM 5718 N N . SER B 1 213 ? 4.470 76.494 14.830 1.00 50.69 213 SER B N 1
ATOM 5719 C CA . SER B 1 213 ? 3.334 77.399 15.024 1.00 51.50 213 SER B CA 1
ATOM 5720 C C . SER B 1 213 ? 2.708 77.790 13.708 1.00 51.44 213 SER B C 1
ATOM 5721 O O . SER B 1 213 ? 1.491 78.089 13.663 1.00 51.86 213 SER B O 1
ATOM 5724 N N . ASP B 1 214 ? 3.515 77.845 12.649 1.00 50.99 214 ASP B N 1
ATOM 5725 C CA . ASP B 1 214 ? 3.016 78.286 11.325 1.00 50.95 214 ASP B CA 1
ATOM 5726 C C . ASP B 1 214 ? 4.045 77.879 10.341 1.00 50.24 214 ASP B C 1
ATOM 5727 O O . ASP B 1 214 ? 5.018 77.287 10.729 1.00 49.86 214 ASP B O 1
ATOM 5732 N N . LEU B 1 215 ? 3.834 78.187 9.080 1.00 50.10 215 LEU B N 1
ATOM 5733 C CA . LEU B 1 215 ? 4.694 77.644 8.044 1.00 49.38 215 LEU B CA 1
ATOM 5734 C C . LEU B 1 215 ? 6.082 78.249 8.102 1.00 49.61 215 LEU B C 1
ATOM 5735 O O . LEU B 1 215 ? 7.089 77.546 7.856 1.00 49.03 215 LEU B O 1
ATOM 5740 N N . MET B 1 216 ? 6.180 79.518 8.454 1.00 50.48 216 MET B N 1
ATOM 5741 C CA . MET B 1 216 ? 7.500 80.138 8.554 1.00 50.80 216 MET B CA 1
ATOM 5742 C C . MET B 1 216 ? 8.287 79.568 9.714 1.00 50.68 216 MET B C 1
ATOM 5743 O O . MET B 1 216 ? 9.527 79.350 9.618 1.00 50.46 216 MET B O 1
ATOM 5748 N N . ASP B 1 217 ? 7.611 79.289 10.815 1.00 50.85 217 ASP B N 1
ATOM 5749 C CA . ASP B 1 217 ? 8.299 78.553 11.889 1.00 50.62 217 ASP B CA 1
ATOM 5750 C C . ASP B 1 217 ? 8.701 77.144 11.388 1.00 49.58 217 ASP B C 1
ATOM 5751 O O . ASP B 1 217 ? 9.848 76.689 11.573 1.00 49.28 217 ASP B O 1
ATOM 5756 N N . LEU B 1 218 ? 7.793 76.452 10.712 1.00 49.06 218 LEU B N 1
ATOM 5757 C CA . LEU B 1 218 ? 8.171 75.102 10.188 1.00 48.12 218 LEU B CA 1
ATOM 5758 C C . LEU B 1 218 ? 9.441 75.205 9.346 1.00 47.88 218 LEU B C 1
ATOM 5759 O O . LEU B 1 218 ? 10.377 74.442 9.537 1.00 47.46 218 LEU B O 1
ATOM 5764 N N . LYS B 1 219 ? 9.492 76.180 8.435 1.00 48.22 219 LYS B N 1
ATOM 5765 C CA . LYS B 1 219 ? 10.723 76.426 7.627 1.00 48.15 219 LYS B CA 1
ATOM 5766 C C . LYS B 1 219 ? 11.989 76.610 8.463 1.00 48.44 219 LYS B C 1
ATOM 5767 O O . LYS B 1 219 ? 13.004 75.967 8.219 1.00 48.03 219 LYS B O 1
ATOM 5773 N N . GLU B 1 220 ? 11.927 77.543 9.424 1.00 49.23 220 GLU B N 1
ATOM 5774 C CA . GLU B 1 220 ? 13.059 77.818 10.259 1.00 49.61 220 GLU B CA 1
ATOM 5775 C C . GLU B 1 220 ? 13.476 76.517 10.954 1.00 48.98 220 GLU B C 1
ATOM 5776 O O . GLU B 1 220 ? 14.656 76.184 10.997 1.00 48.82 220 GLU B O 1
ATOM 5782 N N . ARG B 1 221 ? 12.515 75.773 11.481 1.00 48.65 221 ARG B N 1
ATOM 5783 C CA . ARG B 1 221 ? 12.846 74.473 12.098 1.00 48.04 221 ARG B CA 1
ATOM 5784 C C . ARG B 1 221 ? 13.638 73.573 11.145 1.00 47.32 221 ARG B C 1
ATOM 5785 O O . ARG B 1 221 ? 14.667 72.977 11.533 1.00 47.10 221 ARG B O 1
ATOM 5793 N N . PHE B 1 222 ? 13.178 73.509 9.898 1.00 47.00 222 PHE B N 1
ATOM 5794 C CA . PHE B 1 222 ? 13.860 72.705 8.885 1.00 46.38 222 PHE B CA 1
ATOM 5795 C C . PHE B 1 222 ? 15.341 73.082 8.747 1.00 46.62 222 PHE B C 1
ATOM 5796 O O . PHE B 1 222 ? 16.214 72.242 8.776 1.00 46.23 222 PHE B O 1
ATOM 5804 N N . SER B 1 223 ? 15.607 74.371 8.681 1.00 47.33 223 SER B N 1
ATOM 5805 C CA . SER B 1 223 ? 16.946 74.909 8.488 1.00 47.71 223 SER B CA 1
ATOM 5806 C C . SER B 1 223 ? 17.871 74.487 9.570 1.00 47.76 223 SER B C 1
ATOM 5807 O O . SER B 1 223 ? 19.088 74.473 9.343 1.00 47.86 223 SER B O 1
ATOM 5810 N N . ARG B 1 224 ? 17.326 74.158 10.753 1.00 47.75 224 ARG B N 1
ATOM 5811 C CA . ARG B 1 224 ? 18.168 73.758 11.870 1.00 47.83 224 ARG B CA 1
ATOM 5812 C C . ARG B 1 224 ? 18.362 72.285 11.949 1.00 47.05 224 ARG B C 1
ATOM 5813 O O . ARG B 1 224 ? 19.102 71.831 12.812 1.00 47.05 224 ARG B O 1
ATOM 5821 N N . ILE B 1 225 ? 17.704 71.509 11.086 1.00 46.41 225 ILE B N 1
ATOM 5822 C CA . ILE B 1 225 ? 17.954 70.056 11.122 1.00 45.70 225 ILE B CA 1
ATOM 5823 C C . ILE B 1 225 ? 19.436 69.752 10.894 1.00 45.66 225 ILE B C 1
ATOM 5824 O O . ILE B 1 225 ? 20.024 70.295 9.967 1.00 45.84 225 ILE B O 1
ATOM 5829 N N . VAL B 1 226 ? 19.998 68.871 11.734 1.00 45.45 226 VAL B N 1
ATOM 5830 C CA . VAL B 1 226 ? 21.382 68.402 11.595 1.00 45.39 226 VAL B CA 1
ATOM 5831 C C . VAL B 1 226 ? 21.340 67.091 10.813 1.00 44.66 226 VAL B C 1
ATOM 5832 O O . VAL B 1 226 ? 20.685 66.134 11.249 1.00 44.23 226 VAL B O 1
ATOM 5836 N N . VAL B 1 227 ? 22.063 67.042 9.691 1.00 44.58 227 VAL B N 1
ATOM 5837 C CA . VAL B 1 227 ? 22.044 65.859 8.812 1.00 43.96 227 VAL B CA 1
ATOM 5838 C C . VAL B 1 227 ? 23.293 65.031 8.878 1.00 43.85 227 VAL B C 1
ATOM 5839 O O . VAL B 1 227 ? 23.263 63.894 8.367 1.00 43.35 227 VAL B O 1
ATOM 5843 N N . GLY B 1 228 ? 24.377 65.605 9.448 1.00 44.36 228 GLY B N 1
ATOM 5844 C CA . GLY B 1 228 ? 25.679 64.933 9.603 1.00 44.38 228 GLY B CA 1
ATOM 5845 C C . GLY B 1 228 ? 26.777 65.889 10.025 1.00 45.09 228 GLY B C 1
ATOM 5846 O O . GLY B 1 228 ? 26.509 67.039 10.397 1.00 45.57 228 GLY B O 1
ATOM 5847 N N . TYR B 1 229 ? 28.011 65.418 9.963 1.00 45.20 229 TYR B N 1
ATOM 5848 C CA . TYR B 1 229 ? 29.173 66.175 10.413 1.00 45.90 229 TYR B CA 1
ATOM 5849 C C . TYR B 1 229 ? 30.223 66.257 9.314 1.00 46.15 229 TYR B C 1
ATOM 5850 O O . TYR B 1 229 ? 30.280 65.361 8.435 1.00 45.70 229 TYR B O 1
ATOM 5859 N N . THR B 1 230 ? 31.040 67.326 9.359 1.00 46.90 230 THR B N 1
ATOM 5860 C CA . THR B 1 230 ? 32.233 67.431 8.492 1.00 47.30 230 THR B CA 1
ATOM 5861 C C . THR B 1 230 ? 33.288 66.445 8.966 1.00 47.26 230 THR B C 1
ATOM 5862 O O . THR B 1 230 ? 33.188 65.927 10.057 1.00 47.07 230 THR B O 1
ATOM 5866 N N . TYR B 1 231 ? 34.306 66.192 8.153 1.00 47.49 231 TYR B N 1
ATOM 5867 C CA . TYR B 1 231 ? 35.417 65.407 8.599 1.00 47.62 231 TYR B CA 1
ATOM 5868 C C . TYR B 1 231 ? 36.068 65.994 9.858 1.00 48.23 231 TYR B C 1
ATOM 5869 O O . TYR B 1 231 ? 36.715 65.272 10.601 1.00 48.22 231 TYR B O 1
ATOM 5878 N N . ASP B 1 232 ? 35.900 67.293 10.113 1.00 48.79 232 ASP B N 1
ATOM 5879 C CA . ASP B 1 232 ? 36.437 67.892 11.369 1.00 49.40 232 ASP B CA 1
ATOM 5880 C C . ASP B 1 232 ? 35.466 67.840 12.587 1.00 49.07 232 ASP B C 1
ATOM 5881 O O . ASP B 1 232 ? 35.798 68.338 13.675 1.00 49.56 232 ASP B O 1
ATOM 5886 N N . GLY B 1 233 ? 34.269 67.288 12.420 1.00 48.32 233 GLY B N 1
ATOM 5887 C CA . GLY B 1 233 ? 33.353 67.127 13.553 1.00 48.02 233 GLY B CA 1
ATOM 5888 C C . GLY B 1 233 ? 32.318 68.224 13.670 1.00 48.22 233 GLY B C 1
ATOM 5889 O O . GLY B 1 233 ? 31.537 68.190 14.620 1.00 48.06 233 GLY B O 1
ATOM 5890 N N . LYS B 1 234 ? 32.307 69.178 12.718 1.00 48.59 234 LYS B N 1
ATOM 5891 C CA . LYS B 1 234 ? 31.378 70.289 12.710 1.00 48.87 234 LYS B CA 1
ATOM 5892 C C . LYS B 1 234 ? 30.043 69.831 12.142 1.00 48.13 234 LYS B C 1
ATOM 5893 O O . LYS B 1 234 ? 30.019 69.146 11.124 1.00 47.64 234 LYS B O 1
ATOM 5895 N N . PRO B 1 235 ? 28.929 70.211 12.800 1.00 48.09 235 PRO B N 1
ATOM 5896 C CA . PRO B 1 235 ? 27.570 69.903 12.402 1.00 47.50 235 PRO B CA 1
ATOM 5897 C C . PRO B 1 235 ? 27.202 70.526 11.073 1.00 47.54 235 PRO B C 1
ATOM 5898 O O . PRO B 1 235 ? 27.600 71.629 10.798 1.00 48.21 235 PRO B O 1
ATOM 5902 N N . VAL B 1 236 ? 26.452 69.801 10.236 1.00 46.87 236 VAL B N 1
ATOM 5903 C CA . VAL B 1 236 ? 26.038 70.339 8.958 1.00 46.87 236 VAL B CA 1
ATOM 5904 C C . VAL B 1 236 ? 24.563 70.265 8.962 1.00 46.48 236 VAL B C 1
ATOM 5905 O O . VAL B 1 236 ? 23.983 69.199 9.277 1.00 45.87 236 VAL B O 1
ATOM 5909 N N . THR B 1 237 ? 23.926 71.354 8.607 1.00 46.86 237 THR B N 1
ATOM 5910 C CA . THR B 1 237 ? 22.466 71.406 8.706 1.00 46.60 237 THR B CA 1
ATOM 5911 C C . THR B 1 237 ? 21.791 71.443 7.362 1.00 46.30 237 THR B C 1
ATOM 5912 O O . THR B 1 237 ? 22.398 71.740 6.352 1.00 46.44 237 THR B O 1
ATOM 5916 N N . ALA B 1 238 ? 20.483 71.224 7.384 1.00 45.97 238 ALA B N 1
ATOM 5917 C CA . ALA B 1 238 ? 19.665 71.433 6.221 1.00 45.78 238 ALA B CA 1
ATOM 5918 C C . ALA B 1 238 ? 19.717 72.892 5.731 1.00 46.48 238 ALA B C 1
ATOM 5919 O O . ALA B 1 238 ? 19.516 73.157 4.529 1.00 46.42 238 ALA B O 1
ATOM 5921 N N . GLY B 1 239 ? 19.908 73.822 6.679 1.00 47.16 239 GLY B N 1
ATOM 5922 C CA . GLY B 1 239 ? 20.098 75.258 6.386 1.00 47.96 239 GLY B CA 1
ATOM 5923 C C . GLY B 1 239 ? 21.340 75.418 5.531 1.00 48.16 239 GLY B C 1
ATOM 5924 O O . GLY B 1 239 ? 21.328 76.107 4.525 1.00 48.42 239 GLY B O 1
ATOM 5925 N N . ASP B 1 240 ? 22.390 74.671 5.867 1.00 47.98 240 ASP B N 1
ATOM 5926 C CA . ASP B 1 240 ? 23.625 74.736 5.105 1.00 48.20 240 ASP B CA 1
ATOM 5927 C C . ASP B 1 240 ? 23.444 74.265 3.660 1.00 47.71 240 ASP B C 1
ATOM 5928 O O . ASP B 1 240 ? 24.200 74.614 2.794 1.00 48.01 240 ASP B O 1
ATOM 5933 N N . LEU B 1 241 ? 22.438 73.450 3.403 1.00 47.00 241 LEU B N 1
ATOM 5934 C CA . LEU B 1 241 ? 22.236 72.870 2.057 1.00 46.49 241 LEU B CA 1
ATOM 5935 C C . LEU B 1 241 ? 21.145 73.614 1.332 1.00 46.57 241 LEU B C 1
ATOM 5936 O O . LEU B 1 241 ? 20.727 73.194 0.230 1.00 46.15 241 LEU B O 1
ATOM 5941 N N . GLU B 1 242 ? 20.644 74.689 1.952 1.00 47.13 242 GLU B N 1
ATOM 5942 C CA . GLU B 1 242 ? 19.550 75.482 1.372 1.00 47.30 242 GLU B CA 1
ATOM 5943 C C . GLU B 1 242 ? 18.345 74.625 0.982 1.00 46.56 242 GLU B C 1
ATOM 5944 O O . GLU B 1 242 ? 17.775 74.786 -0.096 1.00 46.42 242 GLU B O 1
ATOM 5950 N N . ALA B 1 243 ? 17.982 73.711 1.864 1.00 46.12 243 ALA B N 1
ATOM 5951 C CA . ALA B 1 243 ? 16.875 72.792 1.621 1.00 45.45 243 ALA B CA 1
ATOM 5952 C C . ALA B 1 243 ? 15.560 73.306 2.189 1.00 45.64 243 ALA B C 1
ATOM 5953 O O . ALA B 1 243 ? 14.499 72.897 1.736 1.00 45.27 243 ALA B O 1
ATOM 5955 N N . GLN B 1 244 ? 15.624 74.170 3.218 1.00 46.26 244 GLN B N 1
ATOM 5956 C CA . GLN B 1 244 ? 14.424 74.435 4.017 1.00 46.43 244 GLN B CA 1
ATOM 5957 C C . GLN B 1 244 ? 13.303 75.055 3.222 1.00 46.56 244 GLN B C 1
ATOM 5958 O O . GLN B 1 244 ? 12.133 74.884 3.583 1.00 46.48 244 GLN B O 1
ATOM 5964 N N . GLY B 1 245 ? 13.630 75.797 2.162 1.00 46.82 245 GLY B N 1
ATOM 5965 C CA . GLY B 1 245 ? 12.576 76.481 1.370 1.00 47.01 245 GLY B CA 1
ATOM 5966 C C . GLY B 1 245 ? 11.764 75.479 0.596 1.00 46.28 245 GLY B C 1
ATOM 5967 O O . GLY B 1 245 ? 10.553 75.515 0.593 1.00 46.26 245 GLY B O 1
ATOM 5968 N N . SER B 1 246 ? 12.461 74.553 -0.045 1.00 45.72 246 SER B N 1
ATOM 5969 C CA . SER B 1 246 ? 11.827 73.440 -0.785 1.00 45.01 246 SER B CA 1
ATOM 5970 C C . SER B 1 246 ? 10.991 72.493 0.121 1.00 44.65 246 SER B C 1
ATOM 5971 O O . SER B 1 246 ? 9.877 72.082 -0.224 1.00 44.38 246 SER B O 1
ATOM 5974 N N . MET B 1 247 ? 11.564 72.135 1.266 1.00 44.67 247 MET B N 1
ATOM 5975 C CA . MET B 1 247 ? 10.858 71.321 2.269 1.00 44.43 247 MET B CA 1
ATOM 5976 C C . MET B 1 247 ? 9.574 72.027 2.736 1.00 44.85 247 MET B C 1
ATOM 5977 O O . MET B 1 247 ? 8.507 71.415 2.831 1.00 44.61 247 MET B O 1
ATOM 5982 N N . ALA B 1 248 ? 9.668 73.326 3.005 1.00 45.53 248 ALA B N 1
ATOM 5983 C CA . ALA B 1 248 ? 8.481 74.092 3.376 1.00 46.03 248 ALA B CA 1
ATOM 5984 C C . ALA B 1 248 ? 7.448 74.183 2.253 1.00 45.90 248 ALA B C 1
ATOM 5985 O O . ALA B 1 248 ? 6.267 74.087 2.489 1.00 45.97 248 ALA B O 1
ATOM 5987 N N . LEU B 1 249 ? 7.901 74.342 1.028 1.00 45.73 249 LEU B N 1
ATOM 5988 C CA . LEU B 1 249 ? 6.983 74.320 -0.092 1.00 45.56 249 LEU B CA 1
ATOM 5989 C C . LEU B 1 249 ? 6.222 72.993 -0.167 1.00 44.93 249 LEU B C 1
ATOM 5990 O O . LEU B 1 249 ? 5.029 72.944 -0.384 1.00 44.96 249 LEU B O 1
ATOM 5995 N N . LEU B 1 250 ? 6.912 71.903 0.025 1.00 44.42 250 LEU B N 1
ATOM 5996 C CA . LEU B 1 250 ? 6.270 70.583 -0.028 1.00 43.86 250 LEU B CA 1
ATOM 5997 C C . LEU B 1 250 ? 5.201 70.368 1.034 1.00 44.05 250 LEU B C 1
ATOM 5998 O O . LEU B 1 250 ? 4.322 69.543 0.870 1.00 43.77 250 LEU B O 1
ATOM 6003 N N . MET B 1 251 ? 5.308 71.139 2.120 1.00 44.58 251 MET B N 1
ATOM 6004 C CA . MET B 1 251 ? 4.424 71.066 3.267 1.00 44.87 251 MET B CA 1
ATOM 6005 C C . MET B 1 251 ? 3.417 72.215 3.313 1.00 45.54 251 MET B C 1
ATOM 6006 O O . MET B 1 251 ? 2.822 72.464 4.359 1.00 45.97 251 MET B O 1
ATOM 6011 N N . LYS B 1 252 ? 3.219 72.870 2.173 1.00 45.62 252 LYS B N 1
ATOM 6012 C CA . LYS B 1 252 ? 2.410 74.069 2.073 1.00 46.29 252 LYS B CA 1
ATOM 6013 C C . LYS B 1 252 ? 1.000 73.801 2.476 1.00 46.48 252 LYS B C 1
ATOM 6014 O O . LYS B 1 252 ? 0.343 74.656 3.057 1.00 47.16 252 LYS B O 1
ATOM 6020 N N . ASP B 1 253 ? 0.509 72.628 2.107 1.00 45.93 253 ASP B N 1
ATOM 6021 C CA . ASP B 1 253 ? -0.865 72.194 2.417 1.00 46.08 253 ASP B CA 1
ATOM 6022 C C . ASP B 1 253 ? -0.945 71.318 3.692 1.00 46.01 253 ASP B C 1
ATOM 6023 O O . ASP B 1 253 ? -1.934 71.306 4.417 1.00 46.42 253 ASP B O 1
ATOM 6028 N N . ALA B 1 254 ? 0.103 70.574 3.961 1.00 45.53 254 ALA B N 1
ATOM 6029 C CA . ALA B 1 254 ? 0.069 69.647 5.064 1.00 45.42 254 ALA B CA 1
ATOM 6030 C C . ALA B 1 254 ? 0.135 70.359 6.400 1.00 46.03 254 ALA B C 1
ATOM 6031 O O . ALA B 1 254 ? -0.231 69.766 7.394 1.00 46.12 254 ALA B O 1
ATOM 6033 N N . ILE B 1 255 ? 0.616 71.609 6.399 1.00 46.47 255 ILE B N 1
ATOM 6034 C CA . ILE B 1 255 ? 0.603 72.468 7.562 1.00 47.18 255 ILE B CA 1
ATOM 6035 C C . ILE B 1 255 ? -0.841 72.790 8.052 1.00 47.80 255 ILE B C 1
ATOM 6036 O O . ILE B 1 255 ? -1.025 73.087 9.231 1.00 48.32 255 ILE B O 1
ATOM 6041 N N . LYS B 1 256 ? -1.849 72.664 7.191 1.00 47.75 256 LYS B N 1
ATOM 6042 C CA . LYS B 1 256 ? -3.266 72.884 7.596 1.00 48.36 256 LYS B CA 1
ATOM 6043 C C . LYS B 1 256 ? -3.979 71.681 8.176 1.00 48.18 256 LYS B C 1
ATOM 6044 O O . LYS B 1 256 ? -3.988 70.627 7.561 1.00 47.55 256 LYS B O 1
ATOM 6050 N N . PRO B 1 257 ? -4.669 71.860 9.307 1.00 48.82 257 PRO B N 1
ATOM 6051 C CA . PRO B 1 257 ? -5.282 70.698 9.924 1.00 48.71 257 PRO B CA 1
ATOM 6052 C C . PRO B 1 257 ? -6.526 70.240 9.211 1.00 48.73 257 PRO B C 1
ATOM 6053 O O . PRO B 1 257 ? -7.124 70.985 8.430 1.00 49.02 257 PRO B O 1
ATOM 6057 N N . ASN B 1 258 ? -6.898 68.992 9.464 1.00 48.45 258 ASN B N 1
ATOM 6058 C CA . ASN B 1 258 ? -7.973 68.371 8.712 1.00 48.39 258 ASN B CA 1
ATOM 6059 C C . ASN B 1 258 ? -9.231 68.238 9.541 1.00 49.12 258 ASN B C 1
ATOM 6060 O O . ASN B 1 258 ? -9.238 67.591 10.578 1.00 49.23 258 ASN B O 1
ATOM 6065 N N . LEU B 1 259 ? -10.288 68.873 9.078 1.00 49.66 259 LEU B N 1
ATOM 6066 C CA . LEU B 1 259 ? -11.587 68.803 9.715 1.00 50.44 259 LEU B CA 1
ATOM 6067 C C . LEU B 1 259 ? -12.356 67.564 9.289 1.00 50.22 259 LEU B C 1
ATOM 6068 O O . LEU B 1 259 ? -12.694 67.417 8.108 1.00 49.94 259 LEU B O 1
ATOM 6073 N N . VAL B 1 260 ? -12.642 66.686 10.247 1.00 50.39 260 VAL B N 1
ATOM 6074 C CA . VAL B 1 260 ? -13.552 65.553 10.009 1.00 50.41 260 VAL B CA 1
ATOM 6075 C C . VAL B 1 260 ? -14.614 65.555 11.111 1.00 51.36 260 VAL B C 1
ATOM 6076 O O . VAL B 1 260 ? -14.843 66.596 11.710 1.00 52.03 260 VAL B O 1
ATOM 6080 N N . GLN B 1 261 ? -15.231 64.426 11.447 1.00 51.49 261 GLN B N 1
ATOM 6081 C CA . GLN B 1 261 ? -16.237 64.465 12.519 1.00 52.47 261 GLN B CA 1
ATOM 6082 C C . GLN B 1 261 ? -16.364 63.159 13.234 1.00 52.46 261 GLN B C 1
ATOM 6083 O O . GLN B 1 261 ? -15.811 62.169 12.791 1.00 51.73 261 GLN B O 1
ATOM 6089 N N . THR B 1 262 ? -17.095 63.188 14.357 1.00 53.34 262 THR B N 1
ATOM 6090 C CA . THR B 1 262 ? -17.342 61.977 15.158 1.00 53.51 262 THR B CA 1
ATOM 6091 C C . THR B 1 262 ? -18.593 61.355 14.562 1.00 53.93 262 THR B C 1
ATOM 6092 O O . THR B 1 262 ? -19.198 61.952 13.669 1.00 54.11 262 THR B O 1
ATOM 6096 N N . LEU B 1 263 ? -19.022 60.194 15.078 1.00 54.18 263 LEU B N 1
ATOM 6097 C CA . LEU B 1 263 ? -20.200 59.510 14.490 1.00 54.62 263 LEU B CA 1
ATOM 6098 C C . LEU B 1 263 ? -21.413 60.321 14.726 1.00 55.70 263 LEU B C 1
ATOM 6099 O O . LEU B 1 263 ? -22.323 60.287 13.943 1.00 56.03 263 LEU B O 1
ATOM 6104 N N . GLU B 1 264 ? -21.442 61.021 15.859 1.00 56.32 264 GLU B N 1
ATOM 6105 C CA . GLU B 1 264 ? -22.572 61.890 16.209 1.00 57.47 264 GLU B CA 1
ATOM 6106 C C . GLU B 1 264 ? -22.351 63.299 15.671 1.00 57.42 264 GLU B C 1
ATOM 6107 O O . GLU B 1 264 ? -22.972 64.224 16.150 1.00 58.31 264 GLU B O 1
ATOM 6113 N N . ASN B 1 265 ? -21.435 63.462 14.701 1.00 56.40 265 ASN B N 1
ATOM 6114 C CA . ASN B 1 265 ? -21.192 64.753 13.986 1.00 56.27 265 ASN B CA 1
ATOM 6115 C C . ASN B 1 265 ? -20.490 65.856 14.846 1.00 56.47 265 ASN B C 1
ATOM 6116 O O . ASN B 1 265 ? -20.561 67.066 14.501 1.00 56.76 265 ASN B O 1
ATOM 6121 N N . THR B 1 266 ? -19.878 65.484 15.967 1.00 56.42 266 THR B N 1
ATOM 6122 C CA . THR B 1 266 ? -19.088 66.477 16.705 1.00 56.52 266 THR B CA 1
ATOM 6123 C C . THR B 1 266 ? -17.849 66.744 15.874 1.00 55.47 266 THR B C 1
ATOM 6124 O O . THR B 1 266 ? -17.310 65.811 15.220 1.00 54.56 266 THR B O 1
ATOM 6128 N N . PRO B 1 267 ? -17.434 68.024 15.815 1.00 55.63 267 PRO B N 1
ATOM 6129 C CA . PRO B 1 267 ? -16.311 68.255 14.926 1.00 54.67 267 PRO B CA 1
ATOM 6130 C C . PRO B 1 267 ? -14.997 67.761 15.554 1.00 53.98 267 PRO B C 1
ATOM 6131 O O . PRO B 1 267 ? -14.831 67.789 16.799 1.00 54.40 267 PRO B O 1
ATOM 6135 N N . ALA B 1 268 ? -14.135 67.250 14.656 1.00 52.97 268 ALA B N 1
ATOM 6136 C CA . ALA B 1 268 ? -12.847 66.708 15.001 1.00 52.22 268 ALA B CA 1
ATOM 6137 C C . ALA B 1 268 ? -11.785 67.264 14.070 1.00 51.52 268 ALA B C 1
ATOM 6138 O O . ALA B 1 268 ? -12.066 67.499 12.902 1.00 51.32 268 ALA B O 1
ATOM 6140 N N . PHE B 1 269 ? -10.577 67.456 14.597 1.00 51.19 269 PHE B N 1
ATOM 6141 C CA . PHE B 1 269 ? -9.393 67.654 13.789 1.00 50.42 269 PHE B CA 1
ATOM 6142 C C . PHE B 1 269 ? -8.515 66.440 13.926 1.00 49.64 269 PHE B C 1
ATOM 6143 O O . PHE B 1 269 ? -8.281 65.955 15.045 1.00 49.76 269 PHE B O 1
ATOM 6151 N N . ILE B 1 270 ? -7.972 65.999 12.805 1.00 48.87 270 ILE B N 1
ATOM 6152 C CA . ILE B 1 270 ? -6.892 65.033 12.775 1.00 48.09 270 ILE B CA 1
ATOM 6153 C C . ILE B 1 270 ? -5.739 65.684 12.027 1.00 47.61 270 ILE B C 1
ATOM 6154 O O . ILE B 1 270 ? -5.912 66.135 10.859 1.00 47.47 270 ILE B O 1
ATOM 6159 N N . HIS B 1 271 ? -4.590 65.727 12.686 1.00 47.41 271 HIS B N 1
ATOM 6160 C CA . HIS B 1 271 ? -3.441 66.425 12.168 1.00 47.09 271 HIS B CA 1
ATOM 6161 C C . HIS B 1 271 ? -2.119 66.077 12.833 1.00 46.74 271 HIS B C 1
ATOM 6162 O O . HIS B 1 271 ? -1.829 66.500 14.005 1.00 47.16 271 HIS B O 1
ATOM 6169 N N . GLY B 1 272 ? -1.321 65.322 12.091 1.00 46.01 272 GLY B N 1
ATOM 6170 C CA . GLY B 1 272 ? 0.027 64.914 12.504 1.00 45.61 272 GLY B CA 1
ATOM 6171 C C . GLY B 1 272 ? -0.058 63.597 13.218 1.00 45.40 272 GLY B C 1
ATOM 6172 O O . GLY B 1 272 ? -1.147 63.130 13.569 1.00 45.68 272 GLY B O 1
ATOM 6173 N N . GLY B 1 273 ? 1.076 62.986 13.483 1.00 44.97 273 GLY B N 1
ATOM 6174 C CA . GLY B 1 273 ? 1.066 61.637 14.039 1.00 44.74 273 GLY B CA 1
ATOM 6175 C C . GLY B 1 273 ? 2.474 61.092 14.221 1.00 44.26 273 GLY B C 1
ATOM 6176 O O . GLY B 1 273 ? 2.857 60.132 13.538 1.00 43.74 273 GLY B O 1
ATOM 6177 N N . PRO B 1 274 ? 3.235 61.673 15.184 1.00 44.50 274 PRO B N 1
ATOM 6178 C CA . PRO B 1 274 ? 4.620 61.338 15.441 1.00 44.16 274 PRO B CA 1
ATOM 6179 C C . PRO B 1 274 ? 4.722 60.153 16.349 1.00 44.05 274 PRO B C 1
ATOM 6180 O O . PRO B 1 274 ? 3.702 59.764 16.911 1.00 44.34 274 PRO B O 1
ATOM 6184 N N . PHE B 1 275 ? 5.926 59.603 16.491 1.00 43.68 275 PHE B N 1
ATOM 6185 C CA . PHE B 1 275 ? 6.158 58.529 17.423 1.00 43.60 275 PHE B CA 1
ATOM 6186 C C . PHE B 1 275 ? 6.086 59.079 18.837 1.00 44.14 275 PHE B C 1
ATOM 6187 O O . PHE B 1 275 ? 6.329 60.258 19.050 1.00 44.47 275 PHE B O 1
ATOM 6195 N N . ALA B 1 276 ? 5.786 58.232 19.813 1.00 44.26 276 ALA B N 1
ATOM 6196 C CA . ALA B 1 276 ? 5.756 58.683 21.228 1.00 44.79 276 ALA B CA 1
ATOM 6197 C C . ALA B 1 276 ? 6.961 58.280 22.110 1.00 44.67 276 ALA B C 1
ATOM 6198 O O . ALA B 1 276 ? 7.009 58.597 23.331 1.00 45.11 276 ALA B O 1
ATOM 6200 N N . ASN B 1 277 ? 7.970 57.647 21.509 1.00 44.13 277 ASN B N 1
ATOM 6201 C CA . ASN B 1 277 ? 9.247 57.419 22.188 1.00 44.02 277 ASN B CA 1
ATOM 6202 C C . ASN B 1 277 ? 10.375 58.362 21.714 1.00 43.94 277 ASN B C 1
ATOM 6203 O O . ASN B 1 277 ? 10.930 59.159 22.533 1.00 44.31 277 ASN B O 1
ATOM 6208 N N . ILE B 1 278 ? 10.721 58.296 20.417 1.00 43.53 278 ILE B N 1
ATOM 6209 C CA . ILE B 1 278 ? 11.778 59.178 19.911 1.00 43.51 278 ILE B CA 1
ATOM 6210 C C . ILE B 1 278 ? 11.175 60.560 19.622 1.00 43.92 278 ILE B C 1
ATOM 6211 O O . ILE B 1 278 ? 11.879 61.457 19.205 1.00 44.02 278 ILE B O 1
ATOM 6216 N N . ALA B 1 279 ? 9.865 60.721 19.848 1.00 44.20 279 ALA B N 1
ATOM 6217 C CA . ALA B 1 279 ? 9.216 62.043 19.816 1.00 44.71 279 ALA B CA 1
ATOM 6218 C C . ALA B 1 279 ? 8.122 62.128 20.893 1.00 45.22 279 ALA B C 1
ATOM 6219 O O . ALA B 1 279 ? 7.997 61.241 21.730 1.00 45.20 279 ALA B O 1
ATOM 6221 N N . HIS B 1 280 ? 7.311 63.177 20.831 1.00 45.72 280 HIS B N 1
ATOM 6222 C CA . HIS B 1 280 ? 6.444 63.568 21.938 1.00 46.37 280 HIS B CA 1
ATOM 6223 C C . HIS B 1 280 ? 5.039 63.014 21.842 1.00 46.46 280 HIS B C 1
ATOM 6224 O O . HIS B 1 280 ? 4.320 63.026 22.816 1.00 46.96 280 HIS B O 1
ATOM 6231 N N . GLY B 1 281 ? 4.619 62.561 20.662 1.00 46.04 281 GLY B N 1
ATOM 6232 C CA . GLY B 1 281 ? 3.423 61.716 20.566 1.00 46.04 281 GLY B CA 1
ATOM 6233 C C . GLY B 1 281 ? 2.097 62.428 20.615 1.00 46.65 281 GLY B C 1
ATOM 6234 O O . GLY B 1 281 ? 1.084 61.830 20.978 1.00 46.89 281 GLY B O 1
ATOM 6235 N N . CYS B 1 282 ? 2.086 63.690 20.214 1.00 46.94 282 CYS B N 1
ATOM 6236 C CA . CYS B 1 282 ? 0.874 64.485 20.250 1.00 47.59 282 CYS B CA 1
ATOM 6237 C C . CYS B 1 282 ? 0.436 64.846 18.839 1.00 47.39 282 CYS B C 1
ATOM 6238 O O . CYS B 1 282 ? 1.254 64.762 17.901 1.00 46.82 282 CYS B O 1
ATOM 6241 N N . ASN B 1 283 ? -0.824 65.260 18.672 1.00 47.88 283 ASN B N 1
ATOM 6242 C CA . ASN B 1 283 ? -1.216 65.844 17.390 1.00 47.80 283 ASN B CA 1
ATOM 6243 C C . ASN B 1 283 ? -0.659 67.245 17.332 1.00 48.14 283 ASN B C 1
ATOM 6244 O O . ASN B 1 283 ? -0.038 67.681 18.278 1.00 48.44 283 ASN B O 1
ATOM 6249 N N . SER B 1 284 ? -0.803 67.932 16.208 1.00 48.10 284 SER B N 1
ATOM 6250 C CA . SER B 1 284 ? -0.119 69.201 16.021 1.00 48.37 284 SER B CA 1
ATOM 6251 C C . SER B 1 284 ? -0.589 70.287 16.993 1.00 49.31 284 SER B C 1
ATOM 6252 O O . SER B 1 284 ? -1.768 70.346 17.407 1.00 49.85 284 SER B O 1
ATOM 6255 N N . ILE B 1 285 ? 0.353 71.151 17.348 1.00 49.57 285 ILE B N 1
ATOM 6256 C CA . ILE B 1 285 ? 0.060 72.409 18.031 1.00 50.51 285 ILE B CA 1
ATOM 6257 C C . ILE B 1 285 ? -0.910 73.260 17.243 1.00 50.95 285 ILE B C 1
ATOM 6258 O O . ILE B 1 285 ? -1.808 73.915 17.811 1.00 51.77 285 ILE B O 1
ATOM 6263 N N . ILE B 1 286 ? -0.751 73.256 15.931 1.00 50.45 286 ILE B N 1
ATOM 6264 C CA . ILE B 1 286 ? -1.614 74.027 15.072 1.00 50.81 286 ILE B CA 1
ATOM 6265 C C . ILE B 1 286 ? -3.093 73.654 15.209 1.00 51.12 286 ILE B C 1
ATOM 6266 O O . ILE B 1 286 ? -3.963 74.551 15.256 1.00 51.89 286 ILE B O 1
ATOM 6271 N N . ALA B 1 287 ? -3.395 72.354 15.246 1.00 50.58 287 ALA B N 1
ATOM 6272 C CA . ALA B 1 287 ? -4.788 71.897 15.391 1.00 50.90 287 ALA B CA 1
ATOM 6273 C C . ALA B 1 287 ? -5.343 72.275 16.772 1.00 51.78 287 ALA B C 1
ATOM 6274 O O . ALA B 1 287 ? -6.424 72.823 16.871 1.00 52.51 287 ALA B O 1
ATOM 6276 N N . THR B 1 288 ? -4.611 71.982 17.828 1.00 51.76 288 THR B N 1
ATOM 6277 C CA . THR B 1 288 ? -5.082 72.246 19.185 1.00 52.58 288 THR B CA 1
ATOM 6278 C C . THR B 1 288 ? -5.324 73.754 19.435 1.00 53.54 288 THR B C 1
ATOM 6279 O O . THR B 1 288 ? -6.363 74.134 19.993 1.00 54.38 288 THR B O 1
ATOM 6283 N N . LYS B 1 289 ? -4.395 74.608 18.974 1.00 53.46 289 LYS B N 1
ATOM 6284 C CA . LYS B 1 28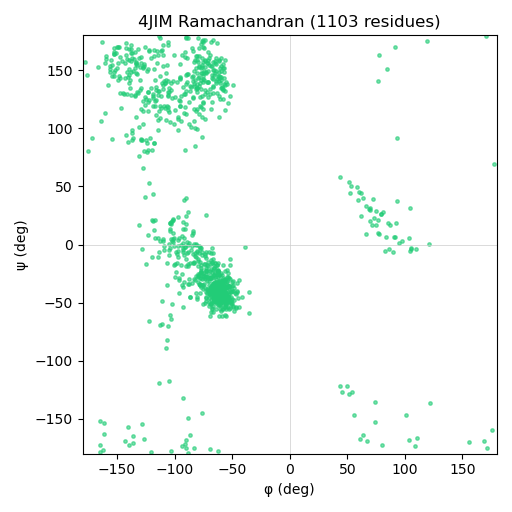9 ? -4.485 76.060 19.140 1.00 54.37 289 LYS B CA 1
ATOM 6285 C C . LYS B 1 289 ? -5.586 76.673 18.312 1.00 54.81 289 LYS B C 1
ATOM 6286 O O . LYS B 1 289 ? -6.210 77.646 18.720 1.00 55.78 289 LYS B O 1
ATOM 6292 N N . THR B 1 290 ? -5.913 76.061 17.196 1.00 54.14 290 THR B N 1
ATOM 6293 C CA . THR B 1 290 ? -7.045 76.528 16.402 1.00 54.54 290 THR B CA 1
ATOM 6294 C C . THR B 1 290 ? -8.331 76.122 17.075 1.00 55.11 290 THR B C 1
ATOM 6295 O O . THR B 1 290 ? -9.210 76.941 17.281 1.00 56.03 290 THR B O 1
ATOM 6299 N N . ALA B 1 291 ? -8.439 74.839 17.408 1.00 54.59 291 ALA B N 1
ATOM 6300 C CA . ALA B 1 291 ? -9.621 74.323 18.084 1.00 55.12 291 ALA B CA 1
ATOM 6301 C C . ALA B 1 291 ? -9.916 75.196 19.326 1.00 56.24 291 ALA B C 1
ATOM 6302 O O . ALA B 1 291 ? -11.071 75.492 19.678 1.00 57.11 291 ALA B O 1
ATOM 6304 N N . LEU B 1 292 ? -8.837 75.636 19.970 1.00 56.26 292 LEU B N 1
ATOM 6305 C CA . LEU B 1 292 ? -8.933 76.404 21.202 1.00 57.27 292 LEU B CA 1
ATOM 6306 C C . LEU B 1 292 ? -9.565 77.745 21.026 1.00 58.27 292 LEU B C 1
ATOM 6307 O O . LEU B 1 292 ? -10.128 78.299 21.982 1.00 59.30 292 LEU B O 1
ATOM 6312 N N . LYS B 1 293 ? -9.459 78.275 19.815 1.00 58.00 293 LYS B N 1
ATOM 6313 C CA . LYS B 1 293 ? -10.113 79.521 19.460 1.00 58.91 293 LYS B CA 1
ATOM 6314 C C . LYS B 1 293 ? -11.521 79.256 18.978 1.00 59.21 293 LYS B C 1
ATOM 6315 O O . LYS B 1 293 ? -12.387 80.138 19.106 1.00 60.24 293 LYS B O 1
ATOM 6321 N N . LEU B 1 294 ? -11.756 78.083 18.383 1.00 58.35 294 LEU B N 1
ATOM 6322 C CA . LEU B 1 294 ? -13.092 77.783 17.811 1.00 58.60 294 LEU B CA 1
ATOM 6323 C C . LEU B 1 294 ? -14.048 77.202 18.854 1.00 59.24 294 LEU B C 1
ATOM 6324 O O . LEU B 1 294 ? -15.237 77.109 18.615 1.00 59.73 294 LEU B O 1
ATOM 6329 N N . ALA B 1 295 ? -13.545 76.741 19.977 1.00 59.21 295 ALA B N 1
ATOM 6330 C CA . ALA B 1 295 ? -14.430 76.022 20.863 1.00 59.71 295 ALA B CA 1
ATOM 6331 C C . ALA B 1 295 ? -14.193 76.449 22.306 1.00 60.49 295 ALA B C 1
ATOM 6332 O O . ALA B 1 295 ? -13.153 77.054 22.640 1.00 60.42 295 ALA B O 1
ATOM 6334 N N . ASP B 1 296 ? -15.183 76.175 23.152 1.00 61.32 296 ASP B N 1
ATOM 6335 C CA . ASP B 1 296 ? -15.055 76.429 24.573 1.00 62.09 296 ASP B CA 1
ATOM 6336 C C . ASP B 1 296 ? -14.254 75.329 25.230 1.00 61.33 296 ASP B C 1
ATOM 6337 O O . ASP B 1 296 ? -13.619 75.561 26.281 1.00 61.61 296 ASP B O 1
ATOM 6342 N N . TYR B 1 297 ? -14.280 74.126 24.653 1.00 60.41 297 TYR B N 1
ATOM 6343 C CA . TYR B 1 297 ? -13.608 72.973 25.278 1.00 59.73 297 TYR B CA 1
ATOM 6344 C C . TYR B 1 297 ? -12.903 72.192 24.196 1.00 58.43 297 TYR B C 1
ATOM 6345 O O . TYR B 1 297 ? -13.551 71.842 23.194 1.00 58.16 297 TYR B O 1
ATOM 6354 N N . VAL B 1 298 ? -11.603 71.916 24.403 1.00 57.67 298 VAL B N 1
ATOM 6355 C CA . VAL B 1 298 ? -10.815 71.116 23.463 1.00 56.44 298 VAL B CA 1
ATOM 6356 C C . VAL B 1 298 ? -10.312 69.854 24.160 1.00 55.91 298 VAL B C 1
ATOM 6357 O O . VAL B 1 298 ? -9.701 69.930 25.240 1.00 56.11 298 VAL B O 1
ATOM 6361 N N . VAL B 1 299 ? -10.579 68.706 23.511 1.00 55.27 299 VAL B N 1
ATOM 6362 C CA . VAL B 1 299 ? -10.188 67.403 24.009 1.00 54.74 299 VAL B CA 1
ATOM 6363 C C . VAL B 1 299 ? -9.115 66.868 23.080 1.00 53.58 299 VAL B C 1
ATOM 6364 O O . VAL B 1 299 ? -9.295 66.810 21.824 1.00 53.13 299 VAL B O 1
ATOM 6368 N N . THR B 1 300 ? -7.996 66.453 23.664 1.00 53.12 300 THR B N 1
ATOM 6369 C CA . THR B 1 300 ? -6.911 65.921 22.858 1.00 52.07 300 THR B CA 1
ATOM 6370 C C . THR B 1 300 ? -6.171 64.881 23.617 1.00 51.66 300 THR B C 1
ATOM 6371 O O . THR B 1 300 ? -6.349 64.753 24.850 1.00 52.19 300 THR B O 1
ATOM 6375 N N . GLU B 1 301 ? -5.282 64.175 22.926 1.00 50.74 301 GLU B N 1
ATOM 6376 C CA . GLU B 1 301 ? -4.509 63.113 23.596 1.00 50.31 301 GLU B CA 1
ATOM 6377 C C . GLU B 1 301 ? -3.062 62.991 23.165 1.00 49.50 301 GLU B C 1
ATOM 6378 O O . GLU B 1 301 ? -2.620 63.670 22.240 1.00 49.21 301 GLU B O 1
ATOM 6384 N N . ALA B 1 302 ? -2.334 62.114 23.871 1.00 49.20 302 ALA B N 1
ATOM 6385 C CA . ALA B 1 302 ? -0.929 61.862 23.640 1.00 48.50 302 ALA B CA 1
ATOM 6386 C C . ALA B 1 302 ? -0.689 60.371 23.760 1.00 48.01 302 ALA B C 1
ATOM 6387 O O . ALA B 1 302 ? -1.414 59.658 24.482 1.00 48.35 302 ALA B O 1
ATOM 6389 N N . GLY B 1 303 ? 0.322 59.914 23.022 1.00 47.27 303 GLY B N 1
ATOM 6390 C CA . GLY B 1 303 ? 0.571 58.507 22.836 1.00 46.75 303 GLY B CA 1
ATOM 6391 C C . GLY B 1 303 ? 1.140 57.882 24.091 1.00 46.83 303 GLY B C 1
ATOM 6392 O O . GLY B 1 303 ? 1.723 58.564 24.949 1.00 47.10 303 GLY B O 1
ATOM 6393 N N . PHE B 1 304 ? 0.978 56.565 24.191 1.00 46.62 304 PHE B N 1
ATOM 6394 C CA . PHE B 1 304 ? 1.474 55.810 25.311 1.00 46.67 304 PHE B CA 1
ATOM 6395 C C . PHE B 1 304 ? 0.836 56.285 26.650 1.00 47.46 304 PHE B C 1
ATOM 6396 O O . PHE B 1 304 ? -0.176 57.051 26.671 1.00 48.02 304 PHE B O 1
ATOM 6404 N N . GLY B 1 305 ? 1.434 55.817 27.763 1.00 47.54 305 GLY B N 1
ATOM 6405 C CA . GLY B 1 305 ? 0.950 56.048 29.133 1.00 48.27 305 GLY B CA 1
ATOM 6406 C C . GLY B 1 305 ? 1.286 57.449 29.592 1.00 48.65 305 GLY B C 1
ATOM 6407 O O . GLY B 1 305 ? 2.025 58.207 28.922 1.00 48.32 305 GLY B O 1
ATOM 6408 N N . ALA B 1 306 ? 0.766 57.807 30.755 1.00 49.38 306 ALA B N 1
ATOM 6409 C CA . ALA B 1 306 ? 0.919 59.155 31.207 1.00 49.87 306 ALA B CA 1
ATOM 6410 C C . ALA B 1 306 ? 2.379 59.478 31.406 1.00 49.51 306 ALA B C 1
ATOM 6411 O O . ALA B 1 306 ? 2.766 60.613 31.282 1.00 49.68 306 ALA B O 1
ATOM 6413 N N . ASP B 1 307 ? 3.211 58.475 31.594 1.00 49.00 307 ASP B N 1
ATOM 6414 C CA . ASP B 1 307 ? 4.624 58.733 31.900 1.00 48.72 307 ASP B CA 1
ATOM 6415 C C . ASP B 1 307 ? 5.451 59.244 30.703 1.00 48.17 307 ASP B C 1
ATOM 6416 O O . ASP B 1 307 ? 6.521 59.872 30.907 1.00 48.14 307 ASP B O 1
ATOM 6421 N N . LEU B 1 308 ? 4.973 58.961 29.475 1.00 47.78 308 LEU B N 1
ATOM 6422 C CA . LEU B 1 308 ? 5.676 59.329 28.259 1.00 47.25 308 LEU B CA 1
ATOM 6423 C C . LEU B 1 308 ? 4.874 60.400 27.596 1.00 47.57 308 LEU B C 1
ATOM 6424 O O . LEU B 1 308 ? 5.245 61.594 27.636 1.00 47.87 308 LEU B O 1
ATOM 6429 N N . GLY B 1 309 ? 3.699 60.007 27.111 1.00 47.62 309 GLY B N 1
ATOM 6430 C CA . GLY B 1 309 ? 2.773 60.916 26.453 1.00 47.95 309 GLY B CA 1
ATOM 6431 C C . GLY B 1 309 ? 2.406 62.173 27.192 1.00 48.75 309 GLY B C 1
ATOM 6432 O O . GLY B 1 309 ? 2.503 63.283 26.655 1.00 48.91 309 GLY B O 1
ATOM 6433 N N . ALA B 1 310 ? 1.921 62.012 28.412 1.00 49.31 310 ALA B N 1
ATOM 6434 C CA . ALA B 1 310 ? 1.418 63.184 29.125 1.00 50.18 310 ALA B CA 1
ATOM 6435 C C . ALA B 1 310 ? 2.589 64.104 29.471 1.00 50.26 310 ALA B C 1
ATOM 6436 O O . ALA B 1 310 ? 2.498 65.365 29.344 1.00 50.75 310 ALA B O 1
ATOM 6438 N N . GLU B 1 311 ? 3.678 63.473 29.897 1.00 49.84 311 GLU B N 1
ATOM 6439 C CA . GLU B 1 311 ? 4.816 64.243 30.351 1.00 49.98 311 GLU B CA 1
ATOM 6440 C C . GLU B 1 311 ? 5.346 65.089 29.223 1.00 49.74 311 GLU B C 1
ATOM 6441 O O . GLU B 1 311 ? 5.673 66.268 29.441 1.00 50.24 311 GLU B O 1
ATOM 6447 N N . LYS B 1 312 ? 5.390 64.503 28.014 1.00 49.04 312 LYS B N 1
ATOM 6448 C CA . LYS B 1 312 ? 5.919 65.156 26.821 1.00 48.74 312 LYS B CA 1
ATOM 6449 C C . LYS B 1 312 ? 4.953 66.171 26.300 1.00 49.21 312 LYS B C 1
ATOM 6450 O O . LYS B 1 312 ? 5.318 67.264 25.797 1.00 49.42 312 LYS B O 1
ATOM 6456 N N . PHE B 1 313 ? 3.688 65.837 26.459 1.00 49.47 313 PHE B N 1
ATOM 6457 C CA . PHE B 1 313 ? 2.660 66.806 26.170 1.00 50.08 313 PHE B CA 1
ATOM 6458 C C . PHE B 1 313 ? 2.839 68.051 27.045 1.00 50.91 313 PHE B C 1
ATOM 6459 O O . PHE B 1 313 ? 2.765 69.196 26.539 1.00 51.27 313 PHE B O 1
ATOM 6467 N N . TYR B 1 314 ? 3.054 67.867 28.347 1.00 51.27 314 TYR B N 1
ATOM 6468 C CA . TYR B 1 314 ? 3.214 69.045 29.237 1.00 52.14 314 TYR B CA 1
ATOM 6469 C C . TYR B 1 314 ? 4.567 69.774 29.016 1.00 52.03 314 TYR B C 1
ATOM 6470 O O . TYR B 1 314 ? 4.660 71.020 28.978 1.00 52.63 314 TYR B O 1
ATOM 6479 N N . ASP B 1 315 ? 5.603 68.978 28.864 1.00 51.30 315 ASP B N 1
ATOM 6480 C CA . ASP B 1 315 ? 6.986 69.492 28.891 1.00 51.24 315 ASP B CA 1
ATOM 6481 C C . ASP B 1 315 ? 7.560 69.869 27.529 1.00 50.80 315 ASP B C 1
ATOM 6482 O O . ASP B 1 315 ? 8.697 70.420 27.474 1.00 50.84 315 ASP B O 1
ATOM 6487 N N . VAL B 1 316 ? 6.826 69.525 26.458 1.00 50.38 316 VAL B N 1
ATOM 6488 C CA . VAL B 1 316 ? 7.278 69.803 25.096 1.00 49.94 316 VAL B CA 1
ATOM 6489 C C . VAL B 1 316 ? 6.212 70.649 24.435 1.00 50.35 316 VAL B C 1
ATOM 6490 O O . VAL B 1 316 ? 6.422 71.852 24.156 1.00 50.84 316 VAL B O 1
ATOM 6494 N N . LYS B 1 317 ? 5.040 70.038 24.250 1.00 50.23 317 LYS B N 1
ATOM 6495 C CA . LYS B 1 317 ? 3.988 70.667 23.475 1.00 50.52 317 LYS B CA 1
ATOM 6496 C C . LYS B 1 317 ? 3.449 71.926 24.169 1.00 51.56 317 LYS B C 1
ATOM 6497 O O . LYS B 1 317 ? 3.442 73.030 23.572 1.00 51.94 317 LYS B O 1
ATOM 6503 N N . CYS B 1 318 ? 2.954 71.793 25.402 1.00 52.09 318 CYS B N 1
ATOM 6504 C CA . CYS B 1 318 ? 2.485 73.017 26.104 1.00 53.16 318 CYS B CA 1
ATOM 6505 C C . CYS B 1 318 ? 3.607 74.054 26.305 1.00 53.53 318 CYS B C 1
ATOM 6506 O O . CYS B 1 318 ? 3.370 75.239 26.166 1.00 54.24 318 CYS B O 1
ATOM 6509 N N . ARG B 1 319 ? 4.808 73.606 26.590 1.00 53.08 319 ARG B N 1
ATOM 6510 C CA . ARG B 1 319 ? 5.963 74.502 26.728 1.00 53.40 319 ARG B CA 1
ATOM 6511 C C . ARG B 1 319 ? 6.127 75.339 25.462 1.00 53.38 319 ARG B C 1
ATOM 6512 O O . ARG B 1 319 ? 5.990 76.551 25.485 1.00 54.18 319 ARG B O 1
ATOM 6520 N N . TYR B 1 320 ? 6.363 74.693 24.322 1.00 52.52 320 TYR B N 1
ATOM 6521 C CA . TYR B 1 320 ? 6.468 75.458 23.044 1.00 52.49 320 TYR B CA 1
ATOM 6522 C C . TYR B 1 320 ? 5.299 76.322 22.701 1.00 53.12 320 TYR B C 1
ATOM 6523 O O . TYR B 1 320 ? 5.493 77.365 22.070 1.00 53.51 320 TYR B O 1
ATOM 6532 N N . ALA B 1 321 ? 4.065 75.881 23.010 1.00 53.23 321 ALA B N 1
ATOM 6533 C CA . ALA B 1 321 ? 2.842 76.650 22.653 1.00 53.85 321 ALA B CA 1
ATOM 6534 C C . ALA B 1 321 ? 2.412 77.668 23.719 1.00 55.02 321 ALA B C 1
ATOM 6535 O O . ALA B 1 321 ? 1.638 78.589 23.452 1.00 55.71 321 ALA B O 1
ATOM 6537 N N . GLY B 1 322 ? 2.889 77.508 24.944 1.00 55.28 322 GLY B N 1
ATOM 6538 C CA . GLY B 1 322 ? 2.348 78.343 26.038 1.00 56.42 322 GLY B CA 1
ATOM 6539 C C . GLY B 1 322 ? 0.899 77.971 26.381 1.00 56.73 322 GLY B C 1
ATOM 6540 O O . GLY B 1 322 ? 0.156 78.821 26.785 1.00 57.69 322 GLY B O 1
ATOM 6541 N N . PHE B 1 323 ? 0.480 76.712 26.192 1.00 55.97 323 PHE B N 1
ATOM 6542 C CA . PHE B 1 323 ? -0.805 76.251 26.732 1.00 56.34 323 PHE B CA 1
ATOM 6543 C C . PHE B 1 323 ? -0.667 76.002 28.182 1.00 56.77 323 PHE B C 1
ATOM 6544 O O . PHE B 1 323 ? 0.399 75.614 28.644 1.00 56.38 323 PHE B O 1
ATOM 6552 N N . LYS B 1 324 ? -1.784 76.162 28.878 1.00 57.58 324 LYS B N 1
ATOM 6553 C CA . LYS B 1 324 ? -1.925 75.838 30.302 1.00 58.09 324 LYS B CA 1
ATOM 6554 C C . LYS B 1 324 ? -3.184 74.959 30.400 1.00 58.10 324 LYS B C 1
ATOM 6555 O O . LYS B 1 324 ? -4.325 75.516 30.458 1.00 58.94 324 LYS B O 1
ATOM 6558 N N . PRO B 1 325 ? -2.988 73.602 30.296 1.00 57.19 325 PRO B N 1
ATOM 6559 C CA . PRO B 1 325 ? -4.050 72.570 30.435 1.00 57.13 325 PRO B CA 1
ATOM 6560 C C . PRO B 1 325 ? -4.893 72.776 31.678 1.00 58.21 325 PRO B C 1
ATOM 6561 O O . PRO B 1 325 ? -4.366 73.037 32.746 1.00 58.63 325 PRO B O 1
ATOM 6565 N N . ASP B 1 326 ? -6.194 72.624 31.526 1.00 58.66 326 ASP B N 1
ATOM 6566 C CA . ASP B 1 326 ? -7.145 72.878 32.609 1.00 59.81 326 ASP B CA 1
ATOM 6567 C C . ASP B 1 326 ? -7.529 71.581 33.358 1.00 59.73 326 ASP B C 1
ATOM 6568 O O . ASP B 1 326 ? -7.739 71.606 34.575 1.00 61.67 326 ASP B O 1
ATOM 6573 N N . ALA B 1 327 ? -7.494 70.435 32.670 1.00 58.73 327 ALA B N 1
ATOM 6574 C CA . ALA B 1 327 ? -7.853 69.134 33.274 1.00 58.59 327 ALA B CA 1
ATOM 6575 C C . ALA B 1 327 ? -7.175 68.039 32.485 1.00 57.34 327 ALA B C 1
ATOM 6576 O O . ALA B 1 327 ? -6.904 68.235 31.299 1.00 56.72 327 ALA B O 1
ATOM 6578 N N . THR B 1 328 ? -6.907 66.904 33.125 1.00 57.02 328 THR B N 1
ATOM 6579 C CA . THR B 1 328 ? -6.370 65.750 32.427 1.00 55.93 328 THR B CA 1
ATOM 6580 C C . THR B 1 328 ? -7.130 64.509 32.868 1.00 56.05 328 THR B C 1
ATOM 6581 O O . THR B 1 328 ? -7.256 64.255 34.099 1.00 56.61 328 THR B O 1
ATOM 6585 N N . VAL B 1 329 ? -7.633 63.764 31.875 1.00 55.57 329 VAL B N 1
ATOM 6586 C CA . VAL B 1 329 ? -8.309 62.494 32.093 1.00 55.60 329 VAL B CA 1
ATOM 6587 C C . VAL B 1 329 ? -7.315 61.382 31.907 1.00 54.62 329 VAL B C 1
ATOM 6588 O O . VAL B 1 329 ? -6.644 61.268 30.860 1.00 53.76 329 VAL B O 1
ATOM 6592 N N . ILE B 1 330 ? -7.121 60.619 32.984 1.00 54.78 330 ILE B N 1
ATOM 6593 C CA . ILE B 1 330 ? -6.401 59.347 32.931 1.00 54.00 330 ILE B CA 1
ATOM 6594 C C . ILE B 1 330 ? -7.395 58.197 32.687 1.00 54.12 330 ILE B C 1
ATOM 6595 O O . ILE B 1 330 ? -8.254 57.875 33.550 1.00 54.92 330 ILE B O 1
ATOM 6600 N N . VAL B 1 331 ? -7.280 57.579 31.528 1.00 53.39 331 VAL B N 1
ATOM 6601 C CA . VAL B 1 331 ? -8.062 56.382 31.217 1.00 53.42 331 VAL B CA 1
ATOM 6602 C C . VAL B 1 331 ? -7.412 55.114 31.739 1.00 53.04 331 VAL B C 1
ATOM 6603 O O . VAL B 1 331 ? -6.181 54.979 31.776 1.00 52.37 331 VAL B O 1
ATOM 6607 N N . ALA B 1 332 ? -8.282 54.198 32.174 1.00 53.57 332 ALA B N 1
ATOM 6608 C CA . ALA B 1 332 ? -7.851 52.924 32.782 1.00 53.83 332 ALA B CA 1
ATOM 6609 C C . ALA B 1 332 ? -8.912 51.844 32.556 1.00 55.28 332 ALA B C 1
ATOM 6610 O O . ALA B 1 332 ? -10.126 52.143 32.505 1.00 56.99 332 ALA B O 1
ATOM 6612 N N . THR B 1 333 ? -8.473 50.595 32.433 1.00 55.83 333 THR B N 1
ATOM 6613 C CA . THR B 1 333 ? -9.411 49.484 32.465 1.00 57.29 333 THR B CA 1
ATOM 6614 C C . THR B 1 333 ? -9.064 48.531 33.569 1.00 59.43 333 THR B C 1
ATOM 6615 O O . THR B 1 333 ? -7.993 48.627 34.199 1.00 60.13 333 THR B O 1
ATOM 6619 N N . VAL B 1 334 ? -10.017 47.635 33.824 1.00 63.28 334 VAL B N 1
ATOM 6620 C CA . VAL B 1 334 ? -9.929 46.618 34.891 1.00 65.59 334 VAL B CA 1
ATOM 6621 C C . VAL B 1 334 ? -9.068 45.456 34.361 1.00 65.38 334 VAL B C 1
ATOM 6622 O O . VAL B 1 334 ? -8.154 44.960 35.047 1.00 63.43 334 VAL B O 1
ATOM 6626 N N . ARG B 1 335 ? -9.368 45.059 33.113 1.00 66.13 335 ARG B N 1
ATOM 6627 C CA . ARG B 1 335 ? -8.565 44.087 32.391 1.00 65.98 335 ARG B CA 1
ATOM 6628 C C . ARG B 1 335 ? -7.072 44.484 32.453 1.00 66.54 335 ARG B C 1
ATOM 6629 O O . ARG B 1 335 ? -6.189 43.667 32.849 1.00 69.39 335 ARG B O 1
ATOM 6632 N N . ALA B 1 336 ? -6.777 45.743 32.116 1.00 65.49 336 ALA B N 1
ATOM 6633 C CA . ALA B 1 336 ? -5.368 46.218 32.151 1.00 64.33 336 ALA B CA 1
ATOM 6634 C C . ALA B 1 336 ? -4.723 46.203 33.557 1.00 62.76 336 ALA B C 1
ATOM 6635 O O . ALA B 1 336 ? -3.602 45.714 33.733 1.00 62.39 336 ALA B O 1
ATOM 6637 N N . LEU B 1 337 ? -5.420 46.755 34.548 1.00 62.57 337 LEU B N 1
ATOM 6638 C CA . LEU B 1 337 ? -4.853 46.870 35.913 1.00 62.32 337 LEU B CA 1
ATOM 6639 C C . LEU B 1 337 ? -4.604 45.500 36.526 1.00 62.26 337 LEU B C 1
ATOM 6640 O O . LEU B 1 337 ? -3.625 45.304 37.285 1.00 62.30 337 LEU B O 1
ATOM 6645 N N . LYS B 1 338 ? -5.488 44.561 36.156 1.00 63.93 338 LYS B N 1
ATOM 6646 C CA . LYS B 1 338 ? -5.347 43.109 36.435 1.00 63.88 338 LYS B CA 1
ATOM 6647 C C . LYS B 1 338 ? -3.984 42.621 35.940 1.00 60.78 338 LYS B C 1
ATOM 6648 O O . LYS B 1 338 ? -3.207 42.116 36.702 1.00 60.79 338 LYS B O 1
ATOM 6650 N N . MET B 1 339 ? -3.677 42.827 34.672 1.00 59.57 339 MET B N 1
ATOM 6651 C CA . MET B 1 339 ? -2.321 42.473 34.141 1.00 58.63 339 MET B CA 1
ATOM 6652 C C . MET B 1 339 ? -1.154 43.152 34.885 1.00 56.50 339 MET B C 1
ATOM 6653 O O . MET B 1 339 ? -0.052 42.553 35.055 1.00 53.61 339 MET B O 1
ATOM 6658 N N . HIS B 1 340 ? -1.390 44.394 35.335 1.00 55.53 340 HIS B N 1
ATOM 6659 C CA . HIS B 1 340 ? -0.389 45.090 36.166 1.00 55.40 340 HIS B CA 1
ATOM 6660 C C . HIS B 1 340 ? -0.354 44.394 37.519 1.00 56.75 340 HIS B C 1
ATOM 6661 O O . HIS B 1 340 ? 0.668 44.397 38.189 1.00 56.38 340 HIS B O 1
ATOM 6668 N N . GLY B 1 341 ? -1.487 43.809 37.908 1.00 59.00 341 GLY B N 1
ATOM 6669 C CA . GLY B 1 341 ? -1.529 42.908 39.064 1.00 61.56 341 GLY B CA 1
ATOM 6670 C C . GLY B 1 341 ? -0.691 41.641 38.868 1.00 63.15 341 GLY B C 1
ATOM 6671 O O . GLY B 1 341 ? -0.185 41.077 39.852 1.00 64.73 341 GLY B O 1
ATOM 6672 N N . GLY B 1 342 ? -0.544 41.192 37.615 1.00 63.37 342 GLY B N 1
ATOM 6673 C CA . GLY B 1 342 ? 0.133 39.927 37.297 1.00 64.63 342 GLY B CA 1
ATOM 6674 C C . GLY B 1 342 ? -0.725 38.904 36.556 1.00 66.68 342 GLY B C 1
ATOM 6675 O O . GLY B 1 342 ? -0.271 37.825 36.244 1.00 67.59 342 GLY B O 1
ATOM 6676 N N . VAL B 1 343 ? -1.967 39.226 36.254 1.00 70.46 343 VAL B N 1
ATOM 6677 C CA . VAL B 1 343 ? -2.833 38.255 35.606 1.00 75.48 343 VAL B CA 1
ATOM 6678 C C . VAL B 1 343 ? -2.440 38.137 34.129 1.00 79.28 343 VAL B C 1
ATOM 6679 O O . VAL B 1 343 ? -2.479 39.143 33.404 1.00 80.78 343 VAL B O 1
ATOM 6683 N N . PRO B 1 344 ? -2.081 36.913 33.666 1.00 82.89 344 PRO B N 1
ATOM 6684 C CA . PRO B 1 344 ? -1.744 36.724 32.245 1.00 81.42 344 PRO B CA 1
ATOM 6685 C C . PRO B 1 344 ? -2.942 36.953 31.349 1.00 82.01 344 PRO B C 1
ATOM 6686 O O . PRO B 1 344 ? -4.080 36.696 31.762 1.00 81.51 344 PRO B O 1
ATOM 6690 N N . LYS B 1 345 ? -2.681 37.416 30.125 1.00 81.75 345 LYS B N 1
ATOM 6691 C CA . LYS B 1 345 ? -3.749 37.842 29.224 1.00 81.30 345 LYS B CA 1
ATOM 6692 C C . LYS B 1 345 ? -4.882 36.803 29.232 1.00 83.64 345 LYS B C 1
ATOM 6693 O O . LYS B 1 345 ? -6.061 37.169 29.272 1.00 88.32 345 LYS B O 1
ATOM 6695 N N . SER B 1 346 ? -4.519 35.517 29.261 1.00 82.10 346 SER B N 1
ATOM 6696 C CA . SER B 1 346 ? -5.485 34.406 29.118 1.00 79.00 346 SER B CA 1
ATOM 6697 C C . SER B 1 346 ? -6.551 34.237 30.222 1.00 79.79 346 SER B C 1
ATOM 6698 O O . SER B 1 346 ? -7.621 33.667 29.949 1.00 77.23 346 SER B O 1
ATOM 6701 N N . ASP B 1 347 ? -6.274 34.727 31.438 1.00 79.10 347 ASP B N 1
ATOM 6702 C CA . ASP B 1 347 ? -7.200 34.565 32.575 1.00 80.83 347 ASP B CA 1
ATOM 6703 C C . ASP B 1 347 ? -8.012 35.817 32.952 1.00 83.81 347 ASP B C 1
ATOM 6704 O O . ASP B 1 347 ? -8.654 35.845 34.007 1.00 86.13 347 ASP B O 1
ATOM 6709 N N . LEU B 1 348 ? -8.003 36.841 32.097 1.00 86.71 348 LEU B N 1
ATOM 6710 C CA . LEU B 1 348 ? -8.682 38.122 32.396 1.00 86.64 348 LEU B CA 1
ATOM 6711 C C . LEU B 1 348 ? -10.207 37.993 32.417 1.00 87.86 348 LEU B C 1
ATOM 6712 O O . LEU B 1 348 ? -10.914 38.950 32.762 1.00 90.82 348 LEU B O 1
ATOM 6717 N N . ALA B 1 349 ? -10.714 36.826 32.018 1.00 86.83 349 ALA B N 1
ATOM 6718 C CA . ALA B 1 349 ? -12.146 36.576 32.039 1.00 85.74 349 ALA B CA 1
ATOM 6719 C C . ALA B 1 349 ? -12.575 36.225 33.465 1.00 86.85 349 ALA B C 1
ATOM 6720 O O . ALA B 1 349 ? -13.697 36.499 33.863 1.00 85.59 349 ALA B O 1
ATOM 6722 N N . THR B 1 350 ? -11.671 35.654 34.256 1.00 87.85 350 THR B N 1
ATOM 6723 C CA . THR B 1 350 ? -11.945 35.460 35.687 1.00 89.22 350 THR B CA 1
ATOM 6724 C C . THR B 1 350 ? -12.068 36.846 36.345 1.00 89.87 350 THR B C 1
ATOM 6725 O O . THR B 1 350 ? -11.565 37.825 35.797 1.00 88.36 350 THR B O 1
ATOM 6729 N N . GLU B 1 351 ? -12.770 36.932 37.480 1.00 91.80 351 GLU B N 1
ATOM 6730 C CA . GLU B 1 351 ? -12.640 38.087 38.380 1.00 91.55 351 GLU B CA 1
ATOM 6731 C C . GLU B 1 351 ? -11.388 37.863 39.235 1.00 92.80 351 GLU B C 1
ATOM 6732 O O . GLU B 1 351 ? -10.874 36.747 39.309 1.00 94.15 351 GLU B O 1
ATOM 6734 N N . ASN B 1 352 ? -10.871 38.923 39.846 1.00 94.05 352 ASN B N 1
ATOM 6735 C CA . ASN B 1 352 ? -9.769 38.789 40.801 1.00 94.62 352 ASN B CA 1
ATOM 6736 C C . ASN B 1 352 ? -9.491 40.115 41.517 1.00 97.52 352 ASN B C 1
ATOM 6737 O O . ASN B 1 352 ? -8.706 40.934 41.040 1.00 98.95 352 ASN B O 1
ATOM 6742 N N . LEU B 1 353 ? -10.132 40.306 42.670 1.00 99.57 353 LEU B N 1
ATOM 6743 C CA . LEU B 1 353 ? -10.034 41.551 43.441 1.00 98.04 353 LEU B CA 1
ATOM 6744 C C . LEU B 1 353 ? -8.633 41.827 44.020 1.00 96.25 353 LEU B C 1
ATOM 6745 O O . LEU B 1 353 ? -8.218 42.984 44.084 1.00 95.72 353 LEU B O 1
ATOM 6747 N N . GLU B 1 354 ? -7.910 40.790 44.449 1.00 96.46 354 GLU B N 1
ATOM 6748 C CA . GLU B 1 354 ? -6.576 40.991 45.021 1.00 94.99 354 GLU B CA 1
ATOM 6749 C C . GLU B 1 354 ? -5.585 41.510 43.959 1.00 96.01 354 GLU B C 1
ATOM 6750 O O . GLU B 1 354 ? -4.778 42.395 44.252 1.00 97.52 354 GLU B O 1
ATOM 6752 N N . ALA B 1 355 ? -5.660 40.989 42.730 1.00 96.44 355 ALA B N 1
ATOM 6753 C CA . ALA B 1 355 ? -4.728 41.398 41.658 1.00 95.65 355 ALA B CA 1
ATOM 6754 C C . ALA B 1 355 ? -5.050 42.794 41.110 1.00 94.29 355 ALA B C 1
ATOM 6755 O O . ALA B 1 355 ? -4.136 43.517 40.711 1.00 94.52 355 ALA B O 1
ATOM 6757 N N . LEU B 1 356 ? -6.340 43.148 41.073 1.00 90.70 356 LEU B N 1
ATOM 6758 C CA . LEU B 1 356 ? -6.799 44.514 40.723 1.00 88.37 356 LEU B CA 1
ATOM 6759 C C . LEU B 1 356 ? -6.371 45.557 41.778 1.00 85.87 356 LEU B C 1
ATOM 6760 O O . LEU B 1 356 ? -6.121 46.731 41.455 1.00 83.93 356 LEU B O 1
ATOM 6765 N N . ARG B 1 357 ? -6.320 45.115 43.034 1.00 84.17 357 ARG B N 1
ATOM 6766 C CA . ARG B 1 357 ? -5.785 45.906 44.140 1.00 83.15 357 ARG B CA 1
ATOM 6767 C C . ARG B 1 357 ? -4.294 46.148 43.966 1.00 80.71 357 ARG B C 1
ATOM 6768 O O . ARG B 1 357 ? -3.834 47.264 44.160 1.00 82.51 357 ARG B O 1
ATOM 6770 N N . GLU B 1 358 ? -3.532 45.110 43.620 1.00 76.79 358 GLU B N 1
ATOM 6771 C CA . GLU B 1 358 ? -2.092 45.262 43.493 1.00 73.91 358 GLU B CA 1
ATOM 6772 C C . GLU B 1 358 ? -1.774 46.088 42.238 1.00 72.49 358 GLU B C 1
ATOM 6773 O O . GLU B 1 358 ? -0.877 46.931 42.267 1.00 74.24 358 GLU B O 1
ATOM 6775 N N . GLY B 1 359 ? -2.525 45.878 41.159 1.00 69.43 359 GLY B N 1
ATOM 6776 C CA . GLY B 1 359 ? -2.300 46.599 39.913 1.00 67.08 359 GLY B CA 1
ATOM 6777 C C . GLY B 1 359 ? -2.591 48.083 39.995 1.00 66.61 359 GLY B C 1
ATOM 6778 O O . GLY B 1 359 ? -1.926 48.884 39.342 1.00 66.47 359 GLY B O 1
ATOM 6779 N N . PHE B 1 360 ? -3.589 48.455 40.791 1.00 65.90 360 PHE B N 1
ATOM 6780 C CA . PHE B 1 360 ? -3.933 49.873 41.006 1.00 65.24 360 PHE B CA 1
ATOM 6781 C C . PHE B 1 360 ? -2.719 50.814 41.243 1.00 63.00 360 PHE B C 1
ATOM 6782 O O . PHE B 1 360 ? -2.743 51.994 40.868 1.00 63.81 360 PHE B O 1
ATOM 6790 N N . ALA B 1 361 ? -1.659 50.286 41.840 1.00 60.97 361 ALA B N 1
ATOM 6791 C CA . ALA B 1 361 ? -0.436 51.053 42.098 1.00 59.44 361 ALA B CA 1
ATOM 6792 C C . ALA B 1 361 ? 0.148 51.717 40.827 1.00 58.37 361 ALA B C 1
ATOM 6793 O O . ALA B 1 361 ? 0.902 52.687 40.905 1.00 58.61 361 ALA B O 1
ATOM 6795 N N . ASN B 1 362 ? -0.190 51.197 39.658 1.00 57.00 362 ASN B N 1
ATOM 6796 C CA . ASN B 1 362 ? 0.185 51.852 38.387 1.00 54.83 362 ASN B CA 1
ATOM 6797 C C . ASN B 1 362 ? -0.612 53.161 38.221 1.00 54.74 362 ASN B C 1
ATOM 6798 O O . ASN B 1 362 ? -0.068 54.294 38.194 1.00 52.00 362 ASN B O 1
ATOM 6803 N N . LEU B 1 363 ? -1.923 53.002 38.159 1.00 55.46 363 LEU B N 1
ATOM 6804 C CA . LEU B 1 363 ? -2.784 54.122 38.108 1.00 56.56 363 LEU B CA 1
ATOM 6805 C C . LEU B 1 363 ? -2.476 55.159 39.181 1.00 57.95 363 LEU B C 1
ATOM 6806 O O . LEU B 1 363 ? -2.613 56.375 38.914 1.00 58.75 363 LEU B O 1
ATOM 6811 N N . GLU B 1 364 ? -2.152 54.695 40.399 1.00 58.01 364 GLU B N 1
ATOM 6812 C CA . GLU B 1 364 ? -1.925 55.601 41.542 1.00 58.86 364 GLU B CA 1
ATOM 6813 C C . GLU B 1 364 ? -0.726 56.514 41.275 1.00 58.13 364 GLU B C 1
ATOM 6814 O O . GLU B 1 364 ? -0.759 57.697 41.605 1.00 59.88 364 GLU B O 1
ATOM 6816 N N . LYS B 1 365 ? 0.331 55.959 40.694 1.00 57.04 365 LYS B N 1
ATOM 6817 C CA . LYS B 1 365 ? 1.533 56.747 40.346 1.00 56.20 365 LYS B CA 1
ATOM 6818 C C . LYS B 1 365 ? 1.211 57.781 39.236 1.00 55.40 365 LYS B C 1
ATOM 6819 O O . LYS B 1 365 ? 1.600 58.982 39.317 1.00 55.33 365 LYS B O 1
ATOM 6825 N N . HIS B 1 366 ? 0.407 57.358 38.264 1.00 52.98 366 HIS B N 1
ATOM 6826 C CA . HIS B 1 366 ? 0.088 58.252 37.172 1.00 52.47 366 HIS B CA 1
ATOM 6827 C C . HIS B 1 366 ? -0.627 59.463 37.741 1.00 54.27 366 HIS B C 1
ATOM 6828 O O . HIS B 1 366 ? -0.240 60.617 37.446 1.00 53.47 366 HIS B O 1
ATOM 6835 N N . ILE B 1 367 ? -1.658 59.193 38.564 1.00 56.08 367 ILE B N 1
ATOM 6836 C CA . ILE B 1 367 ? -2.412 60.238 39.251 1.00 56.97 367 ILE B CA 1
ATOM 6837 C C . ILE B 1 367 ? -1.429 61.174 39.981 1.00 57.75 367 ILE B C 1
ATOM 6838 O O . ILE B 1 367 ? -1.479 62.398 39.838 1.00 58.45 367 ILE B O 1
ATOM 6843 N N . GLU B 1 368 ? -0.499 60.610 40.725 1.00 58.48 368 GLU B N 1
ATOM 6844 C CA . GLU B 1 368 ? 0.446 61.464 41.474 1.00 59.66 368 GLU B CA 1
ATOM 6845 C C . GLU B 1 368 ? 1.214 62.292 40.466 1.00 58.32 368 GLU B C 1
ATOM 6846 O O . GLU B 1 368 ? 1.324 63.535 40.565 1.00 59.53 368 GLU B O 1
ATOM 6852 N N . ASN B 1 369 ? 1.626 61.607 39.413 1.00 56.51 369 ASN B N 1
ATOM 6853 C CA . ASN B 1 369 ? 2.347 62.284 38.356 1.00 54.53 369 ASN B CA 1
ATOM 6854 C C . ASN B 1 369 ? 1.594 63.469 37.734 1.00 53.89 369 ASN B C 1
ATOM 6855 O O . ASN B 1 369 ? 2.141 64.578 37.652 1.00 54.10 369 ASN B O 1
ATOM 6860 N N . ILE B 1 370 ? 0.313 63.314 37.416 1.00 54.20 370 ILE B N 1
ATOM 6861 C CA . ILE B 1 370 ? -0.420 64.445 36.871 1.00 54.71 370 ILE B CA 1
ATOM 6862 C C . ILE B 1 370 ? -0.372 65.629 37.843 1.00 55.66 370 ILE B C 1
ATOM 6863 O O . ILE B 1 370 ? -0.216 66.792 37.426 1.00 55.91 370 ILE B O 1
ATOM 6868 N N . GLY B 1 371 ? -0.560 65.333 39.129 1.00 56.23 371 GLY B N 1
ATOM 6869 C CA . GLY B 1 371 ? -0.574 66.357 40.166 1.00 57.21 371 GLY B CA 1
ATOM 6870 C C . GLY B 1 371 ? 0.754 67.123 40.270 1.00 57.05 371 GLY B C 1
ATOM 6871 O O . GLY B 1 371 ? 0.752 68.316 40.585 1.00 57.80 371 GLY B O 1
ATOM 6872 N N . LYS B 1 372 ? 1.889 66.488 39.980 1.00 56.15 372 LYS B N 1
ATOM 6873 C CA . LYS B 1 372 ? 3.170 67.253 39.947 1.00 56.02 372 LYS B CA 1
ATOM 6874 C C . LYS B 1 372 ? 3.182 68.351 38.855 1.00 56.04 372 LYS B C 1
ATOM 6875 O O . LYS B 1 372 ? 3.992 69.275 38.945 1.00 56.28 372 LYS B O 1
ATOM 6881 N N . PHE B 1 373 ? 2.288 68.292 37.852 1.00 55.85 373 PHE B N 1
ATOM 6882 C CA . PHE B 1 373 ? 2.228 69.382 36.868 1.00 55.97 373 PHE B CA 1
ATOM 6883 C C . PHE B 1 373 ? 1.215 70.435 37.211 1.00 57.06 373 PHE B C 1
ATOM 6884 O O . PHE B 1 373 ? 0.962 71.325 36.386 1.00 57.24 373 PHE B O 1
ATOM 6892 N N . GLY B 1 374 ? 0.611 70.358 38.399 1.00 57.83 374 GLY B N 1
ATOM 6893 C CA . GLY B 1 374 ? -0.450 71.322 38.771 1.00 58.98 374 GLY B CA 1
ATOM 6894 C C . GLY B 1 374 ? -1.767 71.177 38.003 1.00 59.07 374 GLY B C 1
ATOM 6895 O O . GLY B 1 374 ? -2.591 72.109 37.975 1.00 59.93 374 GLY B O 1
ATOM 6896 N N . VAL B 1 375 ? -2.007 70.000 37.410 1.00 58.25 375 VAL B N 1
ATOM 6897 C CA . VAL B 1 375 ? -3.253 69.773 36.645 1.00 58.35 375 VAL B CA 1
ATOM 6898 C C . VAL B 1 375 ? -4.260 68.864 37.386 1.00 59.01 375 VAL B C 1
ATOM 6899 O O . VAL B 1 375 ? -3.920 67.766 37.848 1.00 58.25 375 VAL B O 1
ATOM 6903 N N . PRO B 1 376 ? -5.516 69.294 37.452 1.00 61.77 376 PRO B N 1
ATOM 6904 C CA . PRO B 1 376 ? -6.493 68.397 38.076 1.00 63.05 376 PRO B CA 1
ATOM 6905 C C . PRO B 1 376 ? -6.776 67.118 37.257 1.00 62.97 376 PRO B C 1
ATOM 6906 O O . PRO B 1 376 ? -7.291 67.191 36.133 1.00 64.19 376 PRO B O 1
ATOM 6910 N N . ALA B 1 377 ? -6.437 65.969 37.840 1.00 62.97 377 ALA B N 1
ATOM 6911 C CA . ALA B 1 377 ? -6.666 64.677 37.233 1.00 63.25 377 ALA B CA 1
ATOM 6912 C C . ALA B 1 377 ? -8.127 64.286 37.340 1.00 65.78 377 ALA B C 1
ATOM 6913 O O . ALA B 1 377 ? -8.836 64.796 38.206 1.00 68.94 377 ALA B O 1
ATOM 6915 N N . VAL B 1 378 ? -8.589 63.441 36.414 1.00 66.31 378 VAL B N 1
ATOM 6916 C CA . VAL B 1 378 ? -9.922 62.796 36.478 1.00 66.34 378 VAL B CA 1
ATOM 6917 C C . VAL B 1 378 ? -9.858 61.381 35.851 1.00 64.74 378 VAL B C 1
ATOM 6918 O O . VAL B 1 378 ? -9.617 61.239 34.630 1.00 64.72 378 VAL B O 1
ATOM 6922 N N . VAL B 1 379 ? -10.123 60.345 36.645 1.00 61.92 379 VAL B N 1
ATOM 6923 C CA . VAL B 1 379 ? -10.113 58.984 36.130 1.00 60.10 379 VAL B CA 1
ATOM 6924 C C . VAL B 1 379 ? -11.391 58.548 35.413 1.00 61.88 379 VAL B C 1
ATOM 6925 O O . VAL B 1 379 ? -12.530 58.825 35.854 1.00 62.34 379 VAL B O 1
ATOM 6929 N N . ALA B 1 380 ? -11.167 57.924 34.254 1.00 62.20 380 ALA B N 1
ATOM 6930 C CA . ALA B 1 380 ? -12.193 57.202 33.499 1.00 64.64 380 ALA B CA 1
ATOM 6931 C C . ALA B 1 380 ? -11.855 55.683 33.470 1.00 67.00 380 ALA B C 1
ATOM 6932 O O . ALA B 1 380 ? -10.930 55.243 32.787 1.00 65.15 380 ALA B O 1
ATOM 6934 N N . ILE B 1 381 ? -12.616 54.893 34.218 1.00 71.64 381 ILE B N 1
ATOM 6935 C CA . ILE B 1 381 ? -12.572 53.436 34.087 1.00 73.40 381 ILE B CA 1
ATOM 6936 C C . ILE B 1 381 ? -13.337 53.112 32.803 1.00 75.05 381 ILE B C 1
ATOM 6937 O O . ILE B 1 381 ? -14.521 53.447 32.686 1.00 77.54 381 ILE B O 1
ATOM 6939 N N . ASN B 1 382 ? -12.649 52.539 31.817 1.00 77.41 382 ASN B N 1
ATOM 6940 C CA . ASN B 1 382 ? -13.294 52.128 30.557 1.00 81.72 382 ASN B CA 1
ATOM 6941 C C . ASN B 1 382 ? -13.979 50.787 30.840 1.00 84.29 382 ASN B C 1
ATOM 6942 O O . ASN B 1 382 ? -13.315 49.808 31.177 1.00 84.20 382 ASN B O 1
ATOM 6947 N N . ALA B 1 383 ? -15.308 50.770 30.731 1.00 87.64 383 ALA B N 1
ATOM 6948 C CA . ALA B 1 383 ? -16.130 49.618 31.117 1.00 90.42 383 ALA B CA 1
ATOM 6949 C C . ALA B 1 383 ? -16.101 48.502 30.058 1.00 91.52 383 ALA B C 1
ATOM 6950 O O . ALA B 1 383 ? -16.534 48.719 28.930 1.00 92.31 383 ALA B O 1
ATOM 6952 N N . PHE B 1 384 ? -15.620 47.309 30.431 1.00 94.64 384 PHE B N 1
ATOM 6953 C CA . PHE B 1 384 ? -15.644 46.130 29.534 1.00 97.42 384 PHE B CA 1
ATOM 6954 C C . PHE B 1 384 ? -16.615 45.061 30.060 1.00 97.37 384 PHE B C 1
ATOM 6955 O O . PHE B 1 384 ? -16.400 44.534 31.155 1.00 99.67 384 PHE B O 1
ATOM 6963 N N . PRO B 1 385 ? -17.685 44.736 29.297 1.00 97.27 385 PRO B N 1
ATOM 6964 C CA . PRO B 1 385 ? -18.592 43.663 29.716 1.00 99.01 385 PRO B CA 1
ATOM 6965 C C . PRO B 1 385 ? -18.000 42.369 30.383 1.00 99.84 385 PRO B C 1
ATOM 6966 O O . PRO B 1 385 ? -18.779 41.513 30.780 1.00 98.63 385 PRO B O 1
ATOM 6970 N N . THR B 1 386 ? -16.677 42.224 30.526 1.00 100.31 386 THR B N 1
ATOM 6971 C CA . THR B 1 386 ? -16.103 41.156 31.383 1.00 104.36 386 THR B CA 1
ATOM 6972 C C . THR B 1 386 ? -16.049 41.540 32.877 1.00 106.60 386 THR B C 1
ATOM 6973 O O . THR B 1 386 ? -15.863 40.676 33.740 1.00 105.36 386 THR B O 1
ATOM 6977 N N . ASP B 1 387 ? -16.192 42.832 33.172 1.00 108.89 387 ASP B N 1
ATOM 6978 C CA . ASP B 1 387 ? -15.858 43.370 34.497 1.00 107.98 387 ASP B CA 1
ATOM 6979 C C . ASP B 1 387 ? -16.983 43.112 35.485 1.00 109.30 387 ASP B C 1
ATOM 6980 O O . ASP B 1 387 ? -18.149 43.335 35.153 1.00 108.38 387 ASP B O 1
ATOM 6985 N N . THR B 1 388 ? -16.642 42.660 36.693 1.00 107.87 388 THR B N 1
ATOM 6986 C CA . THR B 1 388 ? -17.649 42.440 37.744 1.00 110.63 388 THR B CA 1
ATOM 6987 C C . THR B 1 388 ? -17.881 43.701 38.593 1.00 112.43 388 THR B C 1
ATOM 6988 O O . THR B 1 388 ? -16.926 44.407 38.938 1.00 112.00 388 THR B O 1
ATOM 6992 N N . GLU B 1 389 ? -19.148 43.957 38.942 1.00 112.92 389 GLU B N 1
ATOM 6993 C CA . GLU B 1 389 ? -19.533 45.115 39.784 1.00 110.39 389 GLU B CA 1
ATOM 6994 C C . GLU B 1 389 ? -18.691 45.236 41.059 1.00 105.81 389 GLU B C 1
ATOM 6995 O O . GLU B 1 389 ? -18.397 46.338 41.506 1.00 107.26 389 GLU B O 1
ATOM 7001 N N . ALA B 1 390 ? -18.298 44.117 41.647 1.00 100.76 390 ALA B N 1
ATOM 7002 C CA . ALA B 1 390 ? -17.384 44.176 42.773 1.00 99.69 390 ALA B CA 1
ATOM 7003 C C . ALA B 1 390 ? -16.001 44.708 42.314 1.00 99.32 390 ALA B C 1
ATOM 7004 O O . ALA B 1 390 ? -15.373 45.505 43.020 1.00 100.18 390 ALA B O 1
ATOM 7006 N N . GLU B 1 391 ? -15.537 44.293 41.133 1.00 96.24 391 GLU B N 1
ATOM 7007 C CA . GLU B 1 391 ? -14.259 44.801 40.595 1.00 96.89 391 GLU B CA 1
ATOM 7008 C C . GLU B 1 391 ? -14.295 46.309 40.380 1.00 96.31 391 GLU B C 1
ATOM 7009 O O . GLU B 1 391 ? -13.500 47.046 40.986 1.00 95.79 391 GLU B O 1
ATOM 7015 N N . LEU B 1 392 ? -15.210 46.748 39.509 1.00 94.26 392 LEU B N 1
ATOM 7016 C CA . LEU B 1 392 ? -15.457 48.177 39.283 1.00 94.63 392 LEU B CA 1
ATOM 7017 C C . LEU B 1 392 ? -15.510 48.946 40.623 1.00 98.83 392 LEU B C 1
ATOM 7018 O O . LEU B 1 392 ? -14.765 49.909 40.834 1.00 97.32 392 LEU B O 1
ATOM 7023 N N . ASN B 1 393 ? -16.353 48.489 41.545 1.00 101.80 393 ASN B N 1
ATOM 7024 C CA . ASN B 1 393 ? -16.485 49.159 42.827 1.00 102.37 393 ASN B CA 1
ATOM 7025 C C . ASN B 1 393 ? -15.134 49.280 43.532 1.00 106.83 393 ASN B C 1
ATOM 7026 O O . ASN B 1 393 ? -14.794 50.341 44.065 1.00 116.22 393 ASN B O 1
ATOM 7031 N N . LEU B 1 394 ? -14.357 48.203 43.544 1.00 102.85 394 LEU B N 1
ATOM 7032 C CA . LEU B 1 394 ? -13.080 48.253 44.225 1.00 102.97 394 LEU B CA 1
ATOM 7033 C C . LEU B 1 394 ? -12.226 49.363 43.628 1.00 102.98 394 LEU B C 1
ATOM 7034 O O . LEU B 1 394 ? -11.481 50.058 44.335 1.00 105.28 394 LEU B O 1
ATOM 7039 N N . LEU B 1 395 ? -12.326 49.500 42.310 1.00 97.74 395 LEU B N 1
ATOM 7040 C CA . LEU B 1 395 ? -11.605 50.526 41.588 1.00 91.61 395 LEU B CA 1
ATOM 7041 C C . LEU B 1 395 ? -12.153 51.908 41.944 1.00 91.72 395 LEU B C 1
ATOM 7042 O O . LEU B 1 395 ? -11.405 52.756 42.431 1.00 87.55 395 LEU B O 1
ATOM 7047 N N . TYR B 1 396 ? -13.456 52.120 41.714 1.00 95.52 396 TYR B N 1
ATOM 7048 C CA . TYR B 1 396 ? -14.143 53.346 42.149 1.00 98.27 396 TYR B CA 1
ATOM 7049 C C . TYR B 1 396 ? -13.531 53.759 43.469 1.00 101.65 396 TYR B C 1
ATOM 7050 O O . TYR B 1 396 ? -12.992 54.864 43.599 1.00 105.04 396 TYR B O 1
ATOM 7059 N N . GLU B 1 397 ? -13.611 52.847 44.445 1.00 102.43 397 GLU B N 1
ATOM 7060 C CA . GLU B 1 397 ? -13.210 53.154 45.794 1.00 101.96 397 GLU B CA 1
ATOM 7061 C C . GLU B 1 397 ? -11.791 53.649 45.728 1.00 96.78 397 GLU B C 1
ATOM 7062 O O . GLU B 1 397 ? -11.503 54.757 46.159 1.00 94.86 397 GLU B O 1
ATOM 7068 N N . LEU B 1 398 ? -10.918 52.830 45.149 1.00 93.80 398 LEU B N 1
ATOM 7069 C CA . LEU B 1 398 ? -9.490 53.079 45.184 1.00 90.79 398 LEU B CA 1
ATOM 7070 C C . LEU B 1 398 ? -9.087 54.455 44.646 1.00 88.29 398 LEU B C 1
ATOM 7071 O O . LEU B 1 398 ? -8.320 55.177 45.282 1.00 90.15 398 LEU B O 1
ATOM 7076 N N . CYS B 1 399 ? -9.604 54.822 43.483 1.00 86.33 399 CYS B N 1
ATOM 7077 C CA . CYS B 1 399 ? -9.504 56.210 43.018 1.00 87.70 399 CYS B CA 1
ATOM 7078 C C . CYS B 1 399 ? -9.917 57.211 44.118 1.00 89.89 399 CYS B C 1
ATOM 7079 O O . CYS B 1 399 ? -9.106 58.054 44.528 1.00 92.03 399 CYS B O 1
ATOM 7082 N N . ALA B 1 400 ? -11.139 57.080 44.625 1.00 89.25 400 ALA B N 1
ATOM 7083 C CA . ALA B 1 400 ? -11.601 57.925 45.753 1.00 94.31 400 ALA B CA 1
ATOM 7084 C C . ALA B 1 400 ? -10.697 57.935 47.001 1.00 94.91 400 ALA B C 1
ATOM 7085 O O . ALA B 1 400 ? -10.586 58.963 47.661 1.00 98.19 400 ALA B O 1
ATOM 7087 N N . LYS B 1 401 ? -10.079 56.804 47.340 1.00 93.59 401 LYS B N 1
ATOM 7088 C CA . LYS B 1 401 ? -9.187 56.771 48.485 1.00 91.69 401 LYS B CA 1
ATOM 7089 C C . LYS B 1 401 ? -7.855 57.402 48.091 1.00 91.34 401 LYS B C 1
ATOM 7090 O O . LYS B 1 401 ? -7.216 58.065 48.905 1.00 92.83 401 LYS B O 1
ATOM 7092 N N . ALA B 1 402 ? -7.435 57.217 46.841 1.00 90.36 402 ALA B N 1
ATOM 7093 C CA . ALA B 1 402 ? -6.220 57.872 46.357 1.00 89.54 402 ALA B CA 1
ATOM 7094 C C . ALA B 1 402 ? -6.481 59.373 46.140 1.00 90.57 402 ALA B C 1
ATOM 7095 O O . ALA B 1 402 ? -5.559 60.145 45.890 1.00 92.98 402 ALA B O 1
ATOM 7097 N N . GLY B 1 403 ? -7.742 59.776 46.213 1.00 91.68 403 GLY B N 1
ATOM 7098 C CA . GLY B 1 403 ? -8.091 61.178 46.293 1.00 91.90 403 GLY B CA 1
ATOM 7099 C C . GLY B 1 403 ? -8.619 61.805 45.026 1.00 91.34 403 GLY B C 1
ATOM 7100 O O . GLY B 1 403 ? -8.872 63.004 45.018 1.00 93.76 403 GLY B O 1
ATOM 7101 N N . ALA B 1 404 ? -8.833 61.017 43.969 1.00 89.71 404 ALA B N 1
ATOM 7102 C CA . ALA B 1 404 ? -9.157 61.580 42.646 1.00 85.67 404 ALA B CA 1
ATOM 7103 C C . ALA B 1 404 ? -10.615 61.393 42.213 1.00 82.31 404 ALA B C 1
ATOM 7104 O O . ALA B 1 404 ? -11.240 60.383 42.523 1.00 81.15 404 ALA B O 1
ATOM 7106 N N . GLU B 1 405 ? -11.138 62.348 41.454 1.00 80.16 405 GLU B N 1
ATOM 7107 C CA . GLU B 1 405 ? -12.424 62.146 40.794 1.00 81.16 405 GLU B CA 1
ATOM 7108 C C . GLU B 1 405 ? -12.312 60.952 39.873 1.00 79.06 405 GLU B C 1
ATOM 7109 O O . GLU B 1 405 ? -11.231 60.666 39.340 1.00 75.74 405 GLU B O 1
ATOM 7115 N N . VAL B 1 406 ? -13.423 60.248 39.690 1.00 78.64 406 VAL B N 1
ATOM 7116 C CA . VAL B 1 406 ? -13.461 59.115 38.752 1.00 77.54 406 VAL B CA 1
ATOM 7117 C C . VAL B 1 406 ? -14.876 58.899 38.263 1.00 78.36 406 VAL B C 1
ATOM 7118 O O . VAL B 1 406 ? -15.825 59.114 39.007 1.00 80.79 406 VAL B O 1
ATOM 7122 N N . ALA B 1 407 ? -15.010 58.502 37.004 1.00 78.70 407 ALA B N 1
ATOM 7123 C CA . ALA B 1 407 ? -16.295 58.108 36.454 1.00 78.82 407 ALA B CA 1
ATOM 7124 C C . ALA B 1 407 ? -16.171 56.794 35.667 1.00 78.64 407 ALA B C 1
ATOM 7125 O O . ALA B 1 407 ? -15.090 56.411 35.214 1.00 78.81 407 ALA B O 1
ATOM 7127 N N . LEU B 1 408 ? -17.291 56.094 35.548 1.00 80.56 408 LEU B N 1
ATOM 7128 C CA . LEU B 1 408 ? -17.439 54.994 34.610 1.00 80.01 408 LEU B CA 1
ATOM 7129 C C . LEU B 1 408 ? -17.828 55.573 33.236 1.00 78.17 408 LEU B C 1
ATOM 7130 O O . LEU B 1 408 ? -18.613 56.532 33.139 1.00 78.88 408 LEU B O 1
ATOM 7135 N N . SER B 1 409 ? -17.256 54.971 32.191 1.00 76.83 409 SER B N 1
ATOM 7136 C CA . SER B 1 409 ? -17.373 55.417 30.793 1.00 75.68 409 SER B CA 1
ATOM 7137 C C . SER B 1 409 ? -17.845 54.210 29.920 1.00 74.54 409 SER B C 1
ATOM 7138 O O . SER B 1 409 ? -17.128 53.193 29.812 1.00 74.27 409 SER B O 1
ATOM 7141 N N . GLU B 1 410 ? -19.060 54.315 29.353 1.00 73.64 410 GLU B N 1
ATOM 7142 C CA . GLU B 1 410 ? -19.657 53.253 28.503 1.00 73.30 410 GLU B CA 1
ATOM 7143 C C . GLU B 1 410 ? -19.920 53.767 27.091 1.00 69.50 410 GLU B C 1
ATOM 7144 O O . GLU B 1 410 ? -21.002 53.555 26.482 1.00 68.19 410 GLU B O 1
ATOM 7150 N N . VAL B 1 411 ? -18.912 54.482 26.609 1.00 66.90 411 VAL B N 1
ATOM 7151 C CA . VAL B 1 411 ? -18.976 55.196 25.321 1.00 65.52 411 VAL B CA 1
ATOM 7152 C C . VAL B 1 411 ? -18.749 54.242 24.139 1.00 62.84 411 VAL B C 1
ATOM 7153 O O . VAL B 1 411 ? -19.309 54.442 23.041 1.00 62.25 411 VAL B O 1
ATOM 7157 N N . TRP B 1 412 ? -17.932 53.218 24.362 1.00 60.22 412 TRP B N 1
ATOM 7158 C CA . TRP B 1 412 ? -17.779 52.164 23.381 1.00 60.74 412 TRP B CA 1
ATOM 7159 C C . TRP B 1 412 ? -19.123 51.535 22.967 1.00 60.35 412 TRP B C 1
ATOM 7160 O O . TRP B 1 412 ? -19.391 51.299 21.787 1.00 58.44 412 TRP B O 1
ATOM 7171 N N . ALA B 1 413 ? -19.928 51.254 23.989 1.00 61.90 413 ALA B N 1
ATOM 7172 C CA . ALA B 1 413 ? -21.232 50.573 23.873 1.00 62.80 413 ALA B CA 1
ATOM 7173 C C . ALA B 1 413 ? -22.374 51.529 23.597 1.00 64.10 413 ALA B C 1
ATOM 7174 O O . ALA B 1 413 ? -23.234 51.227 22.770 1.00 64.86 413 ALA B O 1
ATOM 7176 N N . LYS B 1 414 ? -22.400 52.654 24.329 1.00 64.98 414 LYS B N 1
ATOM 7177 C CA . LYS B 1 414 ? -23.522 53.597 24.278 1.00 66.73 414 LYS B CA 1
ATOM 7178 C C . LYS B 1 414 ? -23.304 54.969 23.592 1.00 66.38 414 LYS B C 1
ATOM 7179 O O . LYS B 1 414 ? -24.257 55.751 23.491 1.00 66.44 414 LYS B O 1
ATOM 7185 N N . GLY B 1 415 ? -22.094 55.257 23.102 1.00 65.13 415 GLY B N 1
ATOM 7186 C CA . GLY B 1 415 ? -21.807 56.554 22.470 1.00 63.50 415 GLY B CA 1
ATOM 7187 C C . GLY B 1 415 ? -21.684 57.675 23.500 1.00 64.18 415 GLY B C 1
ATOM 7188 O O . GLY B 1 415 ? -21.326 57.433 24.675 1.00 62.77 415 GLY B O 1
ATOM 7189 N N . GLY B 1 416 ? -21.998 58.895 23.046 1.00 65.19 416 GLY B N 1
ATOM 7190 C CA . GLY B 1 416 ? -21.979 60.110 23.885 1.00 68.20 416 GLY B CA 1
ATOM 7191 C C . GLY B 1 416 ? -22.708 60.056 25.235 1.00 72.13 416 GLY B C 1
ATOM 7192 O O . GLY B 1 416 ? -22.180 60.608 26.244 1.00 72.86 416 GLY B O 1
ATOM 7193 N N . GLU B 1 417 ? -23.890 59.406 25.297 1.00 74.48 417 GLU B N 1
ATOM 7194 C CA . GLU B 1 417 ? -24.562 59.112 26.611 1.00 75.60 417 GLU B CA 1
ATOM 7195 C C . GLU B 1 417 ? -23.681 58.240 27.516 1.00 75.53 417 GLU B C 1
ATOM 7196 O O . GLU B 1 417 ? -23.668 58.440 28.723 1.00 76.33 417 GLU B O 1
ATOM 7198 N N . GLY B 1 418 ? -22.916 57.310 26.937 1.00 96.97 418 GLY B N 1
ATOM 7199 C CA . GLY B 1 418 ? -21.904 56.573 27.682 1.00 96.73 418 GLY B CA 1
ATOM 7200 C C . GLY B 1 418 ? -20.915 57.420 28.480 1.00 96.52 418 GLY B C 1
ATOM 7201 O O . GLY B 1 418 ? -20.187 56.889 29.317 1.00 98.46 418 GLY B O 1
ATOM 7202 N N . GLY B 1 419 ? -20.888 58.729 28.245 1.00 96.07 419 GLY B N 1
ATOM 7203 C CA . GLY B 1 419 ? -19.800 59.585 28.707 1.00 95.23 419 GLY B CA 1
ATOM 7204 C C . GLY B 1 419 ? -20.218 60.806 29.476 1.00 98.36 419 GLY B C 1
ATOM 7205 O O . GLY B 1 419 ? -19.368 61.529 30.025 1.00 98.87 419 GLY B O 1
ATOM 7206 N N . LEU B 1 420 ? -21.531 60.993 29.578 1.00 103.12 420 LEU B N 1
ATOM 7207 C CA . LEU B 1 420 ? -22.140 62.085 30.376 1.00 105.36 420 LEU B CA 1
ATOM 7208 C C . LEU B 1 420 ? -21.685 62.192 31.838 1.00 106.41 420 LEU B C 1
ATOM 7209 O O . LEU B 1 420 ? -21.566 63.306 32.354 1.00 108.12 420 LEU B O 1
ATOM 7214 N N . GLU B 1 421 ? -21.456 61.059 32.505 1.00 106.02 421 GLU B N 1
ATOM 7215 C CA . GLU B 1 421 ? -21.059 61.058 33.912 1.00 107.48 421 GLU B CA 1
ATOM 7216 C C . GLU B 1 421 ? -19.671 61.655 33.997 1.00 105.14 421 GLU B C 1
ATOM 7217 O O . GLU B 1 421 ? -19.438 62.626 34.714 1.00 103.10 421 GLU B O 1
ATOM 7223 N N . LEU B 1 422 ? -18.761 61.054 33.232 1.00 103.85 422 LEU B N 1
ATOM 7224 C CA . LEU B 1 422 ? -17.422 61.568 33.022 1.00 99.51 422 LEU B CA 1
ATOM 7225 C C . LEU B 1 422 ? -17.416 63.042 32.696 1.00 99.57 422 LEU B C 1
ATOM 7226 O O . LEU B 1 422 ? -16.727 63.820 33.359 1.00 100.91 422 LEU B O 1
ATOM 7231 N N . ALA B 1 423 ? -18.190 63.422 31.678 1.00 98.34 423 ALA B N 1
ATOM 7232 C CA . ALA B 1 423 ? -18.185 64.802 31.210 1.00 99.44 423 ALA B CA 1
ATOM 7233 C C . ALA B 1 423 ? -18.774 65.784 32.256 1.00 104.69 423 ALA B C 1
ATOM 7234 O O . ALA B 1 423 ? -18.672 67.024 32.122 1.00 105.51 423 ALA B O 1
ATOM 7236 N N . ARG B 1 424 ? -19.424 65.244 33.277 1.00 105.02 424 ARG B N 1
ATOM 7237 C CA . ARG B 1 424 ? -19.997 66.116 34.290 1.00 109.83 424 ARG B CA 1
ATOM 7238 C C . ARG B 1 424 ? -18.883 66.413 35.343 1.00 107.83 424 ARG B C 1
ATOM 7239 O O . ARG B 1 424 ? -18.631 67.599 35.671 1.00 108.06 424 ARG B O 1
ATOM 7247 N N . LYS B 1 425 ? -18.163 65.360 35.763 1.00 105.47 425 LYS B N 1
ATOM 7248 C CA . LYS B 1 425 ? -16.924 65.510 36.579 1.00 107.24 425 LYS B CA 1
ATOM 7249 C C . LYS B 1 425 ? -15.870 66.407 35.927 1.00 105.39 425 LYS B C 1
ATOM 7250 O O . LYS B 1 425 ? -15.283 67.258 36.598 1.00 106.40 425 LYS B O 1
ATOM 7252 N N . VAL B 1 426 ? -15.632 66.226 34.627 1.00 103.81 426 VAL B N 1
ATOM 7253 C CA . VAL B 1 426 ? -14.728 67.124 33.902 1.00 102.51 426 VAL B CA 1
ATOM 7254 C C . VAL B 1 426 ? -15.179 68.566 34.033 1.00 102.37 426 VAL B C 1
ATOM 7255 O O . VAL B 1 426 ? -14.448 69.390 34.598 1.00 103.05 426 VAL B O 1
ATOM 7259 N N . LEU B 1 427 ? -16.390 68.853 33.555 1.00 102.92 427 LEU B N 1
ATOM 7260 C CA . LEU B 1 427 ? -16.984 70.193 33.702 1.00 106.80 427 LEU B CA 1
ATOM 7261 C C . LEU B 1 427 ? -17.001 70.688 35.158 1.00 111.05 427 LEU B C 1
ATOM 7262 O O . LEU B 1 427 ? -16.773 71.888 35.394 1.00 114.38 427 LEU B O 1
ATOM 7267 N N . GLN B 1 428 ? -17.223 69.771 36.117 1.00 112.32 428 GLN B N 1
ATOM 7268 C CA . GLN B 1 428 ? -17.321 70.130 37.500 1.00 117.29 428 GLN B CA 1
ATOM 7269 C C . GLN B 1 428 ? -15.926 70.459 37.967 1.00 122.64 428 GLN B C 1
ATOM 7270 O O . GLN B 1 428 ? -15.733 71.255 38.903 1.00 121.43 428 GLN B O 1
ATOM 7276 N N . THR B 1 429 ? -14.946 69.801 37.340 1.00 119.97 429 THR B N 1
ATOM 7277 C CA . THR B 1 429 ? -13.549 69.990 37.719 1.00 119.94 429 THR B CA 1
ATOM 7278 C C . THR B 1 429 ? -13.055 71.312 37.136 1.00 119.44 429 THR B C 1
ATOM 7279 O O . THR B 1 429 ? -12.285 72.034 37.788 1.00 119.20 429 THR B O 1
ATOM 7283 N N . LEU B 1 430 ? -13.521 71.631 35.924 1.00 116.38 430 LEU B N 1
ATOM 7284 C CA . LEU B 1 430 ? -13.219 72.918 35.283 1.00 117.26 430 LEU B CA 1
ATOM 7285 C C . LEU B 1 430 ? -13.914 74.085 35.995 1.00 120.84 430 LEU B C 1
ATOM 7286 O O . LEU B 1 430 ? -13.268 75.079 36.356 1.00 123.63 430 LEU B O 1
ATOM 7291 N N . GLU B 1 431 ? -15.224 73.971 36.211 1.00 123.65 431 GLU B N 1
ATOM 7292 C CA . GLU B 1 431 ? -15.955 75.053 36.894 1.00 126.96 431 GLU B CA 1
ATOM 7293 C C . GLU B 1 431 ? -15.265 75.401 38.210 1.00 130.62 431 GLU B C 1
ATOM 7294 O O . GLU B 1 431 ? -15.031 76.562 38.488 1.00 134.07 431 GLU B O 1
ATOM 7296 N N . SER B 1 432 ? -14.877 74.401 38.990 1.00 133.61 432 SER B N 1
ATOM 7297 C CA . SER B 1 432 ? -14.501 74.655 40.375 1.00 141.25 432 SER B CA 1
ATOM 7298 C C . SER B 1 432 ? -13.159 74.063 40.875 1.00 142.46 432 SER B C 1
ATOM 7299 O O . SER B 1 432 ? -12.934 73.970 42.094 1.00 147.42 432 SER B O 1
ATOM 7302 N N . ARG B 1 433 ? -12.282 73.667 39.954 1.00 138.41 433 ARG B N 1
ATOM 7303 C CA . ARG B 1 433 ? -10.925 73.226 40.301 1.00 136.57 433 ARG B CA 1
ATOM 7304 C C . ARG B 1 433 ? -9.948 73.767 39.258 1.00 133.20 433 ARG B C 1
ATOM 7305 O O . ARG B 1 433 ? -9.665 73.086 38.267 1.00 129.61 433 ARG B O 1
ATOM 7313 N N . PRO B 1 434 ? -9.432 74.994 39.477 1.00 132.75 434 PRO B N 1
ATOM 7314 C CA . PRO B 1 434 ? -8.587 75.641 38.478 1.00 129.69 434 PRO B CA 1
ATOM 7315 C C . PRO B 1 434 ? -7.173 75.064 38.524 1.00 127.22 434 PRO B C 1
ATOM 7316 O O . PRO B 1 434 ? -6.570 75.039 39.609 1.00 129.78 434 PRO B O 1
ATOM 7320 N N . SER B 1 435 ? -6.645 74.605 37.382 1.00 120.30 435 SER B N 1
ATOM 7321 C CA . SER B 1 435 ? -5.292 74.008 37.361 1.00 115.91 435 SER B CA 1
ATOM 7322 C C . SER B 1 435 ? -4.248 75.064 37.676 1.00 118.33 435 SER B C 1
ATOM 7323 O O . SER B 1 435 ? -4.478 76.254 37.446 1.00 123.08 435 SER B O 1
ATOM 7326 N N . ASN B 1 436 ? -3.099 74.617 38.153 1.00 118.10 436 ASN B N 1
ATOM 7327 C CA . ASN B 1 436 ? -1.943 75.459 38.393 1.00 120.04 436 ASN B CA 1
ATOM 7328 C C . ASN B 1 436 ? -0.756 74.921 37.578 1.00 119.01 436 ASN B C 1
ATOM 7329 O O . ASN B 1 436 ? 0.332 74.650 38.127 1.00 120.34 436 ASN B O 1
ATOM 7334 N N . PHE B 1 437 ? -0.982 74.753 36.270 1.00 115.68 437 PHE B N 1
ATOM 7335 C CA . PHE B 1 437 ? -0.057 74.032 35.378 1.00 109.85 437 PHE B CA 1
ATOM 7336 C C . PHE B 1 437 ? 1.346 74.588 35.386 1.00 109.67 437 PHE B C 1
ATOM 7337 O O . PHE B 1 437 ? 1.538 75.794 35.313 1.00 109.31 437 PHE B O 1
ATOM 7345 N N . HIS B 1 438 ? 2.331 73.710 35.411 1.00 108.07 438 HIS B N 1
ATOM 7346 C CA . HIS B 1 438 ? 3.700 74.138 35.295 1.00 109.92 438 HIS B CA 1
ATOM 7347 C C . HIS B 1 438 ? 4.485 72.939 34.806 1.00 105.20 438 HIS B C 1
ATOM 7348 O O . HIS B 1 438 ? 4.256 71.823 35.261 1.00 103.73 438 HIS B O 1
ATOM 7355 N N . VAL B 1 439 ? 5.385 73.179 33.860 1.00 101.21 439 VAL B N 1
ATOM 7356 C CA . VAL B 1 439 ? 6.354 72.170 33.381 1.00 97.43 439 VAL B CA 1
ATOM 7357 C C . VAL B 1 439 ? 7.177 71.617 34.526 1.00 98.78 439 VAL B C 1
ATOM 7358 O O . VAL B 1 439 ? 7.308 72.273 35.575 1.00 102.24 439 VAL B O 1
ATOM 7362 N N . LEU B 1 440 ? 7.751 70.438 34.304 1.00 95.06 440 LEU B N 1
ATOM 7363 C CA . LEU B 1 440 ? 8.504 69.747 35.319 1.00 95.64 440 LEU B CA 1
ATOM 7364 C C . LEU B 1 440 ? 9.898 70.302 35.510 1.00 97.31 440 LEU B C 1
ATOM 7365 O O . LEU B 1 440 ? 10.425 70.188 36.573 1.00 98.74 440 LEU B O 1
ATOM 7370 N N . TYR B 1 441 ? 10.506 70.879 34.482 1.00 96.70 441 TYR B N 1
ATOM 7371 C CA . TYR B 1 441 ? 11.894 71.328 34.602 1.00 98.82 441 TYR B CA 1
ATOM 7372 C C . TYR B 1 441 ? 12.131 72.593 33.779 1.00 100.96 441 TYR B C 1
ATOM 7373 O O . TYR B 1 441 ? 11.391 72.906 32.847 1.00 98.62 441 TYR B O 1
ATOM 7382 N N . ASN B 1 442 ? 13.174 73.322 34.157 1.00 106.20 442 ASN B N 1
ATOM 7383 C CA . ASN B 1 442 ? 13.612 74.505 33.428 1.00 107.63 442 ASN B CA 1
ATOM 7384 C C . ASN B 1 442 ? 14.597 74.082 32.359 1.00 105.81 442 ASN B C 1
ATOM 7385 O O . ASN B 1 442 ? 15.381 73.133 32.555 1.00 103.90 442 ASN B O 1
ATOM 7390 N N . LEU B 1 443 ? 14.569 74.795 31.236 1.00 104.83 443 LEU B N 1
ATOM 7391 C CA . LEU B 1 443 ? 15.434 74.446 30.107 1.00 103.74 443 LEU B CA 1
ATOM 7392 C C . LEU B 1 443 ? 16.907 74.706 30.428 1.00 108.39 443 LEU B C 1
ATOM 7393 O O . LEU B 1 443 ? 17.782 74.171 29.768 1.00 109.81 443 LEU B O 1
ATOM 7398 N N . ASP B 1 444 ? 17.170 75.495 31.464 1.00 113.47 444 ASP B N 1
ATOM 7399 C CA . ASP B 1 444 ? 18.529 75.875 31.829 1.00 116.69 444 ASP B CA 1
ATOM 7400 C C . ASP B 1 444 ? 19.319 74.830 32.586 1.00 116.33 444 ASP B C 1
ATOM 7401 O O . ASP B 1 444 ? 20.475 75.077 32.930 1.00 118.65 444 ASP B O 1
ATOM 7406 N N . LEU B 1 445 ? 18.726 73.680 32.874 1.00 112.59 445 LEU B N 1
ATOM 7407 C CA . LEU B 1 445 ? 19.450 72.658 33.618 1.00 112.50 445 LEU B CA 1
ATOM 7408 C C . LEU B 1 445 ? 20.392 71.913 32.672 1.00 111.06 445 LEU B C 1
ATOM 7409 O O . LEU B 1 445 ? 20.241 71.998 31.461 1.00 108.97 445 LEU B O 1
ATOM 7414 N N . SER B 1 446 ? 21.381 71.202 33.200 1.00 112.26 446 SER B N 1
ATOM 7415 C CA . SER B 1 446 ? 22.195 70.384 32.323 1.00 110.13 446 SER B CA 1
ATOM 7416 C C . SER B 1 446 ? 21.259 69.342 31.726 1.00 106.34 446 SER B C 1
ATOM 7417 O O . SER B 1 446 ? 20.075 69.276 32.081 1.00 106.60 446 SER B O 1
ATOM 7420 N N . ILE B 1 447 ? 21.773 68.573 30.781 1.00 102.49 447 ILE B N 1
ATOM 7421 C CA . ILE B 1 447 ? 21.021 67.502 30.196 1.00 98.26 447 ILE B CA 1
ATOM 7422 C C . ILE B 1 447 ? 20.811 66.416 31.247 1.00 98.55 447 ILE B C 1
ATOM 7423 O O . ILE B 1 447 ? 19.689 66.004 31.484 1.00 97.66 447 ILE B O 1
ATOM 7428 N N . LYS B 1 448 ? 21.870 65.982 31.911 1.00 101.57 448 LYS B N 1
ATOM 7429 C CA . LYS B 1 448 ? 21.734 64.925 32.915 1.00 102.41 448 LYS B CA 1
ATOM 7430 C C . LYS B 1 448 ? 20.725 65.302 34.039 1.00 103.09 448 LYS B C 1
ATOM 7431 O O . LYS B 1 448 ? 19.949 64.431 34.501 1.00 102.20 448 LYS B O 1
ATOM 7437 N N . ASP B 1 449 ? 20.683 66.620 34.417 1.00 105.67 449 ASP B N 1
ATOM 7438 C CA . ASP B 1 449 ? 19.766 67.063 35.485 1.00 105.65 449 ASP B CA 1
ATOM 7439 C C . ASP B 1 449 ? 18.331 66.845 35.039 1.00 101.70 449 ASP B C 1
ATOM 7440 O O . ASP B 1 449 ? 17.500 66.391 35.817 1.00 102.07 449 ASP B O 1
ATOM 7445 N N . LYS B 1 450 ? 18.046 67.181 33.781 1.00 97.78 450 LYS B N 1
ATOM 7446 C CA . LYS B 1 450 ? 16.690 67.115 33.249 1.00 93.67 450 LYS B CA 1
ATOM 7447 C C . LYS B 1 450 ? 16.158 65.656 33.112 1.00 88.90 450 LYS B C 1
ATOM 7448 O O . LYS B 1 450 ? 14.936 65.380 33.350 1.00 88.54 450 LYS B O 1
ATOM 7454 N N . ILE B 1 451 ? 17.069 64.744 32.743 1.00 85.58 451 ILE B N 1
ATOM 7455 C CA . ILE B 1 451 ? 16.745 63.338 32.608 1.00 82.59 451 ILE B CA 1
ATOM 7456 C C . ILE B 1 451 ? 16.495 62.696 33.979 1.00 86.93 451 ILE B C 1
ATOM 7457 O O . ILE B 1 451 ? 15.485 61.994 34.180 1.00 87.18 451 ILE B O 1
ATOM 7462 N N . ALA B 1 452 ? 17.485 62.874 34.882 1.00 91.44 452 ALA B N 1
ATOM 7463 C CA . ALA B 1 452 ? 17.378 62.540 36.320 1.00 94.77 452 ALA B CA 1
ATOM 7464 C C . ALA B 1 452 ? 16.017 62.957 36.896 1.00 95.19 452 ALA B C 1
ATOM 7465 O O . ALA B 1 452 ? 15.361 62.177 37.620 1.00 97.60 452 ALA B O 1
ATOM 7467 N N . LYS B 1 453 ? 15.587 64.184 36.551 1.00 93.53 453 LYS B N 1
ATOM 7468 C CA . LYS B 1 453 ? 14.393 64.721 37.161 1.00 94.90 453 LYS B CA 1
ATOM 7469 C C . LYS B 1 453 ? 13.127 64.072 36.575 1.00 92.36 453 LYS B C 1
ATOM 7470 O O . LYS B 1 453 ? 12.063 64.119 37.209 1.00 93.72 453 LYS B O 1
ATOM 7472 N N . ILE B 1 454 ? 13.208 63.542 35.339 1.00 88.38 454 ILE B N 1
ATOM 7473 C CA . ILE B 1 454 ? 12.080 62.845 34.728 1.00 84.29 454 ILE B CA 1
ATOM 7474 C C . ILE B 1 454 ? 12.104 61.425 35.290 1.00 84.36 454 ILE B C 1
ATOM 7475 O O . ILE B 1 454 ? 11.069 60.829 35.633 1.00 86.06 454 ILE B O 1
ATOM 7480 N N . ALA B 1 455 ? 13.310 60.894 35.365 1.00 85.08 455 ALA B N 1
ATOM 7481 C CA . ALA B 1 455 ? 13.529 59.523 35.774 1.00 86.84 455 ALA B CA 1
ATOM 7482 C C . ALA B 1 455 ? 13.154 59.241 37.258 1.00 91.75 455 ALA B C 1
ATOM 7483 O O . ALA B 1 455 ? 12.635 58.132 37.626 1.00 93.40 455 ALA B O 1
ATOM 7485 N N . THR B 1 456 ? 13.368 60.239 38.113 1.00 95.28 456 THR B N 1
ATOM 7486 C CA . THR B 1 456 ? 13.139 60.037 39.548 1.00 100.44 456 THR B CA 1
ATOM 7487 C C . THR B 1 456 ? 11.746 60.535 39.889 1.00 101.77 456 THR B C 1
ATOM 7488 O O . THR B 1 456 ? 11.015 59.877 40.616 1.00 104.01 456 THR B O 1
ATOM 7492 N N . GLU B 1 457 ? 11.355 61.671 39.336 1.00 101.82 457 GLU B N 1
ATOM 7493 C CA . GLU B 1 457 ? 10.086 62.262 39.717 1.00 103.62 457 GLU B CA 1
ATOM 7494 C C . GLU B 1 457 ? 8.891 61.576 39.059 1.00 100.77 457 GLU B C 1
ATOM 7495 O O . GLU B 1 457 ? 7.817 61.520 39.654 1.00 103.02 457 GLU B O 1
ATOM 7501 N N . ILE B 1 458 ? 9.048 61.103 37.818 1.00 96.07 458 ILE B N 1
ATOM 7502 C CA . ILE B 1 458 ? 7.904 60.601 37.040 1.00 91.22 458 ILE B CA 1
ATOM 7503 C C . ILE B 1 458 ? 7.915 59.096 36.919 1.00 89.19 458 ILE B C 1
ATOM 7504 O O . ILE B 1 458 ? 6.845 58.493 36.880 1.00 86.43 458 ILE B O 1
ATOM 7509 N N . TYR B 1 459 ? 9.104 58.491 36.828 1.00 89.00 459 TYR B N 1
ATOM 7510 C CA . TYR B 1 459 ? 9.180 57.065 36.695 1.00 89.11 459 TYR B CA 1
ATOM 7511 C C . TYR B 1 459 ? 9.433 56.426 38.057 1.00 92.67 459 TYR B C 1
ATOM 7512 O O . TYR B 1 459 ? 9.368 55.205 38.180 1.00 93.27 459 TYR B O 1
ATOM 7521 N N . GLY B 1 460 ? 9.757 57.236 39.063 1.00 95.30 460 GLY B N 1
ATOM 7522 C CA . GLY B 1 460 ? 10.069 56.710 40.395 1.00 98.44 460 GLY B CA 1
ATOM 7523 C C . GLY B 1 460 ? 11.333 55.883 40.425 1.00 100.48 460 GLY B C 1
ATOM 7524 O O . GLY B 1 460 ? 11.453 54.937 41.217 1.00 102.38 460 GLY B O 1
ATOM 7525 N N . ALA B 1 461 ? 12.302 56.235 39.593 1.00 99.24 461 ALA B N 1
ATOM 7526 C CA . ALA B 1 461 ? 13.571 55.529 39.627 1.00 101.34 461 ALA B CA 1
ATOM 7527 C C . ALA B 1 461 ? 14.490 56.044 40.743 1.00 104.77 461 ALA B C 1
ATOM 7528 O O . ALA B 1 461 ? 14.413 57.189 41.134 1.00 107.01 461 ALA B O 1
ATOM 7530 N N . ASP B 1 462 ? 15.364 55.199 41.246 1.00 107.16 462 ASP B N 1
ATOM 7531 C CA . ASP B 1 462 ? 16.386 55.642 42.198 1.00 110.69 462 ASP B CA 1
ATOM 7532 C C . ASP B 1 462 ? 17.429 56.571 41.592 1.00 110.20 462 ASP B C 1
ATOM 7533 O O . ASP B 1 462 ? 18.185 57.206 42.319 1.00 113.06 462 ASP B O 1
ATOM 7538 N N . GLY B 1 463 ? 17.487 56.626 40.267 1.00 106.92 463 GLY B N 1
ATOM 7539 C CA . GLY B 1 463 ? 18.553 57.333 39.561 1.00 105.87 463 GLY B CA 1
ATOM 7540 C C . GLY B 1 463 ? 18.769 56.787 38.151 1.00 101.52 463 GLY B C 1
ATOM 7541 O O . GLY B 1 463 ? 17.960 55.970 37.649 1.00 101.26 463 GLY B O 1
ATOM 7542 N N . VAL B 1 464 ? 19.859 57.235 37.517 1.00 98.98 464 VAL B N 1
ATOM 7543 C CA . VAL B 1 464 ? 20.080 57.029 36.075 1.00 93.78 464 VAL B CA 1
ATOM 7544 C C . VAL B 1 464 ? 21.530 56.691 35.844 1.00 93.62 464 VAL B C 1
ATOM 7545 O O . VAL B 1 464 ? 22.390 57.298 36.456 1.00 96.27 464 VAL B O 1
ATOM 7549 N N . ASN B 1 465 ? 21.811 55.745 34.962 1.00 91.91 465 ASN B N 1
ATOM 7550 C CA . ASN B 1 465 ? 23.202 55.402 34.609 1.00 92.85 465 ASN B CA 1
ATOM 7551 C C . ASN B 1 465 ? 23.443 55.735 33.150 1.00 89.68 465 ASN B C 1
ATOM 7552 O O . ASN B 1 465 ? 22.486 55.796 32.382 1.00 86.81 465 ASN B O 1
ATOM 7557 N N . TYR B 1 466 ? 24.698 55.962 32.763 1.00 90.40 466 TYR B N 1
ATOM 7558 C CA . TYR B 1 466 ? 25.006 56.295 31.368 1.00 87.73 466 TYR B CA 1
ATOM 7559 C C . TYR B 1 466 ? 26.101 55.449 30.801 1.00 88.10 466 TYR B C 1
ATOM 7560 O O . TYR B 1 466 ? 27.086 55.158 31.487 1.00 90.95 466 TYR B O 1
ATOM 7569 N N . THR B 1 467 ? 25.989 55.058 29.539 1.00 85.50 467 THR B N 1
ATOM 7570 C CA . THR B 1 467 ? 27.096 54.299 28.910 1.00 85.94 467 THR B CA 1
ATOM 7571 C C . THR B 1 467 ? 28.153 55.333 28.534 1.00 86.45 467 THR B C 1
ATOM 7572 O O . THR B 1 467 ? 27.857 56.548 28.565 1.00 85.98 467 THR B O 1
ATOM 7576 N N . ALA B 1 468 ? 29.359 54.893 28.150 1.00 87.52 468 ALA B N 1
ATOM 7577 C CA . ALA B 1 468 ? 30.430 55.851 27.799 1.00 88.32 468 ALA B CA 1
ATOM 7578 C C . ALA B 1 468 ? 30.051 56.671 26.555 1.00 85.52 468 ALA B C 1
ATOM 7579 O O . ALA B 1 468 ? 30.346 57.869 26.462 1.00 85.89 468 ALA B O 1
ATOM 7581 N N . GLU B 1 469 ? 29.393 55.992 25.604 1.00 83.73 469 GLU B N 1
ATOM 7582 C CA . GLU B 1 469 ? 28.984 56.592 24.343 1.00 82.70 469 GLU B CA 1
ATOM 7583 C C . GLU B 1 469 ? 27.873 57.611 24.592 1.00 81.84 469 GLU B C 1
ATOM 7584 O O . GLU B 1 469 ? 27.924 58.733 24.054 1.00 81.39 469 GLU B O 1
ATOM 7590 N N . ALA B 1 470 ? 26.900 57.276 25.440 1.00 81.75 470 ALA B N 1
ATOM 7591 C CA . ALA B 1 470 ? 25.949 58.321 25.888 1.00 82.07 470 ALA B CA 1
ATOM 7592 C C . ALA B 1 470 ? 26.657 59.501 26.577 1.00 85.06 470 ALA B C 1
ATOM 7593 O O . ALA B 1 470 ? 26.218 60.655 26.443 1.00 86.11 470 ALA B O 1
ATOM 7595 N N . ASP B 1 471 ? 27.744 59.235 27.304 1.00 88.79 471 ASP B N 1
ATOM 7596 C CA . ASP B 1 471 ? 28.451 60.352 27.960 1.00 92.28 471 ASP B CA 1
ATOM 7597 C C . ASP B 1 471 ? 29.083 61.291 26.915 1.00 91.73 471 ASP B C 1
ATOM 7598 O O . ASP B 1 471 ? 28.875 62.550 26.932 1.00 90.00 471 ASP B O 1
ATOM 7603 N N . LYS B 1 472 ? 29.864 60.631 26.036 1.00 90.94 472 LYS B N 1
ATOM 7604 C CA . LYS B 1 472 ? 30.453 61.249 24.849 1.00 90.55 472 LYS B CA 1
ATOM 7605 C C . LYS B 1 472 ? 29.383 62.018 24.047 1.00 88.29 472 LYS B C 1
ATOM 7606 O O . LYS B 1 472 ? 29.538 63.192 23.738 1.00 87.71 472 LYS B O 1
ATOM 7608 N N . ALA B 1 473 ? 28.289 61.355 23.701 1.00 88.04 473 ALA B N 1
ATOM 7609 C CA . ALA B 1 473 ? 27.232 62.061 22.943 1.00 86.94 473 ALA B CA 1
ATOM 7610 C C . ALA B 1 473 ? 26.730 63.291 23.659 1.00 90.05 473 ALA B C 1
ATOM 7611 O O . ALA B 1 473 ? 26.475 64.318 23.003 1.00 89.50 473 ALA B O 1
ATOM 7613 N N . ILE B 1 474 ? 26.599 63.217 24.988 1.00 94.08 474 ILE B N 1
ATOM 7614 C CA . ILE B 1 474 ? 26.046 64.364 25.756 1.00 96.45 474 ILE B CA 1
ATOM 7615 C C . ILE B 1 474 ? 27.057 65.482 25.809 1.00 100.62 474 ILE B C 1
ATOM 7616 O O . ILE B 1 474 ? 26.735 66.651 25.611 1.00 101.37 474 ILE B O 1
ATOM 7621 N N . GLN B 1 475 ? 28.293 65.127 26.114 1.00 104.78 475 GLN B N 1
ATOM 7622 C CA . GLN B 1 475 ? 29.314 66.143 26.244 1.00 108.00 475 GLN B CA 1
ATOM 7623 C C . GLN B 1 475 ? 29.395 66.956 24.950 1.00 104.20 475 GLN B C 1
ATOM 7624 O O . GLN B 1 475 ? 29.437 68.172 24.977 1.00 104.50 475 GLN B O 1
ATOM 7630 N N . ARG B 1 476 ? 29.358 66.273 23.811 1.00 100.39 476 ARG B N 1
ATOM 7631 C CA . ARG B 1 476 ? 29.430 66.953 22.521 1.00 97.55 476 ARG B CA 1
ATOM 7632 C C . ARG B 1 476 ? 28.226 67.828 22.263 1.00 94.42 476 ARG B C 1
ATOM 7633 O O . ARG B 1 476 ? 28.384 68.981 21.889 1.00 98.13 476 ARG B O 1
ATOM 7641 N N . TYR B 1 477 ? 27.015 67.319 22.457 1.00 89.91 477 TYR B N 1
ATOM 7642 C CA . TYR B 1 477 ? 25.836 68.159 22.217 1.00 87.78 477 TYR B CA 1
ATOM 7643 C C . TYR B 1 477 ? 25.853 69.437 23.088 1.00 90.56 477 TYR B C 1
ATOM 7644 O O . TYR B 1 477 ? 25.370 70.513 22.662 1.00 90.74 477 TYR B O 1
ATOM 7653 N N . GLU B 1 478 ? 26.430 69.332 24.287 1.00 92.11 478 GLU B N 1
ATOM 7654 C CA . GLU B 1 478 ? 26.477 70.477 25.177 1.00 97.73 478 GLU B CA 1
ATOM 7655 C C . GLU B 1 478 ? 27.506 71.483 24.647 1.00 99.44 478 GLU B C 1
ATOM 7656 O O . GLU B 1 478 ? 27.204 72.672 24.462 1.00 99.23 478 GLU B O 1
ATOM 7662 N N . SER B 1 479 ? 28.684 70.950 24.324 1.00 99.35 479 SER B N 1
ATOM 7663 C CA . SER B 1 479 ? 29.728 71.675 23.613 1.00 100.62 479 SER B CA 1
ATOM 7664 C C . SER B 1 479 ? 29.220 72.383 22.336 1.00 98.47 479 SER B C 1
ATOM 7665 O O . SER B 1 479 ? 29.677 73.486 22.037 1.00 99.91 479 SER B O 1
ATOM 7668 N N . LEU B 1 480 ? 28.264 71.785 21.602 1.00 93.12 480 LEU B N 1
ATOM 7669 C CA . LEU B 1 480 ? 27.735 72.405 20.366 1.00 90.99 480 LEU B CA 1
ATOM 7670 C C . LEU B 1 480 ? 26.511 73.293 20.576 1.00 93.08 480 LEU B C 1
ATOM 7671 O O . LEU B 1 480 ? 25.861 73.690 19.610 1.00 91.81 480 LEU B O 1
ATOM 7676 N N . GLY B 1 481 ? 26.216 73.645 21.824 1.00 96.33 481 GLY B N 1
ATOM 7677 C CA . GLY B 1 481 ? 25.154 74.594 22.125 1.00 97.60 481 GLY B CA 1
ATOM 7678 C C . GLY B 1 481 ? 23.740 74.036 22.126 1.00 96.09 481 GLY B C 1
ATOM 7679 O O . GLY B 1 481 ? 22.798 74.758 21.876 1.00 96.98 481 GLY B O 1
ATOM 7680 N N . TYR B 1 482 ? 23.571 72.760 22.430 1.00 97.04 482 TYR B N 1
ATOM 7681 C CA . TYR B 1 482 ? 22.241 72.121 22.374 1.00 95.22 482 TYR B CA 1
ATOM 7682 C C . TYR B 1 482 ? 21.738 71.674 23.765 1.00 97.04 482 TYR B C 1
ATOM 7683 O O . TYR B 1 482 ? 20.670 71.044 23.874 1.00 95.14 482 TYR B O 1
ATOM 7692 N N . GLY B 1 483 ? 22.500 72.031 24.813 1.00 99.00 483 GLY B N 1
ATOM 7693 C CA . GLY B 1 483 ? 22.228 71.613 26.192 1.00 97.45 483 GLY B CA 1
ATOM 7694 C C . GLY B 1 483 ? 21.020 72.291 26.851 1.00 95.87 483 GLY B C 1
ATOM 7695 O O . GLY B 1 483 ? 20.567 71.845 27.949 1.00 96.67 483 GLY B O 1
ATOM 7696 N N . ASN B 1 484 ? 20.488 73.347 26.202 1.00 94.05 484 ASN B N 1
ATOM 7697 C CA . ASN B 1 484 ? 19.301 74.073 26.737 1.00 93.44 484 ASN B CA 1
ATOM 7698 C C . ASN B 1 484 ? 17.948 73.593 26.221 1.00 88.96 484 ASN B C 1
ATOM 7699 O O . ASN B 1 484 ? 16.950 74.234 26.440 1.00 88.85 484 ASN B O 1
ATOM 7704 N N . LEU B 1 485 ? 17.914 72.424 25.574 1.00 85.52 485 LEU B N 1
ATOM 7705 C CA . LEU B 1 485 ? 16.708 71.924 24.973 1.00 80.87 485 LEU B CA 1
ATOM 7706 C C . LEU B 1 485 ? 15.992 70.960 25.907 1.00 78.22 485 LEU B C 1
ATOM 7707 O O . LEU B 1 485 ? 16.643 70.318 26.747 1.00 78.96 485 LEU B O 1
ATOM 7712 N N . PRO B 1 486 ? 14.651 70.813 25.720 1.00 76.34 486 PRO B N 1
ATOM 7713 C CA . PRO B 1 486 ? 13.820 69.761 26.343 1.00 75.16 486 PRO B CA 1
ATOM 7714 C C . PRO B 1 486 ? 14.313 68.388 26.024 1.00 73.54 486 PRO B C 1
ATOM 7715 O O . PRO B 1 486 ? 14.750 68.187 24.903 1.00 72.26 486 PRO B O 1
ATOM 7719 N N . VAL B 1 487 ? 14.230 67.454 26.979 1.00 73.82 487 VAL B N 1
ATOM 7720 C CA . VAL B 1 487 ? 14.585 66.020 26.775 1.00 72.52 487 VAL B CA 1
ATOM 7721 C C . VAL B 1 487 ? 13.349 65.202 26.446 1.00 70.57 487 VAL B C 1
ATOM 7722 O O . VAL B 1 487 ? 12.217 65.530 26.847 1.00 70.61 487 VAL B O 1
ATOM 7726 N N . VAL B 1 488 ? 13.502 64.245 25.563 1.00 68.93 488 VAL B N 1
ATOM 7727 C CA . VAL B 1 488 ? 12.362 63.442 25.121 1.00 67.29 488 VAL B CA 1
ATOM 7728 C C . VAL B 1 488 ? 12.806 62.027 25.243 1.00 67.08 488 VAL B C 1
ATOM 7729 O O . VAL B 1 488 ? 13.613 61.523 24.429 1.00 66.47 488 VAL B O 1
ATOM 7733 N N . MET B 1 489 ? 12.371 61.367 26.306 1.00 67.91 489 MET B N 1
ATOM 7734 C CA . MET B 1 489 ? 12.922 60.009 26.601 1.00 68.33 489 MET B CA 1
ATOM 7735 C C . MET B 1 489 ? 12.373 58.928 25.692 1.00 66.83 489 MET B C 1
ATOM 7736 O O . MET B 1 489 ? 11.174 58.718 25.632 1.00 66.20 489 MET B O 1
ATOM 7741 N N . ALA B 1 490 ? 13.267 58.240 25.001 1.00 66.53 490 ALA B N 1
ATOM 7742 C CA . ALA B 1 490 ? 12.932 57.095 24.224 1.00 65.68 490 ALA B CA 1
ATOM 7743 C C . ALA B 1 490 ? 13.201 55.795 25.012 1.00 66.99 490 ALA B C 1
ATOM 7744 O O . ALA B 1 490 ? 14.337 55.350 25.164 1.00 67.91 490 ALA B O 1
ATOM 7746 N N . LYS B 1 491 ? 12.116 55.133 25.396 1.00 67.17 491 LYS B N 1
ATOM 7747 C CA . LYS B 1 491 ? 12.143 54.145 26.461 1.00 68.91 491 LYS B CA 1
ATOM 7748 C C . LYS B 1 491 ? 11.031 53.214 26.120 1.00 68.60 491 LYS B C 1
ATOM 7749 O O . LYS B 1 491 ? 10.142 53.614 25.387 1.00 67.23 491 LYS B O 1
ATOM 7755 N N . THR B 1 492 ? 10.995 52.038 26.717 1.00 70.13 492 THR B N 1
ATOM 7756 C CA . THR B 1 492 ? 9.783 51.231 26.633 1.00 70.31 492 THR B CA 1
ATOM 7757 C C . THR B 1 492 ? 8.573 51.873 27.307 1.00 70.26 492 THR B C 1
ATOM 7758 O O . THR B 1 492 ? 8.676 52.644 28.303 1.00 70.96 492 THR B O 1
ATOM 7762 N N . GLN B 1 493 ? 7.401 51.577 26.757 1.00 69.63 493 GLN B N 1
ATOM 7763 C CA . GLN B 1 493 ? 6.160 52.201 27.229 1.00 69.48 493 GLN B CA 1
ATOM 7764 C C . GLN B 1 493 ? 5.364 51.350 28.212 1.00 71.32 493 GLN B C 1
ATOM 7765 O O . GLN B 1 493 ? 4.356 51.817 28.755 1.00 71.53 493 GLN B O 1
ATOM 7771 N N . TYR B 1 494 ? 5.821 50.109 28.360 1.00 72.77 494 TYR B N 1
ATOM 7772 C CA . TYR B 1 494 ? 5.192 49.005 29.090 1.00 74.90 494 TYR B CA 1
ATOM 7773 C C . TYR B 1 494 ? 5.719 48.801 30.510 1.00 77.19 494 TYR B C 1
ATOM 7774 O O . TYR B 1 494 ? 5.683 47.690 31.033 1.00 79.36 494 TYR B O 1
ATOM 7783 N N . SER B 1 495 ? 6.278 49.860 31.074 1.00 76.94 495 SER B N 1
ATOM 7784 C CA . SER B 1 495 ? 6.781 49.879 32.425 1.00 79.26 495 SER B CA 1
ATOM 7785 C C . SER B 1 495 ? 7.229 51.292 32.666 1.00 78.44 495 SER B C 1
ATOM 7786 O O . SER B 1 495 ? 7.639 51.959 31.715 1.00 76.35 495 SER B O 1
ATOM 7789 N N . PHE B 1 496 ? 7.088 51.793 33.899 1.00 80.25 496 PHE B N 1
ATOM 7790 C CA . PHE B 1 496 ? 7.745 53.055 34.299 1.00 80.31 496 PHE B CA 1
ATOM 7791 C C . PHE B 1 496 ? 9.274 52.830 34.191 1.00 80.90 496 PHE B C 1
ATOM 7792 O O . PHE B 1 496 ? 10.026 53.771 34.010 1.00 80.32 496 PHE B O 1
ATOM 7800 N N . SER B 1 497 ? 9.730 51.606 34.302 1.00 82.25 497 SER B N 1
ATOM 7801 C CA . SER B 1 497 ? 11.179 51.361 34.260 1.00 83.10 497 SER B CA 1
ATOM 7802 C C . SER B 1 497 ? 11.605 51.129 32.818 1.00 80.67 497 SER B C 1
ATOM 7803 O O . SER B 1 497 ? 10.774 51.220 31.929 1.00 78.54 497 SER B O 1
ATOM 7806 N N . ASP B 1 498 ? 12.890 50.910 32.573 1.00 81.11 498 ASP B N 1
ATOM 7807 C CA . ASP B 1 498 ? 13.335 50.694 31.207 1.00 79.05 498 ASP B CA 1
ATOM 7808 C C . ASP B 1 498 ? 13.346 49.231 30.874 1.00 79.86 498 ASP B C 1
ATOM 7809 O O . ASP B 1 498 ? 13.691 48.850 29.791 1.00 78.64 498 ASP B O 1
ATOM 7814 N N . ASP B 1 499 ? 12.939 48.404 31.816 1.00 82.20 499 ASP B N 1
ATOM 7815 C CA . ASP B 1 499 ? 12.779 46.991 31.592 1.00 84.12 499 ASP B CA 1
ATOM 7816 C C . ASP B 1 499 ? 11.292 46.734 31.413 1.00 84.34 499 ASP B C 1
ATOM 7817 O O . ASP B 1 499 ? 10.473 47.141 32.239 1.00 85.88 499 ASP B O 1
ATOM 7822 N N . MET B 1 500 ? 10.928 46.093 30.313 1.00 84.19 500 MET B N 1
ATOM 7823 C CA . MET B 1 500 ? 9.514 45.977 29.924 1.00 83.63 500 MET B CA 1
ATOM 7824 C C . MET B 1 500 ? 8.805 44.882 30.702 1.00 85.37 500 MET B C 1
ATOM 7825 O O . MET B 1 500 ? 7.577 44.855 30.724 1.00 84.50 500 MET B O 1
ATOM 7830 N N . THR B 1 501 ? 9.567 43.959 31.300 1.00 87.09 501 THR B N 1
ATOM 7831 C CA . THR B 1 501 ? 8.959 42.920 32.133 1.00 89.86 501 THR B CA 1
ATOM 7832 C C . THR B 1 501 ? 8.381 43.501 33.453 1.00 91.20 501 THR B C 1
ATOM 7833 O O . THR B 1 501 ? 7.452 42.932 34.020 1.00 93.77 501 THR B O 1
ATOM 7837 N N . LYS B 1 502 ? 8.873 44.656 33.907 1.00 89.53 502 LYS B N 1
ATOM 7838 C CA . LYS B 1 502 ? 8.437 45.227 35.181 1.00 90.93 502 LYS B CA 1
ATOM 7839 C C . LYS B 1 502 ? 7.200 46.054 35.047 1.00 89.05 502 LYS B C 1
ATOM 7840 O O . LYS B 1 502 ? 7.255 47.203 34.641 1.00 86.66 502 LYS B O 1
ATOM 7846 N N . LEU B 1 503 ? 6.068 45.475 35.417 1.00 90.38 503 LEU B N 1
ATOM 7847 C CA . LEU B 1 503 ? 4.781 46.140 35.302 1.00 88.92 503 LEU B CA 1
ATOM 7848 C C . LEU B 1 503 ? 4.513 46.937 36.579 1.00 90.35 503 LEU B C 1
ATOM 7849 O O . LEU B 1 503 ? 5.447 47.390 37.209 1.00 91.31 503 LEU B O 1
ATOM 7854 N N . GLY B 1 504 ? 3.270 47.100 36.985 1.00 90.80 504 GLY B N 1
ATOM 7855 C CA . GLY B 1 504 ? 2.986 47.747 38.255 1.00 92.69 504 GLY B CA 1
ATOM 7856 C C . GLY B 1 504 ? 3.639 49.105 38.532 1.00 91.77 504 GLY B C 1
ATOM 7857 O O . GLY B 1 504 ? 3.507 50.038 37.724 1.00 88.88 504 GLY B O 1
ATOM 7858 N N . ARG B 1 505 ? 4.290 49.197 39.705 1.00 94.64 505 ARG B N 1
ATOM 7859 C CA A ARG B 1 505 ? 4.999 50.401 40.161 0.50 94.73 505 ARG B CA 1
ATOM 7860 C CA B ARG B 1 505 ? 4.985 50.396 40.173 0.50 94.76 505 ARG B CA 1
ATOM 7861 C C . ARG B 1 505 ? 6.318 49.932 40.718 1.00 97.15 505 ARG B C 1
ATOM 7862 O O . ARG B 1 505 ? 6.491 49.837 41.928 1.00 100.59 505 ARG B O 1
ATOM 7877 N N . PRO B 1 506 ? 7.266 49.588 39.828 1.00 95.61 506 PRO B N 1
ATOM 7878 C CA . PRO B 1 506 ? 8.498 49.016 40.352 1.00 98.18 506 PRO B CA 1
ATOM 7879 C C . PRO B 1 506 ? 9.336 49.989 41.182 1.00 99.91 506 PRO B C 1
ATOM 7880 O O . PRO B 1 506 ? 9.426 51.146 40.831 1.00 97.97 506 PRO B O 1
ATOM 7884 N N . ARG B 1 507 ? 9.954 49.490 42.261 1.00 103.84 507 ARG B N 1
ATOM 7885 C CA . ARG B 1 507 ? 10.800 50.296 43.155 1.00 106.31 507 ARG B CA 1
ATOM 7886 C C . ARG B 1 507 ? 12.205 49.788 43.072 1.00 107.61 507 ARG B C 1
ATOM 7887 O O . ARG B 1 507 ? 12.444 48.722 42.522 1.00 107.20 507 ARG B O 1
ATOM 7895 N N . ASN B 1 508 ? 13.129 50.578 43.603 1.00 109.33 508 ASN B N 1
ATOM 7896 C CA . ASN B 1 508 ? 14.518 50.178 43.779 1.00 111.50 508 ASN B CA 1
ATOM 7897 C C . ASN B 1 508 ? 15.211 49.775 42.479 1.00 108.47 508 ASN B C 1
ATOM 7898 O O . ASN B 1 508 ? 15.868 48.740 42.403 1.00 109.85 508 ASN B O 1
ATOM 7903 N N . PHE B 1 509 ? 15.086 50.619 41.464 1.00 104.59 509 PHE B N 1
ATOM 7904 C CA . PHE B 1 509 ? 15.677 50.328 40.152 1.00 101.61 509 PHE B CA 1
ATOM 7905 C C . PHE B 1 509 ? 16.325 51.621 39.598 1.00 99.71 509 PHE B C 1
ATOM 7906 O O . PHE B 1 509 ? 16.125 52.822 40.240 1.00 100.57 509 PHE B O 1
ATOM 7914 N N . THR B 1 510 ? 17.134 51.400 38.485 1.00 97.62 510 THR B N 1
ATOM 7915 C CA . THR B 1 510 ? 17.771 52.544 37.811 1.00 95.75 510 THR B CA 1
ATOM 7916 C C . THR B 1 510 ? 17.466 52.546 36.301 1.00 91.63 510 THR B C 1
ATOM 7917 O O . THR B 1 510 ? 17.176 51.530 35.732 1.00 90.64 510 THR B O 1
ATOM 7921 N N . ILE B 1 511 ? 17.479 53.715 35.681 1.00 89.54 511 ILE B N 1
ATOM 7922 C CA . ILE B 1 511 ? 17.370 53.855 34.234 1.00 86.05 511 ILE B CA 1
ATOM 7923 C C . ILE B 1 511 ? 18.796 53.977 33.664 1.00 86.11 511 ILE B C 1
ATOM 7924 O O . ILE B 1 511 ? 19.580 54.810 34.113 1.00 87.61 511 ILE B O 1
ATOM 7929 N N . THR B 1 512 ? 19.162 53.110 32.717 1.00 84.84 512 THR B N 1
ATOM 7930 C CA . THR B 1 512 ? 20.413 53.260 31.956 1.00 84.44 512 THR B CA 1
ATOM 7931 C C . THR B 1 512 ? 20.143 53.991 30.620 1.00 81.21 512 THR B C 1
ATOM 7932 O O . THR B 1 512 ? 19.330 53.518 29.806 1.00 79.16 512 THR B O 1
ATOM 7936 N N . VAL B 1 513 ? 20.764 55.154 30.400 1.00 81.03 513 VAL B N 1
ATOM 7937 C CA . VAL B 1 513 ? 20.842 55.731 29.060 1.00 78.53 513 VAL B CA 1
ATOM 7938 C C . VAL B 1 513 ? 22.006 55.075 28.258 1.00 78.51 513 VAL B C 1
ATOM 7939 O O . VAL B 1 513 ? 23.170 55.138 28.631 1.00 80.40 513 VAL B O 1
ATOM 7943 N N . ARG B 1 514 ? 21.655 54.362 27.184 1.00 76.64 514 ARG B N 1
ATOM 7944 C CA . ARG B 1 514 ? 22.626 53.751 26.312 1.00 76.53 514 ARG B CA 1
ATOM 7945 C C . ARG B 1 514 ? 23.107 54.667 25.196 1.00 75.09 514 ARG B C 1
ATOM 7946 O O . ARG B 1 514 ? 24.250 54.575 24.800 1.00 75.77 514 ARG B O 1
ATOM 7954 N N . GLU B 1 515 ? 22.260 55.525 24.672 1.00 73.30 515 GLU B N 1
ATOM 7955 C CA . GLU B 1 515 ? 22.603 56.301 23.497 1.00 72.03 515 GLU B CA 1
ATOM 7956 C C . GLU B 1 515 ? 21.848 57.573 23.627 1.00 71.34 515 GLU B C 1
ATOM 7957 O O . GLU B 1 515 ? 20.845 57.581 24.307 1.00 71.22 515 GLU B O 1
ATOM 7963 N N . VAL B 1 516 ? 22.359 58.662 23.056 1.00 71.22 516 VAL B N 1
ATOM 7964 C CA . VAL B 1 516 ? 21.632 59.921 22.992 1.00 70.65 516 VAL B CA 1
ATOM 7965 C C . VAL B 1 516 ? 21.675 60.540 21.576 1.00 69.37 516 VAL B C 1
ATOM 7966 O O . VAL B 1 516 ? 22.752 60.632 20.992 1.00 69.88 516 VAL B O 1
ATOM 7970 N N . ARG B 1 517 ? 20.523 60.955 21.030 1.00 67.96 517 ARG B N 1
ATOM 7971 C CA . ARG B 1 517 ? 20.467 61.565 19.695 1.00 67.04 517 ARG B CA 1
ATOM 7972 C C . ARG B 1 517 ? 19.888 62.959 19.781 1.00 67.26 517 ARG B C 1
ATOM 7973 O O . ARG B 1 517 ? 19.533 63.438 20.854 1.00 68.07 517 ARG B O 1
ATOM 7981 N N . LEU B 1 518 ? 19.761 63.600 18.630 1.00 66.73 518 LEU B N 1
ATOM 7982 C CA . LEU B 1 518 ? 19.445 65.006 18.574 1.00 67.38 518 LEU B CA 1
ATOM 7983 C C . LEU B 1 518 ? 18.462 65.222 17.499 1.00 66.22 518 LEU B C 1
ATOM 7984 O O . LEU B 1 518 ? 18.540 64.610 16.408 1.00 65.41 518 LEU B O 1
ATOM 7989 N N . SER B 1 519 ? 17.445 66.011 17.819 1.00 66.27 519 SER B N 1
ATOM 7990 C CA . SER B 1 519 ? 16.486 66.446 16.848 1.00 65.61 519 SER B CA 1
ATOM 7991 C C . SER B 1 519 ? 16.479 67.965 16.911 1.00 67.04 519 SER B C 1
ATOM 7992 O O . SER B 1 519 ? 15.703 68.559 17.662 1.00 67.47 519 SER B O 1
ATOM 7995 N N . ALA B 1 520 ? 17.367 68.604 16.157 1.00 68.05 520 ALA B N 1
ATOM 7996 C CA . ALA B 1 520 ? 17.622 70.052 16.319 1.00 69.99 520 ALA B CA 1
ATOM 7997 C C . ALA B 1 520 ? 16.547 70.875 15.666 1.00 70.13 520 ALA B C 1
ATOM 7998 O O . ALA B 1 520 ? 16.276 72.026 16.058 1.00 71.66 520 ALA B O 1
ATOM 8000 N N . GLY B 1 521 ? 15.917 70.290 14.650 1.00 68.81 521 GLY B N 1
ATOM 8001 C CA . GLY B 1 521 ? 14.805 70.895 14.057 1.00 68.94 521 GLY B CA 1
ATOM 8002 C C . GLY B 1 521 ? 13.566 70.842 14.941 1.00 68.30 521 GLY B C 1
ATOM 8003 O O . GLY B 1 521 ? 12.860 71.814 15.059 1.00 69.28 521 GLY B O 1
ATOM 8004 N N . ALA B 1 522 ? 13.262 69.703 15.544 1.00 66.84 522 ALA B N 1
ATOM 8005 C CA . ALA B 1 522 ? 12.055 69.578 16.383 1.00 66.32 522 ALA B CA 1
ATOM 8006 C C . ALA B 1 522 ? 12.303 70.337 17.700 1.00 67.67 522 ALA B C 1
ATOM 8007 O O . ALA B 1 522 ? 11.378 70.837 18.326 1.00 68.11 522 ALA B O 1
ATOM 8009 N N . GLY B 1 523 ? 13.557 70.410 18.092 1.00 47.95 523 GLY B N 1
ATOM 8010 C CA . GLY B 1 523 ? 13.935 71.270 19.180 1.00 48.71 523 GLY B CA 1
ATOM 8011 C C . GLY B 1 523 ? 14.180 70.403 20.395 1.00 49.03 523 GLY B C 1
ATOM 8012 O O . GLY B 1 523 ? 13.886 70.825 21.504 1.00 49.85 523 GLY B O 1
ATOM 8013 N N . PHE B 1 524 ? 14.640 69.165 20.220 1.00 48.43 524 PHE B N 1
ATOM 8014 C CA . PHE B 1 524 ? 14.882 68.377 21.428 1.00 48.78 524 PHE B CA 1
ATOM 8015 C C . PHE B 1 524 ? 15.930 67.314 21.326 1.00 48.16 524 PHE B C 1
ATOM 8016 O O . PHE B 1 524 ? 16.364 66.964 20.220 1.00 47.38 524 PHE B O 1
ATOM 8024 N N . ILE B 1 525 ? 16.346 66.873 22.517 1.00 48.57 525 ILE B N 1
ATOM 8025 C CA . ILE B 1 525 ? 17.334 65.837 22.797 1.00 48.19 525 ILE B CA 1
ATOM 8026 C C . ILE B 1 525 ? 16.634 64.527 23.182 1.00 48.23 525 ILE B C 1
ATOM 8027 O O . ILE B 1 525 ? 15.702 64.515 23.999 1.00 48.91 525 ILE B O 1
ATOM 8032 N N . VAL B 1 526 ? 17.171 63.417 22.716 1.00 47.58 526 VAL B N 1
ATOM 8033 C CA . VAL B 1 526 ? 16.479 62.144 22.770 1.00 47.49 526 VAL B CA 1
ATOM 8034 C C . VAL B 1 526 ? 17.369 61.112 23.395 1.00 47.37 526 VAL B C 1
ATOM 8035 O O . VAL B 1 526 ? 18.134 60.483 22.723 1.00 46.71 526 VAL B O 1
ATOM 8039 N N . PRO B 1 527 ? 17.298 60.979 24.705 1.00 48.06 527 PRO B N 1
ATOM 8040 C CA . PRO B 1 527 ? 17.979 59.904 25.339 1.00 48.00 527 PRO B CA 1
ATOM 8041 C C . PRO B 1 527 ? 17.244 58.577 25.097 1.00 47.82 527 PRO B C 1
ATOM 8042 O O . PRO B 1 527 ? 16.017 58.510 25.093 1.00 48.15 527 PRO B O 1
ATOM 8046 N N . ILE B 1 528 ? 18.010 57.524 24.900 1.00 47.33 528 ILE B N 1
ATOM 8047 C CA . ILE B 1 528 ? 17.477 56.222 24.484 1.00 47.06 528 ILE B CA 1
ATOM 8048 C C . ILE B 1 528 ? 17.925 55.151 25.454 1.00 47.30 528 ILE B C 1
ATOM 8049 O O . ILE B 1 528 ? 19.122 55.011 25.687 1.00 47.08 528 ILE B O 1
ATOM 8054 N N . THR B 1 529 ? 16.969 54.385 25.985 1.00 47.75 529 THR B N 1
ATOM 8055 C CA . THR B 1 529 ? 17.279 53.332 26.964 1.00 48.06 529 THR B CA 1
ATOM 8056 C C . THR B 1 529 ? 17.400 51.906 26.399 1.00 47.59 529 THR B C 1
ATOM 8057 O O . THR B 1 529 ? 18.008 51.034 27.016 1.00 47.66 529 THR B O 1
ATOM 8061 N N . GLY B 1 530 ? 16.936 51.647 25.198 1.00 47.09 530 GLY B N 1
ATOM 8062 C CA . GLY B 1 530 ? 17.189 50.351 24.568 1.00 46.60 530 GLY B CA 1
ATOM 8063 C C . GLY B 1 530 ? 16.857 50.523 23.089 1.00 45.97 530 GLY B C 1
ATOM 8064 O O . GLY B 1 530 ? 16.560 51.626 22.629 1.00 45.89 530 GLY B O 1
ATOM 8065 N N . ALA B 1 531 ? 16.864 49.438 22.339 1.00 45.55 531 ALA B N 1
ATOM 8066 C CA . ALA B 1 531 ? 16.677 49.562 20.881 1.00 44.90 531 ALA B CA 1
ATOM 8067 C C . ALA B 1 531 ? 15.286 50.052 20.631 1.00 45.20 531 ALA B C 1
ATOM 8068 O O . ALA B 1 531 ? 14.384 49.633 21.307 1.00 45.79 531 ALA B O 1
ATOM 8070 N N . ILE B 1 532 ? 15.122 51.018 19.743 1.00 44.86 532 ILE B N 1
ATOM 8071 C CA . ILE B 1 532 ? 13.862 51.491 19.366 1.00 45.08 532 ILE B CA 1
ATOM 8072 C C . ILE B 1 532 ? 13.567 51.060 17.927 1.00 44.45 532 ILE B C 1
ATOM 8073 O O . ILE B 1 532 ? 14.401 51.206 17.021 1.00 43.78 532 ILE B O 1
ATOM 8078 N N . MET B 1 533 ? 12.370 50.541 17.698 1.00 44.69 533 MET B N 1
ATOM 8079 C CA . MET B 1 533 ? 12.071 50.057 16.379 1.00 44.14 533 MET B CA 1
ATOM 8080 C C . MET B 1 533 ? 11.470 51.175 15.573 1.00 43.98 533 MET B C 1
ATOM 8081 O O . MET B 1 533 ? 10.381 51.592 15.856 1.00 44.49 533 MET B O 1
ATOM 8086 N N . THR B 1 534 ? 12.174 51.645 14.565 1.00 43.30 534 THR B N 1
ATOM 8087 C CA . THR B 1 534 ? 11.704 52.808 13.812 1.00 43.15 534 THR B CA 1
ATOM 8088 C C . THR B 1 534 ? 11.257 52.398 12.420 1.00 42.62 534 THR B C 1
ATOM 8089 O O . THR B 1 534 ? 10.771 53.228 11.690 1.00 42.47 534 THR B O 1
ATOM 8093 N N . MET B 1 535 ? 11.447 51.124 12.077 1.00 42.37 535 MET B N 1
ATOM 8094 C CA . MET B 1 535 ? 10.846 50.514 10.889 1.00 42.01 535 MET B CA 1
ATOM 8095 C C . MET B 1 535 ? 10.305 49.106 11.261 1.00 42.34 535 MET B C 1
ATOM 8096 O O . MET B 1 535 ? 11.026 48.124 11.179 1.00 42.10 535 MET B O 1
ATOM 8101 N N . PRO B 1 536 ? 9.027 49.026 11.701 1.00 42.96 536 PRO B N 1
ATOM 8102 C CA . PRO B 1 536 ? 8.347 47.732 11.909 1.00 43.33 536 PRO B CA 1
ATOM 8103 C C . PRO B 1 536 ? 8.259 46.924 10.617 1.00 42.81 536 PRO B C 1
ATOM 8104 O O . PRO B 1 536 ? 8.295 47.474 9.536 1.00 42.29 536 PRO B O 1
ATOM 8108 N N . GLY B 1 537 ? 8.225 45.608 10.767 1.00 42.96 537 GLY B N 1
ATOM 8109 C CA . GLY B 1 537 ? 8.087 44.685 9.665 1.00 42.60 537 GLY B CA 1
ATOM 8110 C C . GLY B 1 537 ? 6.683 44.130 9.479 1.00 43.07 537 GLY B C 1
ATOM 8111 O O . GLY B 1 537 ? 5.853 44.216 10.347 1.00 43.77 537 GLY B O 1
ATOM 8112 N N . LEU B 1 538 ? 6.434 43.573 8.301 1.00 42.71 538 LEU B N 1
ATOM 8113 C CA . LEU B 1 538 ? 5.211 42.844 8.031 1.00 43.14 538 LEU B CA 1
ATOM 8114 C C . LEU B 1 538 ? 5.211 41.495 8.775 1.00 43.64 538 LEU B C 1
ATOM 8115 O O . LEU B 1 538 ? 6.266 40.934 9.023 1.00 43.42 538 LEU B O 1
ATOM 8120 N N . PRO B 1 539 ? 4.027 40.924 9.051 1.00 44.32 539 PRO B N 1
ATOM 8121 C CA . PRO B 1 539 ? 3.970 39.609 9.713 1.00 44.85 539 PRO B CA 1
ATOM 8122 C C . PRO B 1 539 ? 4.006 38.426 8.718 1.00 44.60 539 PRO B C 1
ATOM 8123 O O . PRO B 1 539 ? 4.100 38.651 7.489 1.00 43.99 539 PRO B O 1
ATOM 8127 N N . LYS B 1 540 ? 3.946 37.180 9.215 1.00 45.09 540 LYS B N 1
ATOM 8128 C CA . LYS B 1 540 ? 4.047 35.995 8.330 1.00 44.91 540 LYS B CA 1
ATOM 8129 C C . LYS B 1 540 ? 2.934 35.932 7.321 1.00 44.97 540 LYS B C 1
ATOM 8130 O O . LYS B 1 540 ? 3.147 35.527 6.151 1.00 44.48 540 LYS B O 1
ATOM 8136 N N . ARG B 1 541 ? 1.736 36.333 7.774 1.00 45.60 541 ARG B N 1
ATOM 8137 C CA . ARG B 1 541 ? 0.528 36.390 6.968 1.00 45.79 541 ARG B CA 1
ATOM 8138 C C . ARG B 1 541 ? -0.026 37.840 7.011 1.00 45.74 541 ARG B C 1
ATOM 8139 O O . ARG B 1 541 ? -0.912 38.137 7.799 1.00 46.45 541 ARG B O 1
ATOM 8141 N N . PRO B 1 542 ? 0.520 38.742 6.202 1.00 44.96 542 PRO B N 1
ATOM 8142 C CA . PRO B 1 542 ? 0.053 40.132 6.221 1.00 44.91 542 PRO B CA 1
ATOM 8143 C C . PRO B 1 542 ? -1.423 40.304 5.849 1.00 45.39 542 PRO B C 1
ATOM 8144 O O . PRO B 1 542 ? -1.936 39.607 4.957 1.00 45.37 542 PRO B O 1
ATOM 8148 N N . ALA B 1 543 ? -2.071 41.272 6.490 1.00 45.82 543 ALA B N 1
ATOM 8149 C CA . ALA B 1 543 ? -3.394 41.710 6.045 1.00 46.18 543 ALA B CA 1
ATOM 8150 C C . ALA B 1 543 ? -3.427 41.916 4.526 1.00 45.46 543 ALA B C 1
ATOM 8151 O O . ALA B 1 543 ? -4.380 41.518 3.912 1.00 45.72 543 ALA B O 1
ATOM 8153 N N . ALA B 1 544 ? -2.383 42.494 3.915 1.00 44.60 544 ALA B N 1
ATOM 8154 C CA . ALA B 1 544 ? -2.394 42.758 2.447 1.00 43.92 544 ALA B CA 1
ATOM 8155 C C . ALA B 1 544 ? -2.863 41.554 1.618 1.00 43.98 544 ALA B C 1
ATOM 8156 O O . ALA B 1 544 ? -3.662 41.703 0.649 1.00 43.91 544 ALA B O 1
ATOM 8158 N N . CYS B 1 545 ? -2.384 40.369 1.998 1.00 44.14 545 CYS B N 1
ATOM 8159 C CA . CYS B 1 545 ? -2.756 39.147 1.298 1.00 44.27 545 CYS B CA 1
ATOM 8160 C C . CYS B 1 545 ? -4.266 38.919 1.202 1.00 45.00 545 CYS B C 1
ATOM 8161 O O . CYS B 1 545 ? -4.725 38.382 0.199 1.00 44.92 545 CYS B O 1
ATOM 8164 N N . ASN B 1 546 ? -5.038 39.301 2.221 1.00 45.73 546 ASN B N 1
ATOM 8165 C CA . ASN B 1 546 ? -6.523 39.144 2.190 1.00 46.51 546 ASN B CA 1
ATOM 8166 C C . ASN B 1 546 ? -7.303 40.392 1.895 1.00 46.51 546 ASN B C 1
ATOM 8167 O O . ASN B 1 546 ? -8.504 40.379 1.922 1.00 47.17 546 ASN B O 1
ATOM 8172 N N . ILE B 1 547 ? -6.632 41.491 1.634 1.00 45.83 547 ILE B N 1
ATOM 8173 C CA . ILE B 1 547 ? -7.353 42.672 1.226 1.00 45.80 547 ILE B CA 1
ATOM 8174 C C . ILE B 1 547 ? -7.822 42.556 -0.214 1.00 45.41 547 ILE B C 1
ATOM 8175 O O . ILE B 1 547 ? -7.116 42.084 -1.059 1.00 44.77 547 ILE B O 1
ATOM 8180 N N . ASP B 1 548 ? -9.018 43.006 -0.471 1.00 45.84 548 ASP B N 1
ATOM 8181 C CA . ASP B 1 548 ? -9.569 42.970 -1.824 1.00 45.53 548 ASP B CA 1
ATOM 8182 C C . ASP B 1 548 ? -10.632 44.060 -1.954 1.00 45.84 548 ASP B C 1
ATOM 8183 O O . ASP B 1 548 ? -11.195 44.519 -0.950 1.00 46.52 548 ASP B O 1
ATOM 8188 N N . ILE B 1 549 ? -10.912 44.454 -3.191 1.00 45.36 549 ILE B N 1
ATOM 8189 C CA . ILE B 1 549 ? -11.917 45.436 -3.450 1.00 45.62 549 ILE B CA 1
ATOM 8190 C C . ILE B 1 549 ? -12.562 45.022 -4.747 1.00 45.46 549 ILE B C 1
ATOM 8191 O O . ILE B 1 549 ? -11.905 44.720 -5.744 1.00 44.73 549 ILE B O 1
ATOM 8196 N N . ASP B 1 550 ? -13.869 44.987 -4.727 1.00 46.20 550 ASP B N 1
ATOM 8197 C CA . ASP B 1 550 ? -14.595 44.396 -5.818 1.00 46.23 550 ASP B CA 1
ATOM 8198 C C . ASP B 1 550 ? -15.213 45.456 -6.754 1.00 45.97 550 ASP B C 1
ATOM 8199 O O . ASP B 1 550 ? -14.969 46.683 -6.592 1.00 45.69 550 ASP B O 1
ATOM 8204 N N . ALA B 1 551 ? -15.941 44.982 -7.774 1.00 46.02 551 ALA B N 1
ATOM 8205 C CA . ALA B 1 551 ? -16.387 45.827 -8.878 1.00 45.63 551 ALA B CA 1
ATOM 8206 C C . ALA B 1 551 ? -17.320 46.907 -8.329 1.00 46.22 551 ALA B C 1
ATOM 8207 O O . ALA B 1 551 ? -17.499 47.944 -8.956 1.00 45.87 551 ALA B O 1
ATOM 8209 N N . ASP B 1 552 ? -17.921 46.664 -7.183 1.00 47.13 552 ASP B N 1
ATOM 8210 C CA . ASP B 1 552 ? -18.910 47.605 -6.602 1.00 47.84 552 ASP B CA 1
ATOM 8211 C C . ASP B 1 552 ? -18.223 48.551 -5.602 1.00 47.75 552 ASP B C 1
ATOM 8212 O O . ASP B 1 552 ? -18.914 49.344 -4.955 1.00 50.63 552 ASP B O 1
ATOM 8217 N N . GLY B 1 553 ? -16.930 48.395 -5.403 1.00 47.10 553 GLY B N 1
ATOM 8218 C CA . GLY B 1 553 ? -16.179 49.255 -4.506 1.00 46.97 553 GLY B CA 1
ATOM 8219 C C . GLY B 1 553 ? -16.103 48.806 -3.052 1.00 47.68 553 GLY B C 1
ATOM 8220 O O . GLY B 1 553 ? -15.312 49.399 -2.290 1.00 47.51 553 GLY B O 1
ATOM 8221 N N . VAL B 1 554 ? -16.843 47.740 -2.697 1.00 48.43 554 VAL B N 1
ATOM 8222 C CA . VAL B 1 554 ? -16.754 47.029 -1.390 1.00 49.12 554 VAL B CA 1
ATOM 8223 C C . VAL B 1 554 ? -15.426 46.375 -1.127 1.00 48.55 554 VAL B C 1
ATOM 8224 O O . VAL B 1 554 ? -14.887 45.584 -1.929 1.00 47.98 554 VAL B O 1
ATOM 8228 N N . ILE B 1 555 ? -14.933 46.682 0.066 1.00 48.79 555 ILE B N 1
ATOM 8229 C CA . ILE B 1 555 ? -13.594 46.407 0.450 1.00 48.24 555 ILE B CA 1
ATOM 8230 C C . ILE B 1 555 ? -13.699 45.344 1.473 1.00 48.96 555 ILE B C 1
ATOM 8231 O O . ILE B 1 555 ? -14.553 45.460 2.313 1.00 49.87 555 ILE B O 1
ATOM 8236 N N . THR B 1 556 ? -12.807 44.352 1.432 1.00 48.58 556 THR B N 1
ATOM 8237 C CA . THR B 1 556 ? -12.770 43.275 2.406 1.00 49.22 556 THR B CA 1
ATOM 8238 C C . THR B 1 556 ? -11.342 43.068 2.881 1.00 48.66 556 THR B C 1
ATOM 8239 O O . THR B 1 556 ? -10.384 43.341 2.165 1.00 47.73 556 THR B O 1
ATOM 8243 N N . GLY B 1 557 ? -11.208 42.532 4.075 1.00 49.27 557 GLY B N 1
ATOM 8244 C CA . GLY B 1 557 ? -9.902 42.215 4.660 1.00 48.86 557 GLY B CA 1
ATOM 8245 C C . GLY B 1 557 ? -9.214 43.404 5.313 1.00 48.59 557 GLY B C 1
ATOM 8246 O O . GLY B 1 557 ? -8.147 43.253 5.924 1.00 48.33 557 GLY B O 1
ATOM 8247 N N . LEU B 1 558 ? -9.775 44.599 5.200 1.00 48.66 558 LEU B N 1
ATOM 8248 C CA . LEU B 1 558 ? -9.021 45.792 5.641 1.00 48.30 558 LEU B CA 1
ATOM 8249 C C . LEU B 1 558 ? -9.125 46.061 7.134 1.00 49.07 558 LEU B C 1
ATOM 8250 O O . LEU B 1 558 ? -8.174 46.595 7.740 1.00 48.80 558 LEU B O 1
ATOM 8255 N N . PHE B 1 559 ? -10.227 45.683 7.766 1.00 50.07 559 PHE B N 1
ATOM 8256 C CA . PHE B 1 559 ? -10.400 46.094 9.197 1.00 50.86 559 PHE B CA 1
ATOM 8257 C C . PHE B 1 559 ? -10.645 44.977 10.231 1.00 51.70 559 PHE B C 1
ATOM 8258 O O . PHE B 1 559 ? -11.017 43.838 9.890 1.00 51.90 559 PHE B O 1
#

Radius of gyration: 31.19 Å; Cα contacts (8 Å, |Δi|>4): 2787; chains: 2; bounding box: 61×66×100 Å

CATH classification: 3.40.50.300 (+2 more: 3.30.1510.10, 3.10.410.10)

Sequence (1112 aa):
KVPSDIEIAQAAKMKPVMELARGLGIQEDEVELYGKYKAKISLDVYRRLKDKPDGKLILVTAITPTPAGEGKTTTSVGLTDALARLGKRVMVCLREPSLGPSFGIKGGAAGGGYAQVVPMEDINLHFTGDIHAVTYAHNLLAAMVDNHLQQGNVLNIDPRTITWRRVIDLNDRALRNIVIGLGGKANGVPRETGFDISVASEVMACLCLASDLMDLKERFSRIVVGYTYDGKPVTAGDLEAQGSMALLMKDAIKPNLVQTLENTPAFIHGGPFANIAHGCNSIIATKTALKLADYVVTEAGFGADLGAEKFYDVKCRYAGFKPDATVIVATVRRALKMHGGVPKSDLATENLEALREGFANLEKHIENIGKFGVPAVVAINAFPTDTEAELNLLYELCAKAGAEVALSEVWAKGGEGGLELARKVLQTLESRPSNFHHVLYNLDLSIKDKIAKIATEIYGADGVNYTAEADKAIQRYESLGYGNLPVVMAKTQYSFSDDMTKLGRPRNFTITVREVRLSAGAGFIVPITGAIMMTMPGLPKRPAACNIDIDADGVITGLFPSDIEIAQAAKMKPVMELARRGLGIQEDEVELYGKYKAKISLDVYRRLKDKPDGKLILVTAITPTPAGEGKTTTSVGLTDALARLGKRVMVCLREPSLGPSFGIKGGAAGGGYAQVVPMEDINLHFTGDIHAVTYAHNLLAAMVDNHLQQGNVLNIDPRTITWRRVIDLNDRALRNIVIGLGGKANGVPRETGFDISVASEVMACLCLASDLMDLKERFSRIVVGYTYDGKPVTAGDLEAQGSMALLMKDAIKPNLVQTLENTPAFIHGGPFANIAHGCNSIIATKTALKLADYVVTEAGFGADLGAEKFYDVKCRYAGFKPDATVIVATVRALKMHGGVPKSDLATENLEALREGFANLEKHIENIGKFGVPAVVAINAFPTDTEAELNLLYELCAKAGAEVALSEVWAKGGEGGLELARKVLQTLESRPSNFHVLYNLDLSIKDKIAKIATE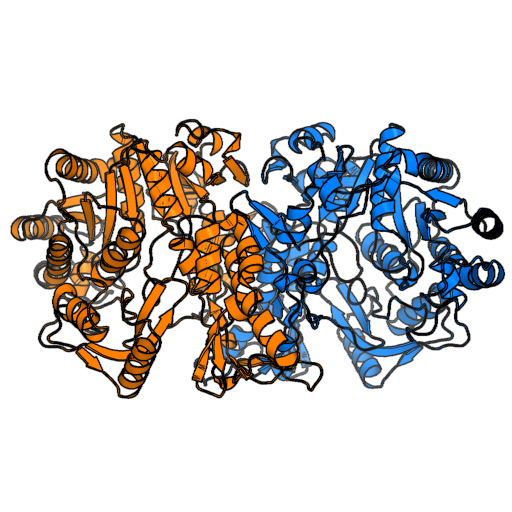IYGADGVNYTAEADKAIQRYESLGYGNLPVVMAKTQYSFSDDMTKLGRRPRNFTITVREVRLSAGAGFIVPITGAIMTMPGLPKRPAACNIDIDADGVITGLF

Foldseek 3Di:
DFDFFLVLLVPFDADFVCVVCVVLVADPVQWADDPRFKTFGHLVLCVVLVPPFFAAEEAEFAFQDDPVDFQTQQLLQLLQLLCVVVVFFEEEEEAQDQLAQLFFPDDGFSGFGQRGWDPGVLSNHCNPPLLVLLQCLLVVLVVLVQVCQLVPVPVQFPQAFFPRAHEDRHQAPVQAWDWAQDDDNVRTDTDIHGYFHSLQDLLLLLLQQAPALVLSLVLQQQFFGGAHPVGHTDGSVNSVSSVVSSVSCVRLSTWMWHAISVHRIYTYHGAHDQFQHQFFGHLSRSSSRRSSGNYYYTYGDFGCLTNVLSCQAARCVSNVDDHWAYEYTGEQLQLLVLLPDDPVCSLDDDQNSNVQSCLSVLLSQVLCVLQQHAYAYEYEDDPSDDPVNVVSVCVVCVVSVHHYDYADCSHVRNVRCNRVSVSVVVSSVPRGGPGDRQDALPDFPQVLVQSSLCNRLVAPEEAEDPQQVVVSVVCVVVPLGSFHERHRADSCHSENDNVNGGRDHHHYFYFYHKDDSVSSRYIYTYGDDDRSRHHHDPDTLNVVWDADPVRDIPSSD/DFQVVLLVPFPAAFLQVVCVVLVHDPVQWADPPRFKTFGHLVLCVVLVPQFFAAEEEEFAFFDDPLDQQRQQQLQLLQLLVVVVVFFEEEEEAQDFLACLFFPDQDFSTFAQRGWDPSVLSNHCNVPLLVLLQCLLVVLVVLVFVCQLVPVPVQFDQAFFPRAHEARHQAPVFAWDWAQDDDSVGTDTDIHGYFHSLADLLLLLLQLAQALVLSLVLQLQFFGGAHPVRHTDGSVNSVSSVVSSVSCVRLSTWMWGAISVRRIYTYHTAHDQFQHQFWGHLSRQSSSRSSGNYYGTYGDFHCLGNVLSCQAPRCVSNVDFHFAYEYTGEQLGLLVLLVDPNVCSLDDDQNSSVQSCLRVLLSCVVVVLQQHAYEYEHEDDVSYDPVSVVSVCVVCVVSPHHYDYADCSPVGNVSNNVVSVCVVVCNVPPGGPGDRQDALPDFQLVLVQSSLCNRLVEPEEAEDVQQVVVRVVCVVVPLRSFHERERADSCHSERDNVNRRRDHDHYQYFYHKDDSVSSGYIYTYRDDDRRRHHHDPDTLNVVWDADPVGDIPSSD

Nearest PDB structures (foldseek):
  4ioj-assembly1_A  TM=1.000E+00  e=0.000E+00  Moorella thermoacetica ATCC 39073
  5a4j-assembly2_A  TM=9.935E-01  e=7.985E-102  Tepidanaerobacter acetatoxydans Re1
  7xzn-assembly1_A  TM=9.860E-01  e=7.148E-98  Peptostreptococcus anaerobius
  7c11-assembly1_B  TM=9.924E-01  e=8.591E-92  Methylorubrum extorquens CM4
  7c11-assembly2_N  TM=9.870E-01  e=4.389E-89  Methylorubrum extorquens CM4

Secondary structure (DSSP, 8-state):
----HHHHHHH--PPPHHHHHHHHT--GGGEEEBSSS-EEE-THHHHHTTTSPP-EEEEEEES---TT---HHHHHHHHHHHHHHTT--EEEEEPPPPSTHHHHT----EEETTEEEE-HHHHHTTTTSHHHHHHHHHHHHHHHHHHHHHTT-TT-B-GGG----EEESS--GGGSSEEE--SSTTS---EEE-EEEGGG-HHHHHHHH-SSHHHHHHHHHH-EEEEBTTS-EEEHHHHT-HHHHHHHTTTTTS-EEEEETT--EEEE-----SSSS--B--HHHHHHHHHH-SEEEEEBSSSIIIIIHHIIIIIIHHHT----EEEEEE-HHHHHHHTT--GGGTTS--HHHHHHHHHHHHHHHHHHHTTT--EEEEEE--TT--HHHHHHHHHHHHHTT-EEEEE-HHHHGGGGGHHHHHHHHHHHHH-------SS-TTS-HHHHHHHHIIIII--S-EEE-HHHHHHHHHHHHHT-TTS-B--B--SSSSSS-TT--S---S--EEE-EEEEETTTTEEEEE-S---SS----SS-HHHH-EE-TT--EES--/--HHHHHHH--PPPHHHHHHHTT--GGGEEEETTTEEEE-THHHHHTTTSPP-EEEEEEES---TT---HHHHHHHHHHHHHHTT--EEEEEPPPPSGGGGSS----EEETTEEEE-HHHHHTTTTSHHHHHHHHHHHHHHHHHHHHHTT-TT-B-GGG----EEESS--GGGSSEEES-SSTTS---EEE-EEEGGG-HHHHHHHH-SSHHHHHHHHHT-EEEEBTTS-EEETTTTT-HHHHHHHTTTTTS-EEEEETT--EEEE-----SSSS--B--HHHHHHHHHH-SEEEEEBSSSIIIIIHHIIIIIIHHHT----EEEEEE-HHHHHHHHT--GGGTTS--HHHHHHHHHHHHHHHHHHHHTT--EEEEEEP-TT--HHHHHHHHHHHHHHT--EEEE-HHHHGGGGGHHHHHHHHHHHHH-------SS-TTS-HHHHHHHHHHHTS--S-EEE-HHHHHHHHHHHHTT-TTSPB--B--SSSSSSSTT--S---S--EEE-EEEEETTTTEEEEESS---SSPPP-SS-HHHH-EE-TT--EES--

Organism: Moorella thermoacetica (strain ATCC 39073 / JCM 9320) (NCBI:txid264732)